Protein AF-A0A098LSX2-F1 (afdb_monomer_lite)

Organism: NCBI:txid504487

Secondary structure (DSSP, 8-state):
-------SSEEESEEEESSTT-EEEEEEEES-STT--EEEEEEES--STTSEEEEETT--S-EE--TTT-EE-HHHHHTTSTTSS-SEEEEEEETTSHHHHHHHHT--SEEEEEEEEE--TT-SS--EEEEEEEEEEPTTS-BSS-GGGEEE--GGG---S--SHHHHHHHHHHHHHPPEEEETTEEEEES--HHHHS-TTSHHHHHTT--HHHHHHHHHHTT--HHHHHHHHHHHHHS-----TT--TTSPTT---TTTTTS-HHHHTT-S-GGGB-SSGGGGHHHH-TT-SSHHHHTTTS-SSS---GGGS-BSSPPPPHHHHS-SS-HHHHS-HHHHHHHHH----SSTTS-S---SHHHHHHHHHHHTTHHHHSSSSS-HHHHHHHHHHHHHHHHTTT---TT-S--STT-S--HHHHTSPTT--HHHHHHHHHHHHHHHHHHHHHHHT-TT-PPTT-TT--SS----SS-SGGGGSHHHH-TBGGGTB-TT--HHHHHHHHHHHHHHHHHHT-S----BTTBS--HHHHHHHHHHHHHHTTTS--HHHHHHHHHHHHHHH-SS------TTS---SS-HHHH-GGGGT--TT---TTTTHHHHHSTTHHHHHHHHHHHHHHHHHHTS-GGGS-B-SS--TTSBPPTT-------BTTBSS--TTS---SSSPP-HHHHHHHHHHHHHHTT--HHHHHHHHHHHHHH-TTS-GGGG--TTTS-----TTSS----EESSSBSSEEEEEEEEEEEEE-TT--EEEEEEEEEEE-TTS-SSEEEEEETTEEEEEEB--

Radius of gyration: 30.82 Å; chains: 1; bounding box: 90×76×79 Å

pLDDT: mean 88.28, std 12.86, range [28.41, 98.88]

Sequence (800 aa):
MIPLKFQSQALLPVEVLGPHGTTDSRQFNLPDASEAGILYLQVNNFTFDGKVEVRLNAETNWTPLSNSNIYSDAQGNAFGKIGGGYSTLKVFANFIIPTNRRIRDALVDGVNTIYFRFNGINDAKTIGFRILEFNFLKSDGTPLLSSSQFIHQDPSTWGPVYSDQASIDAGEDLWFNKVNIDNPLNPVPIKAKCASCHSERGEDLKYYNYSNLSIIERSKFHGLTQLEGEQIASYIRSLNTPSPFEARPWNPPYQPGPGLDSKPVTDWSAGAGLEAVLDSDSEMLPYMFPDGTSDAALEGIFDLKGTMNIREMPVAIQFPDWNDWLPEIHPLDMMSASAYQDLITGIGGVRFQRPSGTYGYQKVKENLENNGVAAYNDGVGKNLQTILLELGAGAQDFLFKDYIDASGGLFWWTIKDSPGIRERPSGMLVETFKKNIAKWNSVKHWEIMQRFQIEDVKPVNVPYAEERQWPTTNWSVFAIAPHIVADKRGDSRFEGQSANMGYYESTVWYQLQMTLNSGMREPVDVAPVDWSYNFDHVYKASTLASNNKEPLRYIQNFIKGYQQRDNNVFNNGNSLVNNSAWNMREVSPWRLYSVASGDTSLHDELDVYEVGLRAKLTSKLLKMFNDKAASLDESDWPRGNDGAWWKLETMAYIPSNYSTGTCLFPNADGFCSDIQNANEADAIFTLIPLLQSINVDCVEVERLRVWAKGMWPLGDWDQFIDSSCTLGVNDVTSNNVFRAYPNPTKGIIRLSNLVEWSIFDIMGKSLKSGYSQEINLDFLPDAMYFLKTPNGTIKIIKKQ

InterPro domains:
  IPR026444 Secretion system, C-terminal sorting domain [PF18962] (740-799)
  IPR026444 Secretion system, C-terminal sorting domain [TIGR04183] (741-799)

Foldseek 3Di:
DPPPDDDLAWEDKDFQFADAFGKDKTKFAFQDLVQFFKKKWWKAQQQAWQQKWKAKDPDPDTQTHGPVQKDWALVCNLQPHRNGQARITIIMGGCVRVSNVNRSVRDDHTMMMMMMGGHCVPPLFGRGMIGRDIFGAGPVRHGRGDPVRYDYDFLVPDAQPDPDPVLLVLLQCQQPPNFWASFPVHRHTFPDGNCQQAPNQNLLCQQLSPDLSNQQNVRVRRPDDSSSSSSNSNNNRPDPADHDRLSHQNFQFLQAAACLLVDDLSCNRSAPGPVLQDSAQLVQQCVLQVVHQDLVSCQQNLALQDFDQCRHGRGNAGFDGPVLLTFSGGPRRFFDPVLVCCLAQPPDDPDPPGPPDGAHLVRLVVVCVVQNQVNQQVPPPHHPQNSLQRHLVSLQRLQCPVPDDPPQDDARLADQDDPSLVRGDPPDHSLSSSLNSLSSSLSSLVSCCNVRVCQQPDRPPQVFDDRGASSYQAAHLLCNQLCRNAPVVVLQDHVVDDSLRSLSSNLSSLSVLCNRHQTRLRHQACPPHNLLVNLVSLVSSCVSSVVHHNLVVNLVSLSSLSSSLPDDDFDPVDPSSDAHSDFCLRLALLVLQHAQQRDCSRLVVCCVSPNLRSQSSSLSSLVSVLVVLVVDDLVSAAEDPPQPQRHAHALQDAADQPADPRGRFACSVRDGDSNGHGNRLNSLVSCLVSSVVSPHPVVSSVSSLVSSCVNHVNYPSCVSDDPVPDQDAPDPPDPPDWDWPDAQDQFKIFTPDFFKKWKAAPVRHTDDIDTGRMDGRNVPDFDWIWIQTPSHIDIGGHDD

Structure (mmCIF, N/CA/C/O backbone):
data_AF-A0A098LSX2-F1
#
_entry.id   AF-A0A098LSX2-F1
#
loop_
_atom_site.group_PDB
_atom_site.id
_atom_site.type_symbol
_atom_site.label_atom_id
_atom_site.label_alt_id
_atom_site.label_comp_id
_atom_site.label_asym_id
_atom_site.label_entity_id
_atom_site.label_seq_id
_atom_site.pdbx_PDB_ins_code
_atom_site.Cartn_x
_atom_site.Cartn_y
_atom_site.Cartn_z
_atom_site.occupancy
_atom_site.B_iso_or_equiv
_atom_site.auth_seq_id
_atom_site.auth_comp_id
_atom_site.auth_asym_id
_atom_site.auth_atom_id
_atom_site.pdbx_PDB_model_num
ATOM 1 N N . MET A 1 1 ? -28.550 -2.938 36.618 1.00 34.47 1 MET A N 1
ATOM 2 C CA . MET A 1 1 ? -27.606 -4.065 36.472 1.00 34.47 1 MET A CA 1
ATOM 3 C C . MET A 1 1 ? -28.408 -5.314 36.156 1.00 34.47 1 MET A C 1
ATOM 5 O O . MET A 1 1 ? -29.046 -5.858 37.046 1.00 34.47 1 MET A O 1
ATOM 9 N N . ILE A 1 2 ? -28.457 -5.698 34.883 1.00 28.41 2 ILE A N 1
ATOM 10 C CA . ILE A 1 2 ? -28.955 -7.013 34.461 1.00 28.41 2 ILE A CA 1
ATOM 11 C C . ILE A 1 2 ? -27.777 -7.981 34.665 1.00 28.41 2 ILE A C 1
ATOM 13 O O . ILE A 1 2 ? -26.658 -7.598 34.320 1.00 28.41 2 ILE A O 1
ATOM 17 N N . PRO A 1 3 ? -27.960 -9.176 35.254 1.00 30.81 3 PRO A N 1
ATOM 18 C CA . PRO A 1 3 ? -26.859 -10.113 35.431 1.00 30.81 3 PRO A CA 1
ATOM 19 C C . PRO A 1 3 ? -26.355 -10.530 34.047 1.00 30.81 3 PRO A C 1
ATOM 21 O O . PRO A 1 3 ? -27.118 -11.086 33.256 1.00 30.81 3 PRO A O 1
ATOM 24 N N . LEU A 1 4 ? -25.088 -10.235 33.748 1.00 41.84 4 LEU A N 1
ATOM 25 C CA . LEU A 1 4 ? -24.407 -10.739 32.559 1.00 41.84 4 LEU A CA 1
ATOM 26 C C . LEU A 1 4 ? -24.391 -12.267 32.654 1.00 41.84 4 LEU A C 1
ATOM 28 O O . LEU A 1 4 ? -23.661 -12.845 33.458 1.00 41.84 4 LEU A O 1
ATOM 32 N N . LYS A 1 5 ? -25.250 -12.923 31.867 1.00 45.44 5 LYS A N 1
ATOM 33 C CA . LYS A 1 5 ? -25.108 -14.351 31.587 1.00 45.44 5 LYS A CA 1
ATOM 34 C C . LYS A 1 5 ? -23.724 -14.542 30.980 1.00 45.44 5 LYS A C 1
ATOM 36 O O . LYS A 1 5 ? -23.394 -13.853 30.020 1.00 45.44 5 LYS A O 1
ATOM 41 N N . PHE A 1 6 ? -22.956 -15.468 31.544 1.00 51.50 6 PHE A N 1
ATOM 42 C CA . PHE A 1 6 ? -21.701 -15.921 30.963 1.00 51.50 6 PHE A CA 1
ATOM 43 C C . PHE A 1 6 ? -21.934 -16.267 29.487 1.00 51.50 6 PHE A C 1
ATOM 45 O O . PHE A 1 6 ? -22.704 -17.181 29.180 1.00 51.50 6 PHE A O 1
ATOM 52 N N . GLN A 1 7 ? -21.328 -15.499 28.582 1.00 61.22 7 GLN A N 1
ATOM 53 C CA . GLN A 1 7 ? -21.180 -15.929 27.199 1.00 61.22 7 GLN A CA 1
ATOM 54 C C . GLN A 1 7 ? -20.010 -16.904 27.181 1.00 61.22 7 GLN A C 1
ATOM 56 O O . GLN A 1 7 ? -18.916 -16.569 27.624 1.00 61.22 7 GLN A O 1
ATOM 61 N N . SER A 1 8 ? -20.242 -18.117 26.685 1.00 69.44 8 SER A N 1
ATOM 62 C CA . SER A 1 8 ? -19.200 -19.144 26.592 1.00 69.44 8 SER A CA 1
ATOM 63 C C . SER A 1 8 ? -18.066 -18.774 25.634 1.00 69.44 8 SER A C 1
ATOM 65 O O . SER A 1 8 ? -17.045 -19.453 25.633 1.00 69.44 8 SER A O 1
ATOM 67 N N . GLN A 1 9 ? -18.251 -17.736 24.811 1.00 87.38 9 GLN A N 1
ATOM 68 C CA . GLN A 1 9 ? -17.301 -17.288 23.800 1.00 87.38 9 GLN A CA 1
ATOM 69 C C . GLN A 1 9 ? -17.254 -15.749 23.744 1.00 87.38 9 GLN A C 1
ATOM 71 O O . GLN A 1 9 ? -18.287 -15.086 23.851 1.00 87.38 9 GLN A O 1
ATOM 76 N N . ALA A 1 10 ? -16.062 -15.186 23.555 1.00 92.25 10 ALA A N 1
ATOM 77 C CA . ALA A 1 10 ? -15.802 -13.767 23.362 1.00 92.25 10 ALA A CA 1
ATOM 78 C C . ALA A 1 10 ? -16.132 -13.333 21.925 1.00 92.25 10 ALA A C 1
ATOM 80 O O . ALA A 1 10 ? -15.607 -13.883 20.959 1.00 92.25 10 ALA A O 1
ATOM 81 N N . LEU A 1 11 ? -16.976 -12.311 21.782 1.00 94.81 11 LEU A N 1
ATOM 82 C CA . LEU A 1 11 ? -17.338 -11.744 20.482 1.00 94.81 11 LEU A CA 1
ATOM 83 C C . LEU A 1 11 ? -16.232 -10.818 19.940 1.00 94.81 11 LEU A C 1
ATOM 85 O O . LEU A 1 11 ? -15.802 -9.911 20.646 1.00 94.81 11 LEU A O 1
ATOM 89 N N . LEU A 1 12 ? -15.809 -10.982 18.691 1.00 95.81 12 LEU A N 1
ATOM 90 C CA . LEU A 1 12 ? -14.812 -10.138 18.025 1.00 95.81 12 LEU A CA 1
ATOM 91 C C . LEU A 1 12 ? -15.397 -9.460 16.771 1.00 95.81 12 LEU A C 1
ATOM 93 O O . LEU A 1 12 ? -16.271 -10.036 16.126 1.00 95.81 12 LEU A O 1
ATOM 97 N N . PRO A 1 13 ? -14.935 -8.255 16.398 1.00 96.81 13 PRO A N 1
ATOM 98 C CA . PRO A 1 13 ? -13.966 -7.440 17.132 1.00 96.81 13 PRO A CA 1
ATOM 99 C C . PRO A 1 13 ? -14.558 -6.832 18.418 1.00 96.81 13 PRO A C 1
ATOM 101 O O . PRO A 1 13 ? -15.773 -6.796 18.636 1.00 96.81 13 PRO A O 1
ATOM 104 N N . VAL A 1 14 ? -13.685 -6.318 19.283 1.00 98.00 14 VAL A N 1
ATOM 105 C CA . VAL A 1 14 ? -14.069 -5.384 20.349 1.00 98.00 14 VAL A CA 1
ATOM 106 C C . VAL A 1 14 ? -13.975 -3.969 19.802 1.00 98.00 14 VAL A C 1
ATOM 108 O O . VAL A 1 14 ? -12.877 -3.453 19.619 1.00 98.00 14 VAL A O 1
ATOM 111 N N . GLU A 1 15 ? -15.116 -3.342 19.534 1.00 97.94 15 GLU A N 1
ATOM 112 C CA . GLU A 1 15 ? -15.177 -1.947 19.102 1.00 97.94 15 GLU A CA 1
ATOM 113 C C . GLU A 1 15 ? -15.292 -1.024 20.319 1.00 97.94 15 GLU A C 1
ATOM 115 O O . GLU A 1 15 ? -16.346 -0.922 20.943 1.00 97.94 15 GLU A O 1
ATOM 120 N N . VAL A 1 16 ? -14.204 -0.329 20.653 1.00 98.56 16 VAL A N 1
ATOM 121 C CA . VAL A 1 16 ? -14.191 0.677 21.723 1.00 98.56 16 VAL A CA 1
ATOM 122 C C . VAL A 1 16 ? -14.287 2.046 21.065 1.00 98.56 16 VAL A C 1
ATOM 124 O O . VAL A 1 16 ? -13.273 2.710 20.849 1.00 98.56 16 VAL A O 1
ATOM 127 N N . LEU A 1 17 ? -15.509 2.423 20.680 1.00 98.25 17 LEU A N 1
ATOM 128 C CA . LEU A 1 17 ? -15.803 3.617 19.885 1.00 98.25 17 LEU A CA 1
ATOM 129 C C . LEU A 1 17 ? -16.721 4.571 20.656 1.00 98.25 17 LEU A C 1
ATOM 131 O O . LEU A 1 17 ? -17.767 4.153 21.147 1.00 98.25 17 LEU A O 1
ATOM 135 N N . GLY A 1 18 ? -16.338 5.841 20.760 1.00 96.69 18 GLY A N 1
ATOM 136 C CA . GLY A 1 18 ? -17.097 6.867 21.471 1.00 96.69 18 GLY A CA 1
ATOM 137 C C . GLY A 1 18 ? -16.208 7.974 22.051 1.00 96.69 18 GLY A C 1
ATOM 138 O O . GLY A 1 18 ? -15.046 8.113 21.664 1.00 96.69 18 GLY A O 1
ATOM 139 N N . PRO A 1 19 ? -16.722 8.786 22.994 1.00 94.75 19 PRO A N 1
ATOM 140 C CA . PRO A 1 19 ? -15.932 9.824 23.654 1.00 94.75 19 PRO A CA 1
ATOM 141 C C . PRO A 1 19 ? -14.789 9.241 24.503 1.00 94.75 19 PRO A C 1
ATOM 143 O O . PRO A 1 19 ? -14.766 8.050 24.830 1.00 94.75 19 PRO A O 1
ATOM 146 N N . HIS A 1 20 ? -13.848 10.098 24.914 1.00 95.62 20 HIS A N 1
ATOM 147 C CA . HIS A 1 20 ? -12.803 9.733 25.874 1.00 95.62 20 HIS A CA 1
ATOM 148 C C . HIS A 1 20 ? -13.392 9.010 27.100 1.00 95.62 20 HIS A C 1
ATOM 150 O O . HIS A 1 20 ? -14.383 9.450 27.684 1.00 95.62 20 HIS A O 1
ATOM 156 N N . GLY A 1 21 ? -12.759 7.907 27.498 1.00 96.69 21 GLY A N 1
ATOM 157 C CA . GLY A 1 21 ? -13.187 7.071 28.614 1.00 96.69 21 GLY A CA 1
ATOM 158 C C . GLY A 1 21 ? -14.162 5.955 28.237 1.00 96.69 21 GLY A C 1
ATOM 159 O O . GLY A 1 21 ? -14.524 5.182 29.120 1.00 96.69 21 GLY A O 1
ATOM 160 N N . THR A 1 22 ? -14.562 5.834 26.966 1.00 98.12 22 THR A N 1
ATOM 161 C CA . THR A 1 22 ? -15.396 4.720 26.483 1.00 98.12 22 THR A CA 1
ATOM 162 C C . THR A 1 22 ? -14.738 3.378 26.789 1.00 98.12 22 THR A C 1
ATOM 164 O O . THR A 1 22 ? -13.533 3.222 26.586 1.00 98.12 22 THR A O 1
ATOM 167 N N . THR A 1 23 ? -15.522 2.410 27.272 1.00 98.06 23 THR A N 1
ATOM 168 C CA . THR A 1 23 ? -15.038 1.073 27.639 1.00 98.06 23 THR A CA 1
ATOM 169 C C . THR A 1 23 ? -15.883 -0.035 27.035 1.00 98.06 23 THR A C 1
ATOM 171 O O . THR A 1 23 ? -17.107 0.073 27.043 1.00 98.06 23 THR A O 1
ATOM 174 N N . ASP A 1 24 ? -15.244 -1.140 26.662 1.00 97.94 24 ASP A N 1
ATOM 175 C CA . ASP A 1 24 ? -15.909 -2.415 26.366 1.00 97.94 24 ASP A CA 1
ATOM 176 C C . ASP A 1 24 ? -15.101 -3.577 26.982 1.00 97.94 24 ASP A C 1
ATOM 178 O O . ASP A 1 24 ? -13.960 -3.396 27.419 1.00 97.94 24 ASP A O 1
ATOM 182 N N . SER A 1 25 ? -15.695 -4.763 27.101 1.00 96.62 25 SER A N 1
ATOM 183 C CA . SER A 1 25 ? -15.099 -5.904 27.799 1.00 96.62 25 SER A CA 1
ATOM 184 C C . SER A 1 25 ? -15.454 -7.245 27.179 1.00 96.62 25 SER A C 1
ATOM 186 O O . SER A 1 25 ? -16.519 -7.401 26.583 1.00 96.62 25 SER A O 1
ATOM 188 N N . ARG A 1 26 ? -14.585 -8.241 27.355 1.00 96.56 26 ARG A N 1
ATOM 189 C CA . ARG A 1 26 ? -14.832 -9.623 26.930 1.00 96.56 26 ARG A CA 1
ATOM 190 C C . ARG A 1 26 ? -14.560 -10.594 28.064 1.00 96.56 26 ARG A C 1
ATOM 192 O O . ARG A 1 26 ? -13.598 -10.432 28.813 1.00 96.56 26 ARG A O 1
ATOM 199 N N . GLN A 1 27 ? -15.426 -11.597 28.174 1.00 95.69 27 GLN A N 1
ATOM 200 C CA . GLN A 1 27 ? -15.218 -12.737 29.058 1.00 95.69 27 GLN A CA 1
ATOM 201 C C . GLN A 1 27 ? -14.532 -13.862 28.295 1.00 95.69 27 GLN A C 1
ATOM 203 O O . GLN A 1 27 ? -14.831 -14.086 27.126 1.00 95.69 27 GLN A O 1
ATOM 208 N N . PHE A 1 28 ? -13.621 -14.559 28.960 1.00 94.56 28 PHE A N 1
ATOM 209 C CA . PHE A 1 28 ? -12.900 -15.703 28.407 1.00 94.56 28 PHE A CA 1
ATOM 210 C C . PHE A 1 28 ? -12.556 -16.685 29.527 1.00 94.56 28 PHE A C 1
ATOM 212 O O . PHE A 1 28 ? -12.628 -16.339 30.710 1.00 94.56 28 PHE A O 1
ATOM 219 N N . ASN A 1 29 ? -12.194 -17.912 29.163 1.00 94.12 29 ASN A N 1
ATOM 220 C CA . ASN A 1 29 ? -11.853 -18.959 30.116 1.00 94.12 29 ASN A CA 1
ATOM 221 C C . ASN A 1 29 ? -10.371 -19.328 30.002 1.00 94.12 29 ASN A C 1
ATOM 223 O O . ASN A 1 29 ? -9.946 -19.913 29.009 1.00 94.12 29 ASN A O 1
ATOM 227 N N . LEU A 1 30 ? -9.584 -19.018 31.024 1.00 93.75 30 LEU A N 1
ATOM 228 C CA . LEU A 1 30 ? -8.157 -19.310 31.054 1.00 93.75 30 LEU A CA 1
ATOM 229 C C . LEU A 1 30 ? -7.917 -20.662 31.751 1.00 93.75 30 LEU A C 1
ATOM 231 O O . LEU A 1 30 ? -8.340 -20.813 32.897 1.00 93.75 30 LEU A O 1
ATOM 235 N N . PRO A 1 31 ? -7.286 -21.655 31.096 1.00 90.25 31 PRO A N 1
ATOM 236 C CA . PRO A 1 31 ? -7.068 -22.970 31.706 1.00 90.25 31 PRO A CA 1
ATOM 237 C C . PRO A 1 31 ? -6.123 -22.938 32.912 1.00 90.25 31 PRO A C 1
ATOM 239 O O . PRO A 1 31 ? -6.395 -23.602 33.906 1.00 90.25 31 PRO A O 1
ATOM 242 N N . ASP A 1 32 ? -5.041 -22.167 32.804 1.00 93.44 32 ASP A N 1
ATOM 243 C CA . ASP A 1 32 ? -4.035 -21.974 33.848 1.00 93.44 32 ASP A CA 1
ATOM 244 C C . ASP A 1 32 ? -3.521 -20.533 33.761 1.00 93.44 32 ASP A C 1
ATOM 246 O O . ASP A 1 32 ? -2.880 -20.133 32.783 1.00 93.44 32 ASP A O 1
ATOM 250 N N . ALA A 1 33 ? -3.847 -19.722 34.764 1.00 94.00 33 ALA A N 1
ATOM 251 C CA . ALA A 1 33 ? -3.439 -18.325 34.820 1.00 94.00 33 ALA A CA 1
ATOM 252 C C . ALA A 1 33 ? -1.945 -18.151 35.105 1.00 94.00 33 ALA A C 1
ATOM 254 O O . ALA A 1 33 ? -1.366 -17.125 34.740 1.00 94.00 33 ALA A O 1
ATOM 255 N N . SER A 1 34 ? -1.312 -19.137 35.743 1.00 94.06 34 SER A N 1
ATOM 256 C CA . SER A 1 34 ? 0.095 -19.062 36.136 1.00 94.06 34 SER A CA 1
ATOM 257 C C . SER A 1 34 ? 1.054 -19.187 34.951 1.00 94.06 34 SER A C 1
ATOM 259 O O . SER A 1 34 ? 2.175 -18.679 35.017 1.00 94.06 34 SER A O 1
ATOM 261 N N . GLU A 1 35 ? 0.604 -19.791 33.847 1.00 95.81 35 GLU A N 1
ATOM 262 C CA . GLU A 1 35 ? 1.384 -19.932 32.614 1.00 95.81 35 GLU A CA 1
ATOM 263 C C . GLU A 1 35 ? 1.398 -18.663 31.746 1.00 95.81 35 GLU A C 1
ATOM 265 O O . GLU A 1 35 ? 2.220 -18.552 30.834 1.00 95.81 35 GLU A O 1
ATOM 270 N N . ALA A 1 36 ? 0.514 -17.693 32.004 1.00 96.44 36 ALA A N 1
ATOM 271 C CA . ALA A 1 36 ? 0.408 -16.486 31.193 1.00 96.44 36 ALA A CA 1
ATOM 272 C C . ALA A 1 36 ? 1.653 -15.595 31.357 1.00 96.44 36 ALA A C 1
ATOM 274 O O . ALA A 1 36 ? 1.921 -15.043 32.427 1.00 96.44 36 ALA A O 1
ATOM 275 N N . GLY A 1 37 ? 2.407 -15.425 30.269 1.00 96.94 37 GLY A N 1
ATOM 276 C CA . GLY A 1 37 ? 3.623 -14.612 30.207 1.00 96.94 37 GLY A CA 1
ATOM 277 C C . GLY A 1 37 ? 3.474 -13.318 29.403 1.00 96.94 37 GLY A C 1
ATOM 278 O O . GLY A 1 37 ? 4.177 -12.343 29.680 1.00 96.94 37 GLY A O 1
ATOM 279 N N . ILE A 1 38 ? 2.581 -13.295 28.411 1.00 98.06 38 ILE A N 1
ATOM 280 C CA . ILE A 1 38 ? 2.405 -12.177 27.474 1.00 98.06 38 ILE A CA 1
ATOM 281 C C . ILE A 1 38 ? 0.910 -11.975 27.195 1.00 98.06 38 ILE A C 1
ATOM 283 O O . ILE A 1 38 ? 0.186 -12.942 26.975 1.00 98.06 38 ILE A O 1
ATOM 287 N N . LEU A 1 39 ? 0.452 -10.722 27.148 1.00 98.19 39 LEU A N 1
ATOM 288 C CA . LEU A 1 39 ? -0.820 -10.363 26.511 1.00 98.19 39 LEU A CA 1
ATOM 289 C C . LEU A 1 39 ? -0.562 -10.028 25.038 1.00 98.19 39 LEU A C 1
ATOM 291 O O . LEU A 1 39 ? 0.155 -9.071 24.749 1.00 98.19 39 LEU A O 1
ATOM 295 N N . TYR A 1 40 ? -1.153 -10.796 24.130 1.00 98.38 40 TYR A N 1
ATOM 296 C CA . TYR A 1 40 ? -1.172 -10.523 22.695 1.00 98.38 40 TYR A CA 1
ATOM 297 C C . TYR A 1 40 ? -2.459 -9.795 22.313 1.00 98.38 40 TYR A C 1
ATOM 299 O O . TYR A 1 40 ? -3.537 -10.212 22.741 1.00 98.38 40 TYR A O 1
ATOM 307 N N . LEU A 1 41 ? -2.346 -8.744 21.499 1.00 98.50 41 LEU A N 1
ATOM 308 C CA . LEU A 1 41 ? -3.472 -8.037 20.888 1.00 98.50 41 LEU A CA 1
ATOM 309 C C . LEU A 1 41 ? -3.174 -7.752 19.412 1.00 98.50 41 LEU A C 1
ATOM 311 O O . LEU A 1 41 ? -2.075 -7.306 19.086 1.00 98.50 41 LEU A O 1
ATOM 315 N N . GLN A 1 42 ? -4.175 -7.889 18.547 1.00 98.12 42 GLN A N 1
ATOM 316 C CA . GLN A 1 42 ? -4.170 -7.281 17.217 1.00 98.12 42 GLN A CA 1
ATOM 317 C C . GLN A 1 42 ? -5.112 -6.073 17.232 1.00 98.12 42 GLN A C 1
ATOM 319 O O . GLN A 1 42 ? -6.313 -6.213 17.477 1.00 98.12 42 GLN A O 1
ATOM 324 N N . VAL A 1 43 ? -4.564 -4.874 17.033 1.00 98.50 43 VAL A N 1
ATOM 325 C CA . VAL A 1 43 ? -5.267 -3.606 17.276 1.00 98.50 43 VAL A CA 1
ATOM 326 C C . VAL A 1 43 ? -5.316 -2.765 16.008 1.00 98.50 43 VAL A C 1
ATOM 328 O O . VAL A 1 43 ? -4.274 -2.346 15.508 1.00 98.50 43 VAL A O 1
ATOM 331 N N . ASN A 1 44 ? -6.522 -2.458 15.527 1.00 98.25 44 ASN A N 1
ATOM 332 C CA . ASN A 1 44 ? -6.738 -1.481 14.458 1.00 98.25 44 ASN A CA 1
ATOM 333 C C . ASN A 1 44 ? -6.894 -0.067 15.038 1.00 98.25 44 ASN A C 1
ATOM 335 O O . ASN A 1 44 ? -7.550 0.129 16.069 1.00 98.25 44 ASN A O 1
ATOM 339 N N . ASN A 1 45 ? -6.321 0.917 14.341 1.00 96.75 45 ASN A N 1
ATOM 340 C CA . ASN A 1 45 ? -6.321 2.337 14.682 1.00 96.75 45 ASN A CA 1
ATOM 341 C C . ASN A 1 45 ? -5.578 2.662 15.997 1.00 96.75 45 ASN A C 1
ATOM 343 O O . ASN A 1 45 ? -6.048 3.467 16.807 1.00 96.75 45 ASN A O 1
ATOM 347 N N . PHE A 1 46 ? -4.407 2.055 16.233 1.00 96.44 46 PHE A N 1
ATOM 348 C CA . PHE A 1 46 ? -3.561 2.331 17.406 1.00 96.44 46 PHE A CA 1
ATOM 349 C C . PHE A 1 46 ? -2.541 3.454 17.123 1.00 96.44 46 PHE A C 1
ATOM 351 O O . PHE A 1 46 ? -1.340 3.237 16.989 1.00 96.44 46 PHE A O 1
ATOM 358 N N . THR A 1 47 ? -3.048 4.683 17.015 1.00 94.19 47 THR A N 1
ATOM 359 C CA . THR A 1 47 ? -2.325 5.817 16.411 1.00 94.19 47 THR A CA 1
ATOM 360 C C . THR A 1 47 ? -1.418 6.623 17.346 1.00 94.19 47 THR A C 1
ATOM 362 O O . THR A 1 47 ? -0.667 7.467 16.866 1.00 94.19 47 THR A O 1
ATOM 365 N N . PHE A 1 48 ? -1.476 6.420 18.665 1.00 95.50 48 PHE A N 1
ATOM 366 C CA . PHE A 1 48 ? -0.599 7.107 19.621 1.00 95.50 48 PHE A CA 1
ATOM 367 C C . PHE A 1 48 ? -0.465 6.340 20.940 1.00 95.50 48 PHE A C 1
ATOM 369 O O . PHE A 1 48 ? -1.354 5.579 21.335 1.00 95.50 48 PHE A O 1
ATOM 376 N N . ASP A 1 49 ? 0.652 6.567 21.633 1.00 96.56 49 ASP A N 1
ATOM 377 C CA . ASP A 1 49 ? 0.947 5.956 22.929 1.00 96.56 49 ASP A CA 1
ATOM 378 C C . ASP A 1 49 ? -0.140 6.268 23.965 1.00 96.56 49 ASP A C 1
ATOM 380 O O . ASP A 1 49 ? -0.556 7.412 24.149 1.00 96.56 49 ASP A O 1
ATOM 384 N N . GLY A 1 50 ? -0.589 5.235 24.674 1.00 96.38 50 GLY A N 1
ATOM 385 C CA . GLY A 1 50 ? -1.611 5.349 25.707 1.00 96.38 50 GLY A CA 1
ATOM 386 C C . GLY A 1 50 ? -3.040 5.489 25.184 1.00 96.38 50 GLY A C 1
ATOM 387 O O . GLY A 1 50 ? -3.934 5.671 26.008 1.00 96.38 50 GLY A O 1
ATOM 388 N N . LYS A 1 51 ? -3.281 5.385 23.864 1.00 97.69 51 LYS A N 1
ATOM 389 C CA . LYS A 1 51 ? -4.636 5.369 23.274 1.00 97.69 51 LYS A CA 1
ATOM 390 C C . LYS A 1 51 ? -5.491 4.220 23.808 1.00 97.69 51 LYS A C 1
ATOM 392 O O . LYS A 1 51 ? -6.676 4.409 24.089 1.00 97.69 51 LYS A O 1
ATOM 397 N N . VAL A 1 52 ? -4.878 3.041 23.918 1.00 98.38 52 VAL A N 1
ATOM 398 C CA . VAL A 1 52 ? -5.491 1.809 24.417 1.00 98.38 52 VAL A CA 1
ATOM 399 C C . VAL A 1 52 ? -5.062 1.593 25.858 1.00 98.38 52 VAL A C 1
ATOM 401 O O . VAL A 1 52 ? -3.868 1.552 26.162 1.00 98.38 52 VAL A O 1
ATOM 404 N N . GLU A 1 53 ? -6.032 1.397 26.739 1.00 97.94 53 GLU A N 1
ATOM 405 C CA . GLU A 1 53 ? -5.782 1.004 28.121 1.00 97.94 53 GLU A CA 1
ATOM 406 C C . GLU A 1 53 ? -6.490 -0.312 28.440 1.00 97.94 53 GLU A C 1
ATOM 408 O O . GLU A 1 53 ? -7.615 -0.547 27.995 1.00 97.94 53 GLU A O 1
ATOM 413 N N . VAL A 1 54 ? -5.839 -1.159 29.237 1.00 98.00 54 VAL A N 1
ATOM 414 C CA . VAL A 1 54 ? -6.330 -2.497 29.588 1.00 98.00 54 VAL A CA 1
ATOM 415 C C . VAL A 1 54 ? -6.415 -2.655 31.104 1.00 98.00 54 VAL A C 1
ATOM 417 O O . VAL A 1 54 ? -5.551 -2.171 31.836 1.00 98.00 54 VAL A O 1
ATOM 420 N N . ARG A 1 55 ? -7.438 -3.364 31.584 1.00 95.88 55 ARG A N 1
ATOM 421 C CA . ARG A 1 55 ? -7.489 -3.913 32.952 1.00 95.88 55 ARG A CA 1
ATOM 422 C C . ARG A 1 55 ? -8.166 -5.280 32.955 1.00 95.88 55 ARG A C 1
ATOM 424 O O . ARG A 1 55 ? -8.977 -5.567 32.075 1.00 95.88 55 ARG A O 1
ATOM 431 N N . LEU A 1 56 ? -7.880 -6.088 33.971 1.00 96.00 56 LEU A N 1
ATOM 432 C CA . LEU A 1 56 ? -8.400 -7.450 34.121 1.00 96.00 56 LEU A CA 1
ATOM 433 C C . LEU A 1 56 ? -9.183 -7.591 35.429 1.00 96.00 56 LEU A C 1
ATOM 435 O O . LEU A 1 56 ? -8.766 -7.097 36.474 1.00 96.00 56 LEU A O 1
ATOM 439 N N . ASN A 1 57 ? -10.301 -8.312 35.373 1.00 95.62 57 ASN A N 1
ATOM 440 C CA . ASN A 1 57 ? -11.104 -8.707 36.530 1.00 95.62 57 ASN A CA 1
ATOM 441 C C . ASN A 1 57 ? -11.423 -7.531 37.473 1.00 95.62 57 ASN A C 1
ATOM 443 O O . ASN A 1 57 ? -12.050 -6.558 37.054 1.00 95.62 57 ASN A O 1
ATOM 447 N N . ALA A 1 58 ? -11.037 -7.646 38.747 1.00 88.75 58 ALA A N 1
ATOM 448 C CA . ALA A 1 58 ? -11.294 -6.656 39.789 1.00 88.75 58 ALA A CA 1
ATOM 449 C C . ALA A 1 58 ? -10.165 -5.617 39.951 1.00 88.75 58 ALA A C 1
ATOM 451 O O . ALA A 1 58 ? -10.242 -4.796 40.866 1.00 88.75 58 ALA A O 1
ATOM 452 N N . GLU A 1 59 ? -9.129 -5.633 39.099 1.00 92.12 59 GLU A N 1
ATOM 453 C CA . GLU A 1 59 ? -8.086 -4.600 39.109 1.00 92.12 59 GLU A CA 1
ATOM 454 C C . GLU A 1 59 ? -8.711 -3.222 38.854 1.00 92.12 59 GLU A C 1
ATOM 456 O O . GLU A 1 59 ? -9.517 -3.024 37.939 1.00 92.12 59 GLU A O 1
ATOM 461 N N . THR A 1 60 ? -8.349 -2.252 39.689 1.00 89.69 60 THR A N 1
ATOM 462 C CA . THR A 1 60 ? -8.941 -0.911 39.667 1.00 89.69 60 THR A CA 1
ATOM 463 C C . THR A 1 60 ? -8.141 0.057 38.804 1.00 89.69 60 THR A C 1
ATOM 465 O O . THR A 1 60 ? -8.706 1.037 38.310 1.00 89.69 60 THR A O 1
ATOM 468 N N . ASN A 1 61 ? -6.854 -0.216 38.581 1.00 94.38 61 ASN A N 1
ATOM 469 C CA . ASN A 1 61 ? -5.968 0.617 37.780 1.00 94.38 61 ASN A CA 1
ATOM 470 C C . ASN A 1 61 ? -5.962 0.188 36.313 1.00 94.38 61 ASN A C 1
ATOM 472 O O . ASN A 1 61 ? -5.859 -0.991 35.984 1.00 94.38 61 ASN A O 1
ATOM 476 N N . TRP A 1 62 ? -5.996 1.174 35.424 1.00 96.31 62 TRP A N 1
ATOM 477 C CA . TRP A 1 62 ? -5.802 0.960 33.996 1.00 96.31 62 TRP A CA 1
ATOM 478 C C . TRP A 1 62 ? -4.313 0.920 33.660 1.00 96.31 62 TRP A C 1
ATOM 480 O O . TRP A 1 62 ? -3.546 1.761 34.137 1.00 96.31 62 TRP A O 1
ATOM 490 N N . THR A 1 63 ? -3.913 -0.035 32.826 1.00 96.81 63 THR A N 1
ATOM 491 C CA . THR A 1 63 ? -2.573 -0.089 32.241 1.00 96.81 63 THR A CA 1
ATOM 492 C C . THR A 1 63 ? -2.630 0.506 30.833 1.00 96.81 63 THR A C 1
ATOM 494 O O . THR A 1 63 ? -3.188 -0.138 29.940 1.00 96.81 63 THR A O 1
ATOM 497 N N . PRO A 1 64 ? -2.079 1.714 30.604 1.00 96.81 64 PRO A N 1
ATOM 498 C CA . PRO A 1 64 ? -1.941 2.257 29.259 1.00 96.81 64 PRO A CA 1
ATOM 499 C C . PRO A 1 64 ? -0.896 1.465 28.481 1.00 96.81 64 PRO A C 1
ATOM 501 O O . PRO A 1 64 ? 0.174 1.158 29.007 1.00 96.81 64 PRO A O 1
ATOM 504 N N . LEU A 1 65 ? -1.206 1.137 27.232 1.00 97.81 65 LEU A N 1
ATOM 505 C CA . LEU A 1 65 ? -0.276 0.493 26.313 1.00 97.81 65 LEU A CA 1
ATOM 506 C C . LEU A 1 65 ? 0.484 1.566 25.524 1.00 97.81 65 LEU A C 1
ATOM 508 O O . LEU A 1 65 ? -0.123 2.472 24.952 1.00 97.81 65 LEU A O 1
ATOM 512 N N . SER A 1 66 ? 1.808 1.474 25.501 1.00 97.19 66 SER A N 1
ATOM 513 C CA . SER A 1 66 ? 2.709 2.428 24.851 1.00 97.19 66 SER A CA 1
ATOM 514 C C . SER A 1 66 ? 3.974 1.737 24.356 1.00 97.19 66 SER A C 1
ATOM 516 O O . SER A 1 66 ? 4.375 0.698 24.879 1.00 97.19 66 SER A O 1
ATOM 518 N N . ASN A 1 67 ? 4.689 2.357 23.422 1.00 95.94 67 ASN A N 1
ATOM 519 C CA . ASN A 1 67 ? 5.942 1.833 22.862 1.00 95.94 67 ASN A CA 1
ATOM 520 C C . ASN A 1 67 ? 7.044 1.552 23.910 1.00 95.94 67 ASN A C 1
ATOM 522 O O . ASN A 1 67 ? 8.045 0.909 23.599 1.00 95.94 67 ASN A O 1
ATOM 526 N N . SER A 1 68 ? 6.874 2.029 25.148 1.00 96.06 68 SER A N 1
ATOM 527 C CA . SER A 1 68 ? 7.746 1.768 26.300 1.00 96.06 68 SER A CA 1
ATOM 528 C C . SER A 1 68 ? 7.414 0.498 27.097 1.00 96.06 68 SER A C 1
ATOM 530 O O . SER A 1 68 ? 8.258 0.045 27.871 1.00 96.06 68 SER A O 1
ATOM 532 N N . ASN A 1 69 ? 6.210 -0.067 26.959 1.00 95.75 69 ASN A N 1
ATOM 533 C CA . ASN A 1 69 ? 5.786 -1.265 27.694 1.00 95.75 69 ASN A CA 1
ATOM 534 C C . ASN A 1 69 ? 5.221 -2.388 26.816 1.00 95.75 69 ASN A C 1
ATOM 536 O O . ASN A 1 69 ? 4.931 -3.459 27.347 1.00 95.75 69 ASN A O 1
ATOM 540 N N . ILE A 1 70 ? 5.102 -2.190 25.506 1.00 96.12 70 ILE A N 1
ATOM 541 C CA . ILE A 1 70 ? 4.822 -3.260 24.545 1.00 96.12 70 ILE A CA 1
ATOM 542 C C . ILE A 1 70 ? 5.970 -3.390 23.547 1.00 96.12 70 ILE A C 1
ATOM 544 O O . ILE A 1 70 ? 6.823 -2.509 23.423 1.00 96.12 70 ILE A O 1
ATOM 548 N N . TYR A 1 71 ? 5.976 -4.492 22.811 1.00 94.25 71 TYR A N 1
ATOM 549 C CA . TYR A 1 71 ? 6.679 -4.596 21.537 1.00 94.25 71 TYR A CA 1
ATOM 550 C C . TYR A 1 71 ? 5.689 -4.991 20.439 1.00 94.25 71 TYR A C 1
ATOM 552 O O . TYR A 1 71 ? 4.610 -5.505 20.740 1.00 94.25 71 TYR A O 1
ATOM 560 N N . SER A 1 72 ? 6.041 -4.721 19.184 1.00 94.00 72 SER A N 1
ATOM 561 C CA . SER A 1 72 ? 5.283 -5.174 18.014 1.00 94.00 72 SER A CA 1
ATOM 562 C C . SER A 1 72 ? 5.956 -6.386 17.374 1.00 94.00 72 SER A C 1
ATOM 564 O O . SER A 1 72 ? 7.065 -6.762 17.762 1.00 94.00 72 SER A O 1
ATOM 566 N N . ASP A 1 73 ? 5.299 -6.993 16.395 1.00 90.31 73 ASP A N 1
ATOM 567 C CA . ASP A 1 73 ? 5.935 -7.918 15.452 1.00 90.31 73 ASP A CA 1
ATOM 568 C C . ASP A 1 73 ? 7.080 -7.250 14.656 1.00 90.31 73 ASP A C 1
ATOM 570 O O . ASP A 1 73 ? 7.372 -6.057 14.810 1.00 90.31 73 ASP A O 1
ATOM 574 N N . ALA A 1 74 ? 7.798 -8.034 13.843 1.00 88.12 74 ALA A N 1
ATOM 575 C CA . ALA A 1 74 ? 8.961 -7.553 13.092 1.00 88.12 74 ALA A CA 1
ATOM 576 C C . ALA A 1 74 ? 8.612 -6.343 12.207 1.00 88.12 74 ALA A C 1
ATOM 578 O O . ALA A 1 74 ? 9.302 -5.321 12.256 1.00 88.12 74 ALA A O 1
ATOM 579 N N . GLN A 1 75 ? 7.492 -6.426 11.491 1.00 86.81 75 GLN A N 1
ATOM 580 C CA . GLN A 1 75 ? 6.969 -5.370 10.628 1.00 86.81 75 GLN A CA 1
ATOM 581 C C . GLN A 1 75 ? 6.518 -4.129 11.405 1.00 86.81 75 GLN A C 1
ATOM 583 O O . GLN A 1 75 ? 6.939 -3.013 11.091 1.00 86.81 75 GLN A O 1
ATOM 588 N N . GLY A 1 76 ? 5.725 -4.285 12.468 1.00 90.38 76 GLY A N 1
ATOM 589 C CA . GLY A 1 76 ? 5.318 -3.158 13.302 1.00 90.38 76 GLY A CA 1
ATOM 590 C C . GLY A 1 76 ? 6.526 -2.448 13.918 1.00 90.38 76 GLY A C 1
ATOM 591 O O . GLY A 1 76 ? 6.582 -1.219 13.931 1.00 90.38 76 GLY A O 1
ATOM 592 N N . ASN A 1 77 ? 7.549 -3.192 14.354 1.00 89.38 77 ASN A N 1
ATOM 593 C CA . ASN A 1 77 ? 8.800 -2.609 14.849 1.00 89.38 77 ASN A CA 1
ATOM 594 C C . ASN A 1 77 ? 9.579 -1.863 13.758 1.00 89.38 77 ASN A C 1
ATOM 596 O O . ASN A 1 77 ? 10.120 -0.792 14.041 1.00 89.38 77 ASN A O 1
ATOM 600 N N . ALA A 1 78 ? 9.629 -2.409 12.542 1.00 87.75 78 ALA A N 1
ATOM 601 C CA . ALA A 1 78 ? 10.296 -1.802 11.393 1.00 87.75 78 ALA A CA 1
ATOM 602 C C . ALA A 1 78 ? 9.696 -0.434 11.037 1.00 87.75 78 ALA A C 1
ATOM 604 O O . ALA A 1 78 ? 10.429 0.531 10.799 1.00 87.75 78 ALA A O 1
ATOM 605 N N . PHE A 1 79 ? 8.368 -0.319 11.075 1.00 89.44 79 PHE A N 1
ATOM 606 C CA . PHE A 1 79 ? 7.649 0.831 10.525 1.00 89.44 79 PHE A CA 1
ATOM 607 C C . PHE A 1 79 ? 7.052 1.779 11.571 1.00 89.44 79 PHE A C 1
ATOM 609 O O . PHE A 1 79 ? 6.118 2.521 11.282 1.00 89.44 79 PHE A O 1
ATOM 616 N N . GLY A 1 80 ? 7.640 1.833 12.770 1.00 89.50 80 GLY A N 1
ATOM 617 C CA . GLY A 1 80 ? 7.378 2.899 13.748 1.00 89.50 80 GLY A CA 1
ATOM 618 C C . GLY A 1 80 ? 6.460 2.533 14.917 1.00 89.50 80 GLY A C 1
ATOM 619 O O . GLY A 1 80 ? 6.210 3.398 15.753 1.00 89.50 80 GLY A O 1
ATOM 620 N N . LYS A 1 81 ? 6.037 1.268 15.034 1.00 93.06 81 LYS A N 1
ATOM 621 C CA . LYS A 1 81 ? 5.211 0.730 16.131 1.00 93.06 81 LYS A CA 1
ATOM 622 C C . LYS A 1 81 ? 3.899 1.509 16.293 1.00 93.06 81 LYS A C 1
ATOM 624 O O . LYS A 1 81 ? 3.281 1.858 15.292 1.00 93.06 81 LYS A O 1
ATOM 629 N N . ILE A 1 82 ? 3.452 1.775 17.527 1.00 95.62 82 ILE A N 1
ATOM 630 C CA . ILE A 1 82 ? 2.257 2.587 17.802 1.00 95.62 82 ILE A CA 1
ATOM 631 C C . ILE A 1 82 ? 2.433 3.975 17.175 1.00 95.62 82 ILE A C 1
ATOM 633 O O . ILE A 1 82 ? 3.413 4.663 17.468 1.00 95.62 82 ILE A O 1
ATOM 637 N N . GLY A 1 83 ? 1.470 4.382 16.341 1.00 92.38 83 GLY A N 1
ATOM 638 C CA . GLY A 1 83 ? 1.538 5.616 15.547 1.00 92.38 83 GLY A CA 1
ATOM 639 C C . GLY A 1 83 ? 2.470 5.556 14.330 1.00 92.38 83 GLY A C 1
ATOM 640 O O . GLY A 1 83 ? 2.722 6.590 13.715 1.00 92.38 83 GLY A O 1
ATOM 641 N N . GLY A 1 84 ? 2.999 4.373 14.010 1.00 91.75 84 GLY A N 1
ATOM 642 C CA . GLY A 1 84 ? 3.776 4.100 12.808 1.00 91.75 84 GLY A CA 1
ATOM 643 C C . GLY A 1 84 ? 2.909 3.920 11.561 1.00 91.75 84 GLY A C 1
ATOM 644 O O . GLY A 1 84 ? 1.771 4.374 11.503 1.00 91.75 84 GLY A O 1
ATOM 645 N N . GLY A 1 85 ? 3.472 3.257 10.553 1.00 89.69 85 GLY A N 1
ATOM 646 C CA . GLY A 1 85 ? 2.840 3.092 9.246 1.00 89.69 85 GLY A CA 1
ATOM 647 C C . GLY A 1 85 ? 1.607 2.183 9.231 1.00 89.69 85 GLY A C 1
ATOM 648 O O . GLY A 1 85 ? 0.666 2.461 8.502 1.00 89.69 85 GLY A O 1
ATOM 649 N N . TYR A 1 86 ? 1.595 1.111 10.025 1.00 92.50 86 TYR A N 1
ATOM 650 C CA . TYR A 1 86 ? 0.539 0.096 9.953 1.00 92.50 86 TYR A CA 1
ATOM 651 C C . TYR A 1 86 ? -0.728 0.565 10.674 1.00 92.50 86 TYR A C 1
ATOM 653 O O . TYR A 1 86 ? -0.697 0.878 11.869 1.00 92.50 86 TYR A O 1
ATOM 661 N N . SER A 1 87 ? -1.858 0.519 9.973 1.00 93.81 87 SER A N 1
ATOM 662 C CA . SER A 1 87 ? -3.179 0.844 10.522 1.00 93.81 87 SER A CA 1
ATOM 663 C C . SER A 1 87 ? -3.691 -0.235 11.476 1.00 93.81 87 SER A C 1
ATOM 665 O O . SER A 1 87 ? -4.433 0.067 12.418 1.00 93.81 87 SER A O 1
ATOM 667 N N . THR A 1 88 ? -3.236 -1.480 11.307 1.00 96.88 88 THR A N 1
ATOM 668 C CA . THR A 1 88 ? -3.463 -2.578 12.253 1.00 96.88 88 THR A CA 1
ATOM 669 C C . THR A 1 88 ? -2.145 -3.186 12.722 1.00 96.88 88 THR A C 1
ATOM 671 O O . THR A 1 88 ? -1.380 -3.712 11.916 1.00 96.88 88 THR A O 1
ATOM 674 N N . LEU A 1 89 ? -1.909 -3.163 14.038 1.00 96.25 89 LEU A N 1
ATOM 675 C CA . LEU A 1 89 ? -0.674 -3.617 14.683 1.00 96.25 89 LEU A CA 1
ATOM 676 C C . LEU A 1 89 ? -0.895 -4.877 15.521 1.00 96.25 89 LEU A C 1
ATOM 678 O O . LEU A 1 89 ? -1.812 -4.926 16.344 1.00 96.25 89 LEU A O 1
ATOM 682 N N . LYS A 1 90 ? 0.009 -5.852 15.395 1.00 96.50 90 LYS A N 1
ATOM 683 C CA . LYS A 1 90 ? 0.177 -6.940 16.367 1.00 96.50 90 LYS A CA 1
ATOM 684 C C . LYS A 1 90 ? 1.068 -6.429 17.507 1.00 96.50 90 LYS A C 1
ATOM 686 O O . LYS A 1 90 ? 2.187 -5.974 17.267 1.00 96.50 90 LYS A O 1
ATOM 691 N N . VAL A 1 91 ? 0.576 -6.454 18.746 1.00 97.25 91 VAL A N 1
ATOM 692 C CA . VAL A 1 91 ? 1.296 -5.955 19.931 1.00 97.25 91 VAL A CA 1
ATOM 693 C C . VAL A 1 91 ? 1.331 -6.983 21.054 1.00 97.25 91 VAL A C 1
ATOM 695 O O . VAL A 1 91 ? 0.390 -7.745 21.275 1.00 97.25 91 VAL A O 1
ATOM 698 N N . PHE A 1 92 ? 2.431 -6.962 21.797 1.00 97.56 92 PHE A N 1
ATOM 699 C CA . PHE A 1 92 ? 2.751 -7.931 22.832 1.00 97.56 92 PHE A CA 1
ATOM 700 C C . PHE A 1 92 ? 3.153 -7.204 24.124 1.00 97.56 92 PHE A C 1
ATOM 702 O O . PHE A 1 92 ? 4.196 -6.548 24.204 1.00 97.56 92 PHE A O 1
ATOM 709 N N . ALA A 1 93 ? 2.333 -7.331 25.165 1.00 97.31 93 ALA A N 1
ATOM 710 C CA . ALA A 1 93 ? 2.605 -6.828 26.510 1.00 97.31 93 ALA A CA 1
ATOM 711 C C . ALA A 1 93 ? 3.237 -7.937 27.363 1.00 97.31 93 ALA A C 1
ATOM 713 O O . ALA A 1 93 ? 2.542 -8.773 27.938 1.00 97.31 93 ALA A O 1
ATOM 714 N N . ASN A 1 94 ? 4.570 -7.944 27.465 1.00 95.38 94 ASN A N 1
ATOM 715 C CA . ASN A 1 94 ? 5.294 -8.916 28.291 1.00 95.38 94 ASN A CA 1
ATOM 716 C C . ASN A 1 94 ? 5.101 -8.615 29.788 1.00 95.38 94 ASN A C 1
ATOM 718 O O . ASN A 1 94 ? 5.373 -7.497 30.235 1.00 95.38 94 ASN A O 1
ATOM 722 N N . PHE A 1 95 ? 4.676 -9.603 30.578 1.00 95.62 95 PHE A N 1
ATOM 723 C CA . PHE A 1 95 ? 4.393 -9.442 32.010 1.00 95.62 95 PHE A CA 1
ATOM 724 C C . PHE A 1 95 ? 5.636 -9.389 32.907 1.00 95.62 95 PHE A C 1
ATOM 726 O O . PHE A 1 95 ? 5.528 -9.109 34.105 1.00 95.62 95 PHE A O 1
ATOM 733 N N . ILE A 1 96 ? 6.830 -9.599 32.345 1.00 91.62 96 ILE A N 1
ATOM 734 C CA . ILE A 1 96 ? 8.094 -9.277 33.022 1.00 91.62 96 ILE A CA 1
ATOM 735 C C . ILE A 1 96 ? 8.209 -7.760 33.232 1.00 91.62 96 ILE A C 1
ATOM 737 O O . ILE A 1 96 ? 8.770 -7.325 34.241 1.00 91.62 96 ILE A O 1
ATOM 741 N N . ILE A 1 97 ? 7.638 -6.953 32.330 1.00 91.38 97 ILE A N 1
ATOM 742 C CA . ILE A 1 97 ? 7.638 -5.494 32.445 1.00 91.38 97 ILE A CA 1
ATOM 743 C C . ILE A 1 97 ? 6.740 -5.092 33.631 1.00 91.38 97 ILE A C 1
ATOM 745 O O . ILE A 1 97 ? 5.557 -5.446 33.647 1.00 91.38 97 ILE A O 1
ATOM 749 N N . PRO A 1 98 ? 7.250 -4.333 34.626 1.00 91.88 98 PRO A N 1
ATOM 750 C CA . PRO A 1 98 ? 6.512 -4.047 35.860 1.00 91.88 98 PRO A CA 1
ATOM 751 C C . PRO A 1 98 ? 5.138 -3.397 35.661 1.00 91.88 98 PRO A C 1
ATOM 753 O O . PRO A 1 98 ? 4.210 -3.691 36.411 1.00 91.88 98 PRO A O 1
ATOM 756 N N . THR A 1 99 ? 4.987 -2.539 34.648 1.00 90.81 99 THR A N 1
ATOM 757 C CA . THR A 1 99 ? 3.711 -1.882 34.316 1.00 90.81 99 THR A CA 1
ATOM 758 C C . THR A 1 99 ? 2.652 -2.867 33.816 1.00 90.81 99 THR A C 1
ATOM 760 O O . THR A 1 99 ? 1.468 -2.674 34.087 1.00 90.81 99 THR A O 1
ATOM 763 N N . ASN A 1 100 ? 3.068 -3.956 33.167 1.00 93.69 100 ASN A N 1
ATOM 764 C CA . ASN A 1 100 ? 2.173 -4.996 32.659 1.00 93.69 100 ASN A CA 1
ATOM 765 C C . ASN A 1 100 ? 1.894 -6.088 33.698 1.00 93.69 100 ASN A C 1
ATOM 767 O O . ASN A 1 100 ? 0.868 -6.756 33.613 1.00 93.69 100 ASN A O 1
ATOM 771 N N . ARG A 1 101 ? 2.765 -6.269 34.703 1.00 91.38 101 ARG A N 1
ATOM 772 C CA . ARG A 1 101 ? 2.613 -7.313 35.735 1.00 91.38 101 ARG A CA 1
ATOM 773 C C . ARG A 1 101 ? 1.261 -7.255 36.456 1.00 91.38 101 ARG A C 1
ATOM 775 O O . ARG A 1 101 ? 0.726 -8.296 36.810 1.00 91.38 101 ARG A O 1
ATOM 782 N N . ARG A 1 102 ? 0.674 -6.065 36.613 1.00 90.06 102 ARG A N 1
ATOM 783 C CA . ARG A 1 102 ? -0.663 -5.897 37.214 1.00 90.06 102 ARG A CA 1
ATOM 784 C C . ARG A 1 102 ? -1.756 -6.652 36.454 1.00 90.06 102 ARG A C 1
ATOM 786 O O . ARG A 1 102 ? -2.650 -7.208 37.073 1.00 90.06 102 ARG A O 1
ATOM 793 N N . ILE A 1 103 ? -1.653 -6.712 35.123 1.00 93.00 103 ILE A N 1
ATOM 794 C CA . ILE A 1 103 ? -2.579 -7.476 34.277 1.00 93.00 103 ILE A CA 1
ATOM 795 C C . ILE A 1 103 ? -2.476 -8.966 34.614 1.00 93.00 103 ILE A C 1
ATOM 797 O O . ILE A 1 103 ? -3.498 -9.608 34.833 1.00 93.00 103 ILE A O 1
ATOM 801 N N . ARG A 1 104 ? -1.248 -9.494 34.707 1.00 93.62 104 ARG A N 1
ATOM 802 C CA . ARG A 1 104 ? -0.978 -10.887 35.091 1.00 93.62 104 ARG A CA 1
ATOM 803 C C . ARG A 1 104 ? -1.506 -11.206 36.487 1.00 93.62 104 ARG A C 1
ATOM 805 O O . ARG A 1 104 ? -2.172 -12.214 36.663 1.00 93.62 104 ARG A O 1
ATOM 812 N N . ASP A 1 105 ? -1.209 -10.355 37.466 1.00 93.69 105 ASP A N 1
ATOM 813 C CA . ASP A 1 105 ? -1.566 -10.587 38.874 1.00 93.69 105 ASP A CA 1
ATOM 814 C C . ASP A 1 105 ? -3.080 -10.607 39.106 1.00 93.69 105 ASP A C 1
ATOM 816 O O . ASP A 1 105 ? -3.550 -11.169 40.092 1.00 93.69 105 ASP A O 1
ATOM 820 N N . ALA A 1 106 ? -3.840 -10.004 38.192 1.00 95.50 106 ALA A N 1
ATOM 821 C CA . ALA A 1 106 ? -5.289 -10.014 38.220 1.00 95.50 106 ALA A CA 1
ATOM 822 C C . ALA A 1 106 ? -5.910 -11.275 37.594 1.00 95.50 106 ALA A C 1
ATOM 824 O O . ALA A 1 106 ? -7.111 -11.471 37.780 1.00 95.50 106 ALA A O 1
ATOM 825 N N . LEU A 1 107 ? -5.159 -12.102 36.852 1.00 96.00 107 LEU A N 1
ATOM 826 C CA . LEU A 1 107 ? -5.678 -13.322 36.219 1.00 96.00 107 LEU A CA 1
ATOM 827 C C . LEU A 1 107 ? -5.993 -14.407 37.254 1.00 96.00 107 LEU A C 1
ATOM 829 O O . LEU A 1 107 ? -5.305 -14.555 38.262 1.00 96.00 107 LEU A O 1
ATOM 833 N N . VAL A 1 108 ? -7.028 -15.192 36.971 1.00 96.25 108 VAL A N 1
ATOM 834 C CA . VAL A 1 108 ? -7.434 -16.357 37.770 1.00 96.25 108 VAL A CA 1
ATOM 835 C C . VAL A 1 108 ? -7.682 -17.559 36.869 1.00 96.25 108 VAL A C 1
ATOM 837 O O . VAL A 1 108 ? -7.989 -17.391 35.689 1.00 96.25 108 VAL A O 1
ATOM 840 N N . ASP A 1 109 ? -7.585 -18.770 37.408 1.00 95.94 109 ASP A N 1
ATOM 841 C CA . ASP A 1 109 ? -8.001 -19.963 36.669 1.00 95.94 109 ASP A CA 1
ATOM 842 C C . ASP A 1 109 ? -9.511 -19.910 36.400 1.00 95.94 109 ASP A C 1
ATOM 844 O O . ASP A 1 109 ? -10.316 -19.538 37.262 1.00 95.94 109 ASP A O 1
ATOM 848 N N . GLY A 1 110 ? -9.909 -20.291 35.191 1.00 94.44 110 GLY A N 1
ATOM 849 C CA . GLY A 1 110 ? -11.292 -20.251 34.747 1.00 94.44 110 GLY A CA 1
ATOM 850 C C . GLY A 1 110 ? -11.704 -18.894 34.170 1.00 94.44 110 GLY A C 1
ATOM 851 O O . GLY A 1 110 ? -11.021 -18.311 33.326 1.00 94.44 110 GLY A O 1
ATOM 852 N N . VAL A 1 111 ? -12.876 -18.400 34.571 1.00 95.06 111 VAL A N 1
ATOM 853 C CA . VAL A 1 111 ? -13.508 -17.236 33.935 1.00 95.06 111 VAL A CA 1
ATOM 854 C C . VAL A 1 111 ? -12.812 -15.934 34.323 1.00 95.06 111 VAL A C 1
ATOM 856 O O . VAL A 1 111 ? -12.769 -15.558 35.491 1.00 95.06 111 VAL A O 1
ATOM 859 N N . ASN A 1 112 ? -12.362 -15.200 33.311 1.00 96.12 112 ASN A N 1
ATOM 860 C CA . ASN A 1 112 ? -11.779 -13.870 33.426 1.00 96.12 112 ASN A CA 1
ATOM 861 C C . ASN A 1 112 ? -12.584 -12.863 32.596 1.00 96.12 112 ASN A C 1
ATOM 863 O O . ASN A 1 112 ? -13.297 -13.228 31.662 1.00 96.12 112 ASN A O 1
ATOM 867 N N . THR A 1 113 ? -12.458 -11.579 32.922 1.00 96.88 113 THR A N 1
ATOM 868 C CA . THR A 1 113 ? -12.974 -10.461 32.122 1.00 96.88 113 THR A CA 1
ATOM 869 C C . THR A 1 113 ? -11.850 -9.476 31.833 1.00 96.88 113 THR A C 1
ATOM 871 O O . THR A 1 113 ? -11.282 -8.900 32.761 1.00 96.88 113 THR A O 1
ATOM 874 N N . ILE A 1 114 ? -11.553 -9.251 30.556 1.00 97.69 114 ILE A N 1
ATOM 875 C CA . ILE A 1 114 ? -10.665 -8.178 30.097 1.00 97.69 114 ILE A CA 1
ATOM 876 C C . ILE A 1 114 ? -11.503 -6.963 29.717 1.00 97.69 114 ILE A C 1
ATOM 878 O O . ILE A 1 114 ? -12.522 -7.098 29.042 1.00 97.69 114 ILE A O 1
ATOM 882 N N . TYR A 1 115 ? -11.079 -5.781 30.152 1.00 98.19 115 TYR A N 1
ATOM 883 C CA . TYR A 1 115 ? -11.681 -4.508 29.778 1.00 98.19 115 TYR A CA 1
ATOM 884 C C . TYR A 1 115 ? -10.682 -3.689 28.977 1.00 98.19 115 TYR A C 1
ATOM 886 O O . TYR A 1 115 ? -9.499 -3.627 29.319 1.00 98.19 115 TYR A O 1
ATOM 894 N N . PHE A 1 116 ? -11.202 -2.991 27.981 1.00 98.56 116 PHE A N 1
ATOM 895 C CA . PHE A 1 116 ? -10.478 -2.064 27.131 1.00 98.56 116 PHE A CA 1
ATOM 896 C C . PHE A 1 116 ? -11.080 -0.672 27.297 1.00 98.56 116 PHE A C 1
ATOM 898 O O . PHE A 1 116 ? -12.303 -0.542 27.402 1.00 98.56 116 PHE A O 1
ATOM 905 N N . ARG A 1 117 ? -10.243 0.367 27.325 1.00 98.44 117 ARG A N 1
ATOM 906 C CA . ARG A 1 117 ? -10.681 1.765 27.404 1.00 98.44 117 ARG A CA 1
ATOM 907 C C . ARG A 1 117 ? -9.986 2.624 26.363 1.00 98.44 117 ARG A C 1
ATOM 909 O O . ARG A 1 117 ? -8.782 2.495 26.152 1.00 98.44 117 ARG A O 1
ATOM 916 N N . PHE A 1 118 ? -10.763 3.512 25.750 1.00 98.44 118 PHE A N 1
ATOM 917 C CA . PHE A 1 118 ? -10.271 4.531 24.835 1.00 98.44 118 PHE A CA 1
ATOM 918 C C . PHE A 1 118 ? -9.878 5.805 25.573 1.00 98.44 118 PHE A C 1
ATOM 920 O O . PHE A 1 118 ? -10.709 6.476 26.189 1.00 98.44 118 PHE A O 1
ATOM 927 N N . ASN A 1 119 ? -8.606 6.174 25.448 1.00 96.62 119 ASN A N 1
ATOM 928 C CA . ASN A 1 119 ? -8.085 7.447 25.910 1.00 96.62 119 ASN A CA 1
ATOM 929 C C . ASN A 1 119 ? -7.950 8.442 24.745 1.00 96.62 119 ASN A C 1
ATOM 931 O O . ASN A 1 119 ? -6.893 8.568 24.134 1.00 96.62 119 ASN A O 1
ATOM 935 N N . GLY A 1 120 ? -9.031 9.169 24.460 1.00 92.38 120 GLY A N 1
ATOM 936 C CA . GLY A 1 120 ? -9.094 10.159 23.376 1.00 92.38 120 GLY A CA 1
ATOM 937 C C . GLY A 1 120 ? -8.982 11.623 23.800 1.00 92.38 120 GLY A C 1
ATOM 938 O O . GLY A 1 120 ? -9.492 12.476 23.086 1.00 92.38 120 GLY A O 1
ATOM 939 N N . ILE A 1 121 ? -8.400 11.948 24.964 1.00 89.25 121 ILE A N 1
ATOM 940 C CA . ILE A 1 121 ? -8.526 13.303 25.551 1.00 89.25 121 ILE A CA 1
ATOM 941 C C . ILE A 1 121 ? -8.012 14.427 24.631 1.00 89.25 121 ILE A C 1
ATOM 943 O O . ILE A 1 121 ? -8.565 15.522 24.641 1.00 89.25 121 ILE A O 1
ATOM 947 N N . ASN A 1 122 ? -6.999 14.132 23.813 1.00 86.69 122 ASN A N 1
ATOM 948 C CA . ASN A 1 122 ? -6.404 15.053 22.840 1.00 86.69 122 ASN A CA 1
ATOM 949 C C . ASN A 1 122 ? -6.516 14.527 21.397 1.00 86.69 122 ASN A C 1
ATOM 951 O O . ASN A 1 122 ? -5.771 14.965 20.521 1.00 86.69 122 ASN A O 1
ATOM 955 N N . ASP A 1 123 ? -7.395 13.554 21.149 1.00 91.44 123 ASP A N 1
ATOM 956 C CA . ASP A 1 123 ? -7.580 12.977 19.819 1.00 91.44 123 ASP A CA 1
ATOM 957 C C . ASP A 1 123 ? -8.704 13.708 19.082 1.00 91.44 123 ASP A C 1
ATOM 959 O O . ASP A 1 123 ? -9.888 13.458 19.296 1.00 91.44 123 ASP A O 1
ATOM 963 N N . ALA A 1 124 ? -8.315 14.633 18.207 1.00 90.50 124 ALA A N 1
ATOM 964 C CA . ALA A 1 124 ? -9.236 15.386 17.361 1.00 90.50 124 ALA A CA 1
ATOM 965 C C . ALA A 1 124 ? -9.540 14.687 16.025 1.00 90.50 124 ALA A C 1
ATOM 967 O O . ALA A 1 124 ? -10.190 15.286 15.173 1.00 90.50 124 ALA A O 1
ATOM 968 N N . LYS A 1 125 ? -9.046 13.461 15.799 1.00 91.00 125 LYS A N 1
ATOM 969 C CA . LYS A 1 125 ? -9.151 12.775 14.500 1.00 91.00 125 LYS A CA 1
ATOM 970 C C . LYS A 1 125 ? -9.991 11.512 14.562 1.00 91.00 125 LYS A C 1
ATOM 972 O O . LYS A 1 125 ? -10.773 11.251 13.645 1.00 91.00 125 LYS A O 1
ATOM 977 N N . THR A 1 126 ? -9.818 10.700 15.601 1.00 93.88 126 THR A N 1
ATOM 978 C CA . THR A 1 126 ? -10.429 9.368 15.678 1.00 93.88 126 THR A CA 1
ATOM 979 C C . THR A 1 126 ? -11.512 9.278 16.749 1.00 93.88 126 THR A C 1
ATOM 981 O O . THR A 1 126 ? -11.641 10.146 17.604 1.00 93.88 126 THR A O 1
ATOM 984 N N . ILE A 1 127 ? -12.319 8.216 16.682 1.00 95.56 127 ILE A N 1
ATOM 985 C CA . ILE A 1 127 ? -13.395 7.940 17.647 1.00 95.56 127 ILE A CA 1
ATOM 986 C C . ILE A 1 127 ? -13.100 6.728 18.537 1.00 95.56 127 ILE A C 1
ATOM 988 O O . ILE A 1 127 ? -13.989 6.279 19.247 1.00 95.56 127 ILE A O 1
ATOM 992 N N . GLY A 1 128 ? -11.894 6.155 18.473 1.00 97.25 128 GLY A N 1
ATOM 993 C CA . GLY A 1 128 ? -11.559 4.947 19.225 1.00 97.25 128 GLY A CA 1
ATOM 994 C C . GLY A 1 128 ? -10.658 3.973 18.477 1.00 97.25 128 GLY A C 1
ATOM 995 O O . GLY A 1 128 ? -9.886 4.372 17.605 1.00 97.25 128 GLY A O 1
ATOM 996 N N . PHE A 1 129 ? -10.745 2.693 18.829 1.00 98.44 129 PHE A N 1
ATOM 997 C CA . PHE A 1 129 ? -9.951 1.605 18.245 1.00 98.44 129 PHE A CA 1
ATOM 998 C C . PHE A 1 129 ? -10.747 0.297 18.215 1.00 98.44 129 PHE A C 1
ATOM 1000 O O . PHE A 1 129 ? -11.841 0.201 18.786 1.00 98.44 129 PHE A O 1
ATOM 1007 N N . ARG A 1 130 ? -10.179 -0.723 17.567 1.00 98.56 130 ARG A N 1
ATOM 1008 C CA . ARG A 1 130 ? -10.744 -2.077 17.556 1.00 98.56 130 ARG A CA 1
ATOM 1009 C C . ARG A 1 130 ? -9.714 -3.100 18.000 1.00 98.56 130 ARG A C 1
ATOM 1011 O O . ARG A 1 130 ? -8.589 -3.074 17.510 1.00 98.56 130 ARG A O 1
ATOM 1018 N N . ILE A 1 131 ? -10.108 -4.009 18.887 1.00 98.56 131 ILE A N 1
ATOM 1019 C CA . ILE A 1 131 ? -9.349 -5.236 19.158 1.00 98.56 131 ILE A CA 1
ATOM 1020 C C . ILE A 1 131 ? -9.891 -6.307 18.223 1.00 98.56 131 ILE A C 1
ATOM 1022 O O . ILE A 1 131 ? -11.034 -6.742 18.383 1.00 98.56 131 ILE A O 1
ATOM 1026 N N . LEU A 1 132 ? -9.097 -6.679 17.227 1.00 97.88 132 LEU A N 1
ATOM 1027 C CA . LEU A 1 132 ? -9.465 -7.697 16.247 1.00 97.88 132 LEU A CA 1
ATOM 1028 C C . LEU A 1 132 ? -9.257 -9.090 16.822 1.00 97.88 132 LEU A C 1
ATOM 1030 O O . LEU A 1 132 ? -10.120 -9.944 16.659 1.00 97.88 132 LEU A O 1
ATOM 1034 N N . GLU A 1 133 ? -8.172 -9.256 17.577 1.00 97.38 133 GLU A N 1
ATOM 1035 C CA . GLU A 1 133 ? -7.808 -10.490 18.260 1.00 97.38 133 GLU A CA 1
ATOM 1036 C C . GLU A 1 133 ? -7.150 -10.200 19.607 1.00 97.38 133 GLU A C 1
ATOM 1038 O O . GLU A 1 133 ? -6.503 -9.163 19.794 1.00 97.38 133 GLU A O 1
ATOM 1043 N N . PHE A 1 134 ? -7.284 -11.136 20.548 1.00 97.94 134 PHE A N 1
ATOM 1044 C CA . PHE A 1 134 ? -6.464 -11.158 21.753 1.00 97.94 134 PHE A CA 1
ATOM 1045 C C . PHE A 1 134 ? -6.189 -12.585 22.219 1.00 97.94 134 PHE A C 1
ATOM 1047 O O . PHE A 1 134 ? -7.021 -13.478 22.067 1.00 97.94 134 PHE A O 1
ATOM 1054 N N . ASN A 1 135 ? -5.036 -12.793 22.849 1.00 97.69 135 ASN A N 1
ATOM 1055 C CA . ASN A 1 135 ? -4.705 -14.051 23.511 1.00 97.69 135 ASN A CA 1
ATOM 1056 C C . ASN A 1 135 ? -3.785 -13.798 24.714 1.00 97.69 135 ASN A C 1
ATOM 1058 O O . ASN A 1 135 ? -3.124 -12.763 24.804 1.00 97.69 135 ASN A O 1
ATOM 1062 N N . PHE A 1 136 ? -3.723 -14.757 25.630 1.00 97.44 136 PHE A N 1
ATOM 1063 C CA . PHE A 1 136 ? -2.668 -14.818 26.635 1.00 97.44 136 PHE A CA 1
ATOM 1064 C C . PHE A 1 136 ? -1.691 -15.885 26.183 1.00 97.44 136 PHE A C 1
ATOM 1066 O O . PHE A 1 136 ? -2.081 -17.031 25.985 1.00 97.44 136 PHE A O 1
ATOM 1073 N N . LEU A 1 137 ? -0.437 -15.508 25.982 1.00 97.69 137 LEU A N 1
ATOM 1074 C CA . LEU A 1 137 ? 0.590 -16.434 25.537 1.00 97.69 137 LEU A CA 1
ATOM 1075 C C . LEU A 1 137 ? 1.442 -16.864 26.727 1.00 97.69 137 LEU A C 1
ATOM 1077 O O . LEU A 1 137 ? 1.702 -16.069 27.641 1.00 97.69 137 LEU A O 1
ATOM 1081 N N . LYS A 1 138 ? 1.932 -18.100 26.686 1.00 96.62 138 LYS A N 1
ATOM 1082 C CA . LYS A 1 138 ? 3.056 -18.537 27.517 1.00 96.62 138 LYS A CA 1
ATOM 1083 C C . LYS A 1 138 ? 4.303 -17.712 27.191 1.00 96.62 138 LYS A C 1
ATOM 1085 O O . LYS A 1 138 ? 4.371 -17.026 26.172 1.00 96.62 138 LYS A O 1
ATOM 1090 N N . SER A 1 139 ? 5.329 -17.794 28.036 1.00 92.62 139 SER A N 1
ATOM 1091 C CA . SER A 1 139 ? 6.606 -17.106 27.781 1.00 92.62 139 SER A CA 1
ATOM 1092 C C . SER A 1 139 ? 7.309 -17.544 26.488 1.00 92.62 139 SER A C 1
ATOM 1094 O O . SER A 1 139 ? 8.158 -16.802 26.005 1.00 92.62 139 SER A O 1
ATOM 1096 N N . ASP A 1 140 ? 6.961 -18.709 25.933 1.00 93.50 140 ASP A N 1
ATOM 1097 C CA . ASP A 1 140 ? 7.459 -19.218 24.648 1.00 93.50 140 ASP A CA 1
ATOM 1098 C C . ASP A 1 140 ? 6.603 -18.803 23.432 1.00 93.50 140 ASP A C 1
ATOM 1100 O O . ASP A 1 140 ? 6.935 -19.163 22.307 1.00 93.50 140 ASP A O 1
ATOM 1104 N N . GLY A 1 141 ? 5.521 -18.042 23.641 1.00 94.56 141 GLY A N 1
ATOM 1105 C CA . GLY A 1 141 ? 4.605 -17.597 22.586 1.00 94.56 141 GLY A CA 1
ATOM 1106 C C . GLY A 1 141 ? 3.401 -18.513 22.341 1.00 94.56 141 GLY A C 1
ATOM 1107 O O . GLY A 1 141 ? 2.512 -18.141 21.579 1.00 94.56 141 GLY A O 1
ATOM 1108 N N . THR A 1 142 ? 3.306 -19.667 23.008 1.00 96.25 142 THR A N 1
ATOM 1109 C CA . THR A 1 142 ? 2.171 -20.590 22.837 1.00 96.25 142 THR A CA 1
ATOM 1110 C C . THR A 1 142 ? 0.859 -19.956 23.326 1.00 96.25 142 THR A C 1
ATOM 1112 O O . THR A 1 142 ? 0.812 -19.511 24.477 1.00 96.25 142 THR A O 1
ATOM 1115 N N . PRO A 1 143 ? -0.226 -19.942 22.526 1.00 96.75 143 PRO A N 1
ATOM 1116 C CA . PRO A 1 143 ? -1.516 -19.399 22.950 1.00 96.75 143 PRO A CA 1
ATOM 1117 C C . PRO A 1 143 ? -2.190 -20.260 24.026 1.00 96.75 143 PRO A C 1
ATOM 1119 O O . PRO A 1 143 ? -2.240 -21.485 23.918 1.00 96.75 143 PRO A O 1
ATOM 1122 N N . LEU A 1 144 ? -2.752 -19.615 25.053 1.00 96.62 144 LEU A N 1
ATOM 1123 C CA . LEU A 1 144 ? -3.513 -20.266 26.130 1.00 96.62 144 LEU A CA 1
ATOM 1124 C C . LEU A 1 144 ? -5.018 -20.308 25.847 1.00 96.62 144 LEU A C 1
ATOM 1126 O O . LEU A 1 144 ? -5.722 -21.173 26.374 1.00 96.62 144 LEU A O 1
ATOM 1130 N N . LEU A 1 145 ? -5.531 -19.384 25.030 1.00 95.44 145 LEU A N 1
ATOM 1131 C CA . LEU A 1 145 ? -6.935 -19.370 24.618 1.00 95.44 145 LEU A CA 1
ATOM 1132 C C . LEU A 1 145 ? -7.100 -20.113 23.290 1.00 95.44 145 LEU A C 1
ATOM 1134 O O . LEU A 1 145 ? -6.440 -19.795 22.302 1.00 95.44 145 LEU A O 1
ATOM 1138 N N . SER A 1 146 ? -8.008 -21.091 23.271 1.00 93.06 146 SER A N 1
ATOM 1139 C CA . SER A 1 146 ? -8.418 -21.798 22.051 1.00 93.06 146 SER A CA 1
ATOM 1140 C C . SER A 1 146 ? -9.281 -20.897 21.166 1.00 93.06 146 SER A C 1
ATOM 1142 O O . SER A 1 146 ? -10.119 -20.159 21.682 1.00 93.06 146 SER A O 1
ATOM 1144 N N . SER A 1 147 ? -9.169 -21.042 19.841 1.00 91.81 147 SER A N 1
ATOM 1145 C CA . SER A 1 147 ? -10.046 -20.375 18.864 1.00 91.81 147 SER A CA 1
ATOM 1146 C C . SER A 1 147 ? -11.537 -20.631 19.117 1.00 91.81 147 SER A C 1
ATOM 1148 O O . SER A 1 147 ? -12.364 -19.760 18.875 1.00 91.81 147 SER A O 1
ATOM 1150 N N . SER A 1 148 ? -11.888 -21.783 19.701 1.00 93.06 148 SER A N 1
ATOM 1151 C CA . SER A 1 148 ? -13.265 -22.106 20.104 1.00 93.06 148 SER A CA 1
ATOM 1152 C C . SER A 1 148 ? -13.841 -21.170 21.170 1.00 93.06 148 SER A C 1
ATOM 1154 O O . SER A 1 148 ? -15.053 -21.152 21.357 1.00 93.06 148 SER A O 1
ATOM 1156 N N . GLN A 1 149 ? -13.015 -20.377 21.857 1.00 93.94 149 GLN A N 1
ATOM 1157 C CA . GLN A 1 149 ? -13.480 -19.358 22.797 1.00 93.94 149 GLN A CA 1
ATOM 1158 C C . GLN A 1 149 ? -13.884 -18.051 22.120 1.00 93.94 149 GLN A C 1
ATOM 1160 O O . GLN A 1 149 ? -14.328 -17.149 22.821 1.00 93.94 149 GLN A O 1
ATOM 1165 N N . PHE A 1 150 ? -13.756 -17.921 20.801 1.00 94.94 150 PHE A N 1
ATOM 1166 C CA . PHE A 1 150 ? -14.066 -16.692 20.081 1.00 94.94 150 PHE A CA 1
ATOM 1167 C C . PHE A 1 150 ? -15.181 -16.910 19.058 1.00 94.94 150 PHE A C 1
ATOM 1169 O O . PHE A 1 150 ? -15.315 -17.983 18.472 1.00 94.94 150 PHE A O 1
ATOM 1176 N N . ILE A 1 151 ? -15.994 -15.877 18.849 1.00 94.62 151 ILE A N 1
ATOM 1177 C CA . ILE A 1 151 ? -16.952 -15.785 17.742 1.00 94.62 151 ILE A CA 1
ATOM 1178 C C . ILE A 1 151 ? -16.697 -14.458 17.046 1.00 94.62 151 ILE A C 1
ATOM 1180 O O . ILE A 1 151 ? -16.657 -13.425 17.708 1.00 94.62 151 ILE A O 1
ATOM 1184 N N . HIS A 1 152 ? -16.588 -14.458 15.722 1.00 91.44 152 HIS A N 1
ATOM 1185 C CA . HIS A 1 152 ? -16.499 -13.219 14.955 1.00 91.44 152 HIS A CA 1
ATOM 1186 C C . HIS A 1 152 ? -17.895 -12.749 14.546 1.00 91.44 152 HIS A C 1
ATOM 1188 O O . HIS A 1 152 ? -18.739 -13.546 14.138 1.00 91.44 152 HIS A O 1
ATOM 1194 N N . GLN A 1 153 ? -18.144 -11.447 14.667 1.00 90.94 153 GLN A N 1
ATOM 1195 C CA . GLN A 1 153 ? -19.362 -10.821 14.174 1.00 90.94 153 GLN A CA 1
ATOM 1196 C C . GLN A 1 153 ? -19.479 -11.026 12.664 1.00 90.94 153 GLN A C 1
ATOM 1198 O O . GLN A 1 153 ? -18.539 -10.762 11.908 1.00 90.94 153 GLN A O 1
ATOM 1203 N N . ASP A 1 154 ? -20.668 -11.452 12.247 1.00 90.38 154 ASP A N 1
ATOM 1204 C CA . ASP A 1 154 ? -21.044 -11.597 10.849 1.00 90.38 154 ASP A CA 1
ATOM 1205 C C . ASP A 1 154 ? -21.873 -10.380 10.407 1.00 90.38 154 ASP A C 1
ATOM 1207 O O . ASP A 1 154 ? -23.024 -10.236 10.839 1.00 90.38 154 ASP A O 1
ATOM 1211 N N . PRO A 1 155 ? -21.328 -9.480 9.570 1.00 90.62 155 PRO A N 1
ATOM 1212 C CA . PRO A 1 155 ? -22.030 -8.278 9.152 1.00 90.62 155 PRO A CA 1
ATOM 1213 C C . PRO A 1 155 ? -23.168 -8.561 8.178 1.00 90.62 155 PRO A C 1
ATOM 1215 O O . PRO A 1 155 ? -24.028 -7.701 8.014 1.00 90.62 155 PRO A O 1
ATOM 1218 N N . SER A 1 156 ? -23.223 -9.751 7.565 1.00 85.62 156 SER A N 1
ATOM 1219 C CA . SER A 1 156 ? -24.340 -10.124 6.691 1.00 85.62 156 SER A CA 1
ATOM 1220 C C . SER A 1 156 ? -25.662 -10.180 7.465 1.00 85.62 156 SER A C 1
ATOM 1222 O O . SER A 1 156 ? -26.741 -10.071 6.886 1.00 85.62 156 SER A O 1
ATOM 1224 N N . THR A 1 157 ? -25.578 -10.282 8.795 1.00 86.62 157 THR A N 1
ATOM 1225 C CA . THR A 1 157 ? -26.720 -10.261 9.711 1.00 86.62 157 THR A CA 1
ATOM 1226 C C . THR A 1 157 ? -27.147 -8.851 10.132 1.00 86.62 157 THR A C 1
ATOM 1228 O O . THR A 1 157 ? -28.169 -8.697 10.806 1.00 86.62 157 THR A O 1
ATOM 1231 N N . TRP A 1 158 ? -26.390 -7.806 9.783 1.00 90.31 158 TRP A N 1
ATOM 1232 C CA . TRP A 1 158 ? -26.683 -6.445 10.222 1.00 90.31 158 TRP A CA 1
ATOM 1233 C C . TRP A 1 158 ? -27.820 -5.822 9.413 1.00 90.31 158 TRP A C 1
ATOM 1235 O O . TRP A 1 158 ? -27.731 -5.645 8.201 1.00 90.31 158 TRP A O 1
ATOM 1245 N N . GLY A 1 159 ? -28.879 -5.424 10.116 1.00 91.94 159 GLY A N 1
ATOM 1246 C CA . GLY A 1 159 ? -30.001 -4.680 9.552 1.00 91.94 159 GLY A CA 1
ATOM 1247 C C . GLY A 1 159 ? -29.990 -3.191 9.920 1.00 91.94 159 GLY A C 1
ATOM 1248 O O . GLY A 1 159 ? -29.182 -2.751 10.752 1.00 91.94 159 GLY A O 1
ATOM 1249 N N . PRO A 1 160 ? -30.912 -2.411 9.326 1.00 96.44 160 PRO A N 1
ATOM 1250 C CA . PRO A 1 160 ? -31.218 -1.059 9.779 1.00 96.44 160 PRO A CA 1
ATOM 1251 C C . PRO A 1 160 ? -31.562 -1.031 11.275 1.00 96.44 160 PRO A C 1
ATOM 1253 O O . PRO A 1 160 ? -32.208 -1.952 11.777 1.00 96.44 160 PRO A O 1
ATOM 1256 N N . VAL A 1 161 ? -31.157 0.029 11.983 1.00 97.56 161 VAL A N 1
ATOM 1257 C CA . VAL A 1 161 ? -31.570 0.244 13.385 1.00 97.56 161 VAL A CA 1
ATOM 1258 C C . VAL A 1 161 ? -33.081 0.486 13.443 1.00 97.56 161 VAL A C 1
ATOM 1260 O O . VAL A 1 161 ? -33.781 -0.103 14.265 1.00 97.56 161 VAL A O 1
ATOM 1263 N N . TYR A 1 162 ? -33.577 1.291 12.504 1.00 98.12 162 TYR A N 1
ATOM 1264 C CA . TYR A 1 162 ? -34.986 1.533 12.229 1.00 98.12 162 TYR A CA 1
ATOM 1265 C C . TYR A 1 162 ? -35.323 1.025 10.827 1.00 98.12 162 TYR A C 1
ATOM 1267 O O . TYR A 1 162 ? -34.639 1.347 9.860 1.00 98.12 162 TYR A O 1
ATOM 1275 N N . SER A 1 163 ? -36.373 0.211 10.716 1.00 96.62 163 SER A N 1
ATOM 1276 C CA . SER A 1 163 ? -36.811 -0.384 9.443 1.00 96.62 163 SER A CA 1
ATOM 1277 C C . SER A 1 163 ? -37.949 0.383 8.766 1.00 96.62 163 SER A C 1
ATOM 1279 O O . SER A 1 163 ? -38.357 0.019 7.666 1.00 96.62 163 SER A O 1
ATOM 1281 N N . ASP A 1 164 ? -38.484 1.425 9.408 1.00 98.00 164 ASP A N 1
ATOM 1282 C CA . ASP A 1 164 ? -39.521 2.263 8.821 1.00 98.00 164 ASP A CA 1
ATOM 1283 C C . ASP A 1 164 ? -38.933 3.264 7.815 1.00 98.00 164 ASP A C 1
ATOM 1285 O O . ASP A 1 164 ? -37.847 3.812 8.009 1.00 98.00 164 ASP A O 1
ATOM 1289 N N . GLN A 1 165 ? -39.684 3.521 6.741 1.00 98.31 165 GLN A N 1
ATOM 1290 C CA . GLN A 1 165 ? -39.233 4.387 5.651 1.00 98.31 165 GLN A CA 1
ATOM 1291 C C . GLN A 1 165 ? -38.968 5.826 6.116 1.00 98.31 165 GLN A C 1
ATOM 1293 O O . GLN A 1 165 ? -38.030 6.447 5.639 1.00 98.31 165 GLN A O 1
ATOM 1298 N N . ALA A 1 166 ? -39.733 6.345 7.082 1.00 98.56 166 ALA A N 1
ATOM 1299 C CA . ALA A 1 166 ? -39.564 7.719 7.550 1.00 98.56 166 ALA A CA 1
ATOM 1300 C C . ALA A 1 166 ? -38.204 7.935 8.237 1.00 98.56 166 ALA A C 1
ATOM 1302 O O . ALA A 1 166 ? -37.565 8.965 8.027 1.00 98.56 166 ALA A O 1
ATOM 1303 N N . SER A 1 167 ? -37.737 6.965 9.028 1.00 98.62 167 SER A N 1
ATOM 1304 C CA . SER A 1 167 ? -36.404 7.001 9.639 1.00 98.62 167 SER A CA 1
ATOM 1305 C C . SER A 1 167 ? -35.282 6.867 8.611 1.00 98.62 167 SER A C 1
ATOM 1307 O O . SER A 1 167 ? -34.245 7.513 8.758 1.00 98.62 167 SER A O 1
ATOM 1309 N N . ILE A 1 168 ? -35.485 6.048 7.575 1.00 98.75 168 ILE A N 1
ATOM 1310 C CA . ILE A 1 168 ? -34.531 5.879 6.470 1.00 98.75 168 ILE A CA 1
ATOM 1311 C C . ILE A 1 168 ? -34.425 7.176 5.654 1.00 98.75 168 ILE A C 1
ATOM 1313 O O . ILE A 1 168 ? -33.316 7.668 5.464 1.00 98.75 168 ILE A O 1
ATOM 1317 N N . ASP A 1 169 ? -35.553 7.776 5.269 1.00 98.69 169 ASP A N 1
ATOM 1318 C CA . ASP A 1 169 ? -35.604 9.045 4.528 1.00 98.69 169 ASP A CA 1
ATOM 1319 C C . ASP A 1 169 ? -34.982 10.195 5.340 1.00 98.69 169 ASP A C 1
ATOM 1321 O O . ASP A 1 169 ? -34.249 11.026 4.805 1.00 98.69 169 ASP A O 1
ATOM 1325 N N . ALA A 1 170 ? -35.222 10.234 6.657 1.00 98.81 170 ALA A N 1
ATOM 1326 C CA . ALA A 1 170 ? -34.576 11.202 7.544 1.00 98.81 170 ALA A CA 1
ATOM 1327 C C . ALA A 1 170 ? -33.052 10.999 7.602 1.00 98.81 170 ALA A C 1
ATOM 1329 O O . ALA A 1 170 ? -32.299 11.971 7.611 1.00 98.81 170 ALA A O 1
ATOM 1330 N N . GLY A 1 171 ? -32.591 9.745 7.623 1.00 98.75 171 GLY A N 1
ATOM 1331 C CA . GLY A 1 171 ? -31.171 9.405 7.560 1.00 98.75 171 GLY A CA 1
ATOM 1332 C C . GLY A 1 171 ? -30.512 9.857 6.259 1.00 98.75 171 GLY A C 1
ATOM 1333 O O . GLY A 1 171 ? -29.412 10.409 6.295 1.00 98.75 171 GLY A O 1
ATOM 1334 N N . GLU A 1 172 ? -31.197 9.675 5.130 1.00 98.69 172 GLU A N 1
ATOM 1335 C CA . GLU A 1 172 ? -30.750 10.156 3.820 1.00 98.69 172 GLU A CA 1
ATOM 1336 C C . GLU A 1 172 ? -30.643 11.688 3.791 1.00 98.69 172 GLU A C 1
ATOM 1338 O O . GLU A 1 172 ? -29.610 12.232 3.395 1.00 98.69 172 GLU A O 1
ATOM 1343 N N . ASP A 1 173 ? -31.663 12.405 4.274 1.00 98.75 173 ASP A N 1
ATOM 1344 C CA . ASP A 1 173 ? -31.629 13.872 4.333 1.00 98.75 173 ASP A CA 1
ATOM 1345 C C . ASP A 1 173 ? -30.455 14.378 5.186 1.00 98.75 173 ASP A C 1
ATOM 1347 O O . ASP A 1 173 ? -29.701 15.260 4.768 1.00 98.75 173 ASP A O 1
ATOM 1351 N N . LEU A 1 174 ? -30.229 13.770 6.354 1.00 98.62 174 LEU A N 1
ATOM 1352 C CA . LEU A 1 174 ? -29.093 14.104 7.214 1.00 98.62 174 LEU A CA 1
ATOM 1353 C C . LEU A 1 174 ? -27.750 13.857 6.511 1.00 98.62 174 LEU A C 1
ATOM 1355 O O . LEU A 1 174 ? -26.865 14.713 6.581 1.00 98.62 174 LEU A O 1
ATOM 1359 N N . TRP A 1 175 ? -27.606 12.726 5.814 1.00 98.25 175 TRP A N 1
ATOM 1360 C CA . TRP A 1 175 ? -26.390 12.351 5.085 1.00 98.25 175 TRP A CA 1
ATOM 1361 C C . TRP A 1 175 ? -25.965 13.413 4.060 1.00 98.25 175 TRP A C 1
ATOM 1363 O O . TRP A 1 175 ? -24.776 13.753 3.965 1.00 98.25 175 TRP A O 1
ATOM 1373 N N . PHE A 1 176 ? -26.933 13.967 3.326 1.00 98.19 176 PHE A N 1
ATOM 1374 C CA . PHE A 1 176 ? -26.688 14.953 2.273 1.00 98.19 176 PHE A CA 1
ATOM 1375 C C . PHE A 1 176 ? -26.702 16.404 2.759 1.00 98.19 176 PHE A C 1
ATOM 1377 O O . PHE A 1 176 ? -25.971 17.225 2.207 1.00 98.19 176 PHE A O 1
ATOM 1384 N N . ASN A 1 177 ? -27.494 16.747 3.779 1.00 97.69 177 ASN A N 1
ATOM 1385 C CA . ASN A 1 177 ? -27.823 18.149 4.060 1.00 97.69 177 ASN A CA 1
ATOM 1386 C C . ASN A 1 177 ? -27.374 18.654 5.436 1.00 97.69 177 ASN A C 1
ATOM 1388 O O . ASN A 1 177 ? -27.251 19.872 5.619 1.00 97.69 177 ASN A O 1
ATOM 1392 N N . LYS A 1 178 ? -27.066 17.778 6.404 1.00 96.94 178 LYS A N 1
ATOM 1393 C CA . LYS A 1 178 ? -26.726 18.208 7.771 1.00 96.94 178 LYS A CA 1
ATOM 1394 C C . LYS A 1 178 ? -25.491 19.117 7.799 1.00 96.94 178 LYS A C 1
ATOM 1396 O O . LYS A 1 178 ? -24.487 18.899 7.123 1.00 96.94 178 LYS A O 1
ATOM 1401 N N . VAL A 1 179 ? -25.544 20.187 8.593 1.00 96.69 179 VAL A N 1
ATOM 1402 C CA . VAL A 1 179 ? -24.341 20.960 8.933 1.00 96.69 179 VAL A CA 1
ATOM 1403 C C . VAL A 1 179 ? -23.589 20.209 10.023 1.00 96.69 179 VAL A C 1
ATOM 1405 O O . VAL A 1 179 ? -24.113 20.037 11.123 1.00 96.69 179 VAL A O 1
ATOM 1408 N N . ASN A 1 180 ? -22.377 19.780 9.691 1.00 96.50 180 ASN A N 1
ATOM 1409 C CA . ASN A 1 180 ? -21.493 19.035 10.576 1.00 96.50 180 ASN A CA 1
ATOM 1410 C C . ASN A 1 180 ? -20.542 19.994 11.299 1.00 96.50 180 ASN A C 1
ATOM 1412 O O . ASN A 1 180 ? -20.274 21.092 10.805 1.00 96.50 180 ASN A O 1
ATOM 1416 N N . ILE A 1 181 ? -20.003 19.570 12.440 1.00 96.75 181 ILE A N 1
ATOM 1417 C CA . ILE A 1 181 ? -18.805 20.183 13.031 1.00 96.75 181 ILE A CA 1
ATOM 1418 C C . ILE A 1 181 ? -17.557 19.384 12.647 1.00 96.75 181 ILE A C 1
ATOM 1420 O O . ILE A 1 181 ? -17.653 18.191 12.362 1.00 96.75 181 ILE A O 1
ATOM 1424 N N . ASP A 1 182 ? -16.394 20.033 12.668 1.00 93.19 182 ASP A N 1
ATOM 1425 C CA . ASP A 1 182 ? -15.089 19.401 12.438 1.00 93.19 182 ASP A CA 1
ATOM 1426 C C . ASP A 1 182 ? -14.853 18.258 13.440 1.00 93.19 182 ASP A C 1
ATOM 1428 O O . ASP A 1 182 ? -14.816 17.085 13.069 1.00 93.19 182 ASP A O 1
ATOM 1432 N N . ASN A 1 183 ? -14.796 18.589 14.733 1.00 94.31 183 ASN A N 1
ATOM 1433 C CA . ASN A 1 183 ? -14.692 17.612 15.813 1.00 94.31 183 ASN A CA 1
ATOM 1434 C C . ASN A 1 183 ? -15.185 18.194 17.155 1.00 94.31 183 ASN A C 1
ATOM 1436 O O . ASN A 1 183 ? -15.306 19.413 17.293 1.00 94.31 183 ASN A O 1
ATOM 1440 N N . PRO A 1 184 ? -15.429 17.364 18.187 1.00 92.50 184 PRO A N 1
ATOM 1441 C CA . PRO A 1 184 ? -15.938 17.841 19.475 1.00 92.50 184 PRO A CA 1
ATOM 1442 C C . PRO A 1 184 ? -14.950 18.706 20.275 1.00 92.50 184 PRO A C 1
ATOM 1444 O O . PRO A 1 184 ? -15.386 19.487 21.120 1.00 92.50 184 PRO A O 1
ATOM 1447 N N . LEU A 1 185 ? -13.636 18.571 20.042 1.00 91.25 185 LEU A N 1
ATOM 1448 C CA . LEU A 1 185 ? -12.602 19.371 20.719 1.00 91.25 185 LEU A CA 1
ATOM 1449 C C . LEU A 1 185 ? -12.482 20.781 20.116 1.00 91.25 185 LEU A C 1
ATOM 1451 O O . LEU A 1 185 ? -12.120 21.725 20.816 1.00 91.25 185 LEU A O 1
ATOM 1455 N N . ASN A 1 186 ? -12.819 20.927 18.835 1.00 89.19 186 ASN A N 1
ATOM 1456 C CA . ASN A 1 186 ? -12.876 22.181 18.097 1.00 89.19 186 ASN A CA 1
ATOM 1457 C C . ASN A 1 186 ? -14.183 22.240 17.279 1.00 89.19 186 ASN A C 1
ATOM 1459 O O . ASN A 1 186 ? -14.165 21.965 16.076 1.00 89.19 186 ASN A O 1
ATOM 1463 N N . PRO A 1 187 ? -15.330 22.567 17.910 1.00 94.00 187 PRO A N 1
ATOM 1464 C CA . PRO A 1 187 ? -16.661 22.425 17.315 1.00 94.00 187 PRO A CA 1
ATOM 1465 C C . PRO A 1 187 ? -16.984 23.554 16.323 1.00 94.00 187 PRO A C 1
ATOM 1467 O O . PRO A 1 187 ? -17.909 24.345 16.517 1.00 94.00 187 PRO A O 1
ATOM 1470 N N . VAL A 1 188 ? -16.201 23.645 15.251 1.00 95.00 188 VAL A N 1
ATOM 1471 C CA . VAL A 1 188 ? -16.381 24.607 14.162 1.00 95.00 188 VAL A CA 1
ATOM 1472 C C . VAL A 1 188 ? -17.237 23.966 13.069 1.00 95.00 188 VAL A C 1
ATOM 1474 O O . VAL A 1 188 ? -16.919 22.854 12.648 1.00 95.00 188 VAL A O 1
ATOM 1477 N N . PRO A 1 189 ? -18.303 24.631 12.585 1.00 96.38 189 PRO A N 1
ATOM 1478 C CA . PRO A 1 189 ? -19.080 24.133 11.456 1.00 96.38 189 PRO A CA 1
ATOM 1479 C C . PRO A 1 189 ? -18.224 23.952 10.198 1.00 96.38 189 PRO A C 1
ATOM 1481 O O . PRO A 1 189 ? -17.486 24.862 9.817 1.00 96.38 189 PRO A O 1
ATOM 1484 N N . ILE A 1 190 ? -18.382 22.815 9.523 1.00 95.50 190 ILE A N 1
ATOM 1485 C CA . ILE A 1 190 ? -17.744 22.514 8.236 1.00 95.50 190 ILE A CA 1
ATOM 1486 C C . ILE A 1 190 ? -18.768 22.553 7.098 1.00 95.50 190 ILE A C 1
ATOM 1488 O O . ILE A 1 190 ? -19.972 22.333 7.279 1.00 95.50 190 ILE A O 1
ATOM 1492 N N . LYS A 1 191 ? -18.290 22.870 5.897 1.00 95.38 191 LYS A N 1
ATOM 1493 C CA . LYS A 1 191 ? -19.088 22.897 4.670 1.00 95.38 191 LYS A CA 1
ATOM 1494 C C . LYS A 1 191 ? -19.385 21.481 4.196 1.00 95.38 191 LYS A C 1
ATOM 1496 O O . LYS A 1 191 ? -20.516 21.236 3.766 1.00 95.38 191 LYS A O 1
ATOM 1501 N N . ALA A 1 192 ? -18.402 20.579 4.270 1.00 94.94 192 ALA A N 1
ATOM 1502 C CA . ALA A 1 192 ? -18.569 19.199 3.837 1.00 94.94 192 ALA A CA 1
ATOM 1503 C C . ALA A 1 192 ? -19.699 18.480 4.583 1.00 94.94 192 ALA A C 1
ATOM 1505 O O . ALA A 1 192 ? -20.013 18.749 5.746 1.00 94.94 192 ALA A O 1
ATOM 1506 N N . LYS A 1 193 ? -20.317 17.556 3.857 1.00 95.44 193 LYS A N 1
ATOM 1507 C CA . LYS A 1 193 ? -21.378 16.656 4.311 1.00 95.44 193 LYS A CA 1
ATOM 1508 C C . LYS A 1 193 ? -20.809 15.252 4.437 1.00 95.44 193 LYS A C 1
ATOM 1510 O O . LYS A 1 193 ? -19.699 14.996 3.966 1.00 95.44 193 LYS A O 1
ATOM 1515 N N . CYS A 1 194 ? -21.563 14.324 5.018 1.00 95.31 194 CYS A N 1
ATOM 1516 C CA . CYS A 1 194 ? -21.139 12.923 5.051 1.00 95.31 194 CYS A CA 1
ATOM 1517 C C . CYS A 1 194 ? -20.910 12.398 3.619 1.00 95.31 194 CYS A C 1
ATOM 1519 O O . CYS A 1 194 ? -19.840 11.864 3.329 1.00 95.31 194 CYS A O 1
ATOM 1521 N N . ALA A 1 195 ? -21.829 12.733 2.703 1.00 94.44 195 ALA A N 1
ATOM 1522 C CA . ALA A 1 195 ? -21.740 12.470 1.262 1.00 94.44 195 ALA A CA 1
ATOM 1523 C C . ALA A 1 195 ? -20.525 13.096 0.543 1.00 94.44 195 ALA A C 1
ATOM 1525 O O . ALA A 1 195 ? -20.250 12.779 -0.612 1.00 94.44 195 ALA A O 1
ATOM 1526 N N . SER A 1 196 ? -19.826 14.046 1.174 1.00 92.06 196 SER A N 1
ATOM 1527 C CA . SER A 1 196 ? -18.645 14.685 0.585 1.00 92.06 196 SER A CA 1
ATOM 1528 C C . SER A 1 196 ? -17.383 13.849 0.812 1.00 92.06 196 SER A C 1
ATOM 1530 O O . SER A 1 196 ? -16.619 13.627 -0.125 1.00 92.06 196 SER A O 1
ATOM 1532 N N . CYS A 1 197 ? -17.159 13.386 2.047 1.00 90.44 197 CYS A N 1
ATOM 1533 C CA . CYS A 1 197 ? -15.954 12.627 2.409 1.00 90.44 197 CYS A CA 1
ATOM 1534 C C . CYS A 1 197 ? -16.018 11.161 1.971 1.00 90.44 197 CYS A C 1
ATOM 1536 O O . CYS A 1 197 ? -14.987 10.586 1.632 1.00 90.44 197 CYS A O 1
ATOM 1538 N N . HIS A 1 198 ? -17.216 10.583 1.989 1.00 94.00 198 HIS A N 1
ATOM 1539 C CA . HIS A 1 198 ? -17.481 9.202 1.604 1.00 94.00 198 HIS A CA 1
ATOM 1540 C C . HIS A 1 198 ? -17.860 9.089 0.118 1.00 94.00 198 HIS A C 1
ATOM 1542 O O . HIS A 1 198 ? -17.890 10.082 -0.627 1.00 94.00 198 HIS A O 1
ATOM 1548 N N . SER A 1 199 ? -18.146 7.865 -0.328 1.00 93.00 199 SER A N 1
ATOM 1549 C CA . SER A 1 199 ? -18.859 7.673 -1.595 1.00 93.00 199 SER A CA 1
ATOM 1550 C C . SER A 1 199 ? -20.204 8.411 -1.563 1.00 93.00 199 SER A C 1
ATOM 1552 O O . SER A 1 199 ? -20.776 8.618 -0.491 1.00 93.00 199 SER A O 1
ATOM 1554 N N . GLU A 1 200 ? -20.686 8.862 -2.725 1.00 92.69 200 GLU A N 1
ATOM 1555 C CA . GLU A 1 200 ? -21.837 9.775 -2.837 1.00 92.69 200 GLU A CA 1
ATOM 1556 C C . GLU A 1 200 ? -23.041 9.378 -1.961 1.00 92.69 200 GLU A C 1
ATOM 1558 O O . GLU A 1 200 ? -23.596 10.235 -1.268 1.00 92.69 200 GLU A O 1
ATOM 1563 N N . ARG A 1 201 ? -23.427 8.095 -1.928 1.00 94.94 201 ARG A N 1
ATOM 1564 C CA . ARG A 1 201 ? -24.569 7.620 -1.127 1.00 94.94 201 ARG A CA 1
ATOM 1565 C C . ARG A 1 201 ? -24.155 6.917 0.163 1.00 94.94 201 ARG A C 1
ATOM 1567 O O . ARG A 1 201 ? -25.036 6.545 0.931 1.00 94.94 201 ARG A O 1
ATOM 1574 N N . GLY A 1 202 ? -22.856 6.765 0.416 1.00 96.06 202 GLY A N 1
ATOM 1575 C CA . GLY A 1 202 ? -22.310 6.007 1.543 1.00 96.06 202 GLY A CA 1
ATOM 1576 C C . GLY A 1 202 ? -22.207 4.505 1.270 1.00 96.06 202 GLY A C 1
ATOM 1577 O O . GLY A 1 202 ? -22.199 3.700 2.204 1.00 96.06 202 GLY A O 1
ATOM 1578 N N . GLU A 1 203 ? -22.126 4.118 -0.006 1.00 95.44 203 GLU A N 1
ATOM 1579 C CA . GLU A 1 203 ? -21.888 2.745 -0.447 1.00 95.44 203 GLU A CA 1
ATOM 1580 C C . GLU A 1 203 ? -20.645 2.134 0.204 1.00 95.44 203 GLU A C 1
ATOM 1582 O O . GLU A 1 203 ? -20.690 0.983 0.619 1.00 95.44 203 GLU A O 1
ATOM 1587 N N . ASP A 1 204 ? -19.567 2.899 0.354 1.00 96.75 204 ASP A N 1
ATOM 1588 C CA . ASP A 1 204 ? -18.323 2.471 0.998 1.00 96.75 204 ASP A CA 1
ATOM 1589 C C . ASP A 1 204 ? -18.518 2.043 2.459 1.00 96.75 204 ASP A C 1
ATOM 1591 O O . ASP A 1 204 ? -17.970 1.027 2.884 1.00 96.75 204 ASP A O 1
ATOM 1595 N N . LEU A 1 205 ? -19.357 2.752 3.223 1.00 97.31 205 LEU A N 1
ATOM 1596 C CA . LEU A 1 205 ? -19.654 2.386 4.612 1.00 97.31 205 LEU A CA 1
ATOM 1597 C C . LEU A 1 205 ? -20.412 1.058 4.711 1.00 97.31 205 LEU A C 1
ATOM 1599 O O . LEU A 1 205 ? -20.183 0.283 5.648 1.00 97.31 205 LEU A O 1
ATOM 1603 N N . LYS A 1 206 ? -21.316 0.790 3.758 1.00 96.00 206 LYS A N 1
ATOM 1604 C CA . LYS A 1 206 ? -21.993 -0.507 3.657 1.00 96.00 206 LYS A CA 1
ATOM 1605 C C . LYS A 1 206 ? -21.016 -1.586 3.193 1.00 96.00 206 LYS A C 1
ATOM 1607 O O . LYS A 1 206 ? -20.875 -2.588 3.884 1.00 96.00 206 LYS A O 1
ATOM 1612 N N . TYR A 1 207 ? -20.315 -1.335 2.092 1.00 96.50 207 TYR A N 1
ATOM 1613 C CA . TYR A 1 207 ? -19.380 -2.252 1.449 1.00 96.50 207 TYR A CA 1
ATOM 1614 C C . TYR A 1 207 ? -18.322 -2.766 2.418 1.00 96.50 207 TYR A C 1
ATOM 1616 O O . TYR A 1 207 ? -18.219 -3.969 2.633 1.00 96.50 207 TYR A O 1
ATOM 1624 N N . TYR A 1 208 ? -17.597 -1.855 3.073 1.00 97.25 208 TYR A N 1
ATOM 1625 C CA . TYR A 1 208 ? -16.546 -2.193 4.032 1.00 97.25 208 TYR A CA 1
ATOM 1626 C C . TYR A 1 208 ? -17.082 -2.544 5.420 1.00 97.25 208 TYR A C 1
ATOM 1628 O O . TYR A 1 208 ? -16.321 -2.535 6.383 1.00 97.25 208 TYR A O 1
ATOM 1636 N N . ASN A 1 209 ? -18.376 -2.855 5.553 1.00 96.94 209 ASN A N 1
ATOM 1637 C CA . ASN A 1 209 ? -18.987 -3.319 6.795 1.00 96.94 209 ASN A CA 1
ATOM 1638 C C . ASN A 1 209 ? -18.595 -2.462 8.016 1.00 96.94 209 ASN A C 1
ATOM 1640 O O . ASN A 1 209 ? -18.213 -2.988 9.068 1.00 96.94 209 ASN A O 1
ATOM 1644 N N . TYR A 1 210 ? -18.695 -1.134 7.913 1.00 97.31 210 TYR A N 1
ATOM 1645 C CA . TYR A 1 210 ? -18.625 -0.278 9.100 1.00 97.31 210 TYR A CA 1
ATOM 1646 C C . TYR A 1 210 ? -19.849 -0.561 9.957 1.00 97.31 210 TYR A C 1
ATOM 1648 O O . TYR A 1 210 ? -20.961 -0.444 9.454 1.00 97.31 210 TYR A O 1
ATOM 1656 N N . SER A 1 211 ? -19.675 -0.934 11.228 1.00 97.00 211 SER A N 1
ATOM 1657 C CA . SER A 1 211 ? -20.784 -1.303 12.118 1.00 97.00 211 SER A CA 1
ATOM 1658 C C . SER A 1 211 ? -21.759 -0.147 12.365 1.00 97.00 211 SER A C 1
ATOM 1660 O O . SER A 1 211 ? -21.415 1.027 12.205 1.00 97.00 211 SER A O 1
ATOM 1662 N N . ASN A 1 212 ? -22.985 -0.464 12.805 1.00 97.56 212 ASN A N 1
ATOM 1663 C CA . ASN A 1 212 ? -23.946 0.573 13.205 1.00 97.56 212 ASN A CA 1
ATOM 1664 C C . ASN A 1 212 ? -23.350 1.453 14.316 1.00 97.56 212 ASN A C 1
ATOM 1666 O O . ASN A 1 212 ? -23.487 2.670 14.259 1.00 97.56 212 ASN A O 1
ATOM 1670 N N . LEU A 1 213 ? -22.616 0.856 15.266 1.00 97.62 213 LEU A N 1
ATOM 1671 C CA . LEU A 1 213 ? -21.909 1.591 16.316 1.00 97.62 213 LEU A CA 1
ATOM 1672 C C . LEU A 1 213 ? -20.896 2.582 15.725 1.00 97.62 213 LEU A C 1
ATOM 1674 O O . LEU A 1 213 ? -20.897 3.749 16.103 1.00 97.62 213 LEU A O 1
ATOM 1678 N N . SER A 1 214 ? -20.074 2.150 14.765 1.00 97.81 214 SER A N 1
ATOM 1679 C CA . SER A 1 214 ? -19.086 3.020 14.122 1.00 97.81 214 SER A CA 1
ATOM 1680 C C . SER A 1 214 ? -19.733 4.199 13.395 1.00 97.81 214 SER A C 1
ATOM 1682 O O . SER A 1 214 ? -19.233 5.318 13.498 1.00 97.81 214 SER A O 1
ATOM 1684 N N . ILE A 1 215 ? -20.836 3.966 12.677 1.00 98.44 215 ILE A N 1
ATOM 1685 C CA . ILE A 1 215 ? -21.563 5.016 11.946 1.00 98.44 215 ILE A CA 1
ATOM 1686 C C . ILE A 1 215 ? -22.199 6.011 12.927 1.00 98.44 215 ILE A C 1
ATOM 1688 O O . ILE A 1 215 ? -22.060 7.225 12.763 1.00 98.44 215 ILE A O 1
ATOM 1692 N N . ILE A 1 216 ? -22.850 5.511 13.980 1.00 98.69 216 ILE A N 1
ATOM 1693 C CA . ILE A 1 216 ? -23.515 6.334 14.998 1.00 98.69 216 ILE A CA 1
ATOM 1694 C C . ILE A 1 216 ? -22.497 7.190 15.758 1.00 98.69 216 ILE A C 1
ATOM 1696 O O . ILE A 1 216 ? -22.664 8.406 15.864 1.00 98.69 216 ILE A O 1
ATOM 1700 N N . GLU A 1 217 ? -21.418 6.589 16.265 1.00 98.38 217 GLU A N 1
ATOM 1701 C CA . GLU A 1 217 ? -20.419 7.319 17.051 1.00 98.38 217 GLU A CA 1
ATOM 1702 C C . GLU A 1 217 ? -19.637 8.320 16.195 1.00 98.38 217 GLU A C 1
ATOM 1704 O O . GLU A 1 217 ? -19.344 9.424 16.663 1.00 98.38 217 GLU A O 1
ATOM 1709 N N . ARG A 1 218 ? -19.375 8.014 14.914 1.00 97.44 218 ARG A N 1
ATOM 1710 C CA . ARG A 1 218 ? -18.772 8.999 14.003 1.00 97.44 218 ARG A CA 1
ATOM 1711 C C . ARG A 1 218 ? -19.730 10.138 13.657 1.00 97.44 218 ARG A C 1
ATOM 1713 O O . ARG A 1 218 ? -19.291 11.279 13.550 1.00 97.44 218 ARG A O 1
ATOM 1720 N N . SER A 1 219 ? -21.029 9.868 13.555 1.00 98.19 219 SER A N 1
ATOM 1721 C CA . SER A 1 219 ? -22.042 10.918 13.384 1.00 98.19 219 SER A CA 1
ATOM 1722 C C . SER A 1 219 ? -22.064 11.858 14.596 1.00 98.19 219 SER A C 1
ATOM 1724 O O . SER A 1 219 ? -22.020 13.078 14.447 1.00 98.19 219 SER A O 1
ATOM 1726 N N . LYS A 1 220 ? -22.027 11.307 15.816 1.00 98.00 220 LYS A N 1
ATOM 1727 C CA . LYS A 1 220 ? -21.961 12.098 17.058 1.00 98.00 220 LYS A CA 1
ATOM 1728 C C . LYS A 1 220 ? -20.693 12.937 17.161 1.00 98.00 220 LYS A C 1
ATOM 1730 O O . LYS A 1 220 ? -20.754 14.085 17.595 1.00 98.00 220 LYS A O 1
ATOM 1735 N N . PHE A 1 221 ? -19.560 12.395 16.720 1.00 96.94 221 PHE A N 1
ATOM 1736 C CA . PHE A 1 221 ? -18.306 13.142 16.617 1.00 96.94 221 PHE A CA 1
ATOM 1737 C C . PHE A 1 221 ? -18.455 14.403 15.745 1.00 96.94 221 PHE A C 1
ATOM 1739 O O . PHE A 1 221 ? -17.926 15.455 16.093 1.00 96.94 221 PHE A O 1
ATOM 1746 N N . HIS A 1 222 ? -19.256 14.333 14.679 1.00 97.12 222 HIS A N 1
ATOM 1747 C CA . HIS A 1 222 ? -19.572 15.464 13.801 1.00 97.12 222 HIS A CA 1
ATOM 1748 C C . HIS A 1 222 ? -20.798 16.288 14.239 1.00 97.12 222 HIS A C 1
ATOM 1750 O O . HIS A 1 222 ? -21.314 17.098 13.467 1.00 97.12 222 HIS A O 1
ATOM 1756 N N . GLY A 1 223 ? -21.225 16.160 15.502 1.00 96.81 223 GLY A N 1
ATOM 1757 C CA . GLY A 1 223 ? -22.223 17.034 16.130 1.00 96.81 223 GLY A CA 1
ATOM 1758 C C . GLY A 1 223 ? -23.675 16.585 15.969 1.00 96.81 223 GLY A C 1
ATOM 1759 O O . GLY A 1 223 ? -24.583 17.345 16.308 1.00 96.81 223 GLY A O 1
ATOM 1760 N N . LEU A 1 224 ? -23.909 15.372 15.464 1.00 98.12 224 LEU A N 1
ATOM 1761 C CA . LEU A 1 224 ? -25.246 14.791 15.375 1.00 98.12 224 LEU A CA 1
ATOM 1762 C C . LEU A 1 224 ? -25.667 14.162 16.712 1.00 98.12 224 LEU A C 1
ATOM 1764 O O . LEU A 1 224 ? -24.851 13.783 17.553 1.00 98.12 224 LEU A O 1
ATOM 1768 N N . THR A 1 225 ? -26.971 14.046 16.919 1.00 98.31 225 THR A N 1
ATOM 1769 C CA . THR A 1 225 ? -27.555 13.338 18.063 1.00 98.31 225 THR A CA 1
ATOM 1770 C C . THR A 1 225 ? -27.519 11.818 17.868 1.00 98.31 225 THR A C 1
ATOM 1772 O O . THR A 1 225 ? -27.288 11.318 16.769 1.00 98.31 225 THR A O 1
ATOM 1775 N N . GLN A 1 226 ? -27.796 11.066 18.940 1.00 98.38 226 GLN A N 1
ATOM 1776 C CA . GLN A 1 226 ? -27.931 9.605 18.879 1.00 98.38 226 GLN A CA 1
ATOM 1777 C C . GLN A 1 226 ? -28.973 9.168 17.836 1.00 98.38 226 GLN A C 1
ATOM 1779 O O . GLN A 1 226 ? -28.674 8.323 17.001 1.00 98.38 226 GLN A O 1
ATOM 1784 N N . LEU A 1 227 ? -30.166 9.776 17.863 1.00 98.69 227 LEU A N 1
ATOM 1785 C CA . LEU A 1 227 ? -31.251 9.455 16.934 1.00 98.69 227 LEU A CA 1
ATOM 1786 C C . LEU A 1 227 ? -30.839 9.716 15.481 1.00 98.69 227 LEU A C 1
ATOM 1788 O O . LEU A 1 227 ? -31.031 8.861 14.626 1.00 98.69 227 LEU A O 1
ATOM 1792 N N . GLU A 1 228 ? -30.241 10.877 15.214 1.00 98.81 228 GLU A N 1
ATOM 1793 C CA . GLU A 1 228 ? -29.777 11.233 13.870 1.00 98.81 228 GLU A CA 1
ATOM 1794 C C . GLU A 1 228 ? -28.702 10.251 13.367 1.00 98.81 228 GLU A C 1
ATOM 1796 O O . GLU A 1 228 ? -28.749 9.813 12.220 1.00 98.81 228 GLU A O 1
ATOM 1801 N N . GLY A 1 229 ? -27.768 9.837 14.232 1.00 98.69 229 GLY A N 1
ATOM 1802 C CA . GLY A 1 229 ? -26.779 8.810 13.896 1.00 98.69 229 GLY A CA 1
ATOM 1803 C C . GLY A 1 229 ? -27.405 7.442 13.601 1.00 98.69 229 GLY A C 1
ATOM 1804 O O . GLY A 1 229 ? -26.985 6.755 12.671 1.00 98.69 229 GLY A O 1
ATOM 1805 N N . GLU A 1 230 ? -28.427 7.038 14.359 1.00 98.88 230 GLU A N 1
ATOM 1806 C CA . GLU A 1 230 ? -29.164 5.786 14.132 1.00 98.88 230 GLU A CA 1
ATOM 1807 C C . GLU A 1 230 ? -29.983 5.822 12.834 1.00 98.88 230 GLU A C 1
ATOM 1809 O O . GLU A 1 230 ? -30.073 4.811 12.133 1.00 98.88 230 GLU A O 1
ATOM 1814 N N . GLN A 1 231 ? -30.545 6.981 12.483 1.00 98.88 231 GLN A N 1
ATOM 1815 C CA . GLN A 1 231 ? -31.234 7.205 11.211 1.00 98.88 231 GLN A CA 1
ATOM 1816 C C . GLN A 1 231 ? -30.261 7.097 10.033 1.00 98.88 231 GLN A C 1
ATOM 1818 O O . GLN A 1 231 ? -30.536 6.352 9.094 1.00 98.88 231 GLN A O 1
ATOM 1823 N N . ILE A 1 232 ? -29.081 7.725 10.111 1.00 98.88 232 ILE A N 1
ATOM 1824 C CA . ILE A 1 232 ? -28.028 7.564 9.091 1.00 98.88 232 ILE A CA 1
ATOM 1825 C C . ILE A 1 232 ? -27.594 6.098 8.982 1.00 98.88 232 ILE A C 1
ATOM 1827 O O . ILE A 1 232 ? -27.528 5.561 7.879 1.00 98.88 232 ILE A O 1
ATOM 1831 N N . ALA A 1 233 ? -27.338 5.412 10.100 1.00 98.56 233 ALA A N 1
ATOM 1832 C CA . ALA A 1 233 ? -26.979 3.992 10.069 1.00 98.56 233 ALA A CA 1
ATOM 1833 C C . ALA A 1 233 ? -28.078 3.133 9.416 1.00 98.56 233 ALA A C 1
ATOM 1835 O O . ALA A 1 233 ? -27.776 2.198 8.675 1.00 98.56 233 ALA A O 1
ATOM 1836 N N . SER A 1 234 ? -29.349 3.471 9.646 1.00 98.75 234 SER A N 1
ATOM 1837 C CA . SER A 1 234 ? -30.494 2.807 9.013 1.00 98.75 234 SER A CA 1
ATOM 1838 C C . SER A 1 234 ? -30.534 3.044 7.504 1.00 98.75 234 SER A C 1
ATOM 1840 O O . SER A 1 234 ? -30.685 2.084 6.747 1.00 98.75 234 SER A O 1
ATOM 1842 N N . TYR A 1 235 ? -30.306 4.286 7.068 1.00 98.75 235 TYR A N 1
ATOM 1843 C CA . TYR A 1 235 ? -30.166 4.645 5.657 1.00 98.75 235 TYR A CA 1
ATOM 1844 C C . TYR A 1 235 ? -29.034 3.863 4.977 1.00 98.75 235 TYR A C 1
ATOM 1846 O O . TYR A 1 235 ? -29.289 3.156 4.003 1.00 98.75 235 TYR A O 1
ATOM 1854 N N . ILE A 1 236 ? -27.820 3.870 5.538 1.00 98.25 236 ILE A N 1
ATOM 1855 C CA . ILE A 1 236 ? -26.672 3.139 4.972 1.00 98.25 236 ILE A CA 1
ATOM 1856 C C . ILE A 1 236 ? -26.973 1.643 4.835 1.00 98.25 236 ILE A C 1
ATOM 1858 O O . ILE A 1 236 ? -26.666 1.037 3.811 1.00 98.25 236 ILE A O 1
ATOM 1862 N N . ARG A 1 237 ? -27.626 1.024 5.827 1.00 97.25 237 ARG A N 1
ATOM 1863 C CA . ARG A 1 237 ? -28.003 -0.398 5.747 1.00 97.25 237 ARG A CA 1
ATOM 1864 C C . ARG A 1 237 ? -29.039 -0.690 4.667 1.00 97.25 237 ARG A C 1
ATOM 1866 O O . ARG A 1 237 ? -29.008 -1.790 4.108 1.00 97.25 237 ARG A O 1
ATOM 1873 N N . SER A 1 238 ? -29.899 0.274 4.345 1.00 96.94 238 SER A N 1
ATOM 1874 C CA . SER A 1 238 ? -30.936 0.142 3.316 1.00 96.94 238 SER A CA 1
ATOM 1875 C C . SER A 1 238 ? -30.407 0.172 1.874 1.00 96.94 238 SER A C 1
ATOM 1877 O O . S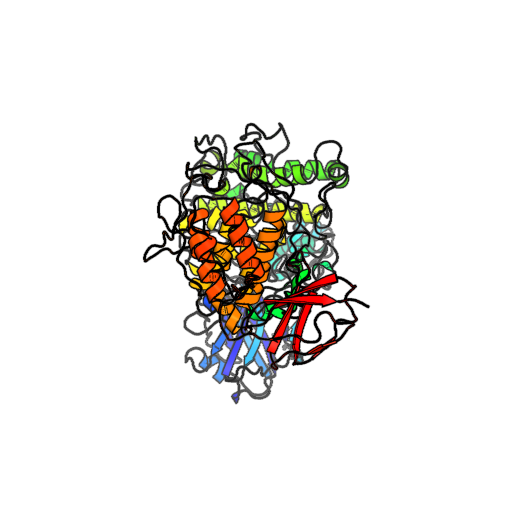ER A 1 238 ? -31.102 -0.291 0.971 1.00 96.94 238 SER A O 1
ATOM 1879 N N . LEU A 1 239 ? -29.176 0.654 1.644 1.00 95.94 239 LEU A N 1
ATOM 1880 C CA . LEU A 1 239 ? -28.578 0.754 0.305 1.00 95.94 239 LEU A CA 1
ATOM 1881 C C . LEU A 1 239 ? -28.507 -0.607 -0.397 1.00 95.94 239 LEU A C 1
ATOM 1883 O O . LEU A 1 239 ? -28.203 -1.612 0.232 1.00 95.94 239 LEU A O 1
ATOM 1887 N N . ASN A 1 240 ? -28.680 -0.668 -1.716 1.00 92.56 240 ASN A N 1
ATOM 1888 C CA . ASN A 1 240 ? -28.534 -1.917 -2.481 1.00 92.56 240 ASN A CA 1
ATOM 1889 C C . ASN A 1 240 ? -27.071 -2.211 -2.883 1.00 92.56 240 ASN A C 1
ATOM 1891 O O . ASN A 1 240 ? -26.794 -2.625 -4.007 1.00 92.56 240 ASN A O 1
ATOM 1895 N N . THR A 1 241 ? -26.127 -1.934 -1.986 1.00 91.25 241 THR A N 1
ATOM 1896 C CA . THR A 1 241 ? -24.692 -2.175 -2.191 1.00 91.25 241 THR A CA 1
ATOM 1897 C C . THR A 1 241 ? -24.315 -3.561 -1.659 1.00 91.25 241 THR A C 1
ATOM 1899 O O . THR A 1 241 ? -24.831 -3.946 -0.602 1.00 91.25 241 THR A O 1
ATOM 1902 N N . PRO A 1 242 ? -23.417 -4.308 -2.333 1.00 90.38 242 PRO A N 1
ATOM 1903 C CA . PRO A 1 242 ? -22.791 -5.499 -1.764 1.00 90.38 242 PRO A CA 1
ATOM 1904 C C . PRO A 1 242 ? -22.158 -5.223 -0.394 1.00 90.38 242 PRO A C 1
ATOM 1906 O O . PRO A 1 242 ? -21.769 -4.098 -0.091 1.00 90.38 242 PRO A O 1
ATOM 1909 N N . SER A 1 243 ? -22.059 -6.264 0.431 1.00 91.88 243 SER A N 1
ATOM 1910 C CA . SER A 1 243 ? -21.463 -6.209 1.774 1.00 91.88 243 SER A CA 1
ATOM 1911 C C . SER A 1 243 ? -20.615 -7.474 1.991 1.00 91.88 243 SER A C 1
ATOM 1913 O O . SER A 1 243 ? -20.991 -8.320 2.808 1.00 91.88 243 SER A O 1
ATOM 1915 N N . PRO A 1 244 ? -19.540 -7.690 1.200 1.00 91.94 244 PRO A N 1
ATOM 1916 C CA . PRO A 1 244 ? -18.767 -8.935 1.240 1.00 91.94 244 PRO A CA 1
ATOM 1917 C C . PRO A 1 244 ? -18.229 -9.196 2.646 1.00 91.94 244 PRO A C 1
ATOM 1919 O O . PRO A 1 244 ? -17.814 -8.258 3.324 1.00 91.94 244 PRO A O 1
ATOM 1922 N N . PHE A 1 245 ? -18.206 -10.447 3.110 1.00 88.56 245 PHE A N 1
ATOM 1923 C CA . PHE A 1 245 ? -17.785 -10.749 4.484 1.00 88.56 245 PHE A CA 1
ATOM 1924 C C . PHE A 1 245 ? -16.334 -10.327 4.760 1.00 88.56 245 PHE A C 1
ATOM 1926 O O . PHE A 1 245 ? -15.992 -10.014 5.892 1.00 88.56 245 PHE A O 1
ATOM 1933 N N . GLU A 1 246 ? -15.464 -10.277 3.765 1.00 90.19 246 GLU A N 1
ATOM 1934 C CA . GLU A 1 246 ? -14.056 -9.924 3.938 1.00 90.19 246 GLU A CA 1
ATOM 1935 C C . GLU A 1 246 ? -13.808 -8.416 3.883 1.00 90.19 246 GLU A C 1
ATOM 1937 O O . GLU A 1 246 ? -12.782 -7.951 4.377 1.00 90.19 246 GLU A O 1
ATOM 1942 N N . ALA A 1 247 ? -14.758 -7.632 3.369 1.00 94.38 247 ALA A N 1
ATOM 1943 C CA . ALA A 1 247 ? -14.653 -6.181 3.286 1.00 94.38 247 ALA A CA 1
ATOM 1944 C C . ALA A 1 247 ? -14.882 -5.569 4.676 1.00 94.38 247 ALA A C 1
ATOM 1946 O O . ALA A 1 247 ? -15.982 -5.145 5.007 1.00 94.38 247 ALA A O 1
ATOM 1947 N N . ARG A 1 248 ? -13.878 -5.588 5.551 1.00 94.88 248 ARG A N 1
ATOM 1948 C CA . ARG A 1 248 ? -13.935 -4.963 6.885 1.00 94.88 248 ARG A CA 1
ATOM 1949 C C . ARG A 1 248 ? -13.226 -3.608 6.877 1.00 94.88 248 ARG A C 1
ATOM 1951 O O . ARG A 1 248 ? -12.285 -3.451 6.106 1.00 94.88 248 ARG A O 1
ATOM 1958 N N . PRO A 1 249 ? -13.549 -2.675 7.797 1.00 95.12 249 PRO A N 1
ATOM 1959 C CA . PRO A 1 249 ? -12.908 -1.354 7.837 1.00 95.12 249 PRO A CA 1
ATOM 1960 C C . PRO A 1 249 ? -11.389 -1.391 8.051 1.00 95.12 249 PRO A C 1
ATOM 1962 O O . PRO A 1 249 ? -10.703 -0.425 7.744 1.00 95.12 249 PRO A O 1
ATOM 1965 N N . TRP A 1 250 ? -10.888 -2.484 8.630 1.00 95.75 250 TRP A N 1
ATOM 1966 C CA . TRP A 1 250 ? -9.477 -2.723 8.939 1.00 95.75 250 TRP A CA 1
ATOM 1967 C C . TRP A 1 250 ? -8.784 -3.660 7.944 1.00 95.75 250 TRP A C 1
ATOM 1969 O O . TRP A 1 250 ? -7.577 -3.867 8.055 1.00 95.75 250 TRP A O 1
ATOM 1979 N N . ASN A 1 251 ? -9.538 -4.272 7.025 1.00 96.81 251 ASN A N 1
ATOM 1980 C CA . ASN A 1 251 ? -8.973 -5.101 5.971 1.00 96.81 251 ASN A CA 1
ATOM 1981 C C . ASN A 1 251 ? -8.604 -4.182 4.802 1.00 96.81 251 ASN A C 1
ATOM 1983 O O . ASN A 1 251 ? -9.483 -3.474 4.302 1.00 96.81 251 ASN A O 1
ATOM 1987 N N . PRO A 1 252 ? -7.333 -4.154 4.373 1.00 96.94 252 PRO A N 1
ATOM 1988 C CA . PRO A 1 252 ? -6.921 -3.236 3.326 1.00 96.94 252 PRO A CA 1
ATOM 1989 C C . PRO A 1 252 ? -7.584 -3.552 1.978 1.00 96.94 252 PRO A C 1
ATOM 1991 O O . PRO A 1 252 ? -7.537 -4.709 1.538 1.00 96.94 252 PRO A O 1
ATOM 1994 N N . PRO A 1 253 ? -8.157 -2.548 1.287 1.00 97.19 253 PRO A N 1
ATOM 1995 C CA . PRO A 1 253 ? -8.648 -2.727 -0.069 1.00 97.19 253 PRO A CA 1
ATOM 1996 C C . PRO A 1 253 ? -7.564 -3.296 -0.986 1.00 97.19 253 PRO A C 1
ATOM 1998 O O . PRO A 1 253 ? -6.431 -2.812 -0.995 1.00 97.19 253 PRO A O 1
ATOM 2001 N N . TYR A 1 254 ? -7.931 -4.305 -1.779 1.00 97.31 254 TYR A N 1
ATOM 2002 C CA . TYR A 1 254 ? -7.047 -4.967 -2.750 1.00 97.31 254 TYR A CA 1
ATOM 2003 C C . TYR A 1 254 ? -5.768 -5.580 -2.158 1.00 97.31 254 TYR A C 1
ATOM 2005 O O . TYR A 1 254 ? -4.825 -5.820 -2.913 1.00 97.31 254 TYR A O 1
ATOM 2013 N N . GLN A 1 255 ? -5.711 -5.852 -0.843 1.00 98.00 255 GLN A N 1
ATOM 2014 C CA . GLN A 1 255 ? -4.623 -6.653 -0.270 1.00 98.00 255 GLN A CA 1
ATOM 2015 C C . GLN A 1 255 ? -4.504 -7.954 -1.078 1.00 98.00 255 GLN A C 1
ATOM 2017 O O . GLN A 1 255 ? -5.494 -8.693 -1.138 1.00 98.00 255 GLN A O 1
ATOM 2022 N N . PRO A 1 256 ? -3.356 -8.236 -1.715 1.00 97.88 256 PRO A N 1
ATOM 2023 C CA . PRO A 1 256 ? -3.228 -9.405 -2.562 1.00 97.88 256 PRO A CA 1
ATOM 2024 C C . PRO A 1 256 ? -3.180 -10.677 -1.718 1.00 97.88 256 PRO A C 1
ATOM 2026 O O . PRO A 1 256 ? -2.710 -10.669 -0.579 1.00 97.88 256 PRO A O 1
ATOM 2029 N N . GLY A 1 257 ? -3.665 -11.774 -2.284 1.00 97.19 257 GLY A N 1
ATOM 2030 C CA . GLY A 1 257 ? -3.631 -13.077 -1.641 1.00 97.19 257 GLY A CA 1
ATOM 2031 C C . GLY A 1 257 ? -4.428 -14.135 -2.401 1.00 97.19 257 GLY A C 1
ATOM 2032 O O . GLY A 1 257 ? -5.214 -13.794 -3.289 1.00 97.19 257 GLY A O 1
ATOM 2033 N N . PRO A 1 258 ? -4.243 -15.418 -2.052 1.00 96.31 258 PRO A N 1
ATOM 2034 C CA . PRO A 1 258 ? -4.816 -16.521 -2.808 1.00 96.31 258 PRO A CA 1
ATOM 2035 C C . PRO A 1 258 ? -6.349 -16.491 -2.836 1.00 96.31 258 PRO A C 1
ATOM 2037 O O . PRO A 1 258 ? -7.008 -16.305 -1.812 1.00 96.31 258 PRO A O 1
ATOM 2040 N N . GLY A 1 259 ? -6.917 -16.738 -4.009 1.00 93.94 259 GLY A N 1
ATOM 2041 C CA . GLY A 1 259 ? -8.347 -16.756 -4.284 1.00 93.94 259 GLY A CA 1
ATOM 2042 C C . GLY A 1 259 ? -8.971 -15.383 -4.542 1.00 93.94 259 GLY A C 1
ATOM 2043 O O . GLY A 1 259 ? -10.182 -15.338 -4.765 1.00 93.94 259 GLY A O 1
ATOM 2044 N N . LEU A 1 260 ? -8.212 -14.281 -4.526 1.00 94.56 260 LEU A N 1
ATOM 2045 C CA . LEU A 1 260 ? -8.765 -12.932 -4.690 1.00 94.56 260 LEU A CA 1
ATOM 2046 C C . LEU A 1 260 ? -9.441 -12.718 -6.056 1.00 94.56 260 LEU A C 1
ATOM 2048 O O . LEU A 1 260 ? -10.568 -12.226 -6.104 1.00 94.56 260 LEU A O 1
ATOM 2052 N N . ASP A 1 261 ? -8.807 -13.119 -7.156 1.00 94.56 261 ASP A N 1
ATOM 2053 C CA . ASP A 1 261 ? -9.353 -12.987 -8.513 1.00 94.56 261 ASP A CA 1
ATOM 2054 C C . ASP A 1 261 ? -10.506 -13.976 -8.756 1.00 94.56 261 ASP A C 1
ATOM 2056 O O . ASP A 1 261 ? -11.374 -13.718 -9.590 1.00 94.56 261 ASP A O 1
ATOM 2060 N N . SER A 1 262 ? -10.568 -15.075 -7.991 1.00 93.75 262 SER A N 1
ATOM 2061 C CA . SER A 1 262 ? -11.663 -16.056 -8.072 1.00 93.75 262 SER A CA 1
ATOM 2062 C C . SER A 1 262 ? -12.991 -15.557 -7.486 1.00 93.75 262 SER A C 1
ATOM 2064 O O . SER A 1 262 ? -14.045 -16.151 -7.740 1.00 93.75 262 SER A O 1
ATOM 2066 N N . LYS A 1 263 ? -12.961 -14.465 -6.711 1.00 92.50 263 LYS A N 1
ATOM 2067 C CA . LYS A 1 263 ? -14.160 -13.821 -6.163 1.00 92.50 263 LYS A CA 1
ATOM 2068 C C . LYS A 1 263 ? -14.924 -13.048 -7.249 1.00 92.50 263 LYS A C 1
ATOM 2070 O O . LYS A 1 263 ? -14.337 -12.656 -8.265 1.00 92.50 263 LYS A O 1
ATOM 2075 N N . PRO A 1 264 ? -16.237 -12.797 -7.060 1.00 92.88 264 PRO A N 1
ATOM 2076 C CA . PRO A 1 264 ? -16.980 -11.869 -7.909 1.00 92.88 264 PRO A CA 1
ATOM 2077 C C . PRO A 1 264 ? -16.269 -10.515 -8.016 1.00 92.88 264 PRO A C 1
ATOM 2079 O O . PRO A 1 264 ? -15.664 -10.061 -7.049 1.00 92.88 264 PRO A O 1
ATOM 2082 N N . VAL A 1 265 ? -16.371 -9.844 -9.169 1.00 92.06 265 VAL A N 1
ATOM 2083 C CA . VAL A 1 265 ? -15.762 -8.512 -9.363 1.00 92.06 265 VAL A CA 1
ATOM 2084 C C . VAL A 1 265 ? -16.253 -7.508 -8.315 1.00 92.06 265 VAL A C 1
ATOM 2086 O O . VAL A 1 265 ? -15.463 -6.726 -7.801 1.00 92.06 265 VAL A O 1
ATOM 2089 N N . THR A 1 266 ? -17.520 -7.624 -7.902 1.00 92.56 266 THR A N 1
ATOM 2090 C CA . THR A 1 266 ? -18.122 -6.833 -6.822 1.00 92.56 266 THR A CA 1
ATOM 2091 C C . THR A 1 266 ? -17.436 -6.999 -5.477 1.00 92.56 266 THR A C 1
ATOM 2093 O O . THR A 1 266 ? -17.715 -6.210 -4.594 1.00 92.56 266 THR A O 1
ATOM 2096 N N . ASP A 1 267 ? -16.601 -8.016 -5.286 1.00 93.69 267 ASP A N 1
ATOM 2097 C CA . ASP A 1 267 ? -15.963 -8.322 -4.007 1.00 93.69 267 ASP A CA 1
ATOM 2098 C C . ASP A 1 267 ? -14.445 -8.099 -4.083 1.00 93.69 267 ASP A C 1
ATOM 2100 O O . ASP A 1 267 ? -13.752 -8.190 -3.070 1.00 93.69 267 ASP A O 1
ATOM 2104 N N . TRP A 1 268 ? -13.903 -7.783 -5.265 1.00 95.00 268 TRP A N 1
ATOM 2105 C CA . TRP A 1 268 ? -12.460 -7.677 -5.491 1.00 95.00 268 TRP A CA 1
ATOM 2106 C C . TRP A 1 268 ? -11.823 -6.577 -4.633 1.00 95.00 268 TRP A C 1
ATOM 2108 O O . TRP A 1 268 ? -10.793 -6.789 -3.989 1.00 95.00 268 TRP A O 1
ATOM 2118 N N . SER A 1 269 ? -12.504 -5.436 -4.496 1.00 95.75 269 SER A N 1
ATOM 2119 C CA . SER A 1 269 ? -12.045 -4.342 -3.636 1.00 95.75 269 SER A CA 1
ATOM 2120 C C . SER A 1 269 ? -12.025 -4.685 -2.143 1.00 95.75 269 SER A C 1
ATOM 2122 O O . SER A 1 269 ? -11.455 -3.919 -1.367 1.00 95.75 269 SER A O 1
ATOM 2124 N N . ALA A 1 270 ? -12.626 -5.799 -1.707 1.00 96.25 270 ALA A N 1
ATOM 2125 C CA . ALA A 1 270 ? -12.526 -6.252 -0.317 1.00 96.25 270 ALA A CA 1
ATOM 2126 C C . ALA A 1 270 ? -11.094 -6.677 0.050 1.00 96.25 270 ALA A C 1
ATOM 2128 O O . ALA A 1 270 ? -10.733 -6.648 1.226 1.00 96.25 270 ALA A O 1
ATOM 2129 N N . GLY A 1 271 ? -10.296 -7.069 -0.952 1.00 97.00 271 GLY A N 1
ATOM 2130 C CA . GLY A 1 271 ? -8.986 -7.678 -0.756 1.00 97.00 271 GLY A CA 1
ATOM 2131 C C . GLY A 1 271 ? -9.059 -9.080 -0.139 1.00 97.00 271 GLY A C 1
ATOM 2132 O O . GLY A 1 271 ? -10.125 -9.603 0.202 1.00 97.00 271 GLY A O 1
ATOM 2133 N N . ALA A 1 272 ? -7.892 -9.701 0.017 1.00 96.94 272 ALA A N 1
ATOM 2134 C CA . ALA A 1 272 ? -7.732 -10.985 0.698 1.00 96.94 272 ALA A CA 1
ATOM 2135 C C . ALA A 1 272 ? -7.729 -10.856 2.241 1.00 96.94 272 ALA A C 1
ATOM 2137 O O . ALA A 1 272 ? -7.755 -11.862 2.946 1.00 96.94 272 ALA A O 1
ATOM 2138 N N . GLY A 1 273 ? -7.766 -9.625 2.769 1.00 95.44 273 GLY A N 1
ATOM 2139 C CA . GLY A 1 273 ? -7.810 -9.328 4.203 1.00 95.44 273 GLY A CA 1
ATOM 2140 C C . GLY A 1 273 ? -6.449 -9.399 4.901 1.00 95.44 273 GLY A C 1
ATOM 2141 O O . GLY A 1 273 ? -5.430 -9.710 4.289 1.00 95.44 273 GLY A O 1
ATOM 2142 N N . LEU A 1 274 ? -6.427 -9.090 6.202 1.00 95.31 274 LEU A N 1
ATOM 2143 C CA . LEU A 1 274 ? -5.189 -9.063 6.996 1.00 95.31 274 LEU A CA 1
ATOM 2144 C C . LEU A 1 274 ? -4.491 -10.426 7.122 1.00 95.31 274 LEU A C 1
ATOM 2146 O O . LEU A 1 274 ? -3.278 -10.452 7.287 1.00 95.31 274 LEU A O 1
ATOM 2150 N N . GLU A 1 275 ? -5.227 -11.532 6.998 1.00 93.62 275 GLU A N 1
ATOM 2151 C CA . GLU A 1 275 ? -4.663 -12.894 7.018 1.00 93.62 275 GLU A CA 1
ATOM 2152 C C . GLU A 1 275 ? -3.758 -13.191 5.815 1.00 93.62 275 GLU A C 1
ATOM 2154 O O . GLU A 1 275 ? -2.971 -14.132 5.844 1.00 93.62 275 GLU A O 1
ATOM 2159 N N . ALA A 1 276 ? -3.863 -12.395 4.746 1.00 96.38 276 ALA A N 1
ATOM 2160 C CA . ALA A 1 276 ? -2.989 -12.487 3.582 1.00 96.38 276 ALA A CA 1
ATOM 2161 C C . ALA A 1 276 ? -1.741 -11.589 3.692 1.00 96.38 276 ALA A C 1
ATOM 2163 O O . ALA A 1 276 ? -0.932 -11.545 2.766 1.00 96.38 276 ALA A O 1
ATOM 2164 N N . VAL A 1 277 ? -1.569 -10.854 4.797 1.00 96.00 277 VAL A N 1
ATOM 2165 C CA . VAL A 1 277 ? -0.320 -10.137 5.083 1.00 96.00 277 VAL A CA 1
ATOM 2166 C C . VAL A 1 277 ? 0.654 -11.133 5.701 1.00 96.00 277 VAL A C 1
ATOM 2168 O O . VAL A 1 277 ? 0.438 -11.600 6.818 1.00 96.00 277 VAL A O 1
ATOM 2171 N N . LEU A 1 278 ? 1.714 -11.464 4.964 1.00 95.62 278 LEU A N 1
ATOM 2172 C CA . LEU A 1 278 ? 2.734 -12.413 5.419 1.00 95.62 278 LEU A CA 1
ATOM 2173 C C . LEU A 1 278 ? 3.507 -11.841 6.606 1.00 95.62 278 LEU A C 1
ATOM 2175 O O . LEU A 1 278 ? 3.742 -10.634 6.647 1.00 95.62 278 LEU A O 1
ATOM 2179 N N . ASP A 1 279 ? 3.966 -12.689 7.525 1.00 91.75 279 ASP A N 1
ATOM 2180 C CA . ASP A 1 279 ? 4.765 -12.233 8.673 1.00 91.75 279 ASP A CA 1
ATOM 2181 C C . ASP A 1 279 ? 6.218 -11.911 8.268 1.00 91.75 279 ASP A C 1
ATOM 2183 O O . ASP A 1 279 ? 6.911 -11.147 8.948 1.00 91.75 279 ASP A O 1
ATOM 2187 N N . SER A 1 280 ? 6.686 -12.472 7.146 1.00 92.81 280 SER A N 1
ATOM 2188 C CA . SER A 1 280 ? 8.006 -12.208 6.566 1.00 92.81 280 SER A CA 1
ATOM 2189 C C . SER A 1 280 ? 8.026 -12.401 5.047 1.00 92.81 280 SER A C 1
ATOM 2191 O O . SER A 1 280 ? 7.201 -13.117 4.485 1.00 92.81 280 SER A O 1
ATOM 2193 N N . ASP A 1 281 ? 8.982 -11.767 4.365 1.00 95.25 281 ASP A N 1
ATOM 2194 C CA . ASP A 1 281 ? 9.097 -11.841 2.903 1.00 95.25 281 ASP A CA 1
ATOM 2195 C C . ASP A 1 281 ? 9.425 -13.258 2.399 1.00 95.25 281 ASP A C 1
ATOM 2197 O O . ASP A 1 281 ? 8.917 -13.660 1.359 1.00 95.25 281 ASP A O 1
ATOM 2201 N N . SER A 1 282 ? 10.169 -14.070 3.161 1.00 95.62 282 SER A N 1
ATOM 2202 C CA . SER A 1 282 ? 10.502 -15.454 2.778 1.00 95.62 282 SER A CA 1
ATOM 2203 C C . SER A 1 282 ? 9.278 -16.366 2.623 1.00 95.62 282 SER A C 1
ATOM 2205 O O . SER A 1 282 ? 9.313 -17.314 1.835 1.00 95.62 282 SER A O 1
ATOM 2207 N N . GLU A 1 283 ? 8.166 -16.062 3.299 1.00 96.94 283 GLU A N 1
ATOM 2208 C CA . GLU A 1 283 ? 6.892 -16.779 3.147 1.00 96.94 283 GLU A CA 1
ATOM 2209 C C . GLU A 1 283 ? 6.253 -16.561 1.770 1.00 96.94 283 GLU A C 1
ATOM 2211 O O . GLU A 1 283 ? 5.328 -17.282 1.396 1.00 96.94 283 GLU A O 1
ATOM 2216 N N . MET A 1 284 ? 6.762 -15.608 0.985 1.00 97.31 284 MET A N 1
ATOM 2217 C CA . MET A 1 284 ? 6.304 -15.336 -0.373 1.00 97.31 284 MET A CA 1
ATOM 2218 C C . MET A 1 284 ? 6.791 -16.394 -1.377 1.00 97.31 284 MET A C 1
ATOM 2220 O O . MET A 1 284 ? 6.171 -16.560 -2.427 1.00 97.31 284 MET A O 1
ATOM 2224 N N . LEU A 1 285 ? 7.854 -17.153 -1.055 1.00 96.69 285 LEU A N 1
ATOM 2225 C CA . LEU A 1 285 ? 8.449 -18.184 -1.924 1.00 96.69 285 LEU A CA 1
ATOM 2226 C C . LEU A 1 285 ? 7.432 -19.151 -2.552 1.00 96.69 285 LEU A C 1
ATOM 2228 O O . LEU A 1 285 ? 7.424 -19.249 -3.778 1.00 96.69 285 LEU A O 1
ATOM 2232 N N . PRO A 1 286 ? 6.575 -19.863 -1.790 1.00 96.19 286 PRO A N 1
ATOM 2233 C CA . PRO A 1 286 ? 5.632 -20.823 -2.368 1.00 96.19 286 PRO A CA 1
ATOM 2234 C C . PRO A 1 286 ? 4.542 -20.175 -3.230 1.00 96.19 286 PRO A C 1
ATOM 2236 O O . PRO A 1 286 ? 3.947 -20.854 -4.060 1.00 96.19 286 PRO A O 1
ATOM 2239 N N . TYR A 1 287 ? 4.271 -18.880 -3.056 1.00 96.81 287 TYR A N 1
ATOM 2240 C CA . TYR A 1 287 ? 3.302 -18.153 -3.880 1.00 96.81 287 TYR A CA 1
ATOM 2241 C C . TYR A 1 287 ? 3.939 -17.617 -5.160 1.00 96.81 287 TYR A C 1
ATOM 2243 O O . TYR A 1 287 ? 3.315 -17.610 -6.219 1.00 96.81 287 TYR A O 1
ATOM 2251 N N . MET A 1 288 ? 5.194 -17.182 -5.066 1.00 95.69 288 MET A N 1
ATOM 2252 C CA . MET A 1 288 ? 5.959 -16.682 -6.199 1.00 95.69 288 MET A CA 1
ATOM 2253 C C . MET A 1 288 ? 6.470 -17.810 -7.098 1.00 95.69 288 MET A C 1
ATOM 2255 O O . MET A 1 288 ? 6.483 -17.652 -8.315 1.00 95.69 288 MET A O 1
ATOM 2259 N N . PHE A 1 289 ? 6.852 -18.944 -6.507 1.00 95.75 289 PHE A N 1
ATOM 2260 C CA . PHE A 1 289 ? 7.426 -20.117 -7.168 1.00 95.75 289 PHE A CA 1
ATOM 2261 C C . PHE A 1 289 ? 6.678 -21.398 -6.739 1.00 95.75 289 PHE A C 1
ATOM 2263 O O . PHE A 1 289 ? 7.240 -22.230 -6.020 1.00 95.75 289 PHE A O 1
ATOM 2270 N N . PRO A 1 290 ? 5.410 -21.585 -7.156 1.00 94.06 290 PRO A N 1
ATOM 2271 C CA . PRO A 1 290 ? 4.568 -22.695 -6.688 1.00 94.06 290 PRO A CA 1
ATOM 2272 C C . PRO A 1 290 ? 5.116 -24.084 -7.048 1.00 94.06 290 PRO A C 1
ATOM 2274 O O . PRO A 1 290 ? 4.959 -25.027 -6.274 1.00 94.06 290 PRO A O 1
ATOM 2277 N N . ASP A 1 291 ? 5.820 -24.199 -8.176 1.00 93.81 291 ASP A N 1
ATOM 2278 C CA . ASP A 1 291 ? 6.480 -25.435 -8.624 1.00 93.81 291 ASP A CA 1
ATOM 2279 C C . ASP A 1 291 ? 7.941 -25.549 -8.129 1.00 93.81 291 ASP A C 1
ATOM 2281 O O . ASP A 1 291 ? 8.712 -26.406 -8.575 1.00 93.81 291 ASP A O 1
ATOM 2285 N N . GLY A 1 292 ? 8.340 -24.681 -7.194 1.00 94.19 292 GLY A N 1
ATOM 2286 C CA . GLY A 1 292 ? 9.693 -24.575 -6.655 1.00 94.19 292 GLY A CA 1
ATOM 2287 C C . GLY A 1 292 ? 10.653 -23.755 -7.524 1.00 94.19 292 GLY A C 1
ATOM 2288 O O . GLY A 1 292 ? 10.285 -23.140 -8.519 1.00 94.19 292 GLY A O 1
ATOM 2289 N N . THR A 1 293 ? 11.928 -23.755 -7.136 1.00 95.25 293 THR A N 1
ATOM 2290 C CA . THR A 1 293 ? 12.995 -22.882 -7.672 1.00 95.25 293 THR A CA 1
ATOM 2291 C C . THR A 1 293 ? 13.971 -23.616 -8.603 1.00 95.25 293 THR A C 1
ATOM 2293 O O . THR A 1 293 ? 15.113 -23.194 -8.804 1.00 95.25 293 THR A O 1
ATOM 2296 N N . SER A 1 294 ? 13.550 -24.753 -9.170 1.00 91.06 294 SER A N 1
ATOM 2297 C CA . SER A 1 294 ? 14.326 -25.452 -10.204 1.00 91.06 294 SER A CA 1
ATOM 2298 C C . SER A 1 294 ? 14.334 -24.654 -11.510 1.00 91.06 294 SER A C 1
ATOM 2300 O O . SER A 1 294 ? 13.356 -23.974 -11.812 1.00 91.06 294 SER A O 1
ATOM 2302 N N . ASP A 1 295 ? 15.382 -24.778 -12.332 1.00 86.19 295 ASP A N 1
ATOM 2303 C CA . ASP A 1 295 ? 15.463 -24.034 -13.599 1.00 86.19 295 ASP A CA 1
ATOM 2304 C C . ASP A 1 295 ? 14.220 -24.205 -14.476 1.00 86.19 295 ASP A C 1
ATOM 2306 O O . ASP A 1 295 ? 13.722 -23.225 -15.023 1.00 86.19 295 ASP A O 1
ATOM 2310 N N . ALA A 1 296 ? 13.689 -25.429 -14.563 1.00 86.44 296 ALA A N 1
ATOM 2311 C CA . ALA A 1 296 ? 12.490 -25.730 -15.339 1.00 86.44 296 ALA A CA 1
ATOM 2312 C C . ALA A 1 296 ? 11.223 -25.066 -14.771 1.00 86.44 296 ALA A C 1
ATOM 2314 O O . ALA A 1 296 ? 10.371 -24.640 -15.545 1.00 86.44 296 ALA A O 1
ATOM 2315 N N . ALA A 1 297 ? 11.105 -24.967 -13.443 1.00 89.81 297 ALA A N 1
ATOM 2316 C CA . ALA A 1 297 ? 9.974 -24.312 -12.784 1.00 89.81 297 ALA A CA 1
ATOM 2317 C C . ALA A 1 297 ? 10.013 -22.784 -12.957 1.00 89.81 297 ALA A C 1
ATOM 2319 O O . ALA A 1 297 ? 8.972 -22.143 -13.082 1.00 89.81 297 ALA A O 1
ATOM 2320 N N . LEU A 1 298 ? 11.213 -22.196 -13.019 1.00 91.75 298 LEU A N 1
ATOM 2321 C CA . LEU A 1 298 ? 11.380 -20.749 -13.147 1.00 91.75 298 LEU A CA 1
ATOM 2322 C C . LEU A 1 298 ? 11.126 -20.218 -14.572 1.00 91.75 298 LEU A C 1
ATOM 2324 O O . LEU A 1 298 ? 10.713 -19.067 -14.708 1.00 91.75 298 LEU A O 1
ATOM 2328 N N . GLU A 1 299 ? 11.335 -21.010 -15.632 1.00 84.31 299 GLU A N 1
ATOM 2329 C CA . GLU A 1 299 ? 11.208 -20.536 -17.030 1.00 84.31 299 GLU A CA 1
ATOM 2330 C C . GLU A 1 299 ? 9.841 -19.902 -17.347 1.00 84.31 299 GLU A C 1
ATOM 2332 O O . GLU A 1 299 ? 9.785 -18.909 -18.066 1.00 84.31 299 GLU A O 1
ATOM 2337 N N . GLY A 1 300 ? 8.740 -20.434 -16.801 1.00 83.44 300 GLY A N 1
ATOM 2338 C CA . GLY A 1 300 ? 7.392 -19.898 -17.051 1.00 83.44 300 GLY A CA 1
ATOM 2339 C C . GLY A 1 300 ? 7.065 -18.611 -16.285 1.00 83.44 300 GLY A C 1
ATOM 2340 O O . GLY A 1 300 ? 6.124 -17.905 -16.639 1.00 83.44 300 GLY A O 1
ATOM 2341 N N . ILE A 1 301 ? 7.831 -18.305 -15.236 1.00 90.50 301 ILE A N 1
ATOM 2342 C CA . ILE A 1 301 ? 7.616 -17.143 -14.362 1.00 90.50 301 ILE A CA 1
ATOM 2343 C C . ILE A 1 301 ? 8.401 -15.940 -14.891 1.00 90.50 301 ILE A C 1
ATOM 2345 O O . ILE A 1 301 ? 7.889 -14.820 -14.932 1.00 90.50 301 ILE A O 1
ATOM 2349 N N . PHE A 1 302 ? 9.631 -16.184 -15.344 1.00 93.94 302 PHE A N 1
ATOM 2350 C CA . PHE A 1 302 ? 10.530 -15.183 -15.915 1.00 93.94 302 PHE A CA 1
ATOM 2351 C C . PHE A 1 302 ? 10.366 -15.077 -17.434 1.00 93.94 302 PHE A C 1
ATOM 2353 O O . PHE A 1 302 ? 11.308 -15.260 -18.206 1.00 93.94 302 PHE A O 1
ATOM 2360 N N . ASP A 1 303 ? 9.146 -14.757 -17.857 1.00 89.25 303 ASP A N 1
ATOM 2361 C CA . ASP A 1 303 ? 8.794 -14.523 -19.254 1.00 89.25 303 ASP A CA 1
ATOM 2362 C C . ASP A 1 303 ? 8.301 -13.082 -19.438 1.00 89.25 303 ASP A C 1
ATOM 2364 O O . ASP A 1 303 ? 7.383 -12.624 -18.751 1.00 89.25 303 ASP A O 1
ATOM 2368 N N . LEU A 1 304 ? 8.903 -12.367 -20.392 1.00 88.38 304 LEU A N 1
ATOM 2369 C CA . LEU A 1 304 ? 8.477 -11.026 -20.794 1.00 88.38 304 LEU A CA 1
ATOM 2370 C C . LEU A 1 304 ? 7.055 -11.023 -21.358 1.00 88.38 304 LEU A C 1
ATOM 2372 O O . LEU A 1 304 ? 6.316 -10.060 -21.160 1.00 88.38 304 LEU A O 1
ATOM 2376 N N . LYS A 1 305 ? 6.665 -12.081 -22.076 1.00 85.06 305 LYS A N 1
ATOM 2377 C CA . LYS A 1 305 ? 5.339 -12.207 -22.699 1.00 85.06 305 LYS A CA 1
ATOM 2378 C C . LYS A 1 305 ? 4.288 -12.743 -21.733 1.00 85.06 305 LYS A C 1
ATOM 2380 O O . LYS A 1 305 ? 3.101 -12.515 -21.962 1.00 85.06 305 LYS A O 1
ATOM 2385 N N . GLY A 1 306 ? 4.718 -13.382 -20.649 1.00 86.12 306 GLY A N 1
ATOM 2386 C CA . GLY A 1 306 ? 3.871 -13.785 -19.536 1.00 86.12 306 GLY A CA 1
ATOM 2387 C C . GLY A 1 306 ? 3.402 -12.600 -18.695 1.00 86.12 306 GLY A C 1
ATOM 2388 O O . GLY A 1 306 ? 3.891 -11.478 -18.823 1.00 86.12 306 GLY A O 1
ATOM 2389 N N . THR A 1 307 ? 2.452 -12.856 -17.801 1.00 85.50 307 THR A N 1
ATOM 2390 C CA . THR A 1 307 ? 1.978 -11.857 -16.845 1.00 85.50 307 THR A CA 1
ATOM 2391 C C . THR A 1 307 ? 1.934 -12.479 -15.460 1.00 85.50 307 THR A C 1
ATOM 2393 O O . THR A 1 307 ? 1.112 -13.352 -15.192 1.00 85.50 307 THR A O 1
ATOM 2396 N N . MET A 1 308 ? 2.818 -12.027 -14.573 1.00 91.25 308 MET A N 1
ATOM 2397 C CA . MET A 1 308 ? 2.796 -12.424 -13.171 1.00 91.25 308 MET A CA 1
ATOM 2398 C C . MET A 1 308 ? 1.545 -11.852 -12.509 1.00 91.25 308 MET A C 1
ATOM 2400 O O . MET A 1 308 ? 1.389 -10.628 -12.427 1.00 91.25 308 MET A O 1
ATOM 2404 N N . ASN A 1 309 ? 0.670 -12.730 -12.021 1.00 93.00 309 ASN A N 1
ATOM 2405 C CA . ASN A 1 309 ? -0.500 -12.313 -11.265 1.00 93.00 309 ASN A CA 1
ATOM 2406 C C . ASN A 1 309 ? -0.103 -11.973 -9.823 1.00 93.00 309 ASN A C 1
ATOM 2408 O O . ASN A 1 309 ? -0.080 -12.825 -8.940 1.00 93.00 309 ASN A O 1
ATOM 2412 N N . ILE A 1 310 ? 0.209 -10.703 -9.594 1.00 94.81 310 ILE A N 1
ATOM 2413 C CA . ILE A 1 310 ? 0.582 -10.195 -8.271 1.00 94.81 310 ILE A CA 1
ATOM 2414 C C . ILE A 1 310 ? -0.619 -10.026 -7.328 1.00 94.81 310 ILE A C 1
ATOM 2416 O O . ILE A 1 310 ? -0.412 -9.868 -6.132 1.00 94.81 310 ILE A O 1
ATOM 2420 N N . ARG A 1 311 ? -1.863 -10.066 -7.833 1.00 95.62 311 ARG A N 1
ATOM 2421 C CA . ARG A 1 311 ? -3.086 -9.924 -7.016 1.00 95.62 311 ARG A CA 1
ATOM 2422 C C . ARG A 1 311 ? -3.369 -11.173 -6.180 1.00 95.62 311 ARG A C 1
ATOM 2424 O O . ARG A 1 311 ? -3.975 -11.086 -5.121 1.00 95.62 311 ARG A O 1
ATOM 2431 N N . GLU A 1 312 ? -2.892 -12.319 -6.648 1.00 95.75 312 GLU A N 1
ATOM 2432 C CA . GLU A 1 312 ? -2.996 -13.623 -5.983 1.00 95.75 312 GLU A CA 1
ATOM 2433 C C . GLU A 1 312 ? -1.805 -13.911 -5.050 1.00 95.75 312 GLU A C 1
ATOM 2435 O O . GLU A 1 312 ? -1.763 -14.944 -4.383 1.00 95.75 312 GLU A O 1
ATOM 2440 N N . MET A 1 313 ? -0.817 -13.008 -5.003 1.00 96.50 313 MET A N 1
ATOM 2441 C CA . MET A 1 313 ? 0.441 -13.213 -4.289 1.00 96.50 313 MET A CA 1
ATOM 2442 C C . MET A 1 313 ? 0.458 -12.398 -2.989 1.00 96.50 313 MET A C 1
ATOM 2444 O O . MET A 1 313 ? 0.623 -11.178 -3.051 1.00 96.50 313 MET A O 1
ATOM 2448 N N . PRO A 1 314 ? 0.299 -13.034 -1.815 1.00 97.56 314 PRO A N 1
ATOM 2449 C CA . PRO A 1 314 ? 0.370 -12.329 -0.542 1.00 97.56 314 PRO A CA 1
ATOM 2450 C C . PRO A 1 314 ? 1.762 -11.713 -0.362 1.00 97.56 314 PRO A C 1
ATOM 2452 O O . PRO A 1 314 ? 2.750 -12.262 -0.840 1.00 97.56 314 PRO A O 1
ATOM 2455 N N . VAL A 1 315 ? 1.844 -10.561 0.304 1.00 96.19 315 VAL A N 1
ATOM 2456 C CA . VAL A 1 315 ? 3.097 -9.815 0.510 1.00 96.19 315 VAL A CA 1
ATOM 2457 C C . VAL A 1 315 ? 3.287 -9.487 1.988 1.00 96.19 315 VAL A C 1
ATOM 2459 O O . VAL A 1 315 ? 2.314 -9.304 2.721 1.00 96.19 315 VAL A O 1
ATOM 2462 N N . ALA A 1 316 ? 4.541 -9.355 2.419 1.00 93.62 316 ALA A N 1
ATOM 2463 C CA . ALA A 1 316 ? 4.921 -9.008 3.792 1.00 93.62 316 ALA A CA 1
ATOM 2464 C C . ALA A 1 316 ? 4.788 -7.498 4.092 1.00 93.62 316 ALA A C 1
ATOM 2466 O O . ALA A 1 316 ? 5.611 -6.898 4.787 1.00 93.62 316 ALA A O 1
ATOM 2467 N N . ILE A 1 317 ? 3.747 -6.871 3.539 1.00 92.75 317 ILE A N 1
ATOM 2468 C CA . ILE A 1 317 ? 3.403 -5.479 3.800 1.00 92.75 317 ILE A CA 1
ATOM 2469 C C . ILE A 1 317 ? 1.883 -5.294 3.788 1.00 92.75 317 ILE A C 1
ATOM 2471 O O . ILE A 1 317 ? 1.188 -5.686 2.849 1.00 92.75 317 ILE A O 1
ATOM 2475 N N . GLN A 1 318 ? 1.361 -4.685 4.852 1.00 95.06 318 GLN A N 1
ATOM 2476 C CA . GLN A 1 318 ? -0.050 -4.313 4.962 1.00 95.06 318 GLN A CA 1
ATOM 2477 C C . GLN A 1 318 ? -0.343 -3.131 4.035 1.00 95.06 318 GLN A C 1
ATOM 2479 O O . GLN A 1 318 ? 0.324 -2.104 4.154 1.00 95.06 318 GLN A O 1
ATOM 2484 N N . PHE A 1 319 ? -1.327 -3.255 3.141 1.00 97.19 319 PHE A N 1
ATOM 2485 C CA . PHE A 1 319 ? -1.839 -2.130 2.349 1.00 97.19 319 PHE A CA 1
ATOM 2486 C C . PHE A 1 319 ? -2.599 -1.118 3.231 1.00 97.19 319 PHE A C 1
ATOM 2488 O O . PHE A 1 319 ? -3.014 -1.469 4.336 1.00 97.19 319 PHE A O 1
ATOM 2495 N N . PRO A 1 320 ? -2.806 0.133 2.778 1.00 96.38 320 PRO A N 1
ATOM 2496 C CA . PRO A 1 320 ? -3.568 1.124 3.541 1.00 96.38 320 PRO A CA 1
ATOM 2497 C C . PRO A 1 320 ? -5.018 0.667 3.746 1.00 96.38 320 PRO A C 1
ATOM 2499 O O . PRO A 1 320 ? -5.644 0.206 2.788 1.00 96.38 320 PRO A O 1
ATOM 2502 N N . ASP A 1 321 ? -5.567 0.808 4.958 1.00 96.56 321 ASP A N 1
ATOM 2503 C CA . ASP A 1 321 ? -6.975 0.474 5.226 1.00 96.56 321 ASP A CA 1
ATOM 2504 C C . ASP A 1 321 ? -7.921 1.544 4.657 1.00 96.56 321 ASP A C 1
ATOM 2506 O O . ASP A 1 321 ? -7.473 2.603 4.221 1.00 96.56 321 ASP A O 1
ATOM 2510 N N . TRP A 1 322 ? -9.239 1.307 4.621 1.00 96.06 322 TRP A N 1
ATOM 2511 C CA . TRP A 1 322 ? -10.156 2.266 3.981 1.00 96.06 322 TRP A CA 1
ATOM 2512 C C . TRP A 1 322 ? -10.081 3.679 4.586 1.00 96.06 322 TRP A C 1
ATOM 2514 O O . TRP A 1 322 ? -10.221 4.661 3.859 1.00 96.06 322 TRP A O 1
ATOM 2524 N N . ASN A 1 323 ? -9.783 3.829 5.882 1.00 94.69 323 ASN A N 1
ATOM 2525 C CA . ASN A 1 323 ? -9.647 5.158 6.489 1.00 94.69 323 ASN A CA 1
ATOM 2526 C C . ASN A 1 323 ? -8.419 5.908 5.956 1.00 94.69 323 ASN A C 1
ATOM 2528 O O . ASN A 1 323 ? -8.445 7.138 5.874 1.00 94.69 323 ASN A O 1
ATOM 2532 N N . ASP A 1 324 ? -7.366 5.199 5.548 1.00 94.50 324 ASP A N 1
ATOM 2533 C CA . ASP A 1 324 ? -6.185 5.807 4.934 1.00 94.50 324 ASP A CA 1
ATOM 2534 C C . ASP A 1 324 ? -6.479 6.389 3.549 1.00 94.50 324 ASP A C 1
ATOM 2536 O O . ASP A 1 324 ? -5.809 7.339 3.133 1.00 94.50 324 ASP A O 1
ATOM 2540 N N . TRP A 1 325 ? -7.507 5.892 2.860 1.00 95.25 325 TRP A N 1
ATOM 2541 C CA . TRP A 1 325 ? -7.963 6.428 1.577 1.00 95.25 325 TRP A CA 1
ATOM 2542 C C . TRP A 1 325 ? -8.785 7.706 1.732 1.00 95.25 325 TRP A C 1
ATOM 2544 O O . TRP A 1 325 ? -8.774 8.552 0.838 1.00 95.25 325 TRP A O 1
ATOM 2554 N N . LEU A 1 326 ? -9.481 7.873 2.859 1.00 94.38 326 LEU A N 1
ATOM 2555 C CA . LEU A 1 326 ? -10.378 9.004 3.077 1.00 94.38 326 LEU A CA 1
ATOM 2556 C C . LEU A 1 326 ? -9.597 10.308 3.324 1.00 94.38 326 LEU A C 1
ATOM 2558 O O . LEU A 1 326 ? -8.606 10.318 4.068 1.00 94.38 326 LEU A O 1
ATOM 2562 N N . PRO A 1 327 ? -10.030 11.442 2.737 1.00 94.25 327 PRO A N 1
ATOM 2563 C CA . PRO A 1 327 ? -9.452 12.738 3.067 1.00 94.25 327 PRO A CA 1
ATOM 2564 C C . PRO A 1 327 ? -9.706 13.067 4.546 1.00 94.25 327 PRO A C 1
ATOM 2566 O O . PRO A 1 327 ? -10.826 12.944 5.036 1.00 94.25 327 PRO A O 1
ATOM 2569 N N . GLU A 1 328 ? -8.671 13.532 5.248 1.00 92.44 328 GLU A N 1
ATOM 2570 C CA . GLU A 1 328 ? -8.805 14.066 6.611 1.00 92.44 328 GLU A CA 1
ATOM 2571 C C . GLU A 1 328 ? -9.580 15.391 6.606 1.00 92.44 328 GLU A C 1
ATOM 2573 O O . GLU A 1 328 ? -10.341 15.669 7.527 1.00 92.44 328 GLU A O 1
ATOM 2578 N N . ILE A 1 329 ? -9.394 16.200 5.558 1.00 94.75 329 ILE A N 1
ATOM 2579 C CA . ILE A 1 329 ? -10.105 17.459 5.324 1.00 94.75 329 ILE A CA 1
ATOM 2580 C C . ILE A 1 329 ? -10.627 17.443 3.889 1.00 94.75 329 ILE A C 1
ATOM 2582 O O . ILE A 1 329 ? -9.855 17.342 2.934 1.00 94.75 329 ILE A O 1
ATOM 2586 N N . HIS A 1 330 ? -11.940 17.555 3.712 1.00 95.69 330 HIS A N 1
ATOM 2587 C CA . HIS A 1 330 ? -12.535 17.543 2.380 1.00 95.69 330 HIS A CA 1
ATOM 2588 C C . HIS A 1 330 ? -12.181 18.822 1.593 1.00 95.69 330 HIS A C 1
ATOM 2590 O O . HIS A 1 330 ? -12.182 19.910 2.174 1.00 95.69 330 HIS A O 1
ATOM 2596 N N . PRO A 1 331 ? -11.964 18.753 0.261 1.00 95.75 331 PRO A N 1
ATOM 2597 C CA . PRO A 1 331 ? -11.692 19.925 -0.576 1.00 95.75 331 PRO A CA 1
ATOM 2598 C C . PRO A 1 331 ? -12.612 21.135 -0.344 1.00 95.75 331 PRO A C 1
ATOM 2600 O O . PRO A 1 331 ? -12.111 22.250 -0.247 1.00 95.75 331 PRO A O 1
ATOM 2603 N N . LEU A 1 332 ? -13.925 20.939 -0.161 1.00 95.62 332 LEU A N 1
ATOM 2604 C CA . LEU A 1 332 ? -14.885 22.020 0.155 1.00 95.62 332 LEU A CA 1
ATOM 2605 C C . LEU A 1 332 ? -14.476 22.892 1.355 1.00 95.62 332 LEU A C 1
ATOM 2607 O O . LEU A 1 332 ? -14.761 24.093 1.364 1.00 95.62 332 LEU A O 1
ATOM 2611 N N . ASP A 1 333 ? -13.818 22.303 2.352 1.00 95.62 333 ASP A N 1
ATOM 2612 C CA . ASP A 1 333 ? -13.364 22.985 3.568 1.00 95.62 333 ASP A CA 1
ATOM 2613 C C . ASP A 1 333 ? -11.969 23.600 3.428 1.00 95.62 333 ASP A C 1
ATOM 2615 O O . ASP A 1 333 ? -11.555 24.398 4.265 1.00 95.62 333 ASP A O 1
ATOM 2619 N N . MET A 1 334 ? -11.263 23.292 2.339 1.00 96.06 334 MET A N 1
ATOM 2620 C CA . MET A 1 334 ? -9.923 23.804 2.065 1.00 96.06 334 MET A CA 1
ATOM 2621 C C . MET A 1 334 ? -9.889 24.898 0.993 1.00 96.06 334 MET A C 1
ATOM 2623 O O . MET A 1 334 ? -8.862 25.546 0.852 1.00 96.06 334 MET A O 1
ATOM 2627 N N . MET A 1 335 ? -10.957 25.104 0.218 1.00 95.69 335 MET A N 1
ATOM 2628 C CA . MET A 1 335 ? -10.946 26.053 -0.906 1.00 95.69 335 MET A CA 1
ATOM 2629 C C . MET A 1 335 ? -12.265 26.820 -1.081 1.00 95.69 335 MET A C 1
ATOM 2631 O O . MET A 1 335 ? -13.256 26.614 -0.365 1.00 95.69 335 MET A O 1
ATOM 2635 N N . SER A 1 336 ? -12.273 27.755 -2.034 1.00 95.56 336 SER A N 1
ATOM 2636 C CA . SER A 1 336 ? -13.483 28.460 -2.457 1.00 95.56 336 SER A CA 1
ATOM 2637 C C . SER A 1 336 ? -14.465 27.524 -3.181 1.00 95.56 336 SER A C 1
ATOM 2639 O O . SER A 1 336 ? -14.079 26.515 -3.766 1.00 95.56 336 SER A O 1
ATOM 2641 N N . ALA A 1 337 ? -15.760 27.859 -3.177 1.00 94.25 337 ALA A N 1
ATOM 2642 C CA . ALA A 1 337 ? -16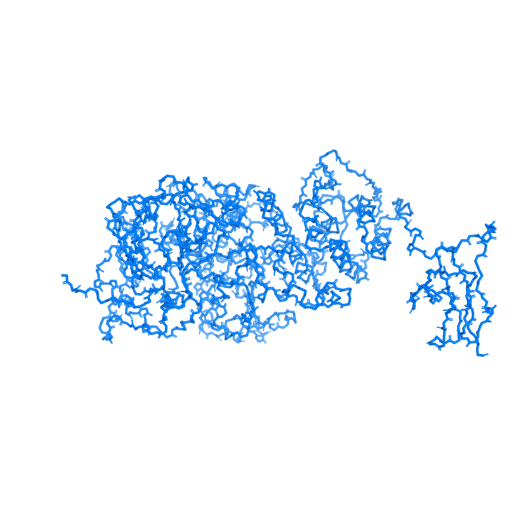.760 27.055 -3.887 1.00 94.25 337 ALA A CA 1
ATOM 2643 C C . ALA A 1 337 ? -16.485 26.998 -5.401 1.00 94.25 337 ALA A C 1
ATOM 2645 O O . ALA A 1 337 ? -16.660 25.949 -6.011 1.00 94.25 337 ALA A O 1
ATOM 2646 N N . SER A 1 338 ? -16.004 28.098 -5.991 1.00 94.00 338 SER A N 1
ATOM 2647 C CA . SER A 1 338 ? -15.573 28.155 -7.391 1.00 94.00 338 SER A CA 1
ATOM 2648 C C . SER A 1 338 ? -14.382 27.241 -7.669 1.00 94.00 338 SER A C 1
ATOM 2650 O O . SER A 1 338 ? -14.417 26.491 -8.634 1.00 94.00 338 SER A O 1
ATOM 2652 N N . ALA A 1 339 ? -13.366 27.240 -6.802 1.00 94.06 339 ALA A N 1
ATOM 2653 C CA . ALA A 1 339 ? -12.217 26.349 -6.949 1.00 94.06 339 ALA A CA 1
ATOM 2654 C C . ALA A 1 339 ? -12.607 24.871 -6.824 1.00 94.06 339 ALA A C 1
ATOM 2656 O O . ALA A 1 339 ? -12.105 24.028 -7.561 1.00 94.06 339 ALA A O 1
ATOM 2657 N N . TYR A 1 340 ? -13.552 24.550 -5.940 1.00 94.62 340 TYR A N 1
ATOM 2658 C CA . TYR A 1 340 ? -14.076 23.191 -5.854 1.00 94.62 340 TYR A CA 1
ATOM 2659 C C . TYR A 1 340 ? -14.846 22.783 -7.120 1.00 94.62 340 TYR A C 1
ATOM 2661 O O . TYR A 1 340 ? -14.724 21.647 -7.568 1.00 94.62 340 TYR A O 1
ATOM 2669 N N . GLN A 1 341 ? -15.606 23.697 -7.733 1.00 92.44 341 GLN A N 1
ATOM 2670 C CA . GLN A 1 341 ? -16.247 23.425 -9.025 1.00 92.44 341 GLN A CA 1
ATOM 2671 C C . GLN A 1 341 ? -15.209 23.170 -10.125 1.00 92.44 341 GLN A C 1
ATOM 2673 O O . GLN A 1 341 ? -15.334 22.185 -10.853 1.00 92.44 341 GLN A O 1
ATOM 2678 N N . ASP A 1 342 ? -14.153 23.985 -10.189 1.00 89.81 342 ASP A N 1
ATOM 2679 C CA . ASP A 1 342 ? -13.012 23.786 -11.093 1.00 89.81 342 ASP A CA 1
ATOM 2680 C C . ASP A 1 342 ? -12.367 22.397 -10.898 1.00 89.81 342 ASP A C 1
ATOM 2682 O O . ASP A 1 342 ? -12.041 21.722 -11.873 1.00 89.81 342 ASP A O 1
ATOM 2686 N N . LEU A 1 343 ? -12.227 21.935 -9.649 1.00 90.56 343 LEU A N 1
ATOM 2687 C CA . LEU A 1 343 ? -11.680 20.615 -9.314 1.00 90.56 343 LEU A CA 1
ATOM 2688 C C . LEU A 1 343 ? -12.544 19.461 -9.857 1.00 90.56 343 LEU A C 1
ATOM 2690 O O . LEU A 1 343 ? -12.016 18.522 -10.454 1.00 90.56 343 LEU A O 1
ATOM 2694 N N . ILE A 1 344 ? -13.864 19.502 -9.636 1.00 91.31 344 ILE A N 1
ATOM 2695 C CA . ILE A 1 344 ? -14.757 18.370 -9.952 1.00 91.31 344 ILE A CA 1
ATOM 2696 C C . ILE A 1 344 ? -15.240 18.351 -11.405 1.00 91.31 344 ILE A C 1
ATOM 2698 O O . ILE A 1 344 ? -15.567 17.278 -11.915 1.00 91.31 344 ILE A O 1
ATOM 2702 N N . THR A 1 345 ? -15.295 19.515 -12.058 1.00 87.31 345 THR A N 1
ATOM 2703 C CA . THR A 1 345 ? -15.705 19.658 -13.468 1.00 87.31 345 THR A CA 1
ATOM 2704 C C . THR A 1 345 ? -14.534 19.807 -14.433 1.00 87.31 345 THR A C 1
ATOM 2706 O O . THR A 1 345 ? -14.740 19.748 -15.647 1.00 87.31 345 THR A O 1
ATOM 2709 N N . GLY A 1 346 ? -13.327 19.980 -13.883 1.00 81.25 346 GLY A N 1
ATOM 2710 C CA . GLY A 1 346 ? -12.092 20.190 -14.615 1.00 81.25 346 GLY A CA 1
ATOM 2711 C C . GLY A 1 346 ? -12.017 21.557 -15.299 1.00 81.25 346 GLY A C 1
ATOM 2712 O O . GLY A 1 346 ? -12.999 22.090 -15.806 1.00 81.25 346 GLY A O 1
ATOM 2713 N N . ILE A 1 347 ? -10.810 22.120 -15.364 1.00 76.00 347 ILE A N 1
ATOM 2714 C CA . ILE A 1 347 ? -10.567 23.428 -16.005 1.00 76.00 347 ILE A CA 1
ATOM 2715 C C . ILE A 1 347 ? -10.116 23.328 -17.470 1.00 76.00 347 ILE A C 1
ATOM 2717 O O . ILE A 1 347 ? -10.052 24.339 -18.164 1.00 76.00 347 ILE A O 1
ATOM 2721 N N . GLY A 1 348 ? -9.844 22.109 -17.949 1.00 64.94 348 GLY A N 1
ATOM 2722 C CA . GLY A 1 348 ? -9.410 21.820 -19.313 1.00 64.94 348 GLY A CA 1
ATOM 2723 C C . GLY A 1 348 ? -7.977 22.259 -19.649 1.00 64.94 348 GLY A C 1
ATOM 2724 O O . GLY A 1 348 ? -7.465 23.257 -19.157 1.00 64.94 348 GLY A O 1
ATOM 2725 N N . GLY A 1 349 ? -7.331 21.510 -20.549 1.00 56.06 349 GLY A N 1
ATOM 2726 C CA . GLY A 1 349 ? -6.389 22.070 -21.525 1.00 56.06 349 GLY A CA 1
ATOM 2727 C C . GLY A 1 349 ? -5.132 22.804 -21.035 1.00 56.06 349 GLY A C 1
ATOM 2728 O O . GLY A 1 349 ? -4.674 23.692 -21.745 1.00 56.06 349 GLY A O 1
ATOM 2729 N N . VAL A 1 350 ? -4.513 22.437 -19.906 1.00 52.44 350 VAL A N 1
ATOM 2730 C CA . VAL A 1 350 ? -3.188 23.004 -19.541 1.00 52.44 350 VAL A CA 1
ATOM 2731 C C . VAL A 1 350 ? -2.024 22.356 -20.325 1.00 52.44 350 VAL A C 1
ATOM 2733 O O . VAL A 1 350 ? -0.912 22.877 -20.346 1.00 52.44 350 VAL A O 1
ATOM 2736 N N . ARG A 1 351 ? -2.271 21.238 -21.033 1.00 53.28 351 ARG A N 1
ATOM 2737 C CA . ARG A 1 351 ? -1.348 20.637 -22.020 1.00 53.28 351 ARG A CA 1
ATOM 2738 C C . ARG A 1 351 ? -1.795 20.958 -23.447 1.00 53.28 351 ARG A C 1
ATOM 2740 O O . ARG A 1 351 ? -2.942 20.698 -23.795 1.00 53.28 351 ARG A O 1
ATOM 2747 N N . PHE A 1 352 ? -0.845 21.327 -24.312 1.00 47.19 352 PHE A N 1
ATOM 2748 C CA . PHE A 1 352 ? -1.022 21.522 -25.765 1.00 47.19 352 PHE A CA 1
ATOM 2749 C C . PHE A 1 352 ? -1.574 20.298 -26.543 1.00 47.19 352 PHE A C 1
ATOM 2751 O O . PHE A 1 352 ? -1.806 20.398 -27.743 1.00 47.19 352 PHE A O 1
ATOM 2758 N N . GLN A 1 353 ? -1.773 19.144 -25.894 1.00 47.03 353 GLN A N 1
ATOM 2759 C CA . GLN A 1 353 ? -2.148 17.867 -26.524 1.00 47.03 353 GLN A CA 1
ATOM 2760 C C . GLN A 1 353 ? -3.410 17.215 -25.936 1.00 47.03 353 GLN A C 1
ATOM 2762 O O . GLN A 1 353 ? -3.812 16.148 -26.394 1.00 47.03 353 GLN A O 1
ATOM 2767 N N . ARG A 1 354 ? -4.037 17.808 -24.913 1.00 55.88 354 ARG A N 1
ATOM 2768 C CA . ARG A 1 354 ? -5.280 17.273 -24.343 1.00 55.88 354 ARG A CA 1
ATOM 2769 C C . ARG A 1 354 ? -6.468 17.868 -25.120 1.00 55.88 354 ARG A C 1
ATOM 2771 O O . ARG A 1 354 ? -6.564 19.094 -25.167 1.00 55.88 354 ARG A O 1
ATOM 2778 N N . PRO A 1 355 ? -7.318 17.054 -25.784 1.00 50.50 355 PRO A N 1
ATOM 2779 C CA . PRO A 1 355 ? -8.455 17.567 -26.548 1.00 50.50 355 PRO A CA 1
ATOM 2780 C C . PRO A 1 355 ? -9.342 18.477 -25.694 1.00 50.50 355 PRO A C 1
ATOM 2782 O O . PRO A 1 355 ? -9.422 18.309 -24.481 1.00 50.50 355 PRO A O 1
ATOM 2785 N N . SER A 1 356 ? -10.069 19.407 -26.313 1.00 48.72 356 SER A N 1
ATOM 2786 C CA . SER A 1 356 ? -11.184 20.074 -25.634 1.00 48.72 356 SER A CA 1
ATOM 2787 C C . SER A 1 356 ? -12.187 19.003 -25.179 1.00 48.72 356 SER A C 1
ATOM 2789 O O . SER A 1 356 ? -12.852 18.393 -26.017 1.00 48.72 356 SER A O 1
ATOM 2791 N N . GLY A 1 357 ? -12.247 18.725 -23.877 1.00 54.91 357 GLY A N 1
ATOM 2792 C CA . GLY A 1 357 ? -12.913 17.549 -23.319 1.00 54.91 357 GLY A CA 1
ATOM 2793 C C . GLY A 1 357 ? -13.350 17.740 -21.867 1.00 54.91 357 GLY A C 1
ATOM 2794 O O . GLY A 1 357 ? -13.023 18.736 -21.226 1.00 54.91 357 GLY A O 1
ATOM 2795 N N . THR A 1 358 ? -14.159 16.797 -21.388 1.00 61.59 358 THR A N 1
ATOM 2796 C CA . THR A 1 358 ? -14.857 16.809 -20.096 1.00 61.59 358 THR A CA 1
ATOM 2797 C C . THR A 1 358 ? -13.967 16.201 -19.007 1.00 61.59 358 THR A C 1
ATOM 2799 O O . THR A 1 358 ? -13.932 14.988 -18.848 1.00 61.59 358 THR A O 1
ATOM 2802 N N . TYR A 1 359 ? -13.226 17.031 -18.275 1.00 77.81 359 TYR A N 1
ATOM 2803 C CA . TYR A 1 359 ? -12.296 16.581 -17.233 1.00 77.81 359 TYR A CA 1
ATOM 2804 C C . TYR A 1 359 ? -12.972 16.476 -15.861 1.00 77.81 359 TYR A C 1
ATOM 2806 O O . TYR A 1 359 ? -13.964 17.143 -15.597 1.00 77.81 359 TYR A O 1
ATOM 2814 N N . GLY A 1 360 ? -12.422 15.662 -14.963 1.00 86.00 360 GLY A N 1
ATOM 2815 C CA . GLY A 1 360 ? -12.861 15.619 -13.570 1.00 86.00 360 GLY A CA 1
ATOM 2816 C C . GLY A 1 360 ? -14.050 14.702 -13.286 1.00 86.00 360 GLY A C 1
ATOM 2817 O O . GLY A 1 360 ? -14.815 14.288 -14.160 1.00 86.00 360 GLY A O 1
ATOM 2818 N N . TYR A 1 361 ? -14.169 14.364 -12.003 1.00 92.19 361 TYR A N 1
ATOM 2819 C CA . TYR A 1 361 ? -15.067 13.329 -11.499 1.00 92.19 361 TYR A CA 1
ATOM 2820 C C . TYR A 1 361 ? -16.530 13.524 -11.912 1.00 92.19 361 TYR A C 1
ATOM 2822 O O . TYR A 1 361 ? -17.151 12.574 -12.388 1.00 92.19 361 TYR A O 1
ATOM 2830 N N . GLN A 1 362 ? -17.080 14.736 -11.791 1.00 92.44 362 GLN A N 1
ATOM 2831 C CA . GLN A 1 362 ? -18.494 14.968 -12.095 1.00 92.44 362 GLN A CA 1
ATOM 2832 C C . GLN A 1 362 ? -18.792 14.674 -13.568 1.00 92.44 362 GLN A C 1
ATOM 2834 O O . GLN A 1 362 ? -19.783 14.027 -13.896 1.00 92.44 362 GLN A O 1
ATOM 2839 N N . LYS A 1 363 ? -17.905 15.118 -14.458 1.00 89.75 363 LYS A N 1
ATOM 2840 C CA . LYS A 1 363 ? -18.067 14.969 -15.901 1.00 89.75 363 LYS A CA 1
ATOM 2841 C C . LYS A 1 363 ? -17.880 13.541 -16.376 1.00 89.75 363 LYS A C 1
ATOM 2843 O O . LYS A 1 363 ? -18.638 13.079 -17.228 1.00 89.75 363 LYS A O 1
ATOM 2848 N N . VAL A 1 364 ? -16.914 12.830 -15.806 1.00 91.00 364 VAL A N 1
ATOM 2849 C CA . VAL A 1 364 ? -16.731 11.398 -16.061 1.00 91.00 364 VAL A CA 1
ATOM 2850 C C . VAL A 1 364 ? -17.944 10.602 -15.587 1.00 91.00 364 VAL A C 1
ATOM 2852 O O . VAL A 1 364 ? -18.448 9.773 -16.344 1.00 91.00 364 VAL A O 1
ATOM 2855 N N . LYS A 1 365 ? -18.468 10.900 -14.392 1.00 93.50 365 LYS A N 1
ATOM 2856 C CA . LYS A 1 365 ? -19.688 10.267 -13.880 1.00 93.50 365 LYS A CA 1
ATOM 2857 C C . LYS A 1 365 ? -20.875 10.497 -14.817 1.00 93.50 365 LYS A C 1
ATOM 2859 O O . LYS A 1 365 ? -21.455 9.525 -15.283 1.00 93.50 365 LYS A O 1
ATOM 2864 N N . GLU A 1 366 ? -21.177 11.753 -15.159 1.00 92.69 366 GLU A N 1
ATOM 2865 C CA . GLU A 1 366 ? -22.272 12.116 -16.078 1.00 92.69 366 GLU A CA 1
ATOM 2866 C C . GLU A 1 366 ? -22.156 11.373 -17.425 1.00 92.69 366 GLU A C 1
ATOM 2868 O O . GLU A 1 366 ? -23.145 10.891 -17.975 1.00 92.69 366 GLU A O 1
ATOM 2873 N N . ASN A 1 367 ? -20.942 11.250 -17.964 1.00 90.06 367 ASN A N 1
ATOM 2874 C CA . ASN A 1 367 ? -20.680 10.532 -19.211 1.00 90.06 367 ASN A CA 1
ATOM 2875 C C . ASN A 1 367 ? -20.982 9.028 -19.099 1.00 90.06 367 ASN A C 1
ATOM 2877 O O . ASN A 1 367 ? -21.652 8.472 -19.973 1.00 90.06 367 ASN A O 1
ATOM 2881 N N . LEU A 1 368 ? -20.526 8.379 -18.026 1.00 92.00 368 LEU A N 1
ATOM 2882 C CA . LEU A 1 368 ? -20.768 6.955 -17.780 1.00 92.00 368 LEU A CA 1
ATOM 2883 C C . LEU A 1 368 ? -22.242 6.661 -17.467 1.00 92.00 368 LEU A C 1
ATOM 2885 O O . LEU A 1 368 ? -22.758 5.648 -17.928 1.00 92.00 368 LEU A O 1
ATOM 2889 N N . GLU A 1 369 ? -22.945 7.549 -16.762 1.00 93.88 369 GLU A N 1
ATOM 2890 C CA . GLU A 1 369 ? -24.387 7.412 -16.502 1.00 93.88 369 GLU A CA 1
ATOM 2891 C C . GLU A 1 369 ? -25.217 7.500 -17.785 1.00 93.88 369 GLU A C 1
ATOM 2893 O O . GLU A 1 369 ? -26.160 6.732 -17.962 1.00 93.88 369 GLU A O 1
ATOM 2898 N N . ASN A 1 370 ? -24.859 8.414 -18.691 1.00 92.19 370 ASN A N 1
ATOM 2899 C CA . ASN A 1 370 ? -25.619 8.645 -19.918 1.00 92.19 370 ASN A CA 1
ATOM 2900 C C . ASN A 1 370 ? -25.359 7.593 -21.005 1.00 92.19 370 ASN A C 1
ATOM 2902 O O . ASN A 1 370 ? -26.262 7.298 -21.786 1.00 92.19 370 ASN A O 1
ATOM 2906 N N . ASN A 1 371 ? -24.137 7.053 -21.085 1.00 89.44 371 ASN A N 1
ATOM 2907 C CA . ASN A 1 371 ? -23.716 6.199 -22.205 1.00 89.44 371 ASN A CA 1
ATOM 2908 C C . ASN A 1 371 ? -23.401 4.749 -21.796 1.00 89.44 371 ASN A C 1
ATOM 2910 O O . ASN A 1 371 ? -23.432 3.855 -22.641 1.00 89.44 371 ASN A O 1
ATOM 2914 N N . GLY A 1 372 ? -23.120 4.495 -20.515 1.00 89.81 372 GLY A N 1
ATOM 2915 C CA . GLY A 1 372 ? -22.647 3.203 -20.017 1.00 89.81 372 GLY A CA 1
ATOM 2916 C C . GLY A 1 372 ? -21.186 2.902 -20.379 1.00 89.81 372 GLY A C 1
ATOM 2917 O O . GLY A 1 372 ? -20.586 3.536 -21.244 1.00 89.81 372 GLY A O 1
ATOM 2918 N N . VAL A 1 373 ? -20.599 1.897 -19.722 1.00 90.50 373 VAL A N 1
ATOM 2919 C CA . VAL A 1 373 ? -19.193 1.493 -19.942 1.00 90.50 373 VAL A CA 1
ATOM 2920 C C . VAL A 1 373 ? -18.969 0.920 -21.346 1.00 90.50 373 VAL A C 1
ATOM 2922 O O . VAL A 1 373 ? -17.944 1.191 -21.969 1.00 90.50 373 VAL A O 1
ATOM 2925 N N . ALA A 1 374 ? -19.938 0.163 -21.873 1.00 87.00 374 ALA A N 1
ATOM 2926 C CA . ALA A 1 374 ? -19.821 -0.511 -23.168 1.00 87.00 374 ALA A CA 1
ATOM 2927 C C . ALA A 1 374 ? -19.604 0.463 -24.340 1.00 87.00 374 ALA A C 1
ATOM 2929 O O . ALA A 1 374 ? -18.791 0.174 -25.214 1.00 87.00 374 ALA A O 1
ATOM 2930 N N . ALA A 1 375 ? -20.249 1.636 -24.310 1.00 84.56 375 ALA A N 1
ATOM 2931 C CA . ALA A 1 375 ? -20.100 2.680 -25.329 1.00 84.56 375 ALA A CA 1
ATOM 2932 C C . ALA A 1 375 ? -18.686 3.281 -25.392 1.00 84.56 375 ALA A C 1
ATOM 2934 O O . ALA A 1 375 ? -18.326 3.932 -26.364 1.00 84.56 375 ALA A O 1
ATOM 2935 N N . TYR A 1 376 ? -17.882 3.085 -24.347 1.00 81.88 376 TYR A N 1
ATOM 2936 C CA . TYR A 1 376 ? -16.491 3.524 -24.307 1.00 81.88 376 TYR A CA 1
ATOM 2937 C C . TYR A 1 376 ? -15.511 2.374 -24.534 1.00 81.88 376 TYR A C 1
ATOM 2939 O O . TYR A 1 376 ? -14.311 2.603 -24.664 1.00 81.88 376 TYR A O 1
ATOM 2947 N N . ASN A 1 377 ? -15.993 1.135 -24.618 1.00 79.75 377 ASN A N 1
ATOM 2948 C CA . ASN A 1 377 ? -15.155 -0.023 -24.908 1.00 79.75 377 ASN A CA 1
ATOM 2949 C C . ASN A 1 377 ? -15.259 -0.490 -26.372 1.00 79.75 377 ASN A C 1
ATOM 2951 O O . ASN A 1 377 ? -14.493 -1.346 -26.781 1.00 79.75 377 ASN A O 1
ATOM 2955 N N . ASP A 1 378 ? -16.171 0.053 -27.182 1.00 62.97 378 ASP A N 1
ATOM 2956 C CA . ASP A 1 378 ? -16.489 -0.445 -28.534 1.00 62.97 378 ASP A CA 1
ATOM 2957 C C . ASP A 1 378 ? -15.591 0.086 -29.675 1.00 62.97 378 ASP A C 1
ATOM 2959 O O . ASP A 1 378 ? -15.706 -0.354 -30.821 1.00 62.97 378 ASP A O 1
ATOM 2963 N N . GLY A 1 379 ? -14.659 0.994 -29.370 1.00 54.84 379 GLY A N 1
ATOM 2964 C CA . GLY A 1 379 ? -13.646 1.471 -30.314 1.00 54.84 379 GLY A CA 1
ATOM 2965 C C . GLY A 1 379 ? -14.118 2.522 -31.328 1.00 54.84 379 GLY A C 1
ATOM 2966 O O . GLY A 1 379 ? -13.359 2.831 -32.249 1.00 54.84 379 GLY A O 1
ATOM 2967 N N . VAL A 1 380 ? -15.311 3.116 -31.175 1.00 52.16 380 VAL A N 1
ATOM 2968 C CA . VAL A 1 380 ? -15.768 4.246 -32.009 1.00 52.16 380 VAL A CA 1
ATOM 2969 C C . VAL A 1 380 ? -15.866 5.520 -31.163 1.00 52.16 380 VAL A C 1
ATOM 2971 O O . VAL A 1 380 ? -16.819 5.733 -30.426 1.00 52.16 380 VAL A O 1
ATOM 2974 N N . GLY A 1 381 ? -14.885 6.418 -31.297 1.00 61.62 381 GLY A N 1
ATOM 2975 C CA . GLY A 1 381 ? -14.836 7.678 -30.548 1.00 61.62 381 GLY A CA 1
ATOM 2976 C C . GLY A 1 381 ? -13.883 7.621 -29.352 1.00 61.62 381 GLY A C 1
ATOM 2977 O O . GLY A 1 381 ? -12.728 7.229 -29.496 1.00 61.62 381 GLY A O 1
ATOM 2978 N N . LYS A 1 382 ? -14.331 8.088 -28.184 1.00 71.44 382 LYS A N 1
ATOM 2979 C CA . LYS A 1 382 ? -13.518 8.175 -26.961 1.00 71.44 382 LYS A CA 1
ATOM 2980 C C . LYS A 1 382 ? -13.513 6.829 -26.236 1.00 71.44 382 LYS A C 1
ATOM 2982 O O . LYS A 1 382 ? -14.584 6.331 -25.923 1.00 71.44 382 LYS A O 1
ATOM 2987 N N . ASN A 1 383 ? -12.344 6.255 -25.950 1.00 79.75 383 ASN A N 1
ATOM 2988 C CA . ASN A 1 383 ? -12.265 4.943 -25.299 1.00 79.75 383 ASN A CA 1
ATOM 2989 C C . ASN A 1 383 ? -12.275 5.026 -23.753 1.00 79.75 383 ASN A C 1
ATOM 2991 O O . ASN A 1 383 ? -12.080 6.095 -23.166 1.00 79.75 383 ASN A O 1
ATOM 2995 N N . LEU A 1 384 ? -12.478 3.884 -23.092 1.00 83.88 384 LEU A N 1
ATOM 2996 C CA . LEU A 1 384 ? -12.584 3.759 -21.636 1.00 83.88 384 LEU A CA 1
ATOM 2997 C C . LEU A 1 384 ? -11.334 4.283 -20.921 1.00 83.88 384 LEU A C 1
ATOM 2999 O O . LEU A 1 384 ? -11.445 5.050 -19.968 1.00 83.88 384 LEU A O 1
ATOM 3003 N N . GLN A 1 385 ? -10.147 3.951 -21.428 1.00 81.88 385 GLN A N 1
ATOM 3004 C CA . GLN A 1 385 ? -8.879 4.436 -20.877 1.00 81.88 385 GLN A CA 1
ATOM 3005 C C . GLN A 1 385 ? -8.783 5.967 -20.925 1.00 81.88 385 GLN A C 1
ATOM 3007 O O . GLN A 1 385 ? -8.287 6.583 -19.986 1.00 81.88 385 GLN A O 1
ATOM 3012 N N . THR A 1 386 ? -9.299 6.601 -21.985 1.00 81.00 386 THR A N 1
ATOM 3013 C CA . THR A 1 386 ? -9.335 8.066 -22.109 1.00 81.00 386 THR A CA 1
ATOM 3014 C C . THR A 1 386 ? -10.258 8.689 -21.065 1.00 81.00 386 THR A C 1
ATOM 3016 O O . THR A 1 386 ? -9.904 9.696 -20.461 1.00 81.00 386 THR A O 1
ATOM 3019 N N . ILE A 1 387 ? -11.423 8.095 -20.805 1.00 84.62 387 ILE A N 1
ATOM 3020 C CA . ILE A 1 387 ? -12.338 8.588 -19.760 1.00 84.62 387 ILE A CA 1
ATOM 3021 C C . ILE A 1 387 ? -11.744 8.428 -18.366 1.00 84.62 387 ILE A C 1
ATOM 3023 O O . ILE A 1 387 ? -11.845 9.328 -17.535 1.00 84.62 387 ILE A O 1
ATOM 3027 N N . LEU A 1 388 ? -11.082 7.306 -18.109 1.00 86.12 388 LEU A N 1
ATOM 3028 C CA . LEU A 1 388 ? -10.431 7.067 -16.826 1.00 86.12 388 LEU A CA 1
ATOM 3029 C C . LEU A 1 388 ? -9.184 7.944 -16.638 1.00 86.12 388 LEU A C 1
ATOM 3031 O O . LEU A 1 388 ? -8.893 8.368 -15.523 1.00 86.12 388 LEU A O 1
ATOM 3035 N N . LEU A 1 389 ? -8.486 8.302 -17.718 1.00 83.00 389 LEU A N 1
ATOM 3036 C CA . LEU A 1 389 ? -7.444 9.329 -17.689 1.00 83.00 389 LEU A CA 1
ATOM 3037 C C . LEU A 1 389 ? -8.016 10.692 -17.267 1.00 83.00 389 LEU A C 1
ATOM 3039 O O . LEU A 1 389 ? -7.404 11.399 -16.466 1.00 83.00 389 LEU A O 1
ATOM 3043 N N . GLU A 1 390 ? -9.179 11.071 -17.794 1.00 82.81 390 GLU A N 1
ATOM 3044 C CA . GLU A 1 390 ? -9.830 12.346 -17.473 1.00 82.81 390 GLU A CA 1
ATOM 3045 C C . GLU A 1 390 ? -10.330 12.440 -16.033 1.00 82.81 390 GLU A C 1
ATOM 3047 O O . GLU A 1 390 ? -10.359 13.541 -15.470 1.00 82.81 390 GLU A O 1
ATOM 3052 N N . LEU A 1 391 ? -10.681 11.298 -15.434 1.00 86.56 391 LEU A N 1
ATOM 3053 C CA . LEU A 1 391 ? -11.074 11.200 -14.031 1.00 86.56 391 LEU A CA 1
ATOM 3054 C C . LEU A 1 391 ? -9.954 11.720 -13.126 1.00 86.56 391 LEU A C 1
ATOM 3056 O O . LEU A 1 391 ? -10.178 12.637 -12.337 1.00 86.56 391 LEU A O 1
ATOM 3060 N N . GLY A 1 392 ? -8.733 11.205 -13.303 1.00 80.06 392 GLY A N 1
ATOM 3061 C CA . GLY A 1 392 ? -7.556 11.664 -12.560 1.00 80.06 392 GLY A CA 1
ATOM 3062 C C . GLY A 1 392 ? -7.021 13.024 -13.006 1.00 80.06 392 GLY A C 1
ATOM 3063 O O . GLY A 1 392 ? -6.451 13.760 -12.198 1.00 80.06 392 GLY A O 1
ATOM 3064 N N . ALA A 1 393 ? -7.225 13.393 -14.271 1.00 79.12 393 ALA A N 1
ATOM 3065 C CA . ALA A 1 393 ? -6.734 14.652 -14.820 1.00 79.12 393 ALA A CA 1
ATOM 3066 C C . ALA A 1 393 ? -7.402 15.892 -14.209 1.00 79.12 393 ALA A C 1
ATOM 3068 O O . ALA A 1 393 ? -6.738 16.914 -14.106 1.00 79.12 393 ALA A O 1
ATOM 3069 N N . GLY A 1 394 ? -8.667 15.830 -13.773 1.00 81.38 394 GLY A N 1
ATOM 3070 C CA . GLY A 1 394 ? -9.347 17.002 -13.196 1.00 81.38 394 GLY A CA 1
ATOM 3071 C C . GLY A 1 394 ? -8.633 17.560 -11.960 1.00 81.38 394 GLY A C 1
ATOM 3072 O O . GLY A 1 394 ? -8.346 18.755 -11.887 1.00 81.38 394 GLY A O 1
ATOM 3073 N N . ALA A 1 395 ? -8.257 16.677 -11.029 1.00 87.81 395 ALA A N 1
ATOM 3074 C CA . ALA A 1 395 ? -7.505 17.059 -9.835 1.00 87.81 395 ALA A CA 1
ATOM 3075 C C . ALA A 1 395 ? -6.087 17.545 -10.157 1.00 87.81 395 ALA A C 1
ATOM 3077 O O . ALA A 1 395 ? -5.608 18.513 -9.565 1.00 87.81 395 ALA A O 1
ATOM 3078 N N . GLN A 1 396 ? -5.434 16.899 -11.125 1.00 83.62 396 GLN A N 1
ATOM 3079 C CA . GLN A 1 396 ? -4.117 17.308 -11.606 1.00 83.62 396 GLN A CA 1
ATOM 3080 C C . GLN A 1 396 ? -4.177 18.710 -12.219 1.00 83.62 396 GLN A C 1
ATOM 3082 O O . GLN A 1 396 ? -3.460 19.599 -11.780 1.00 83.62 396 GLN A O 1
ATOM 3087 N N . ASP A 1 397 ? -5.068 18.940 -13.178 1.00 81.12 397 ASP A N 1
ATOM 3088 C CA . ASP A 1 397 ? -5.167 20.204 -13.907 1.00 81.12 397 ASP A CA 1
ATOM 3089 C C . ASP A 1 397 ? -5.537 21.357 -12.968 1.00 81.12 397 ASP A C 1
ATOM 3091 O O . ASP A 1 397 ? -4.951 22.434 -13.070 1.00 81.12 397 ASP A O 1
ATOM 3095 N N . PHE A 1 398 ? -6.414 21.117 -11.986 1.00 87.50 398 PHE A N 1
ATOM 3096 C CA . PHE A 1 398 ? -6.705 22.087 -10.929 1.00 87.50 398 PHE A CA 1
ATOM 3097 C C . PHE A 1 398 ? -5.441 22.517 -10.176 1.00 87.50 398 PHE A C 1
ATOM 3099 O O . PHE A 1 398 ? -5.180 23.714 -10.041 1.00 87.50 398 PHE A O 1
ATOM 3106 N N . LEU A 1 399 ? -4.621 21.561 -9.724 1.00 87.56 399 LEU A N 1
ATOM 3107 C CA . LEU A 1 399 ? -3.360 21.881 -9.057 1.00 87.56 399 LEU A CA 1
ATOM 3108 C C . LEU A 1 399 ? -2.405 22.640 -9.990 1.00 87.56 399 LEU A C 1
ATOM 3110 O O . LEU A 1 399 ? -1.641 23.462 -9.502 1.00 87.56 399 LEU A O 1
ATOM 3114 N N . PHE A 1 400 ? -2.475 22.442 -11.308 1.00 80.75 400 PHE A N 1
ATOM 3115 C CA . PHE A 1 400 ? -1.614 23.085 -12.317 1.00 80.75 400 PHE A CA 1
ATOM 3116 C C . PHE A 1 400 ? -2.122 24.403 -12.878 1.00 80.75 400 PHE A C 1
ATOM 3118 O O . PHE A 1 400 ? -1.458 24.970 -13.745 1.00 80.75 400 PHE A O 1
ATOM 3125 N N . LYS A 1 401 ? -3.274 24.894 -12.423 1.00 79.12 401 LYS A N 1
ATOM 3126 C CA . LYS A 1 401 ? -3.933 26.077 -12.983 1.00 79.12 401 LYS A CA 1
ATOM 3127 C C . LYS A 1 401 ? -2.951 27.229 -13.227 1.00 79.12 401 LYS A C 1
ATOM 3129 O O . LYS A 1 401 ? -2.324 27.700 -12.286 1.00 79.12 401 LYS A O 1
ATOM 3134 N N . ASP A 1 402 ? -2.814 27.640 -14.489 1.00 72.12 402 ASP A N 1
ATOM 3135 C CA . ASP A 1 402 ? -1.920 28.698 -14.999 1.00 72.12 402 ASP A CA 1
ATOM 3136 C C . ASP A 1 402 ? -0.426 28.564 -14.633 1.00 72.12 402 ASP A C 1
ATOM 3138 O O . ASP A 1 402 ? 0.335 29.534 -14.692 1.00 72.12 402 ASP A O 1
ATOM 3142 N N . TYR A 1 403 ? 0.025 27.365 -14.261 1.00 69.75 403 TYR A N 1
ATOM 3143 C CA . TYR A 1 403 ? 1.431 27.092 -13.996 1.00 69.75 403 TYR A CA 1
ATOM 3144 C C . TYR A 1 403 ? 2.194 26.897 -15.313 1.00 69.75 403 TYR A C 1
ATOM 3146 O O . TYR A 1 403 ? 2.038 25.886 -15.997 1.00 69.75 403 TYR A O 1
ATOM 3154 N N . ILE A 1 404 ? 3.039 27.867 -15.666 1.00 57.97 404 ILE A N 1
ATOM 3155 C CA . ILE A 1 404 ? 3.938 27.806 -16.825 1.00 57.97 404 ILE A CA 1
ATOM 3156 C C . ILE A 1 404 ? 5.365 27.652 -16.298 1.00 57.97 404 ILE A C 1
ATOM 3158 O O . ILE A 1 404 ? 6.038 28.638 -16.008 1.00 57.97 404 ILE A O 1
ATOM 3162 N N . ASP A 1 405 ? 5.828 26.415 -16.150 1.00 53.66 405 ASP A N 1
ATOM 3163 C CA . ASP A 1 405 ? 7.250 26.136 -15.949 1.00 53.66 405 ASP A CA 1
ATOM 3164 C C . ASP A 1 405 ? 7.912 25.830 -17.303 1.00 53.66 405 ASP A C 1
ATOM 3166 O O . ASP A 1 405 ? 7.380 25.082 -18.126 1.00 53.66 405 ASP A O 1
ATOM 3170 N N . ALA A 1 406 ? 9.094 26.410 -17.515 1.00 41.22 406 ALA A N 1
ATOM 3171 C CA . ALA A 1 406 ? 9.994 26.127 -18.627 1.00 41.22 406 ALA A CA 1
ATOM 3172 C C . ALA A 1 406 ? 10.501 24.663 -18.666 1.00 41.22 406 ALA A C 1
ATOM 3174 O O . ALA A 1 406 ? 11.123 24.275 -19.653 1.00 41.22 406 ALA A O 1
ATOM 3175 N N . SER A 1 407 ? 10.237 23.845 -17.638 1.00 45.53 407 SER A N 1
ATOM 3176 C CA . SER A 1 407 ? 10.647 22.434 -17.529 1.00 45.53 407 SER A CA 1
ATOM 3177 C C . SER A 1 407 ? 9.779 21.428 -18.296 1.00 45.53 407 SER A C 1
ATOM 3179 O O . SER A 1 407 ? 10.125 20.250 -18.356 1.00 45.53 407 SER A O 1
ATOM 3181 N N . GLY A 1 408 ? 8.659 21.845 -18.898 1.00 42.00 408 GLY A N 1
ATOM 3182 C CA . GLY A 1 408 ? 7.888 20.953 -19.772 1.00 42.00 408 GLY A CA 1
ATOM 3183 C C . GLY A 1 408 ? 7.141 19.808 -19.067 1.00 42.00 408 GLY A C 1
ATOM 3184 O O . GLY A 1 408 ? 6.880 18.785 -19.687 1.00 42.00 408 GLY A O 1
ATOM 3185 N N . GLY A 1 409 ? 6.715 19.977 -17.810 1.00 46.59 409 GLY A N 1
ATOM 3186 C CA . GLY A 1 409 ? 5.505 19.306 -17.300 1.00 46.59 409 GLY A CA 1
ATOM 3187 C C . GLY A 1 409 ? 5.596 17.819 -16.926 1.00 46.59 409 GLY A C 1
ATOM 3188 O O . GLY A 1 409 ? 4.655 17.075 -17.235 1.00 46.59 409 GLY A O 1
ATOM 3189 N N . LEU A 1 410 ? 6.664 17.401 -16.236 1.00 50.41 410 LEU A N 1
ATOM 3190 C CA . LEU A 1 410 ? 6.921 15.983 -15.929 1.00 50.41 410 LEU A CA 1
ATOM 3191 C C . LEU A 1 410 ? 6.452 15.484 -14.544 1.00 50.41 410 LEU A C 1
ATOM 3193 O O . LEU A 1 410 ? 6.290 14.283 -14.382 1.00 50.41 410 LEU A O 1
ATOM 3197 N N . PHE A 1 411 ? 6.158 16.341 -13.554 1.00 57.41 411 PHE A N 1
ATOM 3198 C CA . PHE A 1 411 ? 5.756 15.855 -12.217 1.00 57.41 411 PHE A CA 1
ATOM 3199 C C . PHE A 1 411 ? 4.633 16.683 -11.603 1.00 57.41 411 PHE A C 1
ATOM 3201 O O . PHE A 1 411 ? 4.866 17.719 -10.976 1.00 57.41 411 PHE A O 1
ATOM 3208 N N . TRP A 1 412 ? 3.388 16.236 -11.803 1.00 70.62 412 TRP A N 1
ATOM 3209 C CA . TRP A 1 412 ? 2.254 17.105 -11.522 1.00 70.62 412 TRP A CA 1
ATOM 3210 C C . TRP A 1 412 ? 2.099 17.360 -10.019 1.00 70.62 412 TRP A C 1
ATOM 3212 O O . TRP A 1 412 ? 2.325 18.442 -9.495 1.00 70.62 412 TRP A O 1
ATOM 3222 N N . TRP A 1 413 ? 1.845 16.324 -9.251 1.00 79.38 413 TRP A N 1
ATOM 3223 C CA . TRP A 1 413 ? 1.597 16.452 -7.816 1.00 79.38 413 TRP A CA 1
ATOM 3224 C C . TRP A 1 413 ? 2.781 17.007 -6.986 1.00 79.38 413 TRP A C 1
ATOM 3226 O O . TRP A 1 413 ? 2.611 17.341 -5.810 1.00 79.38 413 TRP A O 1
ATOM 3236 N N . THR A 1 414 ? 3.970 17.176 -7.580 1.00 79.81 414 THR A N 1
ATOM 3237 C CA . THR A 1 414 ? 5.176 17.660 -6.891 1.00 79.81 414 THR A CA 1
ATOM 3238 C C . THR A 1 414 ? 5.335 19.180 -6.877 1.00 79.81 414 THR A C 1
ATOM 3240 O O . THR A 1 414 ? 6.206 19.678 -6.162 1.00 79.81 414 THR A O 1
ATOM 3243 N N . ILE A 1 415 ? 4.538 19.940 -7.641 1.00 81.00 415 ILE A N 1
ATOM 3244 C CA . ILE A 1 415 ? 4.653 21.408 -7.626 1.00 81.00 415 ILE A CA 1
ATOM 3245 C C . ILE A 1 415 ? 4.367 21.976 -6.234 1.00 81.00 415 ILE A C 1
ATOM 3247 O O . ILE A 1 415 ? 3.615 21.414 -5.428 1.00 81.00 415 ILE A O 1
ATOM 3251 N N . LYS A 1 416 ? 5.024 23.102 -5.955 1.00 84.56 416 LYS A N 1
ATOM 3252 C CA . LYS A 1 416 ? 4.963 23.785 -4.658 1.00 84.56 416 LYS A CA 1
ATOM 3253 C C . LYS A 1 416 ? 4.040 24.996 -4.661 1.00 84.56 416 LYS A C 1
ATOM 3255 O O . LYS A 1 416 ? 3.623 25.435 -3.595 1.00 84.56 416 LYS A O 1
ATOM 3260 N N . ASP A 1 417 ? 3.743 25.540 -5.837 1.00 87.00 417 ASP A N 1
ATOM 3261 C CA . ASP A 1 417 ? 2.954 26.756 -5.967 1.00 87.00 417 ASP A CA 1
ATOM 3262 C C . ASP A 1 417 ? 2.282 26.858 -7.340 1.00 87.00 417 ASP A C 1
ATOM 3264 O O . ASP A 1 417 ? 2.881 26.541 -8.364 1.00 87.00 417 ASP A O 1
ATOM 3268 N N . SER A 1 418 ? 1.037 27.318 -7.331 1.00 87.44 418 SER A N 1
ATOM 3269 C CA . SER A 1 418 ? 0.197 27.645 -8.483 1.00 87.44 418 SER A CA 1
ATOM 3270 C C . SER A 1 418 ? -1.041 28.391 -7.965 1.00 87.44 418 SER A C 1
ATOM 3272 O O . SER A 1 418 ? -1.359 28.291 -6.776 1.00 87.44 418 SER A O 1
ATOM 3274 N N . PRO A 1 419 ? -1.793 29.100 -8.819 1.00 90.00 419 PRO A N 1
ATOM 3275 C CA . PRO A 1 419 ? -3.138 29.564 -8.498 1.00 90.00 419 PRO A CA 1
ATOM 3276 C C . PRO A 1 419 ? -4.015 28.519 -7.799 1.00 90.00 419 PRO A C 1
ATOM 3278 O O . PRO A 1 419 ? -4.604 28.835 -6.771 1.00 90.00 419 PRO A O 1
ATOM 3281 N N . GLY A 1 420 ? -4.036 27.270 -8.280 1.00 90.38 420 GLY A N 1
ATOM 3282 C CA . GLY A 1 420 ? -4.811 26.194 -7.653 1.00 90.38 420 GLY A CA 1
ATOM 3283 C C . GLY A 1 420 ? -4.332 25.838 -6.242 1.00 90.38 420 GLY A C 1
ATOM 3284 O O . GLY A 1 420 ? -5.141 25.660 -5.336 1.00 90.38 420 GLY A O 1
ATOM 3285 N N . ILE A 1 421 ? -3.015 25.801 -6.008 1.00 92.44 421 ILE A N 1
ATOM 3286 C CA . ILE A 1 421 ? -2.436 25.549 -4.675 1.00 92.44 421 ILE A CA 1
ATOM 3287 C C . ILE A 1 421 ? -2.687 26.720 -3.721 1.00 92.44 421 ILE A C 1
ATOM 3289 O O . ILE A 1 421 ? -2.854 26.510 -2.519 1.00 92.44 421 ILE A O 1
ATOM 3293 N N . ARG A 1 422 ? -2.726 27.954 -4.230 1.00 94.00 422 ARG A N 1
ATOM 3294 C CA . ARG A 1 422 ? -2.966 29.167 -3.432 1.00 94.00 422 ARG A CA 1
ATOM 3295 C C . ARG A 1 422 ? -4.412 29.312 -2.949 1.00 94.00 422 ARG A C 1
ATOM 3297 O O . ARG A 1 422 ? -4.645 30.153 -2.088 1.00 94.00 422 ARG A O 1
ATOM 3304 N N . GLU A 1 423 ? -5.346 28.489 -3.431 1.00 95.81 423 GLU A N 1
ATOM 3305 C CA . GLU A 1 423 ? -6.714 28.404 -2.890 1.00 95.81 423 GLU A CA 1
ATOM 3306 C C . GLU A 1 423 ? -6.767 27.833 -1.466 1.00 95.81 423 GLU A C 1
ATOM 3308 O O . GLU A 1 423 ? -7.761 28.031 -0.766 1.00 95.81 423 GLU A O 1
ATOM 3313 N N . ARG A 1 424 ? -5.712 27.128 -1.031 1.00 95.88 424 ARG A N 1
ATOM 3314 C CA . ARG A 1 424 ? -5.627 26.551 0.315 1.00 95.88 424 ARG A CA 1
ATOM 3315 C C . ARG A 1 424 ? -5.771 27.626 1.408 1.00 95.88 424 ARG A C 1
ATOM 3317 O O . ARG A 1 424 ? -5.345 28.770 1.211 1.00 95.88 424 ARG A O 1
ATOM 3324 N N . PRO A 1 425 ? -6.238 27.277 2.619 1.00 94.94 425 PRO A N 1
ATOM 3325 C CA . PRO A 1 425 ? -6.373 28.241 3.702 1.00 94.94 425 PRO A CA 1
ATOM 3326 C C . PRO A 1 425 ? -5.007 28.764 4.173 1.00 94.94 425 PRO A C 1
ATOM 3328 O O . PRO A 1 425 ? -3.985 28.069 4.113 1.00 94.94 425 PRO A O 1
ATOM 3331 N N . SER A 1 426 ? -4.990 29.993 4.694 1.00 94.06 426 SER A N 1
ATOM 3332 C CA . SER A 1 426 ? -3.785 30.565 5.305 1.00 94.06 426 SER A CA 1
ATOM 3333 C C . SER A 1 426 ? -3.295 29.686 6.463 1.00 94.06 426 SER A C 1
ATOM 3335 O O . SER A 1 426 ? -4.089 29.257 7.296 1.00 94.06 426 SER A O 1
ATOM 3337 N N . GLY A 1 427 ? -1.989 29.407 6.511 1.00 92.25 427 GLY A N 1
ATOM 3338 C CA . GLY A 1 427 ? -1.367 28.544 7.523 1.00 92.25 427 GLY A CA 1
ATOM 3339 C C . GLY A 1 427 ? -1.424 27.035 7.243 1.00 92.25 427 GLY A C 1
ATOM 3340 O O . GLY A 1 427 ? -0.689 26.291 7.885 1.00 92.25 427 GLY A O 1
ATOM 3341 N N . MET A 1 428 ? -2.220 26.570 6.272 1.00 94.81 428 MET A N 1
ATOM 3342 C CA . MET A 1 428 ? -2.200 25.165 5.846 1.00 94.81 428 MET A CA 1
ATOM 3343 C C . MET A 1 428 ? -0.946 24.868 5.012 1.00 94.81 428 MET A C 1
ATOM 3345 O O . MET A 1 428 ? -0.630 25.620 4.083 1.00 94.81 428 MET A O 1
ATOM 3349 N N . LEU A 1 429 ? -0.261 23.759 5.316 1.00 95.12 429 LEU A N 1
ATOM 3350 C CA . LEU A 1 429 ? 0.880 23.280 4.531 1.00 95.12 429 LEU A CA 1
ATOM 3351 C C . LEU A 1 429 ? 0.438 22.848 3.127 1.00 95.12 429 LEU A C 1
ATOM 3353 O O . LEU A 1 429 ? -0.665 22.329 2.934 1.00 95.12 429 LEU A O 1
ATOM 3357 N N . VAL A 1 430 ? 1.319 23.032 2.142 1.00 93.69 430 VAL A N 1
ATOM 3358 C CA . VAL A 1 430 ? 1.048 22.657 0.746 1.00 93.69 430 VAL A CA 1
ATOM 3359 C C . VAL A 1 430 ? 0.858 21.145 0.632 1.00 93.69 430 VAL A C 1
ATOM 3361 O O . VAL A 1 430 ? -0.088 20.691 -0.011 1.00 93.69 430 VAL A O 1
ATOM 3364 N N . GLU A 1 431 ? 1.686 20.360 1.316 1.00 94.44 431 GLU A N 1
ATOM 3365 C CA . GLU A 1 431 ? 1.535 18.905 1.367 1.00 94.44 431 GLU A CA 1
ATOM 3366 C C . GLU A 1 431 ? 0.210 18.437 1.990 1.00 94.44 431 GLU A C 1
ATOM 3368 O O . GLU A 1 431 ? -0.397 17.503 1.470 1.00 94.44 431 GLU A O 1
ATOM 3373 N N . THR A 1 432 ? -0.299 19.106 3.037 1.00 95.38 432 THR A N 1
ATOM 3374 C CA . THR A 1 432 ? -1.607 18.782 3.637 1.00 95.38 432 THR A CA 1
ATOM 3375 C C . THR A 1 432 ? -2.729 18.997 2.627 1.00 95.38 432 THR A C 1
ATOM 3377 O O . THR A 1 432 ? -3.602 18.140 2.483 1.00 95.38 432 THR A O 1
ATOM 3380 N N . PHE A 1 433 ? -2.693 20.112 1.895 1.00 96.31 433 PHE A N 1
ATOM 3381 C CA . PHE A 1 433 ? -3.676 20.418 0.858 1.00 96.31 433 PHE A CA 1
ATOM 3382 C C . PHE A 1 433 ? -3.649 19.379 -0.273 1.00 96.31 433 PHE A C 1
ATOM 3384 O O . PHE A 1 433 ? -4.682 18.803 -0.621 1.00 96.31 433 PHE A O 1
ATOM 3391 N N . LYS A 1 434 ? -2.456 19.070 -0.799 1.00 94.88 434 LYS A N 1
ATOM 3392 C CA . LYS A 1 434 ? -2.282 18.099 -1.891 1.00 94.88 434 LYS A CA 1
ATOM 3393 C C . LYS A 1 434 ? -2.649 16.673 -1.479 1.00 94.88 434 LYS A C 1
ATOM 3395 O O . LYS A 1 434 ? -3.354 16.008 -2.234 1.00 94.88 434 LYS A O 1
ATOM 3400 N N . LYS A 1 435 ? -2.239 16.215 -0.286 1.00 95.12 435 LYS A N 1
ATOM 3401 C CA . LYS A 1 435 ? -2.568 14.875 0.241 1.00 95.12 435 LYS A CA 1
ATOM 3402 C C . LYS A 1 435 ? -4.079 14.662 0.293 1.00 95.12 435 LYS A C 1
ATOM 3404 O O . LYS A 1 435 ? -4.569 13.644 -0.180 1.00 95.12 435 LYS A O 1
ATOM 3409 N N . ASN A 1 436 ? -4.826 15.635 0.813 1.00 96.06 436 ASN A N 1
ATOM 3410 C CA . ASN A 1 436 ? -6.281 15.533 0.916 1.00 96.06 436 ASN A CA 1
ATOM 3411 C C . ASN A 1 436 ? -6.985 15.535 -0.452 1.00 96.06 436 ASN A C 1
ATOM 3413 O O . ASN A 1 436 ? -7.942 14.787 -0.640 1.00 96.06 436 ASN A O 1
ATOM 3417 N N . ILE A 1 437 ? -6.489 16.299 -1.433 1.00 95.44 437 ILE A N 1
ATOM 3418 C CA . ILE A 1 437 ? -7.003 16.243 -2.813 1.00 95.44 437 ILE A CA 1
ATOM 3419 C C . ILE A 1 437 ? -6.679 14.893 -3.472 1.00 95.44 437 ILE A C 1
ATOM 3421 O O . ILE A 1 437 ? -7.550 14.322 -4.125 1.00 95.44 437 ILE A O 1
ATOM 3425 N N . ALA A 1 438 ? -5.470 14.352 -3.287 1.00 94.88 438 ALA A N 1
ATOM 3426 C CA . ALA A 1 438 ? -5.078 13.046 -3.829 1.00 94.88 438 ALA A CA 1
ATOM 3427 C C . ALA A 1 438 ? -5.919 11.897 -3.244 1.00 94.88 438 ALA A C 1
ATOM 3429 O O . ALA A 1 438 ? -6.380 11.023 -3.983 1.00 94.88 438 ALA A O 1
ATOM 3430 N N . LYS A 1 439 ? -6.178 11.933 -1.931 1.00 95.56 439 LYS A N 1
ATOM 3431 C CA . LYS A 1 439 ? -7.074 11.000 -1.235 1.00 95.56 439 LYS A CA 1
ATOM 3432 C C . LYS A 1 439 ? -8.510 11.090 -1.750 1.00 95.56 439 LYS A C 1
ATOM 3434 O O . LYS A 1 439 ? -9.063 10.089 -2.194 1.00 95.56 439 LYS A O 1
ATOM 3439 N N . TRP A 1 440 ? -9.072 12.301 -1.807 1.00 95.31 440 TRP A N 1
ATOM 3440 C CA . TRP A 1 440 ? -10.392 12.540 -2.403 1.00 95.31 440 TRP A CA 1
ATOM 3441 C C . TRP A 1 440 ? -10.473 11.992 -3.833 1.00 95.31 440 TRP A C 1
ATOM 3443 O O . TRP A 1 440 ? -11.391 11.244 -4.158 1.00 95.31 440 TRP A O 1
ATOM 3453 N N . ASN A 1 441 ? -9.476 12.288 -4.670 1.00 93.81 441 ASN A N 1
ATOM 3454 C CA . ASN A 1 441 ? -9.418 11.805 -6.045 1.00 93.81 441 ASN A CA 1
ATOM 3455 C C . ASN A 1 441 ? -9.407 10.268 -6.101 1.00 93.81 441 ASN A C 1
ATOM 3457 O O . ASN A 1 441 ? -10.107 9.688 -6.924 1.00 93.81 441 ASN A O 1
ATOM 3461 N N . SER A 1 442 ? -8.682 9.602 -5.200 1.00 94.56 442 SER A N 1
ATOM 3462 C CA . SER A 1 442 ? -8.610 8.135 -5.126 1.00 94.56 442 SER A CA 1
ATOM 3463 C C . SER A 1 442 ? -9.931 7.494 -4.694 1.00 94.56 442 SER A C 1
ATOM 3465 O O . SER A 1 442 ? -10.362 6.523 -5.314 1.00 94.56 442 SER A O 1
ATOM 3467 N N . VAL A 1 443 ? -10.636 8.083 -3.720 1.00 95.00 443 VAL A N 1
ATOM 3468 C CA . VAL A 1 443 ? -12.005 7.669 -3.350 1.00 95.00 443 VAL A CA 1
ATOM 3469 C C . VAL A 1 443 ? -12.953 7.812 -4.543 1.00 95.00 443 VAL A C 1
ATOM 3471 O O . VAL A 1 443 ? -13.786 6.941 -4.777 1.00 95.00 443 VAL A O 1
ATOM 3474 N N . LYS A 1 444 ? -12.806 8.869 -5.351 1.00 94.62 444 LYS A N 1
ATOM 3475 C CA . LYS A 1 444 ? -13.609 9.053 -6.570 1.00 94.62 444 LYS A CA 1
ATOM 3476 C C . LYS A 1 444 ? -13.243 8.096 -7.704 1.00 94.62 444 LYS A C 1
ATOM 3478 O O . LYS A 1 444 ? -14.130 7.748 -8.476 1.00 94.62 444 LYS A O 1
ATOM 3483 N N . HIS A 1 445 ? -12.005 7.603 -7.775 1.00 94.38 445 HIS A N 1
ATOM 3484 C CA . HIS A 1 445 ? -11.677 6.472 -8.651 1.00 94.38 445 HIS A CA 1
ATOM 3485 C C . HIS A 1 445 ? -12.395 5.213 -8.186 1.00 94.38 445 HIS A C 1
ATOM 3487 O O . HIS A 1 445 ? -13.134 4.629 -8.972 1.00 94.38 445 HIS A O 1
ATOM 3493 N N . TRP A 1 446 ? -12.256 4.860 -6.906 1.00 95.62 446 TRP A N 1
ATOM 3494 C CA . TRP A 1 446 ? -12.943 3.710 -6.320 1.00 95.62 446 TRP A CA 1
ATOM 3495 C C . TRP A 1 446 ? -14.456 3.759 -6.577 1.00 95.62 446 TRP A C 1
ATOM 3497 O O . TRP A 1 446 ? -15.030 2.796 -7.074 1.00 95.62 446 TRP A O 1
ATOM 3507 N N . GLU A 1 447 ? -15.093 4.910 -6.345 1.00 94.62 447 GLU A N 1
ATOM 3508 C CA . GLU A 1 447 ? -16.532 5.091 -6.557 1.00 94.62 447 GLU A CA 1
ATOM 3509 C C . GLU A 1 447 ? -16.950 4.816 -8.013 1.00 94.62 447 GLU A C 1
ATOM 3511 O O . GLU A 1 447 ? -17.938 4.122 -8.249 1.00 94.62 447 GLU A O 1
ATOM 3516 N N . ILE A 1 448 ? -16.186 5.311 -8.995 1.00 94.81 448 ILE A N 1
ATOM 3517 C CA . ILE A 1 448 ? -16.437 5.047 -10.420 1.00 94.81 448 ILE A CA 1
ATOM 3518 C C . ILE A 1 448 ? -16.228 3.563 -10.748 1.00 94.81 448 ILE A C 1
ATOM 3520 O O . ILE A 1 448 ? -17.073 2.966 -11.418 1.00 94.81 448 ILE A O 1
ATOM 3524 N N . MET A 1 449 ? -15.148 2.949 -10.257 1.00 94.44 449 MET A N 1
ATOM 3525 C CA . MET A 1 449 ? -14.859 1.536 -10.519 1.00 94.44 449 MET A CA 1
ATOM 3526 C C . MET A 1 449 ? -15.967 0.622 -9.987 1.00 94.44 449 MET A C 1
ATOM 3528 O O . MET A 1 449 ? -16.449 -0.244 -10.719 1.00 94.44 449 MET A O 1
ATOM 3532 N N . GLN A 1 450 ? -16.435 0.877 -8.762 1.00 93.06 450 GLN A N 1
ATOM 3533 C CA . GLN A 1 450 ? -17.488 0.094 -8.116 1.00 93.06 450 GLN A CA 1
ATOM 3534 C C . GLN A 1 450 ? -18.869 0.348 -8.725 1.00 93.06 450 GLN A C 1
ATOM 3536 O O . GLN A 1 450 ? -19.596 -0.592 -9.043 1.00 93.06 450 GLN A O 1
ATOM 3541 N N . ARG A 1 451 ? -19.257 1.611 -8.934 1.00 91.75 451 ARG A N 1
ATOM 3542 C CA . ARG A 1 451 ? -20.602 1.949 -9.433 1.00 91.75 451 ARG A CA 1
ATOM 3543 C C . ARG A 1 451 ? -20.852 1.430 -10.843 1.00 91.75 451 ARG A C 1
ATOM 3545 O O . ARG A 1 451 ? -21.975 1.042 -11.157 1.00 91.75 451 ARG A O 1
ATOM 3552 N N . PHE A 1 452 ? -19.819 1.430 -11.681 1.00 92.88 452 PHE A N 1
ATOM 3553 C CA . PHE A 1 452 ? -19.921 1.027 -13.081 1.00 92.88 452 PHE A CA 1
ATOM 3554 C C . PHE A 1 452 ? -19.333 -0.358 -13.369 1.00 92.88 452 PHE A C 1
ATOM 3556 O O . PHE A 1 452 ? -19.362 -0.769 -14.526 1.00 92.88 452 PHE A O 1
ATOM 3563 N N . GLN A 1 453 ? -18.853 -1.076 -12.342 1.00 92.12 453 GLN A N 1
ATOM 3564 C CA . GLN A 1 453 ? -18.314 -2.440 -12.447 1.00 92.12 453 GLN A CA 1
ATOM 3565 C C . GLN A 1 453 ? -17.223 -2.534 -13.529 1.00 92.12 453 GLN A C 1
ATOM 3567 O O . GLN A 1 453 ? -17.324 -3.300 -14.479 1.00 92.12 453 GLN A O 1
ATOM 3572 N N . ILE A 1 454 ? -16.211 -1.667 -13.428 1.00 93.19 454 ILE A N 1
ATOM 3573 C CA . ILE A 1 454 ? -15.166 -1.508 -14.459 1.00 93.19 454 ILE A CA 1
ATOM 3574 C C . ILE A 1 454 ? -14.000 -2.487 -14.259 1.00 93.19 454 ILE A C 1
ATOM 3576 O O . ILE A 1 454 ? -13.219 -2.721 -15.177 1.00 93.19 454 ILE A O 1
ATOM 3580 N N . GLU A 1 455 ? -13.866 -3.058 -13.067 1.00 93.69 455 GLU A N 1
ATOM 3581 C CA . GLU A 1 455 ? -12.632 -3.711 -12.620 1.00 93.69 455 GLU A CA 1
ATOM 3582 C C . GLU A 1 455 ? -12.311 -5.032 -13.324 1.00 93.69 455 GLU A C 1
ATOM 3584 O O . GLU A 1 455 ? -11.202 -5.544 -13.193 1.00 93.69 455 GLU A O 1
ATOM 3589 N N . ASP A 1 456 ? -13.253 -5.568 -14.094 1.00 92.06 456 ASP A N 1
ATOM 3590 C CA . ASP A 1 456 ? -13.082 -6.743 -14.948 1.00 92.06 456 ASP A CA 1
ATOM 3591 C C . ASP A 1 456 ? -13.268 -6.454 -16.441 1.00 92.06 456 ASP A C 1
ATOM 3593 O O . ASP A 1 456 ? -13.232 -7.352 -17.291 1.00 92.06 456 ASP A O 1
ATOM 3597 N N . VAL A 1 457 ? -13.415 -5.175 -16.783 1.00 90.50 457 VAL A N 1
ATOM 3598 C CA . VAL A 1 457 ? -13.548 -4.722 -18.159 1.00 90.50 457 VAL A CA 1
ATOM 3599 C C . VAL A 1 457 ? -12.167 -4.647 -18.785 1.00 90.50 457 VAL A C 1
ATOM 3601 O O . VAL A 1 457 ? -11.363 -3.765 -18.485 1.00 90.50 457 VAL A O 1
ATOM 3604 N N . LYS A 1 458 ? -11.908 -5.554 -19.729 1.00 87.69 458 LYS A N 1
ATOM 3605 C CA . LYS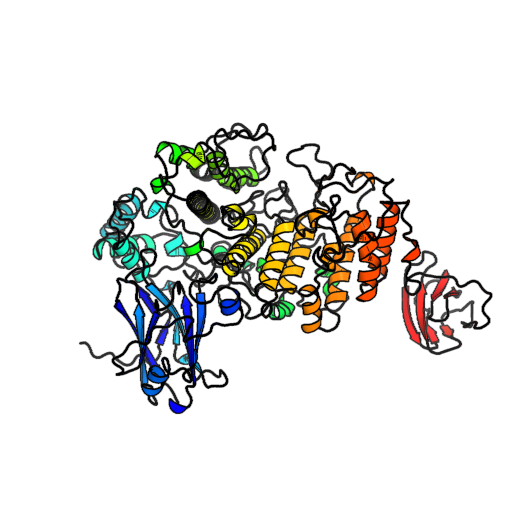 A 1 458 ? -10.716 -5.502 -20.579 1.00 87.69 458 LYS A CA 1
ATOM 3606 C C . LYS A 1 458 ? -10.916 -4.466 -21.688 1.00 87.69 458 LYS A C 1
ATOM 3608 O O . LYS A 1 458 ? -11.833 -4.644 -22.502 1.00 87.69 458 LYS A O 1
ATOM 3613 N N . PRO A 1 459 ? -10.086 -3.407 -21.753 1.00 83.19 459 PRO A N 1
ATOM 3614 C CA . PRO A 1 459 ? -10.162 -2.448 -22.843 1.00 83.19 459 PRO A CA 1
ATOM 3615 C C . PRO A 1 459 ? -9.923 -3.124 -24.198 1.00 83.19 459 PRO A C 1
ATOM 3617 O O . PRO A 1 459 ? -9.001 -3.932 -24.350 1.00 83.19 459 PRO A O 1
ATOM 3620 N N . VAL A 1 460 ? -10.740 -2.799 -25.200 1.00 79.19 460 VAL A N 1
ATOM 3621 C CA . VAL A 1 460 ? -10.541 -3.306 -26.566 1.00 79.19 460 VAL A CA 1
ATOM 3622 C C . VAL A 1 460 ? -9.182 -2.846 -27.107 1.00 79.19 460 VAL A C 1
ATOM 3624 O O . VAL A 1 460 ? -8.774 -1.707 -26.909 1.00 79.19 460 VAL A O 1
ATOM 3627 N N . ASN A 1 461 ? -8.495 -3.748 -27.817 1.00 75.81 461 ASN A N 1
ATOM 3628 C CA . ASN A 1 461 ? -7.140 -3.586 -28.366 1.00 75.81 461 ASN A CA 1
ATOM 3629 C C . ASN A 1 461 ? -5.988 -3.545 -27.348 1.00 75.81 461 ASN A C 1
ATOM 3631 O O . ASN A 1 461 ? -4.857 -3.288 -27.753 1.00 75.81 461 ASN A O 1
ATOM 3635 N N . VAL A 1 462 ? -6.230 -3.886 -26.079 1.00 80.38 462 VAL A N 1
ATOM 3636 C CA . VAL A 1 462 ? -5.174 -4.037 -25.064 1.00 80.38 462 VAL A CA 1
ATOM 3637 C C . VAL A 1 462 ? -4.991 -5.528 -24.747 1.00 80.38 462 VAL A C 1
ATOM 3639 O O . VAL A 1 462 ? -5.604 -6.044 -23.813 1.00 80.38 462 VAL A O 1
ATOM 3642 N N . PRO A 1 463 ? -4.188 -6.278 -25.528 1.00 79.19 463 PRO A N 1
ATOM 3643 C CA . PRO A 1 463 ? -4.138 -7.743 -25.443 1.00 79.19 463 PRO A CA 1
ATOM 3644 C C . PRO A 1 463 ? -3.571 -8.274 -24.119 1.00 79.19 463 PRO A C 1
ATOM 3646 O O . PRO A 1 463 ? -3.865 -9.406 -23.747 1.00 79.19 463 PRO A O 1
ATOM 3649 N N . TYR A 1 464 ? -2.775 -7.470 -23.408 1.00 82.62 464 TYR A N 1
ATOM 3650 C CA . TYR A 1 464 ? -2.140 -7.848 -22.141 1.00 82.62 464 TYR A CA 1
ATOM 3651 C C . TYR A 1 464 ? -2.979 -7.501 -20.904 1.00 82.62 464 TYR A C 1
ATOM 3653 O O . TYR A 1 464 ? -2.592 -7.844 -19.789 1.00 82.62 464 TYR A O 1
ATOM 3661 N N . ALA A 1 465 ? -4.131 -6.848 -21.101 1.00 85.75 465 ALA A N 1
ATOM 3662 C CA . ALA A 1 465 ? -5.081 -6.517 -20.051 1.00 85.75 465 ALA A CA 1
ATOM 3663 C C . ALA A 1 465 ? -5.402 -7.750 -19.186 1.00 85.75 465 ALA A C 1
ATOM 3665 O O . ALA A 1 465 ? -5.943 -8.757 -19.662 1.00 85.75 465 ALA A O 1
ATOM 3666 N N . GLU A 1 466 ? -5.079 -7.649 -17.899 1.00 89.44 466 GLU A N 1
ATOM 3667 C CA . GLU A 1 466 ? -5.374 -8.700 -16.932 1.00 89.44 466 GLU A CA 1
ATOM 3668 C C . GLU A 1 466 ? -6.872 -8.791 -16.629 1.00 89.44 466 GLU A C 1
ATOM 3670 O O . GLU A 1 466 ? -7.664 -7.925 -17.002 1.00 89.44 466 GLU A O 1
ATOM 3675 N N . GLU A 1 467 ? -7.281 -9.904 -16.021 1.00 89.12 467 GLU A N 1
ATOM 3676 C CA . GLU A 1 467 ? -8.686 -10.176 -15.707 1.00 89.12 467 GLU A CA 1
ATOM 3677 C C . GLU A 1 467 ? -9.271 -9.210 -14.680 1.00 89.12 467 GLU A C 1
ATOM 3679 O O . GLU A 1 467 ? -10.427 -8.824 -14.818 1.00 89.12 467 GLU A O 1
ATOM 3684 N N . ARG A 1 468 ? -8.467 -8.793 -13.697 1.00 92.81 468 ARG A N 1
ATOM 3685 C CA . ARG A 1 468 ? -8.828 -7.771 -12.718 1.00 92.81 468 ARG A CA 1
ATOM 3686 C C . ARG A 1 468 ? -7.824 -6.630 -12.767 1.00 92.81 468 ARG A C 1
ATOM 3688 O O . ARG A 1 468 ? -6.618 -6.873 -12.684 1.00 92.81 468 ARG A O 1
ATOM 3695 N N . GLN A 1 469 ? -8.308 -5.404 -12.929 1.00 91.75 469 GLN A N 1
ATOM 3696 C CA . GLN A 1 469 ? -7.477 -4.201 -12.938 1.00 91.75 469 GLN A CA 1
ATOM 3697 C C . GLN A 1 469 ? -8.318 -2.928 -12.874 1.00 91.75 469 GLN A C 1
ATOM 3699 O O . GLN A 1 469 ? -9.485 -2.900 -13.246 1.00 91.75 469 GLN A O 1
ATOM 3704 N N . TRP A 1 470 ? -7.674 -1.825 -12.524 1.00 92.56 470 TRP A N 1
ATOM 3705 C CA . TRP A 1 470 ? -8.115 -0.492 -12.895 1.00 92.56 470 TRP A CA 1
ATOM 3706 C C . TRP A 1 470 ? -7.530 -0.169 -14.272 1.00 92.56 470 TRP A C 1
ATOM 3708 O O . TRP A 1 470 ? -6.311 -0.037 -14.390 1.00 92.56 470 TRP A O 1
ATOM 3718 N N . PRO A 1 471 ? -8.343 -0.017 -15.336 1.00 87.75 471 PRO A N 1
ATOM 3719 C CA . PRO A 1 471 ? -7.825 0.243 -16.676 1.00 87.75 471 PRO A CA 1
ATOM 3720 C C . PRO A 1 471 ? -7.424 1.721 -16.872 1.00 87.75 471 PRO A C 1
ATOM 3722 O O . PRO A 1 471 ? -7.792 2.369 -17.852 1.00 87.75 471 PRO A O 1
ATOM 3725 N N . THR A 1 472 ? -6.658 2.279 -15.925 1.00 85.25 472 THR A N 1
ATOM 3726 C CA . THR A 1 472 ? -6.127 3.652 -15.960 1.00 85.25 472 THR A CA 1
ATOM 3727 C C . THR A 1 472 ? -4.700 3.674 -16.517 1.00 85.25 472 THR A C 1
ATOM 3729 O O . THR A 1 472 ? -3.848 2.869 -16.154 1.00 85.25 472 THR A O 1
ATOM 3732 N N . THR A 1 473 ? -4.391 4.615 -17.402 1.00 79.00 473 THR A N 1
ATOM 3733 C CA . THR A 1 473 ? -3.030 4.783 -17.960 1.00 79.00 473 THR A CA 1
ATOM 3734 C C . THR A 1 473 ? -2.201 5.824 -17.200 1.00 79.00 473 THR A C 1
ATOM 3736 O O . THR A 1 473 ? -1.043 6.069 -17.523 1.00 79.00 473 THR A O 1
ATOM 3739 N N . ASN A 1 474 ? -2.794 6.444 -16.176 1.00 80.06 474 ASN A N 1
ATOM 3740 C CA . ASN A 1 474 ? -2.195 7.505 -15.376 1.00 80.06 474 ASN A CA 1
ATOM 3741 C C . ASN A 1 474 ? -2.252 7.187 -13.871 1.00 80.06 474 ASN A C 1
ATOM 3743 O O . ASN A 1 474 ? -2.930 6.246 -13.455 1.00 80.06 474 ASN A O 1
ATOM 3747 N N . TRP A 1 475 ? -1.555 7.988 -13.062 1.00 81.62 475 TRP A N 1
ATOM 3748 C CA . TRP A 1 475 ? -1.528 7.871 -11.605 1.00 81.62 475 TRP A CA 1
ATOM 3749 C C . TRP A 1 475 ? -2.929 7.996 -10.999 1.00 81.62 475 TRP A C 1
ATOM 3751 O O . TRP A 1 475 ? -3.674 8.927 -11.320 1.00 81.62 475 TRP A O 1
ATOM 3761 N N . SER A 1 476 ? -3.237 7.088 -10.075 1.00 87.31 476 SER A N 1
ATOM 3762 C CA . SER A 1 476 ? -4.471 7.070 -9.287 1.00 87.31 476 SER A CA 1
ATOM 3763 C C . SER A 1 476 ? -4.130 7.198 -7.796 1.00 87.31 476 SER A C 1
ATOM 3765 O O . SER A 1 476 ? -3.809 8.293 -7.336 1.00 87.31 476 SER A O 1
ATOM 3767 N N . VAL A 1 477 ? -4.096 6.083 -7.068 1.00 92.00 477 VAL A N 1
ATOM 3768 C CA . VAL A 1 477 ? -3.740 5.994 -5.642 1.00 92.00 477 VAL A CA 1
ATOM 3769 C C . VAL A 1 477 ? -2.283 6.349 -5.362 1.00 92.00 477 VAL A C 1
ATOM 3771 O O . VAL A 1 477 ? -1.952 6.881 -4.305 1.00 92.00 477 VAL A O 1
ATOM 3774 N N . PHE A 1 478 ? -1.410 6.129 -6.345 1.00 83.75 478 PHE A N 1
ATOM 3775 C CA . PHE A 1 478 ? 0.009 6.454 -6.265 1.00 83.75 478 PHE A CA 1
ATOM 3776 C C . PHE A 1 478 ? 0.272 7.925 -5.903 1.00 83.75 478 PHE A C 1
ATOM 3778 O O . PHE A 1 478 ? 1.221 8.232 -5.181 1.00 83.75 478 PHE A O 1
ATOM 3785 N N . ALA A 1 479 ? -0.608 8.841 -6.318 1.00 87.94 479 ALA A N 1
ATOM 3786 C CA . ALA A 1 479 ? -0.471 10.262 -6.018 1.00 87.94 479 ALA A CA 1
ATOM 3787 C C . ALA A 1 479 ? -0.540 10.595 -4.513 1.00 87.94 479 ALA A C 1
ATOM 3789 O O . ALA A 1 479 ? -0.163 11.698 -4.129 1.00 87.94 479 ALA A O 1
ATOM 3790 N N . ILE A 1 480 ? -1.005 9.679 -3.654 1.00 93.56 480 ILE A N 1
ATOM 3791 C CA . ILE A 1 480 ? -1.084 9.889 -2.198 1.00 93.56 480 ILE A CA 1
ATOM 3792 C C . ILE A 1 480 ? 0.293 9.765 -1.525 1.00 93.56 480 ILE A C 1
ATOM 3794 O O . ILE A 1 480 ? 0.504 10.355 -0.461 1.00 93.56 480 ILE A O 1
ATOM 3798 N N . ALA A 1 481 ? 1.230 9.029 -2.131 1.00 93.75 481 ALA A N 1
ATOM 3799 C CA . ALA A 1 481 ? 2.529 8.724 -1.538 1.00 93.75 481 ALA A CA 1
ATOM 3800 C C . ALA A 1 481 ? 3.261 9.995 -1.052 1.00 93.75 481 ALA A C 1
ATOM 3802 O O . ALA A 1 481 ? 3.313 10.986 -1.791 1.00 93.75 481 ALA A O 1
ATOM 3803 N N . PRO A 1 482 ? 3.902 9.983 0.136 1.00 93.81 482 PRO A N 1
ATOM 3804 C CA . PRO A 1 482 ? 4.733 11.098 0.594 1.00 93.81 482 PRO A CA 1
ATOM 3805 C C . PRO A 1 482 ? 5.808 11.490 -0.426 1.00 93.81 482 PRO A C 1
ATOM 3807 O O . PRO A 1 482 ? 6.057 12.673 -0.646 1.00 93.81 482 PRO A O 1
ATOM 3810 N N . HIS A 1 483 ? 6.393 10.509 -1.119 1.00 91.06 483 HIS A N 1
ATOM 3811 C CA . HIS A 1 483 ? 7.299 10.749 -2.241 1.00 91.06 483 HIS A CA 1
ATOM 3812 C C . HIS A 1 483 ? 6.722 11.690 -3.321 1.00 91.06 483 HIS A C 1
ATOM 3814 O O . HIS A 1 483 ? 7.466 12.361 -4.030 1.00 91.06 483 HIS A O 1
ATOM 3820 N N . ILE A 1 484 ? 5.404 11.766 -3.471 1.00 89.56 484 ILE A N 1
ATOM 3821 C CA . ILE A 1 484 ? 4.752 12.563 -4.506 1.00 89.56 484 ILE A CA 1
ATOM 3822 C C . ILE A 1 484 ? 4.249 13.900 -3.960 1.00 89.56 484 ILE A C 1
ATOM 3824 O O . ILE A 1 484 ? 4.575 14.952 -4.516 1.00 89.56 484 ILE A O 1
ATOM 3828 N N . VAL A 1 485 ? 3.481 13.888 -2.871 1.00 91.12 485 VAL A N 1
ATOM 3829 C CA . VAL A 1 485 ? 2.787 15.096 -2.387 1.00 91.12 485 VAL A CA 1
ATOM 3830 C C . VAL A 1 485 ? 3.487 15.831 -1.248 1.00 91.12 485 VAL A C 1
ATOM 3832 O O . VAL A 1 485 ? 3.119 16.979 -0.993 1.00 91.12 485 VAL A O 1
ATOM 3835 N N . ALA A 1 486 ? 4.486 15.242 -0.586 1.00 92.25 486 ALA A N 1
ATOM 3836 C CA . ALA A 1 486 ? 5.131 15.878 0.560 1.00 92.25 486 ALA A CA 1
ATOM 3837 C C . ALA A 1 486 ? 6.091 17.014 0.177 1.00 92.25 486 ALA A C 1
ATOM 3839 O O . ALA A 1 486 ? 6.718 17.014 -0.888 1.00 92.25 486 ALA A O 1
ATOM 3840 N N . ASP A 1 487 ? 6.277 17.961 1.095 1.00 87.50 487 ASP A N 1
ATOM 3841 C CA . ASP A 1 487 ? 7.220 19.070 0.933 1.00 87.50 487 ASP A CA 1
ATOM 3842 C C . ASP A 1 487 ? 8.675 18.591 1.099 1.00 87.50 487 ASP A C 1
ATOM 3844 O O . ASP A 1 487 ? 9.578 19.101 0.423 1.00 87.50 487 ASP A O 1
ATOM 3848 N N . LYS A 1 488 ? 8.896 17.543 1.915 1.00 86.56 488 LYS A N 1
ATOM 3849 C CA . LYS A 1 488 ? 10.168 16.802 2.045 1.00 86.56 488 LYS A CA 1
ATOM 3850 C C . LYS A 1 488 ? 10.229 15.574 1.124 1.00 86.56 488 LYS A C 1
ATOM 3852 O O . LYS A 1 488 ? 10.758 14.531 1.504 1.00 86.56 488 LYS A O 1
ATOM 3857 N N . ARG A 1 489 ? 9.749 15.703 -0.120 1.00 84.50 489 ARG A N 1
ATOM 3858 C CA . ARG A 1 489 ? 9.783 14.646 -1.155 1.00 84.50 489 ARG A CA 1
ATOM 3859 C C . ARG A 1 489 ? 11.131 13.918 -1.281 1.00 84.50 489 ARG A C 1
ATOM 3861 O O . ARG A 1 489 ? 11.136 12.707 -1.466 1.00 84.50 489 ARG A O 1
ATOM 3868 N N . GLY A 1 490 ? 12.260 14.630 -1.185 1.00 81.62 490 GLY A N 1
ATOM 3869 C CA . GLY A 1 490 ? 13.598 14.022 -1.284 1.00 81.62 490 GLY A CA 1
ATOM 3870 C C . GLY A 1 490 ? 13.865 12.937 -0.231 1.00 81.62 490 GLY A C 1
ATOM 3871 O O . GLY A 1 490 ? 14.579 11.980 -0.509 1.00 81.62 490 GLY A O 1
ATOM 3872 N N . ASP A 1 491 ? 13.207 13.046 0.925 1.00 85.56 491 ASP A N 1
ATOM 3873 C CA . ASP A 1 491 ? 13.259 12.078 2.022 1.00 85.56 491 ASP A CA 1
ATOM 3874 C C . ASP A 1 491 ? 12.032 11.147 2.044 1.00 85.56 491 ASP A C 1
ATOM 3876 O O . ASP A 1 491 ? 11.907 10.326 2.948 1.00 85.56 491 ASP A O 1
ATOM 3880 N N . SER A 1 492 ? 11.105 11.298 1.089 1.00 91.00 492 SER A N 1
ATOM 3881 C CA . SER A 1 492 ? 9.846 10.544 0.988 1.00 91.00 492 SER A CA 1
ATOM 3882 C C . SER A 1 492 ? 9.009 10.564 2.271 1.00 91.00 492 SER A C 1
ATOM 3884 O O . SER A 1 492 ? 8.539 9.528 2.723 1.00 91.00 492 SER A O 1
ATOM 3886 N N . ARG A 1 493 ? 8.819 11.743 2.879 1.00 92.50 493 ARG A N 1
ATOM 3887 C CA . ARG A 1 493 ? 8.049 11.902 4.127 1.00 92.50 493 ARG A CA 1
ATOM 3888 C C . ARG A 1 493 ? 7.371 13.266 4.232 1.00 92.50 493 ARG A C 1
ATOM 3890 O O . ARG A 1 493 ? 7.891 14.242 3.696 1.00 92.50 493 ARG A O 1
ATOM 3897 N N . PHE A 1 494 ? 6.265 13.332 4.965 1.00 93.44 494 PHE A N 1
ATOM 3898 C CA . PHE A 1 494 ? 5.594 14.575 5.361 1.00 93.44 494 PHE A CA 1
ATOM 3899 C C . PHE A 1 494 ? 6.343 15.308 6.490 1.00 93.44 494 PHE A C 1
ATOM 3901 O O . PHE A 1 494 ? 7.216 14.748 7.166 1.00 93.44 494 PHE A O 1
ATOM 3908 N N . GLU A 1 495 ? 6.006 16.575 6.726 1.00 92.31 495 GLU A N 1
ATOM 3909 C CA . GLU A 1 495 ? 6.488 17.340 7.874 1.00 92.31 495 GLU A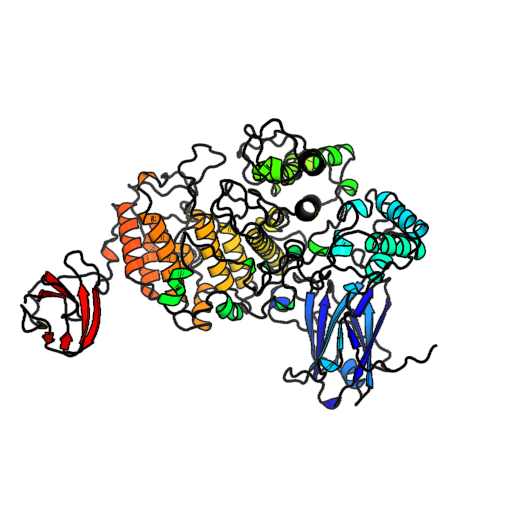 CA 1
ATOM 3910 C C . GLU A 1 495 ? 6.076 16.654 9.188 1.00 92.31 495 GLU A C 1
ATOM 3912 O O . GLU A 1 495 ? 4.945 16.205 9.360 1.00 92.31 495 GLU A O 1
ATOM 3917 N N . GLY A 1 496 ? 7.021 16.526 10.124 1.00 89.50 496 GLY A N 1
ATOM 3918 C CA . GLY A 1 496 ? 6.813 15.794 11.380 1.00 89.50 496 GLY A CA 1
ATOM 3919 C C . GLY A 1 496 ? 6.778 14.260 11.275 1.00 89.50 496 GLY A C 1
ATOM 3920 O O . GLY A 1 496 ? 6.797 13.598 12.311 1.00 89.50 496 GLY A O 1
ATOM 3921 N N . GLN A 1 497 ? 6.788 13.677 10.072 1.00 91.44 497 GLN A N 1
ATOM 3922 C CA . GLN A 1 497 ? 6.796 12.224 9.880 1.00 91.44 497 GLN A CA 1
ATOM 3923 C C . GLN A 1 497 ? 8.215 11.638 10.038 1.00 91.44 497 GLN A C 1
ATOM 3925 O O . GLN A 1 497 ? 9.217 12.231 9.616 1.00 91.44 497 GLN A O 1
ATOM 3930 N N . SER A 1 498 ? 8.324 10.452 10.646 1.00 90.00 498 SER A N 1
ATOM 3931 C CA . SER A 1 498 ? 9.594 9.715 10.713 1.00 90.00 498 SER A CA 1
ATOM 3932 C C . SER A 1 498 ? 9.993 9.182 9.329 1.00 90.00 498 SER A C 1
ATOM 3934 O O . SER A 1 498 ? 9.144 9.003 8.457 1.00 90.00 498 SER A O 1
ATOM 3936 N N . ALA A 1 499 ? 11.285 8.912 9.113 1.00 88.25 499 ALA A N 1
ATOM 3937 C CA . ALA A 1 499 ? 11.745 8.326 7.851 1.00 88.25 499 ALA A CA 1
ATOM 3938 C C . ALA A 1 499 ? 11.081 6.961 7.593 1.00 88.25 499 ALA A C 1
ATOM 3940 O O . ALA A 1 499 ? 10.520 6.756 6.524 1.00 88.25 499 ALA A O 1
ATOM 3941 N N . ASN A 1 500 ? 11.059 6.069 8.591 1.00 87.44 500 ASN A N 1
ATOM 3942 C CA . ASN A 1 500 ? 10.477 4.730 8.452 1.00 87.44 500 ASN A CA 1
ATOM 3943 C C . ASN A 1 500 ? 8.999 4.781 8.044 1.00 87.44 500 ASN A C 1
ATOM 3945 O O . ASN A 1 500 ? 8.585 4.031 7.166 1.00 87.44 500 ASN A O 1
ATOM 3949 N N . MET A 1 501 ? 8.219 5.692 8.635 1.00 89.62 501 MET A N 1
ATOM 3950 C CA . MET A 1 501 ? 6.806 5.854 8.288 1.00 89.62 501 MET A CA 1
ATOM 3951 C C . MET A 1 501 ? 6.630 6.432 6.877 1.00 89.62 501 MET A C 1
ATOM 3953 O O . MET A 1 501 ? 5.800 5.940 6.121 1.00 89.62 501 MET A O 1
ATOM 3957 N N . GLY A 1 502 ? 7.434 7.427 6.489 1.00 91.56 502 GLY A N 1
ATOM 3958 C CA . GLY A 1 502 ? 7.368 8.010 5.146 1.00 91.56 502 GLY A CA 1
ATOM 3959 C C . GLY A 1 502 ? 7.737 7.021 4.033 1.00 91.56 502 GLY A C 1
ATOM 3960 O O . GLY A 1 502 ? 7.049 6.945 3.011 1.00 91.56 502 GLY A O 1
ATOM 3961 N N . TYR A 1 503 ? 8.780 6.211 4.240 1.00 89.88 503 TYR A N 1
ATOM 3962 C CA . TYR A 1 503 ? 9.165 5.167 3.286 1.00 89.88 503 TYR A CA 1
ATOM 3963 C C . TYR A 1 503 ? 8.158 4.020 3.237 1.00 89.88 503 TYR A C 1
ATOM 3965 O O . TYR A 1 503 ? 7.867 3.560 2.135 1.00 89.88 503 TYR A O 1
ATOM 3973 N N . TYR A 1 504 ? 7.582 3.615 4.376 1.00 91.81 504 TYR A N 1
ATOM 3974 C CA . TYR A 1 504 ? 6.459 2.675 4.400 1.00 91.81 504 TYR A CA 1
ATOM 3975 C C . TYR A 1 504 ? 5.275 3.198 3.579 1.00 91.81 504 TYR A C 1
ATOM 3977 O O . TYR A 1 504 ? 4.839 2.538 2.638 1.00 91.81 504 TYR A O 1
ATOM 3985 N N . GLU A 1 505 ? 4.794 4.410 3.884 1.00 93.50 505 GLU A N 1
ATOM 3986 C CA . GLU A 1 505 ? 3.657 4.995 3.171 1.00 93.50 505 GLU A CA 1
ATOM 3987 C C . GLU A 1 505 ? 3.974 5.134 1.680 1.00 93.50 505 GLU A C 1
ATOM 3989 O O . GLU A 1 505 ? 3.132 4.849 0.836 1.00 93.50 505 GLU A O 1
ATOM 3994 N N . SER A 1 506 ? 5.199 5.519 1.320 1.00 93.12 506 SER A N 1
ATOM 3995 C CA . SER A 1 506 ? 5.583 5.604 -0.088 1.00 93.12 506 SER A CA 1
ATOM 3996 C C . SER A 1 506 ? 5.554 4.223 -0.747 1.00 93.12 506 SER A C 1
ATOM 3998 O O . SER A 1 506 ? 4.805 4.034 -1.700 1.00 93.12 506 SER A O 1
ATOM 4000 N N . THR A 1 507 ? 6.290 3.231 -0.232 1.00 93.69 507 THR A N 1
ATOM 4001 C CA . THR A 1 507 ? 6.384 1.908 -0.876 1.00 93.69 507 THR A CA 1
ATOM 4002 C C . THR A 1 507 ? 5.032 1.199 -0.979 1.00 93.69 507 THR A C 1
ATOM 4004 O O . THR A 1 507 ? 4.767 0.554 -1.992 1.00 93.69 507 THR A O 1
ATOM 4007 N N . VAL A 1 508 ? 4.144 1.362 0.006 1.00 94.94 508 VAL A N 1
ATOM 4008 C CA . VAL A 1 508 ? 2.846 0.679 0.001 1.00 94.94 508 VAL A CA 1
ATOM 4009 C C . VAL A 1 508 ? 1.882 1.261 -1.039 1.00 94.94 508 VAL A C 1
ATOM 4011 O O . VAL A 1 508 ? 1.208 0.502 -1.734 1.00 94.94 508 VAL A O 1
ATOM 4014 N N . TRP A 1 509 ? 1.864 2.587 -1.240 1.00 96.00 509 TRP A N 1
ATOM 4015 C CA . TRP A 1 509 ? 1.050 3.206 -2.297 1.00 96.00 509 TRP A CA 1
ATOM 4016 C C . TRP A 1 509 ? 1.555 2.842 -3.701 1.00 96.00 509 TRP A C 1
ATOM 4018 O O . TRP A 1 509 ? 0.742 2.676 -4.612 1.00 96.00 509 TRP A O 1
ATOM 4028 N N . TYR A 1 510 ? 2.870 2.663 -3.879 1.00 94.69 510 TYR A N 1
ATOM 4029 C CA . TYR A 1 510 ? 3.440 2.132 -5.125 1.00 94.69 510 TYR A CA 1
ATOM 4030 C C . TYR A 1 510 ? 3.019 0.675 -5.372 1.00 94.69 510 TYR A C 1
ATOM 4032 O O . TYR A 1 510 ? 2.548 0.354 -6.465 1.00 94.69 510 TYR A O 1
ATOM 4040 N N . GLN A 1 511 ? 3.134 -0.191 -4.360 1.00 95.75 511 GLN A N 1
ATOM 4041 C CA . GLN A 1 511 ? 2.743 -1.601 -4.459 1.00 95.75 511 GLN A CA 1
ATOM 4042 C C . GLN A 1 511 ? 1.246 -1.751 -4.778 1.00 95.75 511 GLN A C 1
ATOM 4044 O O . GLN A 1 511 ? 0.861 -2.544 -5.642 1.00 95.75 511 GLN A O 1
ATOM 4049 N N . LEU A 1 512 ? 0.394 -0.952 -4.132 1.00 97.12 512 LEU A N 1
ATOM 4050 C CA . LEU A 1 512 ? -1.040 -0.930 -4.404 1.00 97.12 512 LEU A CA 1
ATOM 4051 C C . LEU A 1 512 ? -1.334 -0.438 -5.829 1.00 97.12 512 LEU A C 1
ATOM 4053 O O . LEU A 1 512 ? -2.092 -1.086 -6.545 1.00 97.12 512 LEU A O 1
ATOM 4057 N N . GLN A 1 513 ? -0.705 0.649 -6.290 1.00 94.44 513 GLN A N 1
ATOM 4058 C CA . GLN A 1 513 ? -0.873 1.126 -7.669 1.00 94.44 513 GLN A CA 1
ATOM 4059 C C . GLN A 1 513 ? -0.474 0.062 -8.697 1.00 94.44 513 GLN A C 1
ATOM 4061 O O . GLN A 1 513 ? -1.173 -0.112 -9.693 1.00 94.44 513 GLN A O 1
ATOM 4066 N N . MET A 1 514 ? 0.625 -0.656 -8.455 1.00 93.75 514 MET A N 1
ATOM 4067 C CA . MET A 1 514 ? 1.057 -1.773 -9.295 1.00 93.75 514 MET A CA 1
ATOM 4068 C C . MET A 1 514 ? 0.021 -2.907 -9.305 1.00 93.75 514 MET A C 1
ATOM 4070 O O . MET A 1 514 ? -0.251 -3.470 -10.363 1.00 93.75 514 MET A O 1
ATOM 4074 N N . THR A 1 515 ? -0.589 -3.209 -8.156 1.00 95.06 515 THR A N 1
ATOM 4075 C CA . THR A 1 515 ? -1.636 -4.238 -8.007 1.00 95.06 515 THR A CA 1
ATOM 4076 C C . THR A 1 515 ? -2.897 -3.873 -8.793 1.00 95.06 515 THR A C 1
ATOM 4078 O O . THR A 1 515 ? -3.406 -4.693 -9.565 1.00 95.06 515 THR A O 1
ATOM 4081 N N . LEU A 1 516 ? -3.349 -2.621 -8.672 1.00 94.75 516 LEU A N 1
ATOM 4082 C CA . LEU A 1 516 ? -4.499 -2.087 -9.404 1.00 94.75 516 LEU A CA 1
ATOM 4083 C C . LEU A 1 516 ? -4.235 -2.033 -10.915 1.00 94.75 516 LEU A C 1
ATOM 4085 O O . LEU A 1 516 ? -5.102 -2.393 -11.700 1.00 94.75 516 LEU A O 1
ATOM 4089 N N . ASN A 1 517 ? -3.030 -1.648 -11.340 1.00 90.06 517 ASN A N 1
ATOM 4090 C CA . ASN A 1 517 ? -2.672 -1.440 -12.748 1.00 90.06 517 ASN A CA 1
ATOM 4091 C C . ASN A 1 517 ? -1.681 -2.483 -13.245 1.00 90.06 517 ASN A C 1
ATOM 4093 O O . ASN A 1 517 ? -0.605 -2.179 -13.761 1.00 90.06 517 ASN A O 1
ATOM 4097 N N . SER A 1 518 ? -2.059 -3.735 -13.068 1.00 82.81 518 SER A N 1
ATOM 4098 C CA . SER A 1 518 ? -1.139 -4.854 -13.177 1.00 82.81 518 SER A CA 1
ATOM 4099 C C . SER A 1 518 ? -0.901 -5.307 -14.624 1.00 82.81 518 SER A C 1
ATOM 4101 O O . SER A 1 518 ? 0.149 -5.878 -14.892 1.00 82.81 518 SER A O 1
ATOM 4103 N N . GLY A 1 519 ? -1.793 -5.022 -15.581 1.00 78.81 519 GLY A N 1
ATOM 4104 C CA . GLY A 1 519 ? -1.774 -5.727 -16.872 1.00 78.81 519 GLY A CA 1
ATOM 4105 C C . GLY A 1 519 ? -1.529 -4.921 -18.144 1.00 78.81 519 GLY A C 1
ATOM 4106 O O . GLY A 1 519 ? -1.041 -5.487 -19.115 1.00 78.81 519 GLY A O 1
ATOM 4107 N N . MET A 1 520 ? -1.870 -3.632 -18.192 1.00 80.56 520 MET A N 1
ATOM 4108 C CA . MET A 1 520 ? -2.134 -2.979 -19.487 1.00 80.56 520 MET A CA 1
ATOM 4109 C C . MET A 1 520 ? -0.923 -2.809 -20.415 1.00 80.56 520 MET A C 1
ATOM 4111 O O . MET A 1 520 ? -1.108 -2.814 -21.628 1.00 80.56 520 MET A O 1
ATOM 4115 N N . ARG A 1 521 ? 0.299 -2.671 -19.883 1.00 83.12 521 ARG A N 1
ATOM 4116 C CA . ARG A 1 521 ? 1.534 -2.407 -20.654 1.00 83.12 521 ARG A CA 1
ATOM 4117 C C . ARG A 1 521 ? 1.486 -1.174 -21.566 1.00 83.12 521 ARG A C 1
ATOM 4119 O O . ARG A 1 521 ? 2.194 -1.106 -22.567 1.00 83.12 521 ARG A O 1
ATOM 4126 N N . GLU A 1 522 ? 0.682 -0.180 -21.211 1.00 76.62 522 GLU A N 1
ATOM 4127 C CA . GLU A 1 522 ? 0.557 1.084 -21.946 1.00 76.62 522 GLU A CA 1
ATOM 4128 C C . GLU A 1 522 ? 0.943 2.257 -21.039 1.00 76.62 522 GLU A C 1
ATOM 4130 O O . GLU A 1 522 ? 0.074 3.005 -20.579 1.00 76.62 522 GLU A O 1
ATOM 4135 N N . PRO A 1 523 ? 2.240 2.397 -20.705 1.00 72.56 523 PRO A N 1
ATOM 4136 C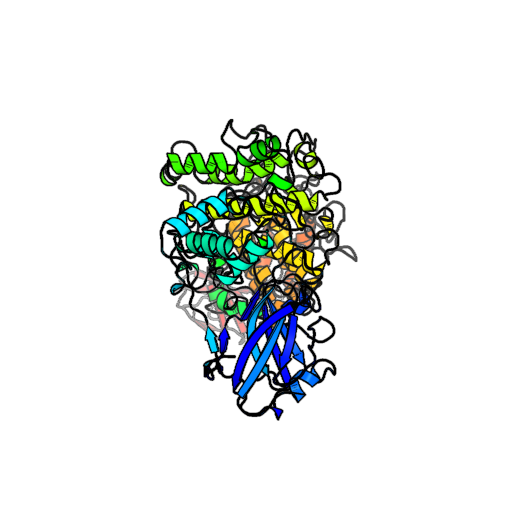 CA . PRO A 1 523 ? 2.675 3.462 -19.826 1.00 72.56 523 PRO A CA 1
ATOM 4137 C C . PRO A 1 523 ? 2.588 4.820 -20.523 1.00 72.56 523 PRO A C 1
ATOM 4139 O O . PRO A 1 523 ? 2.847 4.955 -21.722 1.00 72.56 523 PRO A O 1
ATOM 4142 N N . VAL A 1 524 ? 2.294 5.850 -19.737 1.00 68.31 524 VAL A N 1
ATOM 4143 C CA . VAL A 1 524 ? 2.465 7.248 -20.137 1.00 68.31 524 VAL A CA 1
ATOM 4144 C C . VAL A 1 524 ? 3.636 7.798 -19.332 1.00 68.31 524 VAL A C 1
ATOM 4146 O O . VAL A 1 524 ? 3.467 8.154 -18.169 1.00 68.31 524 VAL A O 1
ATOM 4149 N N . ASP A 1 525 ? 4.822 7.852 -19.946 1.00 70.00 525 ASP A N 1
ATOM 4150 C CA . ASP A 1 525 ? 6.079 8.252 -19.288 1.00 70.00 525 ASP A CA 1
ATOM 4151 C C . ASP A 1 525 ? 6.418 7.351 -18.075 1.00 70.00 525 ASP A C 1
ATOM 4153 O O . ASP A 1 525 ? 6.772 6.183 -18.266 1.00 70.00 525 ASP A O 1
ATOM 4157 N N . VAL A 1 526 ? 6.252 7.868 -16.851 1.00 74.19 526 VAL A N 1
ATOM 4158 C CA . VAL A 1 526 ? 6.442 7.172 -15.562 1.00 74.19 526 VAL A CA 1
ATOM 4159 C C . VAL A 1 526 ? 5.108 6.779 -14.898 1.00 74.19 526 VAL A C 1
ATOM 4161 O O . VAL A 1 526 ? 5.013 6.599 -13.685 1.00 74.19 526 VAL A O 1
ATOM 4164 N N . ALA A 1 527 ? 4.022 6.727 -15.668 1.00 79.00 527 ALA A N 1
ATOM 4165 C CA . ALA A 1 527 ? 2.698 6.314 -15.216 1.00 79.00 527 ALA A CA 1
ATOM 4166 C C . ALA A 1 527 ? 2.279 4.991 -15.882 1.00 79.00 527 ALA A C 1
ATOM 4168 O O . ALA A 1 527 ? 2.691 4.734 -17.012 1.00 79.00 527 ALA A O 1
ATOM 4169 N N . PRO A 1 528 ? 1.444 4.157 -15.232 1.00 80.62 528 PRO A N 1
ATOM 4170 C CA . PRO A 1 528 ? 0.828 4.362 -13.916 1.00 80.62 528 PRO A CA 1
ATOM 4171 C C . PRO A 1 528 ? 1.784 4.156 -12.726 1.00 80.62 528 PRO A C 1
ATOM 4173 O O . PRO A 1 528 ? 1.456 4.601 -11.630 1.00 80.62 528 PRO A O 1
ATOM 4176 N N . VAL A 1 529 ? 2.957 3.548 -12.939 1.00 86.94 529 VAL A N 1
ATOM 4177 C CA . VAL A 1 529 ? 3.978 3.275 -11.911 1.00 86.94 529 VAL A CA 1
ATOM 4178 C C . VAL A 1 529 ? 5.338 3.808 -12.378 1.00 86.94 529 VAL A C 1
ATOM 4180 O O . VAL A 1 529 ? 5.781 3.444 -13.466 1.00 86.94 529 VAL A O 1
ATOM 4183 N N . ASP A 1 530 ? 6.018 4.618 -11.554 1.00 86.56 530 ASP A N 1
ATOM 4184 C CA . ASP A 1 530 ? 7.432 4.970 -11.774 1.00 86.56 530 ASP A CA 1
ATOM 4185 C C . ASP A 1 530 ? 8.306 3.838 -11.218 1.00 86.56 530 ASP A C 1
ATOM 4187 O O . ASP A 1 530 ? 8.500 3.714 -10.005 1.00 86.56 530 ASP A O 1
ATOM 4191 N N . TRP A 1 531 ? 8.804 2.970 -12.099 1.00 88.38 531 TRP A N 1
ATOM 4192 C CA . TRP A 1 531 ? 9.473 1.735 -11.684 1.00 88.38 531 TRP A CA 1
ATOM 4193 C C . TRP A 1 531 ? 10.775 1.987 -10.935 1.00 88.38 531 TRP A C 1
ATOM 4195 O O . TRP A 1 531 ? 11.056 1.305 -9.952 1.00 88.38 531 TRP A O 1
ATOM 4205 N N . SER A 1 532 ? 11.540 3.000 -11.345 1.00 87.88 532 SER A N 1
ATOM 4206 C CA . SER A 1 532 ? 12.814 3.325 -10.698 1.00 87.88 532 SER A CA 1
ATOM 4207 C C . SER A 1 532 ? 12.635 3.676 -9.218 1.00 87.88 532 SER A C 1
ATOM 4209 O O . SER A 1 532 ? 13.389 3.193 -8.371 1.00 87.88 532 SER A O 1
ATOM 4211 N N . TYR A 1 533 ? 11.594 4.448 -8.891 1.00 89.50 533 TYR A N 1
ATOM 4212 C CA . TYR A 1 533 ? 11.253 4.765 -7.508 1.00 89.50 533 TYR A CA 1
ATOM 4213 C C . TYR A 1 533 ? 10.560 3.606 -6.796 1.00 89.50 533 TYR A C 1
ATOM 4215 O O . TYR A 1 533 ? 10.787 3.425 -5.602 1.00 89.50 533 TYR A O 1
ATOM 4223 N N . ASN A 1 534 ? 9.764 2.791 -7.498 1.00 92.00 534 ASN A N 1
ATOM 4224 C CA . ASN A 1 534 ? 9.196 1.577 -6.912 1.00 92.00 534 ASN A CA 1
ATOM 4225 C C . ASN A 1 534 ? 10.312 0.673 -6.354 1.00 92.00 534 ASN A C 1
ATOM 4227 O O . ASN A 1 534 ? 10.265 0.283 -5.188 1.00 92.00 534 ASN A O 1
ATOM 4231 N N . PHE A 1 535 ? 11.364 0.421 -7.143 1.00 92.19 535 PHE A N 1
ATOM 4232 C CA . PHE A 1 535 ? 12.543 -0.336 -6.708 1.00 92.19 535 PHE A CA 1
ATOM 4233 C C . PHE A 1 535 ? 13.265 0.343 -5.535 1.00 92.19 535 PHE A C 1
ATOM 4235 O O . PHE A 1 535 ? 13.527 -0.298 -4.515 1.00 92.19 535 PHE A O 1
ATOM 4242 N N . ASP A 1 536 ? 13.555 1.641 -5.658 1.00 91.06 536 ASP A N 1
ATOM 4243 C CA . ASP A 1 536 ? 14.256 2.428 -4.634 1.00 91.06 536 ASP A CA 1
ATOM 4244 C C . ASP A 1 536 ? 13.526 2.411 -3.282 1.00 91.06 536 ASP A C 1
ATOM 4246 O O . ASP A 1 536 ? 14.158 2.287 -2.233 1.00 91.06 536 ASP A O 1
ATOM 4250 N N . HIS A 1 537 ? 12.194 2.480 -3.279 1.00 91.81 537 HIS A N 1
ATOM 4251 C CA . HIS A 1 537 ? 11.415 2.471 -2.045 1.00 91.81 537 HIS A CA 1
ATOM 4252 C C . HIS A 1 537 ? 11.415 1.115 -1.338 1.00 91.81 537 HIS A C 1
ATOM 4254 O O . HIS A 1 537 ? 11.504 1.104 -0.112 1.00 91.81 537 HIS A O 1
ATOM 4260 N N . VAL A 1 538 ? 11.364 -0.010 -2.064 1.00 92.50 538 VAL A N 1
ATOM 4261 C CA . VAL A 1 538 ? 11.518 -1.344 -1.443 1.00 92.50 538 VAL A CA 1
ATOM 4262 C C . VAL A 1 538 ? 12.896 -1.475 -0.804 1.00 92.50 538 VAL A C 1
ATOM 4264 O O . VAL A 1 538 ? 13.025 -1.907 0.344 1.00 92.50 538 VAL A O 1
ATOM 4267 N N . TYR A 1 539 ? 13.925 -1.027 -1.523 1.00 91.69 539 TYR A N 1
ATOM 4268 C CA . TYR A 1 539 ? 15.292 -1.058 -1.032 1.00 91.69 539 TYR A CA 1
ATOM 4269 C C . TYR A 1 539 ? 15.480 -0.193 0.220 1.00 91.69 539 TYR A C 1
ATOM 4271 O O . TYR A 1 539 ? 15.927 -0.678 1.257 1.00 91.69 539 TYR A O 1
ATOM 4279 N N . LYS A 1 540 ? 15.087 1.084 0.169 1.00 89.81 540 LYS A N 1
ATOM 4280 C CA . LYS A 1 540 ? 15.241 2.015 1.297 1.00 89.81 540 LYS A CA 1
ATOM 4281 C C . LYS A 1 540 ? 14.381 1.647 2.502 1.00 89.81 540 LYS A C 1
ATOM 4283 O O . LYS A 1 540 ? 14.816 1.847 3.633 1.00 89.81 540 LYS A O 1
ATOM 4288 N N . ALA A 1 541 ? 13.191 1.086 2.290 1.00 88.19 541 ALA A N 1
ATOM 4289 C CA . ALA A 1 541 ? 12.405 0.523 3.386 1.00 88.19 541 ALA A CA 1
ATOM 4290 C C . ALA A 1 541 ? 13.174 -0.615 4.082 1.00 88.19 541 ALA A C 1
ATOM 4292 O O . ALA A 1 541 ? 13.267 -0.625 5.310 1.00 88.19 541 ALA A O 1
ATOM 4293 N N . SER A 1 542 ? 13.812 -1.497 3.305 1.00 86.94 542 SER A N 1
ATOM 4294 C CA . SER A 1 542 ? 14.623 -2.607 3.823 1.00 86.94 542 SER A CA 1
ATOM 4295 C C . SER A 1 542 ? 15.895 -2.143 4.552 1.00 86.94 542 SER A C 1
ATOM 4297 O O . SER A 1 542 ? 16.293 -2.756 5.540 1.00 86.94 542 SER A O 1
ATOM 4299 N N . THR A 1 543 ? 16.536 -1.043 4.133 1.00 84.12 543 THR A N 1
ATOM 4300 C CA . THR A 1 543 ? 17.727 -0.516 4.837 1.00 84.12 543 THR A CA 1
ATOM 4301 C C . THR A 1 543 ? 17.383 0.168 6.159 1.00 84.12 543 THR A C 1
ATOM 4303 O O . THR A 1 543 ? 18.141 0.066 7.124 1.00 84.12 543 THR A O 1
ATOM 4306 N N . LEU A 1 544 ? 16.227 0.831 6.239 1.00 82.00 544 LEU A N 1
ATOM 4307 C CA . LEU A 1 544 ? 15.724 1.437 7.479 1.00 82.00 544 LEU A CA 1
ATOM 4308 C C . LEU A 1 544 ? 15.239 0.399 8.497 1.00 82.00 544 LEU A C 1
ATOM 4310 O O . LEU A 1 544 ? 15.152 0.696 9.692 1.00 82.00 544 LEU A O 1
ATOM 4314 N N . ALA A 1 545 ? 14.954 -0.813 8.031 1.00 78.06 545 ALA A N 1
ATOM 4315 C CA . ALA A 1 545 ? 14.523 -1.939 8.832 1.00 78.06 545 ALA A CA 1
ATOM 4316 C C . ALA A 1 545 ? 15.430 -3.150 8.586 1.00 78.06 545 ALA A C 1
ATOM 4318 O O . ALA A 1 545 ? 15.012 -4.146 8.012 1.00 78.06 545 ALA A O 1
ATOM 4319 N N . SER A 1 546 ? 16.677 -3.096 9.064 1.00 71.94 546 SER A N 1
ATOM 4320 C CA . SER A 1 546 ? 17.704 -4.108 8.754 1.00 71.94 546 SER A CA 1
ATOM 4321 C C . SER A 1 546 ? 17.337 -5.559 9.106 1.00 71.94 546 SER A C 1
ATOM 4323 O O . SER A 1 546 ? 17.945 -6.479 8.568 1.00 71.94 546 SER A O 1
ATOM 4325 N N . ASN A 1 547 ? 16.372 -5.762 10.010 1.00 77.94 547 ASN A N 1
ATOM 4326 C CA . ASN A 1 547 ? 15.858 -7.078 10.414 1.00 77.94 547 ASN A CA 1
ATOM 4327 C C . ASN A 1 547 ? 14.549 -7.470 9.694 1.00 77.94 547 ASN A C 1
ATOM 4329 O O . ASN A 1 547 ? 13.945 -8.476 10.048 1.00 77.94 547 ASN A O 1
ATOM 4333 N N . ASN A 1 548 ? 14.080 -6.655 8.749 1.00 83.50 548 ASN A N 1
ATOM 4334 C CA . ASN A 1 548 ? 12.857 -6.847 7.973 1.00 83.50 548 ASN A CA 1
ATOM 4335 C C . ASN A 1 548 ? 13.105 -6.398 6.524 1.00 83.50 548 ASN A C 1
ATOM 4337 O O . ASN A 1 548 ? 12.633 -5.344 6.092 1.00 83.50 548 ASN A O 1
ATOM 4341 N N . LYS A 1 549 ? 13.916 -7.180 5.808 1.00 91.75 549 LYS A N 1
ATOM 4342 C CA . LYS A 1 549 ? 14.213 -6.975 4.387 1.00 91.75 549 LYS A CA 1
ATOM 4343 C C . LYS A 1 549 ? 13.203 -7.721 3.517 1.00 91.75 549 LYS A C 1
ATOM 4345 O O . LYS A 1 549 ? 12.750 -8.792 3.908 1.00 91.75 549 LYS A O 1
ATOM 4350 N N . GLU A 1 550 ? 12.913 -7.179 2.335 1.00 94.19 550 GLU A N 1
ATOM 4351 C CA . GLU A 1 550 ? 11.901 -7.727 1.416 1.00 94.19 550 GLU A CA 1
ATOM 4352 C C . GLU A 1 550 ? 12.471 -8.052 0.013 1.00 94.19 550 GLU A C 1
ATOM 4354 O O . GLU A 1 550 ? 12.093 -7.421 -0.985 1.00 94.19 550 GLU A O 1
ATOM 4359 N N . PRO A 1 551 ? 13.451 -8.971 -0.098 1.00 96.19 551 PRO A N 1
ATOM 4360 C CA . PRO A 1 551 ? 14.114 -9.269 -1.367 1.00 96.19 551 PRO A CA 1
ATOM 4361 C C . PRO A 1 551 ? 13.204 -9.936 -2.410 1.00 96.19 551 PRO A C 1
ATOM 4363 O O . PRO A 1 551 ? 13.366 -9.672 -3.598 1.00 96.19 551 PRO A O 1
ATOM 4366 N N . LEU A 1 552 ? 12.232 -10.766 -2.033 1.00 97.56 552 LEU A N 1
ATOM 4367 C CA . LEU A 1 552 ? 11.301 -11.386 -2.979 1.00 97.56 552 LEU A CA 1
ATOM 4368 C C . LEU A 1 552 ? 10.279 -10.377 -3.488 1.00 97.56 552 LEU A C 1
ATOM 4370 O O . LEU A 1 552 ? 10.005 -10.375 -4.690 1.00 97.56 552 LEU A O 1
ATOM 4374 N N . ARG A 1 553 ? 9.792 -9.450 -2.650 1.00 96.19 553 ARG A N 1
ATOM 4375 C CA . ARG A 1 553 ? 9.019 -8.287 -3.128 1.00 96.19 553 ARG A CA 1
ATOM 4376 C C . ARG A 1 553 ? 9.820 -7.445 -4.123 1.00 96.19 553 ARG A C 1
ATOM 4378 O O . ARG A 1 553 ? 9.276 -6.983 -5.126 1.00 96.19 553 ARG A O 1
ATOM 4385 N N . TYR A 1 554 ? 11.127 -7.298 -3.907 1.00 96.12 554 TYR A N 1
ATOM 4386 C CA . TYR A 1 554 ? 12.019 -6.644 -4.866 1.00 96.12 554 TYR A CA 1
ATOM 4387 C C . TYR A 1 554 ? 12.092 -7.409 -6.203 1.00 96.12 554 TYR A C 1
ATOM 4389 O O . TYR A 1 554 ? 11.913 -6.800 -7.258 1.00 96.12 554 TYR A O 1
ATOM 4397 N N . ILE A 1 555 ? 12.252 -8.741 -6.189 1.00 97.31 555 ILE A N 1
ATOM 4398 C CA . ILE A 1 555 ? 12.230 -9.574 -7.411 1.00 97.31 555 ILE A CA 1
ATOM 4399 C C . ILE A 1 555 ? 10.858 -9.525 -8.110 1.00 97.31 555 ILE A C 1
ATOM 4401 O O . ILE A 1 555 ? 10.809 -9.411 -9.336 1.00 97.31 555 ILE A O 1
ATOM 4405 N N . GLN A 1 556 ? 9.749 -9.554 -7.362 1.00 96.88 556 GLN A N 1
ATOM 4406 C CA . GLN A 1 556 ? 8.386 -9.422 -7.896 1.00 96.88 556 GLN A CA 1
ATOM 4407 C C . GLN A 1 556 ? 8.251 -8.118 -8.691 1.00 96.88 556 GLN A C 1
ATOM 4409 O O . GLN A 1 556 ? 7.769 -8.129 -9.828 1.00 96.88 556 GLN A O 1
ATOM 4414 N N . ASN A 1 557 ? 8.749 -7.012 -8.129 1.00 95.25 557 ASN A N 1
ATOM 4415 C CA . ASN A 1 557 ? 8.763 -5.717 -8.798 1.00 95.25 557 ASN A CA 1
ATOM 4416 C C . ASN A 1 557 ? 9.565 -5.754 -10.106 1.00 95.25 557 ASN A C 1
ATOM 4418 O O . ASN A 1 557 ? 9.098 -5.184 -11.091 1.00 95.25 557 ASN A O 1
ATOM 4422 N N . PHE A 1 558 ? 10.732 -6.410 -10.165 1.00 94.81 558 PHE A N 1
ATOM 4423 C CA . PHE A 1 558 ? 11.497 -6.513 -11.420 1.00 94.81 558 PHE A CA 1
ATOM 4424 C C . PHE A 1 558 ? 10.753 -7.284 -12.494 1.00 94.81 558 PHE A C 1
ATOM 4426 O O . PHE A 1 558 ? 10.641 -6.794 -13.615 1.00 94.81 558 PHE A O 1
ATOM 4433 N N . ILE A 1 559 ? 10.230 -8.466 -12.161 1.00 95.38 559 ILE A N 1
ATOM 4434 C CA . ILE A 1 559 ? 9.516 -9.303 -13.132 1.00 95.38 559 ILE A CA 1
ATOM 4435 C C . ILE A 1 559 ? 8.322 -8.527 -13.679 1.00 95.38 559 ILE A C 1
ATOM 4437 O O . ILE A 1 559 ? 8.140 -8.435 -14.895 1.00 95.38 559 ILE A O 1
ATOM 4441 N N . LYS A 1 560 ? 7.548 -7.896 -12.789 1.00 93.19 560 LYS A N 1
ATOM 4442 C CA . LYS A 1 560 ? 6.377 -7.117 -13.183 1.00 93.19 560 LYS A CA 1
ATOM 4443 C C . LYS A 1 560 ? 6.750 -5.875 -13.984 1.00 93.19 560 LYS A C 1
ATOM 4445 O O . LYS A 1 560 ? 6.116 -5.606 -15.002 1.00 93.19 560 LYS A O 1
ATOM 4450 N N . GLY A 1 561 ? 7.791 -5.157 -13.570 1.00 91.31 561 GLY A N 1
ATOM 4451 C CA . GLY A 1 561 ? 8.315 -3.996 -14.282 1.00 91.31 561 GLY A CA 1
ATOM 4452 C C . GLY A 1 561 ? 8.760 -4.360 -15.689 1.00 91.31 561 GLY A C 1
ATOM 4453 O O . GLY A 1 561 ? 8.314 -3.744 -16.652 1.00 91.31 561 GLY A O 1
ATOM 4454 N N . TYR A 1 562 ? 9.540 -5.428 -15.835 1.00 91.62 562 TYR A N 1
ATOM 4455 C CA . TYR A 1 562 ? 9.978 -5.942 -17.131 1.00 91.62 562 TYR A CA 1
ATOM 4456 C C . TYR A 1 562 ? 8.785 -6.388 -17.990 1.00 91.62 562 TYR A C 1
ATOM 4458 O O . TYR A 1 562 ? 8.719 -6.070 -19.169 1.00 91.62 562 TYR A O 1
ATOM 4466 N N . GLN A 1 563 ? 7.774 -7.047 -17.432 1.00 89.88 563 GLN A N 1
ATOM 4467 C CA . GLN A 1 563 ? 6.568 -7.380 -18.200 1.00 89.88 563 GLN A CA 1
ATOM 4468 C C . GLN A 1 563 ? 5.804 -6.123 -18.651 1.00 89.88 563 GLN A C 1
ATOM 4470 O O . GLN A 1 563 ? 5.396 -6.041 -19.805 1.00 89.88 563 GLN A O 1
ATOM 4475 N N . GLN A 1 564 ? 5.643 -5.112 -17.790 1.00 86.75 564 GLN A N 1
ATOM 4476 C CA . GLN A 1 564 ? 4.936 -3.868 -18.135 1.00 86.75 564 GLN A CA 1
ATOM 4477 C C . GLN A 1 564 ? 5.686 -3.000 -19.152 1.00 86.75 564 GLN A C 1
ATOM 4479 O O . GLN A 1 564 ? 5.071 -2.348 -20.002 1.00 86.75 564 GLN A O 1
ATOM 4484 N N . ARG A 1 565 ? 7.018 -2.999 -19.080 1.00 84.06 565 ARG A N 1
ATOM 4485 C CA . ARG A 1 565 ? 7.900 -2.296 -20.014 1.00 84.06 565 ARG A CA 1
ATOM 4486 C C . ARG A 1 565 ? 8.047 -3.045 -21.345 1.00 84.06 565 ARG A C 1
ATOM 4488 O O . ARG A 1 565 ? 8.369 -2.428 -22.354 1.00 84.06 565 ARG A O 1
ATOM 4495 N N . ASP A 1 566 ? 7.759 -4.344 -21.415 1.00 83.44 566 ASP A N 1
ATOM 4496 C CA . ASP A 1 566 ? 7.750 -5.087 -22.679 1.00 83.44 566 ASP A CA 1
ATOM 4497 C C . ASP A 1 566 ? 6.463 -4.815 -23.476 1.00 83.44 566 ASP A C 1
ATOM 4499 O O . ASP A 1 566 ? 5.508 -5.595 -23.474 1.00 83.44 566 ASP A O 1
ATOM 4503 N N . ASN A 1 567 ? 6.453 -3.677 -24.171 1.00 74.00 567 ASN A N 1
ATOM 4504 C CA . ASN A 1 567 ? 5.373 -3.234 -25.049 1.00 74.00 567 ASN A CA 1
ATOM 4505 C C . ASN A 1 567 ? 5.897 -2.772 -26.428 1.00 74.00 567 ASN A C 1
ATOM 4507 O O . ASN A 1 567 ? 7.099 -2.837 -26.700 1.00 74.00 567 ASN A O 1
ATOM 4511 N N . ASN A 1 568 ? 4.984 -2.370 -27.322 1.00 62.84 568 ASN A N 1
ATOM 4512 C CA . ASN A 1 568 ? 5.281 -2.009 -28.718 1.00 62.84 568 ASN A CA 1
ATOM 4513 C C . ASN A 1 568 ? 5.580 -0.509 -28.932 1.00 62.84 568 ASN A C 1
ATOM 4515 O O . ASN A 1 568 ? 5.663 -0.060 -30.076 1.00 62.84 568 ASN A O 1
ATOM 4519 N N . VAL A 1 569 ? 5.706 0.291 -27.869 1.00 57.34 569 VAL A N 1
ATOM 4520 C CA . VAL A 1 569 ? 5.956 1.736 -27.976 1.00 57.34 569 VAL A CA 1
ATOM 4521 C C . VAL A 1 569 ? 7.459 1.981 -28.147 1.00 57.34 569 VAL A C 1
ATOM 4523 O O . VAL A 1 569 ? 8.193 2.170 -27.180 1.00 57.34 569 VAL A O 1
ATOM 4526 N N . PHE A 1 570 ? 7.938 1.980 -29.390 1.00 51.47 570 PHE A N 1
ATOM 4527 C CA . PHE A 1 570 ? 9.313 2.354 -29.747 1.00 51.47 570 PHE A CA 1
ATOM 4528 C C . PHE A 1 570 ? 9.310 3.662 -30.544 1.00 51.47 570 PHE A C 1
ATOM 4530 O O . PHE A 1 570 ? 8.404 3.895 -31.340 1.00 51.47 570 PHE A O 1
ATOM 4537 N N . ASN A 1 571 ? 10.317 4.518 -30.344 1.00 46.00 571 ASN A N 1
ATOM 4538 C CA . ASN A 1 571 ? 10.522 5.737 -31.142 1.00 46.00 571 ASN A CA 1
ATOM 4539 C C . ASN A 1 571 ? 9.313 6.696 -31.216 1.00 46.00 571 ASN A C 1
ATOM 4541 O O . ASN A 1 571 ? 9.014 7.259 -32.271 1.00 46.00 571 ASN A O 1
ATOM 4545 N N . ASN A 1 572 ? 8.619 6.932 -30.095 1.00 48.91 572 ASN A N 1
ATOM 4546 C CA . ASN A 1 572 ? 7.599 7.979 -30.045 1.00 48.91 572 ASN A CA 1
ATOM 4547 C C . ASN A 1 572 ? 8.274 9.359 -30.148 1.00 48.91 572 ASN A C 1
ATOM 4549 O O . ASN A 1 572 ? 8.921 9.810 -29.210 1.00 48.91 572 ASN A O 1
ATOM 4553 N N . GLY A 1 573 ? 8.125 10.040 -31.289 1.00 40.31 573 GLY A N 1
ATOM 4554 C CA . GLY A 1 573 ? 8.685 11.377 -31.542 1.00 40.31 573 GLY A CA 1
ATOM 4555 C C . GLY A 1 573 ? 8.064 12.513 -30.713 1.00 40.31 573 GLY A C 1
ATOM 4556 O O . GLY A 1 573 ? 8.297 13.685 -31.009 1.00 40.31 573 GLY A O 1
ATOM 4557 N N . ASN A 1 574 ? 7.244 12.198 -29.707 1.00 45.12 574 ASN A N 1
ATOM 4558 C CA . ASN A 1 574 ? 6.664 13.161 -28.782 1.00 45.12 574 ASN A CA 1
ATOM 4559 C C . ASN A 1 574 ? 7.612 13.388 -27.596 1.00 45.12 574 ASN A C 1
ATOM 4561 O O . ASN A 1 574 ? 7.735 12.527 -26.734 1.00 45.12 574 ASN A O 1
ATOM 4565 N N . SER A 1 575 ? 8.213 14.576 -27.497 1.00 40.00 575 SER A N 1
ATOM 4566 C CA . SER A 1 575 ? 9.148 14.942 -26.420 1.00 40.00 575 SER A CA 1
ATOM 4567 C C . SER A 1 575 ? 8.560 14.901 -24.999 1.00 40.00 575 SER A C 1
ATOM 4569 O O . SER A 1 575 ? 9.319 14.923 -24.034 1.00 40.00 575 SER A O 1
ATOM 4571 N N . LEU A 1 576 ? 7.229 14.837 -24.867 1.00 37.91 576 LEU A N 1
ATOM 4572 C CA . LEU A 1 576 ? 6.486 14.728 -23.600 1.00 37.91 576 LEU A CA 1
ATOM 4573 C C . LEU A 1 576 ? 6.010 13.296 -23.290 1.00 37.91 576 LEU A C 1
ATOM 4575 O O . LEU A 1 576 ? 5.451 13.052 -22.223 1.00 37.91 576 LEU A O 1
ATOM 4579 N N . VAL A 1 577 ? 6.187 12.381 -24.246 1.00 45.84 577 VAL A N 1
ATOM 4580 C CA . VAL A 1 577 ? 6.012 10.920 -24.135 1.00 45.84 577 VAL A CA 1
ATOM 4581 C C . VAL A 1 577 ? 7.312 10.263 -24.619 1.00 45.84 577 VAL A C 1
ATOM 4583 O O . VAL A 1 577 ? 7.315 9.209 -25.257 1.00 45.84 577 VAL A O 1
ATOM 4586 N N . ASN A 1 578 ? 8.431 10.950 -24.367 1.00 43.03 578 ASN A N 1
ATOM 4587 C CA . ASN A 1 578 ? 9.757 10.408 -24.572 1.00 43.03 578 ASN A CA 1
ATOM 4588 C C . ASN A 1 578 ? 9.829 9.196 -23.657 1.00 43.03 578 ASN A C 1
ATOM 4590 O O . ASN A 1 578 ? 9.776 9.358 -22.443 1.00 43.03 578 ASN A O 1
ATOM 4594 N N . ASN A 1 579 ? 9.845 8.000 -24.238 1.00 50.78 579 ASN A N 1
ATOM 4595 C CA . ASN A 1 579 ? 10.801 6.935 -23.953 1.00 50.78 579 ASN A CA 1
ATOM 4596 C C . ASN A 1 579 ? 10.259 5.617 -24.482 1.00 50.78 579 ASN A C 1
ATOM 4598 O O . ASN A 1 579 ? 9.079 5.297 -24.346 1.00 50.78 579 ASN A O 1
ATOM 4602 N N . SER A 1 580 ? 11.159 4.854 -25.091 1.00 53.34 580 SER A N 1
ATOM 4603 C CA . SER A 1 580 ? 10.927 3.472 -25.466 1.00 53.34 580 SER A CA 1
ATOM 4604 C C . SER A 1 580 ? 10.291 2.704 -24.306 1.00 53.34 580 SER A C 1
ATOM 4606 O O . SER A 1 580 ? 10.638 2.878 -23.132 1.00 53.34 580 SER A O 1
ATOM 4608 N N . ALA A 1 581 ? 9.382 1.801 -24.652 1.00 55.69 581 ALA A N 1
ATOM 4609 C CA . ALA A 1 581 ? 8.908 0.702 -23.826 1.00 55.69 581 ALA A CA 1
ATOM 4610 C C . ALA A 1 581 ? 10.016 0.148 -22.916 1.00 55.69 581 ALA A C 1
ATOM 4612 O O . ALA A 1 581 ? 9.801 -0.056 -21.735 1.00 55.69 581 ALA A O 1
ATOM 4613 N N . TRP A 1 582 ? 11.243 0.049 -23.430 1.00 76.62 582 TRP A N 1
ATOM 4614 C CA . TRP A 1 582 ? 12.409 -0.520 -22.766 1.00 76.62 582 TRP A CA 1
ATOM 4615 C C . TRP A 1 582 ? 13.510 0.522 -22.490 1.00 76.62 582 TRP A C 1
ATOM 4617 O O . TRP A 1 582 ? 14.538 0.538 -23.162 1.00 76.62 582 TRP A O 1
ATOM 4627 N N . ASN A 1 583 ? 13.292 1.448 -21.551 1.00 77.19 583 ASN A N 1
ATOM 4628 C CA . ASN A 1 583 ? 14.298 2.460 -21.200 1.00 77.19 583 ASN A CA 1
ATOM 4629 C C . ASN A 1 583 ? 15.255 1.946 -20.107 1.00 77.19 583 ASN A C 1
ATOM 4631 O O . ASN A 1 583 ? 14.822 1.303 -19.150 1.00 77.19 583 ASN A O 1
ATOM 4635 N N . MET A 1 584 ? 16.550 2.263 -20.219 1.00 83.00 584 MET A N 1
ATOM 4636 C CA . MET A 1 584 ? 17.576 1.719 -19.315 1.00 83.00 584 MET A CA 1
ATOM 4637 C C . MET A 1 584 ? 17.441 2.169 -17.859 1.00 83.00 584 MET A C 1
ATOM 4639 O O . MET A 1 584 ? 17.793 1.402 -16.967 1.00 83.00 584 MET A O 1
ATOM 4643 N N . ARG A 1 585 ? 16.833 3.335 -17.587 1.00 82.25 585 ARG A N 1
ATOM 4644 C CA . ARG A 1 585 ? 16.570 3.784 -16.208 1.00 82.25 585 ARG A CA 1
ATOM 4645 C C . ARG A 1 585 ? 15.869 2.708 -15.395 1.00 82.25 585 ARG A C 1
ATOM 4647 O O . ARG A 1 585 ? 16.192 2.522 -14.226 1.00 82.25 585 ARG A O 1
ATOM 4654 N N . GLU A 1 586 ? 14.920 2.012 -16.010 1.00 84.06 586 GLU A N 1
ATOM 4655 C CA . GLU A 1 586 ? 14.051 1.044 -15.346 1.00 84.06 586 GLU A CA 1
ATOM 4656 C C . GLU A 1 586 ? 14.479 -0.408 -15.583 1.00 84.06 586 GLU A C 1
ATOM 4658 O O . GLU A 1 586 ? 14.216 -1.257 -14.735 1.00 84.06 586 GLU A O 1
ATOM 4663 N N . VAL A 1 587 ? 15.153 -0.705 -16.701 1.00 87.69 587 VAL A N 1
ATOM 4664 C CA . VAL A 1 587 ? 15.481 -2.091 -17.091 1.00 87.69 587 VAL A CA 1
ATOM 4665 C C . VAL A 1 587 ? 16.970 -2.432 -17.047 1.00 87.69 587 VAL A C 1
ATOM 4667 O O . VAL A 1 587 ? 17.333 -3.546 -17.410 1.00 87.69 587 VAL A O 1
ATOM 4670 N N . SER A 1 588 ? 17.840 -1.516 -16.608 1.00 90.06 588 SER A N 1
ATOM 4671 C CA . SER A 1 588 ? 19.285 -1.752 -16.662 1.00 90.06 588 SER A CA 1
ATOM 4672 C C . SER A 1 588 ? 19.737 -2.969 -15.826 1.00 90.06 588 SER A C 1
ATOM 4674 O O . SER A 1 588 ? 19.338 -3.093 -14.660 1.00 90.06 588 SER A O 1
ATOM 4676 N N . PRO A 1 589 ? 20.613 -3.841 -16.375 1.00 94.06 589 PRO A N 1
ATOM 4677 C CA . PRO A 1 589 ? 21.112 -5.032 -15.692 1.00 94.06 589 PRO A CA 1
ATOM 4678 C C . PRO A 1 589 ? 21.864 -4.787 -14.379 1.00 94.06 589 PRO A C 1
ATOM 4680 O O . PRO A 1 589 ? 21.891 -5.682 -13.537 1.00 94.06 589 PRO A O 1
ATOM 4683 N N . TRP A 1 590 ? 22.470 -3.612 -14.157 1.00 93.38 590 TRP A N 1
ATOM 4684 C CA . TRP A 1 590 ? 23.252 -3.379 -12.927 1.00 93.38 590 TRP A CA 1
ATOM 4685 C C . TRP A 1 590 ? 22.390 -3.464 -11.662 1.00 93.38 590 TRP A C 1
ATOM 4687 O O . TRP A 1 590 ? 22.857 -3.920 -10.616 1.00 93.38 590 TRP A O 1
ATOM 4697 N N . ARG A 1 591 ? 21.098 -3.137 -11.785 1.00 93.19 591 ARG A N 1
ATOM 4698 C CA . ARG A 1 591 ? 20.106 -3.217 -10.703 1.00 93.19 591 ARG A CA 1
ATOM 4699 C C . ARG A 1 591 ? 19.871 -4.647 -10.205 1.00 93.19 591 ARG A C 1
ATOM 4701 O O . ARG A 1 591 ? 19.434 -4.857 -9.074 1.00 93.19 591 ARG A O 1
ATOM 4708 N N . LEU A 1 592 ? 20.180 -5.644 -11.038 1.00 94.94 592 LEU A N 1
ATOM 4709 C CA . LEU A 1 592 ? 20.039 -7.062 -10.701 1.00 94.94 592 LEU A CA 1
ATOM 4710 C C . LEU A 1 592 ? 21.129 -7.551 -9.733 1.00 94.94 592 LEU A C 1
ATOM 4712 O O . LEU A 1 592 ? 21.000 -8.641 -9.173 1.00 94.94 592 LEU A O 1
ATOM 4716 N N . TYR A 1 593 ? 22.198 -6.767 -9.552 1.00 95.69 593 TYR A N 1
ATOM 4717 C CA . TYR A 1 593 ? 23.327 -7.100 -8.688 1.00 95.69 593 TYR A CA 1
ATOM 4718 C C . TYR A 1 593 ? 23.289 -6.352 -7.351 1.00 95.69 593 TYR A C 1
ATOM 4720 O O . TYR A 1 593 ? 23.443 -6.987 -6.305 1.00 95.69 593 TYR A O 1
ATOM 4728 N N . SER A 1 594 ? 23.103 -5.029 -7.389 1.00 94.25 594 SER A N 1
ATOM 4729 C CA . SER A 1 594 ? 23.099 -4.144 -6.218 1.00 94.25 594 SER A CA 1
ATOM 4730 C C . SER A 1 594 ? 22.361 -2.835 -6.515 1.00 94.25 594 SER A C 1
ATOM 4732 O O . SER A 1 594 ? 21.973 -2.564 -7.653 1.00 94.25 594 SER A O 1
ATOM 4734 N N . VAL A 1 595 ? 22.240 -1.974 -5.504 1.00 92.25 595 VAL A N 1
ATOM 4735 C CA . VAL A 1 595 ? 22.035 -0.531 -5.728 1.00 92.25 595 VAL A CA 1
ATOM 4736 C C . VAL A 1 595 ? 23.301 0.143 -6.278 1.00 92.25 595 VAL A C 1
ATOM 4738 O O . VAL A 1 595 ? 24.385 -0.445 -6.264 1.00 92.25 595 VAL A O 1
ATOM 4741 N N . ALA A 1 596 ? 23.193 1.387 -6.746 1.00 92.00 596 ALA A N 1
ATOM 4742 C CA . ALA A 1 596 ? 24.247 2.177 -7.380 1.00 92.00 596 ALA A CA 1
ATOM 4743 C C . ALA A 1 596 ? 25.489 2.331 -6.492 1.00 92.00 596 ALA A C 1
ATOM 4745 O O . ALA A 1 596 ? 26.615 2.362 -6.988 1.00 92.00 596 ALA A O 1
ATOM 4746 N N . SER A 1 597 ? 25.309 2.373 -5.167 1.00 92.69 597 SER A N 1
ATOM 4747 C CA . SER A 1 597 ? 26.415 2.420 -4.201 1.00 92.69 597 SER A CA 1
ATOM 4748 C C . SER A 1 597 ? 27.244 1.132 -4.145 1.00 92.69 597 SER A C 1
ATOM 4750 O O . SER A 1 597 ? 28.355 1.157 -3.621 1.00 92.69 597 SER A O 1
ATOM 4752 N N . GLY A 1 598 ? 26.731 0.025 -4.687 1.00 93.44 598 GLY A N 1
ATOM 4753 C CA . GLY A 1 598 ? 27.320 -1.307 -4.572 1.00 93.44 598 GLY A CA 1
ATOM 4754 C C . GLY A 1 598 ? 26.834 -2.110 -3.366 1.00 93.44 598 GLY A C 1
ATOM 4755 O O . GLY A 1 598 ? 27.346 -3.199 -3.129 1.00 93.44 598 GLY A O 1
ATOM 4756 N N . ASP A 1 599 ? 25.872 -1.599 -2.595 1.00 93.50 599 ASP A N 1
ATOM 4757 C CA . ASP A 1 599 ? 25.301 -2.326 -1.459 1.00 93.50 599 ASP A CA 1
ATOM 4758 C C . ASP A 1 599 ? 24.405 -3.481 -1.948 1.00 93.50 599 ASP A C 1
ATOM 4760 O O . ASP A 1 599 ? 23.415 -3.289 -2.658 1.00 93.50 599 ASP A O 1
ATOM 4764 N N . THR A 1 600 ? 24.808 -4.701 -1.597 1.00 94.81 600 THR A N 1
ATOM 4765 C CA . THR A 1 600 ? 24.158 -5.963 -1.972 1.00 94.81 600 THR A CA 1
ATOM 4766 C C . THR A 1 600 ? 23.290 -6.528 -0.854 1.00 94.81 600 THR A C 1
ATOM 4768 O O . THR A 1 600 ? 22.724 -7.603 -1.016 1.00 94.81 600 THR A O 1
ATOM 4771 N N . SER A 1 601 ? 23.155 -5.831 0.278 1.00 93.50 601 SER A N 1
ATOM 4772 C CA . SER A 1 601 ? 22.568 -6.389 1.501 1.00 93.50 601 SER A CA 1
ATOM 4773 C C . SER A 1 601 ? 21.134 -6.890 1.343 1.00 93.50 601 SER A C 1
ATOM 4775 O O . SER A 1 601 ? 20.745 -7.813 2.060 1.00 93.50 601 SER A O 1
ATOM 4777 N N . LEU A 1 602 ? 20.349 -6.307 0.431 1.00 94.38 602 LEU A N 1
ATOM 4778 C CA . LEU A 1 602 ? 19.025 -6.817 0.075 1.00 94.38 602 LEU A CA 1
ATOM 4779 C C . LEU A 1 602 ? 19.132 -8.078 -0.792 1.00 94.38 602 LEU A C 1
ATOM 4781 O O . LEU A 1 602 ? 18.520 -9.087 -0.470 1.00 94.38 602 LEU A O 1
ATOM 4785 N N . HIS A 1 603 ? 19.928 -8.046 -1.863 1.00 95.94 603 HIS A N 1
ATOM 4786 C CA . HIS A 1 603 ? 20.104 -9.174 -2.786 1.00 95.94 603 HIS A CA 1
ATOM 4787 C C . HIS A 1 603 ? 20.717 -10.407 -2.110 1.00 95.94 603 HIS A C 1
ATOM 4789 O O . HIS A 1 603 ? 20.313 -11.526 -2.412 1.00 95.94 603 HIS A O 1
ATOM 4795 N N . ASP A 1 604 ? 21.662 -10.208 -1.189 1.00 95.56 604 ASP A N 1
ATOM 4796 C CA . ASP A 1 604 ? 22.327 -11.271 -0.423 1.00 95.56 604 ASP A CA 1
ATOM 4797 C C . ASP A 1 604 ? 21.346 -12.045 0.471 1.00 95.56 604 ASP A C 1
ATOM 4799 O O . ASP A 1 604 ? 21.565 -13.217 0.770 1.00 95.56 604 ASP A O 1
ATOM 4803 N N . GLU A 1 605 ? 20.237 -11.414 0.873 1.00 95.94 605 GLU A N 1
ATOM 4804 C CA . GLU A 1 605 ? 19.215 -12.035 1.719 1.00 95.94 605 GLU A CA 1
ATOM 4805 C C . GLU A 1 605 ? 18.510 -13.206 1.008 1.00 95.94 605 GLU A C 1
ATOM 4807 O O . GLU A 1 605 ? 18.057 -14.141 1.662 1.00 95.94 605 GLU A O 1
ATOM 4812 N N . LEU A 1 606 ? 18.488 -13.228 -0.331 1.00 97.62 606 LEU A N 1
ATOM 4813 C CA . LEU A 1 606 ? 17.944 -14.358 -1.096 1.00 97.62 606 LEU A CA 1
ATOM 4814 C C . LEU A 1 606 ? 18.676 -15.671 -0.782 1.00 97.62 606 LEU A C 1
ATOM 4816 O O . LEU A 1 606 ? 18.037 -16.717 -0.685 1.00 97.62 606 LEU A O 1
ATOM 4820 N N . ASP A 1 607 ? 19.994 -15.624 -0.569 1.00 97.50 607 ASP A N 1
ATOM 4821 C CA . ASP A 1 607 ? 20.788 -16.818 -0.253 1.00 97.50 607 ASP A CA 1
ATOM 4822 C C . ASP A 1 607 ? 20.588 -17.303 1.194 1.00 97.50 607 ASP A C 1
ATOM 4824 O O . ASP A 1 607 ? 20.906 -18.452 1.511 1.00 97.50 607 ASP A O 1
ATOM 4828 N N . VAL A 1 608 ? 20.025 -16.455 2.068 1.00 95.94 608 VAL A N 1
ATOM 4829 C CA . VAL A 1 608 ? 19.551 -16.857 3.404 1.00 95.94 608 VAL A CA 1
ATOM 4830 C C . VAL A 1 608 ? 18.282 -17.701 3.283 1.00 95.94 608 VAL A C 1
ATOM 4832 O O . VAL A 1 608 ? 18.087 -18.626 4.073 1.00 95.94 608 VAL A O 1
ATOM 4835 N N . TYR A 1 609 ? 17.429 -17.412 2.294 1.00 95.88 609 TYR A N 1
ATOM 4836 C CA . TYR A 1 609 ? 16.172 -18.134 2.082 1.00 95.88 609 TYR A CA 1
ATOM 4837 C C . TYR A 1 609 ? 16.411 -19.493 1.421 1.00 95.88 609 TYR A C 1
ATOM 4839 O O . TYR A 1 609 ? 15.876 -20.508 1.864 1.00 95.88 609 TYR A O 1
ATOM 4847 N N . GLU A 1 610 ? 17.250 -19.528 0.386 1.00 96.25 610 GLU A N 1
ATOM 4848 C CA . GLU A 1 610 ? 17.715 -20.757 -0.251 1.00 96.25 610 GLU A CA 1
ATOM 4849 C C . GLU A 1 610 ? 19.122 -20.539 -0.822 1.00 96.25 610 GLU A C 1
ATOM 4851 O O . GLU A 1 610 ? 19.365 -19.601 -1.574 1.00 96.25 610 GLU A O 1
ATOM 4856 N N . VAL A 1 611 ? 20.060 -21.438 -0.510 1.00 95.94 611 VAL A N 1
ATOM 4857 C CA . VAL A 1 611 ? 21.453 -21.330 -0.974 1.00 95.94 611 VAL A CA 1
ATOM 4858 C C . VAL A 1 611 ? 21.526 -21.269 -2.505 1.00 95.94 611 VAL A C 1
ATOM 4860 O O . VAL A 1 611 ? 21.114 -22.204 -3.195 1.00 95.94 611 VAL A O 1
ATOM 4863 N N . GLY A 1 612 ? 22.123 -20.197 -3.032 1.00 96.31 612 GLY A N 1
ATOM 4864 C CA . GLY A 1 612 ? 22.303 -19.977 -4.468 1.00 96.31 612 GLY A CA 1
ATOM 4865 C C . GLY A 1 612 ? 21.071 -19.398 -5.164 1.00 96.31 612 GLY A C 1
ATOM 4866 O O . GLY A 1 612 ? 21.076 -19.263 -6.391 1.00 96.31 612 GLY A O 1
ATOM 4867 N N . LEU A 1 613 ? 20.016 -19.055 -4.420 1.00 97.69 613 LEU A N 1
ATOM 4868 C CA . LEU A 1 613 ? 18.815 -18.439 -4.970 1.00 97.69 613 LEU A CA 1
ATOM 4869 C C . LEU A 1 613 ? 19.125 -17.096 -5.625 1.00 97.69 613 LEU A C 1
ATOM 4871 O O . LEU A 1 613 ? 18.595 -16.832 -6.704 1.00 97.69 613 LEU A O 1
ATOM 4875 N N . ARG A 1 614 ? 20.021 -16.282 -5.048 1.00 97.94 614 ARG A N 1
ATOM 4876 C CA . ARG A 1 614 ? 20.408 -14.994 -5.644 1.00 97.94 614 ARG A CA 1
ATOM 4877 C C . ARG A 1 614 ? 20.892 -15.186 -7.077 1.00 97.94 614 ARG A C 1
ATOM 4879 O O . ARG A 1 614 ? 20.354 -14.583 -8.002 1.00 97.94 614 ARG A O 1
ATOM 4886 N N . ALA A 1 615 ? 21.866 -16.073 -7.262 1.00 97.12 615 ALA A N 1
ATOM 4887 C CA . ALA A 1 615 ? 22.449 -16.368 -8.565 1.00 97.12 615 ALA A CA 1
ATOM 4888 C C . ALA A 1 615 ? 21.390 -16.849 -9.570 1.00 97.12 615 ALA A C 1
ATOM 4890 O O . ALA A 1 615 ? 21.336 -16.352 -10.697 1.00 97.12 615 ALA A O 1
ATOM 4891 N N . LYS A 1 616 ? 20.503 -17.765 -9.154 1.00 96.38 616 LYS A N 1
ATOM 4892 C CA . LYS A 1 616 ? 19.417 -18.292 -9.998 1.00 96.38 616 LYS A CA 1
ATOM 4893 C C . LYS A 1 616 ? 18.462 -17.190 -10.455 1.00 96.38 616 LYS A C 1
ATOM 4895 O O . LYS A 1 616 ? 18.229 -17.048 -11.654 1.00 96.38 616 LYS A O 1
ATOM 4900 N N . LEU A 1 617 ? 17.926 -16.393 -9.528 1.00 98.06 617 LEU A N 1
ATOM 4901 C CA . LEU A 1 617 ? 16.940 -15.359 -9.858 1.00 98.06 617 LEU A CA 1
ATOM 4902 C C . LEU A 1 617 ? 17.567 -14.230 -10.689 1.00 98.06 617 LEU A C 1
ATOM 4904 O O . LEU A 1 617 ? 16.971 -13.805 -11.680 1.00 98.06 617 LEU A O 1
ATOM 4908 N N . THR A 1 618 ? 18.796 -13.807 -10.369 1.00 98.25 618 THR A N 1
ATOM 4909 C CA . THR A 1 618 ? 19.549 -12.843 -11.190 1.00 98.25 618 THR A CA 1
ATOM 4910 C C . THR A 1 618 ? 19.777 -13.377 -12.607 1.00 98.25 618 THR A C 1
ATOM 4912 O O . THR A 1 618 ? 19.614 -12.625 -13.565 1.00 98.25 618 THR A O 1
ATOM 4915 N N . SER A 1 619 ? 20.070 -14.673 -12.771 1.00 96.94 619 SER A N 1
ATOM 4916 C CA . SER A 1 619 ? 20.223 -15.300 -14.095 1.00 96.94 619 SER A CA 1
ATOM 4917 C C . SER A 1 619 ? 18.941 -15.224 -14.921 1.00 96.94 619 SER A C 1
ATOM 4919 O O . SER A 1 619 ? 18.985 -14.882 -16.102 1.00 96.94 619 SER A O 1
ATOM 4921 N N . LYS A 1 620 ? 17.782 -15.490 -14.307 1.00 97.50 620 LYS A N 1
ATOM 4922 C CA . LYS A 1 620 ? 16.491 -15.437 -15.005 1.00 97.50 620 LYS A CA 1
ATOM 4923 C C . LYS A 1 620 ? 16.061 -14.007 -15.348 1.00 97.50 620 LYS A C 1
ATOM 4925 O O . LYS A 1 620 ? 15.579 -13.774 -16.453 1.00 97.50 620 LYS A O 1
ATOM 4930 N N . LEU A 1 621 ? 16.299 -13.034 -14.467 1.00 97.62 621 LEU A N 1
ATOM 4931 C CA . LEU A 1 621 ? 16.072 -11.616 -14.783 1.00 97.62 621 LEU A CA 1
ATOM 4932 C C . LEU A 1 621 ? 16.999 -11.121 -15.898 1.00 97.62 621 LEU A C 1
ATOM 4934 O O . LEU A 1 621 ? 16.550 -10.428 -16.813 1.00 97.62 621 LEU A O 1
ATOM 4938 N N . LEU A 1 622 ? 18.276 -11.514 -15.870 1.00 97.56 622 LEU A N 1
ATOM 4939 C CA . LEU A 1 622 ? 19.224 -11.171 -16.927 1.00 97.56 622 LEU A CA 1
ATOM 4940 C C . LEU A 1 622 ? 18.812 -11.791 -18.266 1.00 97.56 622 LEU A C 1
ATOM 4942 O O . LEU A 1 622 ? 18.864 -11.115 -19.292 1.00 97.56 622 LEU A O 1
ATOM 4946 N N . LYS A 1 623 ? 18.319 -13.035 -18.252 1.00 95.38 623 LYS A N 1
ATOM 4947 C CA . LYS A 1 623 ? 17.728 -13.677 -19.430 1.00 95.38 623 LYS A CA 1
ATOM 4948 C C . LYS A 1 623 ? 16.573 -12.861 -20.001 1.00 95.38 623 LYS A C 1
ATOM 4950 O O . LYS A 1 623 ? 16.553 -12.629 -21.206 1.00 95.38 623 LYS A O 1
ATOM 4955 N N . MET A 1 624 ? 15.648 -12.376 -19.168 1.00 95.38 624 MET A N 1
ATOM 4956 C CA . MET A 1 624 ? 14.562 -11.503 -19.634 1.00 95.38 624 MET A CA 1
ATOM 4957 C C . MET A 1 624 ? 15.115 -10.243 -20.316 1.00 95.38 624 MET A C 1
ATOM 4959 O O . MET A 1 624 ? 14.679 -9.901 -21.412 1.00 95.38 624 MET A O 1
ATOM 4963 N N . PHE A 1 625 ? 16.113 -9.575 -19.728 1.00 95.00 625 PHE A N 1
ATOM 4964 C CA . PHE A 1 625 ? 16.762 -8.434 -20.381 1.00 95.00 625 PHE A CA 1
ATOM 4965 C C . PHE A 1 625 ? 17.371 -8.823 -21.738 1.00 95.00 625 PHE A C 1
ATOM 4967 O O . PHE A 1 625 ? 17.093 -8.172 -22.746 1.00 95.00 625 PHE A O 1
ATOM 4974 N N . ASN A 1 626 ? 18.152 -9.904 -21.784 1.00 94.62 626 ASN A N 1
ATOM 4975 C CA . ASN A 1 626 ? 18.829 -10.373 -22.993 1.00 94.62 626 ASN A CA 1
ATOM 4976 C C . ASN A 1 626 ? 17.851 -10.814 -24.090 1.00 94.62 626 ASN A C 1
ATOM 4978 O O . ASN A 1 626 ? 18.123 -10.612 -25.274 1.00 94.62 626 ASN A O 1
ATOM 4982 N N . ASP A 1 627 ? 16.724 -11.427 -23.726 1.00 91.75 627 ASP A N 1
ATOM 4983 C CA . ASP A 1 627 ? 15.671 -11.833 -24.659 1.00 91.75 627 ASP A CA 1
ATOM 4984 C C . ASP A 1 627 ? 15.025 -10.605 -25.304 1.00 91.75 627 ASP A C 1
ATOM 4986 O O . ASP A 1 627 ? 14.830 -10.577 -26.522 1.00 91.75 627 ASP A O 1
ATOM 4990 N N . LYS A 1 628 ? 14.773 -9.547 -24.520 1.00 89.38 628 LYS A N 1
ATOM 4991 C CA . LYS A 1 628 ? 14.305 -8.278 -25.080 1.00 89.38 628 LYS A CA 1
ATOM 4992 C C . LYS A 1 628 ? 15.366 -7.636 -25.960 1.00 89.38 628 LYS A C 1
ATOM 4994 O O . LYS A 1 628 ? 15.059 -7.259 -27.088 1.00 89.38 628 LYS A O 1
ATOM 4999 N N . ALA A 1 629 ? 16.595 -7.529 -25.468 1.00 89.19 629 ALA A N 1
ATOM 5000 C CA . ALA A 1 629 ? 17.696 -6.890 -26.174 1.00 89.19 629 ALA A CA 1
ATOM 5001 C C . ALA A 1 629 ? 17.974 -7.547 -27.535 1.00 89.19 629 ALA A C 1
ATOM 5003 O O . ALA A 1 629 ? 18.194 -6.843 -28.514 1.00 89.19 629 ALA A O 1
ATOM 5004 N N . ALA A 1 630 ? 17.883 -8.877 -27.623 1.00 89.00 630 ALA A N 1
ATOM 5005 C CA . ALA A 1 630 ? 18.041 -9.627 -28.870 1.00 89.00 630 ALA A CA 1
ATOM 5006 C C . ALA A 1 630 ? 16.882 -9.444 -29.868 1.00 89.00 630 ALA A C 1
ATOM 5008 O O . ALA A 1 630 ? 17.035 -9.776 -31.041 1.00 89.00 630 ALA A O 1
ATOM 5009 N N . SER A 1 631 ? 15.724 -8.948 -29.417 1.00 85.62 631 SER A N 1
ATOM 5010 C CA . SER A 1 631 ? 14.574 -8.646 -30.283 1.00 85.62 631 SER A CA 1
ATOM 5011 C C . SER A 1 631 ? 14.603 -7.237 -30.887 1.00 85.62 631 SER A C 1
ATOM 5013 O O . SER A 1 631 ? 13.704 -6.903 -31.656 1.00 85.62 631 SER A O 1
ATOM 5015 N N . LEU A 1 632 ? 15.594 -6.421 -30.516 1.00 84.06 632 LEU A N 1
ATOM 5016 C CA . LEU A 1 632 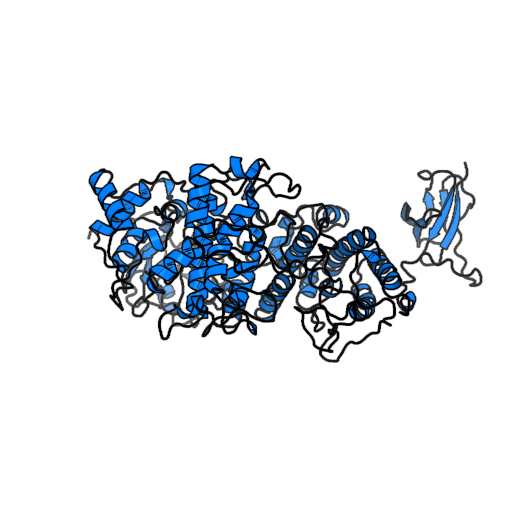? 15.734 -5.023 -30.918 1.00 84.06 632 LEU A CA 1
ATOM 5017 C C . LEU A 1 632 ? 16.964 -4.836 -31.810 1.00 84.06 632 LEU A C 1
ATOM 5019 O O . LEU A 1 632 ? 18.012 -5.439 -31.568 1.00 84.06 632 LEU A O 1
ATOM 5023 N N . ASP A 1 633 ? 16.852 -3.951 -32.795 1.00 81.94 633 ASP A N 1
ATOM 5024 C CA . ASP A 1 633 ? 17.980 -3.497 -33.602 1.00 81.94 633 ASP A CA 1
ATOM 5025 C C . ASP A 1 633 ? 18.760 -2.398 -32.867 1.00 81.94 633 ASP A C 1
ATOM 5027 O O . ASP A 1 633 ? 18.252 -1.715 -31.978 1.00 81.94 633 ASP A O 1
ATOM 5031 N N . GLU A 1 634 ? 20.014 -2.161 -33.261 1.00 79.75 634 GLU A N 1
ATOM 5032 C CA . GLU A 1 634 ? 20.833 -1.104 -32.651 1.00 79.75 634 GLU A CA 1
ATOM 5033 C C . GLU A 1 634 ? 20.172 0.285 -32.747 1.00 79.75 634 GLU A C 1
ATOM 5035 O O . GLU A 1 634 ? 20.260 1.089 -31.819 1.00 79.75 634 GLU A O 1
ATOM 5040 N N . SER A 1 635 ? 19.461 0.557 -33.846 1.00 78.81 635 SER A N 1
ATOM 5041 C CA . SER A 1 635 ? 18.740 1.817 -34.060 1.00 78.81 635 SER A CA 1
ATOM 5042 C C . SER A 1 635 ? 17.527 2.014 -33.150 1.00 78.81 635 SER A C 1
ATOM 5044 O O . SER A 1 635 ? 17.022 3.134 -33.070 1.00 78.81 635 SER A O 1
ATOM 5046 N N . ASP A 1 636 ? 17.053 0.963 -32.477 1.00 78.81 636 ASP A N 1
ATOM 5047 C CA . ASP A 1 636 ? 15.939 1.056 -31.527 1.00 78.81 636 ASP A CA 1
ATOM 5048 C C . ASP A 1 636 ? 16.364 1.656 -30.184 1.00 78.81 636 ASP A C 1
ATOM 5050 O O . ASP A 1 636 ? 15.511 2.019 -29.372 1.00 78.81 636 ASP A O 1
ATOM 5054 N N . TRP A 1 637 ? 17.674 1.788 -29.954 1.00 81.06 637 TRP A N 1
ATOM 5055 C CA . TRP A 1 637 ? 18.244 2.381 -28.755 1.00 81.06 637 TRP A CA 1
ATOM 5056 C C . TRP A 1 637 ? 18.623 3.837 -29.022 1.00 81.06 637 TRP A C 1
ATOM 5058 O O . TRP A 1 637 ? 19.584 4.107 -29.749 1.00 81.06 637 TRP A O 1
ATOM 5068 N N . PRO A 1 638 ? 17.911 4.814 -28.435 1.00 79.00 638 PRO A N 1
ATOM 5069 C CA . PRO A 1 638 ? 18.304 6.208 -28.549 1.00 79.00 638 PRO A CA 1
ATOM 5070 C C . PRO A 1 638 ? 19.706 6.423 -27.978 1.00 79.00 638 PRO A C 1
ATOM 5072 O O . PRO A 1 638 ? 20.036 5.872 -26.930 1.00 79.00 638 PRO A O 1
ATOM 5075 N N . ARG A 1 639 ? 20.527 7.247 -28.638 1.00 84.50 639 ARG A N 1
ATOM 5076 C CA . ARG A 1 639 ? 21.908 7.516 -28.212 1.00 84.50 639 ARG A CA 1
ATOM 5077 C C . ARG A 1 639 ? 22.207 9.001 -28.073 1.00 84.50 639 ARG A C 1
ATOM 5079 O O . ARG A 1 639 ? 21.746 9.812 -28.878 1.00 84.50 639 ARG A O 1
ATOM 5086 N N . GLY A 1 640 ? 23.008 9.358 -27.076 1.00 82.62 640 GLY A N 1
ATOM 5087 C CA . GLY A 1 640 ? 23.460 10.725 -26.838 1.00 82.62 640 GLY A CA 1
ATOM 5088 C C . GLY A 1 640 ? 24.408 10.821 -25.647 1.00 82.62 640 GLY A C 1
ATOM 5089 O O . GLY A 1 640 ? 24.298 10.058 -24.700 1.00 82.62 640 GLY A O 1
ATOM 5090 N N . ASN A 1 641 ? 25.328 11.787 -25.697 1.00 74.81 641 ASN A N 1
ATOM 5091 C CA . ASN A 1 641 ? 26.218 12.120 -24.575 1.00 74.81 641 ASN A CA 1
ATOM 5092 C C . ASN A 1 641 ? 25.759 13.421 -23.887 1.00 74.81 641 ASN A C 1
ATOM 5094 O O . ASN A 1 641 ? 26.574 14.225 -23.448 1.00 74.81 641 ASN A O 1
ATOM 5098 N N . ASP A 1 642 ? 24.450 13.674 -23.883 1.00 71.19 642 ASP A N 1
ATOM 5099 C CA . ASP A 1 642 ? 23.809 14.893 -23.374 1.00 71.19 642 ASP A CA 1
ATOM 5100 C C . ASP A 1 642 ? 23.248 14.726 -21.950 1.00 71.19 642 ASP A C 1
ATOM 5102 O O . ASP A 1 642 ? 22.528 15.598 -21.471 1.00 71.19 642 ASP A O 1
ATOM 5106 N N . GLY A 1 643 ? 23.563 13.611 -21.280 1.00 67.06 643 GLY A N 1
ATOM 5107 C CA . GLY A 1 643 ? 23.081 13.299 -19.930 1.00 67.06 643 GLY A CA 1
ATOM 5108 C C . GLY A 1 643 ? 21.600 12.906 -19.872 1.00 67.06 643 GLY A C 1
ATOM 5109 O O . GLY A 1 643 ? 21.022 12.822 -18.789 1.00 67.06 643 GLY A O 1
ATOM 5110 N N . ALA A 1 644 ? 20.953 12.673 -21.018 1.00 72.31 644 ALA A N 1
ATOM 5111 C CA . ALA A 1 644 ? 19.563 12.247 -21.055 1.00 72.31 644 ALA A CA 1
ATOM 5112 C C . ALA A 1 644 ? 19.408 10.816 -20.509 1.00 72.31 644 ALA A C 1
ATOM 5114 O O . ALA A 1 644 ? 19.869 9.857 -21.120 1.00 72.31 644 ALA A O 1
ATOM 5115 N N . TRP A 1 645 ? 18.660 10.669 -19.412 1.00 70.38 645 TRP A N 1
ATOM 5116 C CA . TRP A 1 645 ? 18.368 9.414 -18.689 1.00 70.38 645 TRP A CA 1
ATOM 5117 C C . TRP A 1 645 ? 17.597 8.341 -19.487 1.00 70.38 645 TRP A C 1
ATOM 5119 O O . TRP A 1 645 ? 17.111 7.360 -18.940 1.00 70.38 645 TRP A O 1
ATOM 5129 N N . TRP A 1 646 ? 17.425 8.506 -20.787 1.00 73.00 646 TRP A N 1
ATOM 5130 C CA . TRP A 1 646 ? 16.715 7.559 -21.646 1.00 73.00 646 TRP A CA 1
ATOM 5131 C C . TRP A 1 646 ? 17.498 7.187 -22.899 1.00 73.00 646 TRP A C 1
ATOM 5133 O O . TRP A 1 646 ? 17.010 6.417 -23.727 1.00 73.00 646 TRP A O 1
ATOM 5143 N N . LYS A 1 647 ? 18.710 7.729 -23.038 1.00 78.88 647 LYS A N 1
ATOM 5144 C CA . LYS A 1 647 ? 19.629 7.424 -24.124 1.00 78.88 647 LYS A CA 1
ATOM 5145 C C . LYS A 1 647 ? 20.790 6.598 -23.590 1.00 78.88 647 LYS A C 1
ATOM 5147 O O . LYS A 1 647 ? 21.241 6.812 -22.471 1.00 78.88 647 LYS A O 1
ATOM 5152 N N . LEU A 1 648 ? 21.281 5.691 -24.422 1.00 85.94 648 LEU A N 1
ATOM 5153 C CA . LEU A 1 648 ? 22.592 5.084 -24.252 1.00 85.94 648 LEU A CA 1
ATOM 5154 C C . LEU A 1 648 ? 23.687 6.068 -24.666 1.00 85.94 648 LEU A C 1
ATOM 5156 O O . LEU A 1 648 ? 23.471 6.983 -25.470 1.00 85.94 648 LEU A O 1
ATOM 5160 N N . GLU A 1 649 ? 24.904 5.822 -24.206 1.00 90.75 649 GLU A N 1
ATOM 5161 C CA . GLU A 1 649 ? 26.082 6.519 -24.702 1.00 90.75 649 GLU A CA 1
ATOM 5162 C C . GLU A 1 649 ? 26.284 6.244 -26.207 1.00 90.75 649 GLU A C 1
ATOM 5164 O O . GLU A 1 649 ? 25.836 5.234 -26.771 1.00 90.75 649 GLU A O 1
ATOM 5169 N N . THR A 1 650 ? 26.971 7.156 -26.898 1.00 91.88 650 THR A N 1
ATOM 5170 C CA . THR A 1 650 ? 27.292 6.981 -28.328 1.00 91.88 650 THR A CA 1
ATOM 5171 C C . THR A 1 650 ? 28.170 5.748 -28.576 1.00 91.88 650 THR A C 1
ATOM 5173 O O . THR A 1 650 ? 28.987 5.408 -27.730 1.00 91.88 650 THR A O 1
ATOM 5176 N N . MET A 1 651 ? 28.123 5.157 -29.778 1.00 91.38 651 MET A N 1
ATOM 5177 C CA . MET A 1 651 ? 28.999 4.026 -30.158 1.00 91.38 651 MET A CA 1
ATOM 5178 C C . MET A 1 651 ? 30.507 4.303 -29.989 1.00 91.38 651 MET A C 1
ATOM 5180 O O . MET A 1 651 ? 31.296 3.376 -29.839 1.00 91.38 651 MET A O 1
ATOM 5184 N N . ALA A 1 652 ? 30.918 5.574 -30.056 1.00 93.69 652 ALA A N 1
ATOM 5185 C CA . ALA A 1 652 ? 32.310 5.992 -29.888 1.00 93.69 652 ALA A CA 1
ATOM 5186 C C . ALA A 1 652 ? 32.746 6.091 -28.414 1.00 93.69 652 ALA A C 1
ATOM 5188 O O . ALA A 1 652 ? 33.905 6.402 -28.142 1.00 93.69 652 ALA A O 1
ATOM 5189 N N . TYR A 1 653 ? 31.827 5.876 -27.470 1.00 94.31 653 TYR A N 1
ATOM 5190 C CA . TYR A 1 653 ? 32.138 5.844 -26.050 1.00 94.31 653 TYR A CA 1
ATOM 5191 C C . TYR A 1 653 ? 33.013 4.624 -25.739 1.00 94.31 653 TYR A C 1
ATOM 5193 O O . TYR A 1 653 ? 32.733 3.519 -26.210 1.00 94.31 653 TYR A O 1
ATOM 5201 N N . ILE A 1 654 ? 34.084 4.833 -24.972 1.00 95.75 654 ILE A N 1
ATOM 5202 C CA . ILE A 1 654 ? 35.001 3.769 -24.557 1.00 95.75 654 ILE A CA 1
ATOM 5203 C C . ILE A 1 654 ? 34.661 3.425 -23.104 1.00 95.75 654 ILE A C 1
ATOM 5205 O O . ILE A 1 654 ? 34.996 4.218 -22.225 1.00 95.75 654 ILE A O 1
ATOM 5209 N N . PRO A 1 655 ? 33.998 2.286 -22.851 1.00 95.44 655 PRO A N 1
ATOM 5210 C CA . PRO A 1 655 ? 33.617 1.878 -21.507 1.00 95.44 655 PRO A CA 1
ATOM 5211 C C . PRO A 1 655 ? 34.846 1.583 -20.647 1.00 95.44 655 PRO A C 1
ATOM 5213 O O . PRO A 1 655 ? 35.869 1.084 -21.130 1.00 95.44 655 PRO A O 1
ATOM 5216 N N . SER A 1 656 ? 34.727 1.869 -19.358 1.00 93.25 656 SER A N 1
ATOM 5217 C CA . SER A 1 656 ? 35.755 1.623 -18.356 1.00 93.25 656 SER A CA 1
ATOM 5218 C C . SER A 1 656 ? 35.131 1.286 -17.002 1.00 93.25 656 SER A C 1
ATOM 5220 O O . SER A 1 656 ? 33.948 1.514 -16.763 1.00 93.25 656 SER A O 1
ATOM 5222 N N . ASN A 1 657 ? 35.925 0.742 -16.078 1.00 91.06 657 ASN A N 1
ATOM 5223 C CA . ASN A 1 657 ? 35.483 0.649 -14.690 1.00 91.06 657 ASN A CA 1
ATOM 5224 C C . ASN A 1 657 ? 35.653 2.020 -14.024 1.00 91.06 657 ASN A C 1
ATOM 5226 O O . ASN A 1 657 ? 36.742 2.354 -13.551 1.00 91.06 657 ASN A O 1
ATOM 5230 N N . TYR A 1 658 ? 34.572 2.798 -14.000 1.00 87.81 658 TYR A N 1
ATOM 5231 C CA . TYR A 1 658 ? 34.536 4.137 -13.409 1.00 87.81 658 TYR A CA 1
ATOM 5232 C C . TYR A 1 658 ? 34.054 4.143 -11.945 1.00 87.81 658 TYR A C 1
ATOM 5234 O O . TYR A 1 658 ? 33.663 5.182 -11.414 1.00 87.81 658 TYR A O 1
ATOM 5242 N N . SER A 1 659 ? 34.091 2.993 -11.260 1.00 89.69 659 SER A N 1
ATOM 5243 C CA . SER A 1 659 ? 33.705 2.894 -9.848 1.00 89.69 659 SER A CA 1
ATOM 5244 C C . SER A 1 659 ? 34.513 3.851 -8.968 1.00 89.69 659 SER A C 1
ATOM 5246 O O . SER A 1 659 ? 35.733 3.982 -9.087 1.00 89.69 659 SER A O 1
ATOM 5248 N N . THR A 1 660 ? 33.837 4.479 -8.014 1.00 87.31 660 THR A N 1
ATOM 5249 C CA . THR A 1 660 ? 34.440 5.335 -6.987 1.00 87.31 660 THR A CA 1
ATOM 5250 C C . THR A 1 660 ? 34.390 4.640 -5.627 1.00 87.31 660 THR A C 1
ATOM 5252 O O . THR A 1 660 ? 33.654 3.676 -5.436 1.00 87.31 660 THR A O 1
ATOM 5255 N N . GLY A 1 661 ? 35.120 5.153 -4.632 1.00 84.12 661 GLY A N 1
ATOM 5256 C CA . GLY A 1 661 ? 35.102 4.582 -3.276 1.00 84.12 661 GLY A CA 1
ATOM 5257 C C . GLY A 1 661 ? 33.725 4.581 -2.589 1.00 84.12 661 GLY A C 1
ATOM 5258 O O . GLY A 1 661 ? 33.564 3.917 -1.572 1.00 84.12 661 GLY A O 1
ATOM 5259 N N . THR A 1 662 ? 32.749 5.323 -3.120 1.00 86.81 662 THR A N 1
ATOM 5260 C CA . THR A 1 662 ? 31.392 5.459 -2.564 1.00 86.81 662 THR A CA 1
ATOM 5261 C C . THR A 1 662 ? 30.284 5.119 -3.561 1.00 86.81 662 THR A C 1
ATOM 5263 O O . THR A 1 662 ? 29.111 5.236 -3.215 1.00 86.81 662 THR A O 1
ATOM 5266 N N . CYS A 1 663 ? 30.626 4.765 -4.802 1.00 93.06 663 CYS A N 1
ATOM 5267 C CA . CYS A 1 663 ? 29.653 4.458 -5.843 1.00 93.06 663 CYS A CA 1
ATOM 5268 C C . CYS A 1 663 ? 30.200 3.440 -6.830 1.00 93.06 663 CYS A C 1
ATOM 5270 O O . CYS A 1 663 ? 31.205 3.714 -7.486 1.00 93.06 663 CYS A O 1
ATOM 5272 N N . LEU A 1 664 ? 29.512 2.312 -6.959 1.00 95.50 664 LEU A N 1
ATOM 5273 C CA . LEU A 1 664 ? 29.861 1.253 -7.896 1.00 95.50 664 LEU A CA 1
ATOM 5274 C C . LEU A 1 664 ? 29.381 1.579 -9.316 1.00 95.50 664 LEU A C 1
ATOM 5276 O O . LEU A 1 664 ? 30.096 1.333 -10.280 1.00 95.50 664 LEU A O 1
ATOM 5280 N N . PHE A 1 665 ? 28.202 2.194 -9.438 1.00 94.06 665 PHE A N 1
ATOM 5281 C CA . PHE A 1 665 ? 27.584 2.549 -10.717 1.00 94.06 665 PHE A CA 1
ATOM 5282 C C . PHE A 1 665 ? 27.270 4.054 -10.774 1.00 94.06 665 PHE A C 1
ATOM 5284 O O . PHE A 1 665 ? 26.122 4.460 -10.576 1.00 94.06 665 PHE A O 1
ATOM 5291 N N . PRO A 1 666 ? 28.280 4.918 -10.981 1.00 91.62 666 PRO A N 1
ATOM 5292 C CA . PRO A 1 666 ? 28.063 6.358 -11.086 1.00 91.62 666 PRO A CA 1
ATOM 5293 C C . PRO A 1 666 ? 27.322 6.741 -12.376 1.00 91.62 666 PRO A C 1
ATOM 5295 O O . PRO A 1 666 ? 27.438 6.083 -13.412 1.00 91.62 666 PRO A O 1
ATOM 5298 N N . ASN A 1 667 ? 26.583 7.850 -12.324 1.00 87.38 667 ASN A N 1
ATOM 5299 C CA . ASN A 1 667 ? 26.015 8.483 -13.513 1.00 87.38 667 ASN A CA 1
ATOM 5300 C C . ASN A 1 667 ? 27.087 9.255 -14.313 1.00 87.38 667 ASN A C 1
ATOM 5302 O O . ASN A 1 667 ? 28.237 9.376 -13.887 1.00 87.38 667 ASN A O 1
ATOM 5306 N N . ALA A 1 668 ? 26.705 9.826 -15.460 1.00 81.12 668 ALA A N 1
ATOM 5307 C CA . ALA A 1 668 ? 27.615 10.585 -16.329 1.00 81.12 668 ALA A CA 1
ATOM 5308 C C . ALA A 1 668 ? 28.275 11.811 -15.655 1.00 81.12 668 ALA A C 1
ATOM 5310 O O . ALA A 1 668 ? 29.352 12.232 -16.075 1.00 81.12 668 ALA A O 1
ATOM 5311 N N . ASP A 1 669 ? 27.663 12.356 -14.600 1.00 81.81 669 ASP A N 1
ATOM 5312 C CA . ASP A 1 669 ? 28.195 13.470 -13.806 1.00 81.81 669 ASP A CA 1
ATOM 5313 C C . ASP A 1 669 ? 29.062 12.996 -12.617 1.00 81.81 669 ASP A C 1
ATOM 5315 O O . ASP A 1 669 ? 29.584 13.810 -11.853 1.00 81.81 669 ASP A O 1
ATOM 5319 N N . GLY A 1 670 ? 29.217 11.680 -12.431 1.00 79.56 670 GLY A N 1
ATOM 5320 C CA . GLY A 1 670 ? 29.951 11.073 -11.319 1.00 79.56 670 GLY A CA 1
ATOM 5321 C C . GLY A 1 670 ? 29.165 10.971 -10.005 1.00 79.56 670 GLY A C 1
ATOM 5322 O O . GLY A 1 670 ? 29.751 10.634 -8.974 1.00 79.56 670 GLY A O 1
ATOM 5323 N N . PHE A 1 671 ? 27.859 11.255 -10.003 1.00 83.38 671 PHE A N 1
ATOM 5324 C CA . PHE A 1 671 ? 26.996 11.105 -8.827 1.00 83.38 671 PHE A CA 1
ATOM 5325 C C . PHE A 1 671 ? 26.485 9.671 -8.664 1.00 83.38 671 PHE A C 1
ATOM 5327 O O . PHE A 1 671 ? 26.283 8.947 -9.637 1.00 83.38 671 PHE A O 1
ATOM 5334 N N . CYS A 1 672 ? 26.209 9.292 -7.414 1.00 87.56 672 CYS A N 1
ATOM 5335 C CA . CYS A 1 672 ? 25.616 8.005 -7.074 1.00 87.56 672 CYS A CA 1
ATOM 5336 C C . CYS A 1 672 ? 24.117 8.135 -6.822 1.00 87.56 672 CYS A C 1
ATOM 5338 O O . CYS A 1 672 ? 23.709 8.821 -5.881 1.00 87.56 672 CYS A O 1
ATOM 5340 N N . SER A 1 673 ? 23.290 7.489 -7.640 1.00 83.12 673 SER A N 1
ATOM 5341 C CA . SER A 1 673 ? 21.842 7.510 -7.446 1.00 83.12 673 SER A CA 1
ATOM 5342 C C . SER A 1 673 ? 21.176 6.282 -8.046 1.00 83.12 673 SER A C 1
ATOM 5344 O O . SER A 1 673 ? 21.362 5.992 -9.217 1.00 83.12 673 SER A O 1
ATOM 5346 N N . ASP A 1 674 ? 20.318 5.636 -7.260 1.00 77.12 674 ASP A N 1
ATOM 5347 C CA . ASP A 1 674 ? 19.470 4.524 -7.707 1.00 77.12 674 ASP A CA 1
ATOM 5348 C C . ASP A 1 674 ? 18.288 4.945 -8.576 1.00 77.12 674 ASP A C 1
ATOM 5350 O O . ASP A 1 674 ? 17.626 4.119 -9.202 1.00 77.12 674 ASP A O 1
ATOM 5354 N N . ILE A 1 675 ? 17.999 6.241 -8.598 1.00 75.50 675 ILE A N 1
ATOM 5355 C CA . ILE A 1 675 ? 16.841 6.819 -9.278 1.00 75.50 675 ILE A CA 1
ATOM 5356 C C . ILE A 1 675 ? 17.242 7.370 -10.651 1.00 75.50 675 ILE A C 1
ATOM 5358 O O . ILE A 1 675 ? 16.436 7.353 -11.585 1.00 75.50 675 ILE A O 1
ATOM 5362 N N . GLN A 1 676 ? 18.474 7.871 -10.766 1.00 71.12 676 GLN A N 1
ATOM 5363 C CA . GLN A 1 676 ? 19.064 8.328 -12.025 1.00 71.12 676 GLN A CA 1
ATOM 5364 C C . GLN A 1 676 ? 19.805 7.173 -12.706 1.00 71.12 676 GLN A C 1
ATOM 5366 O O . GLN A 1 676 ? 20.126 6.174 -12.066 1.00 71.12 676 GLN A O 1
ATOM 5371 N N . ASN A 1 677 ? 20.068 7.294 -14.006 1.00 73.31 677 ASN A N 1
ATOM 5372 C CA . ASN A 1 677 ? 20.796 6.251 -14.724 1.00 73.31 677 ASN A CA 1
ATOM 5373 C C . ASN A 1 677 ? 22.272 6.300 -14.369 1.00 73.31 677 ASN A C 1
ATOM 5375 O O . ASN A 1 677 ? 22.867 7.379 -14.341 1.00 73.31 677 ASN A O 1
ATOM 5379 N N . ALA A 1 678 ? 22.861 5.124 -14.190 1.00 85.81 678 ALA A N 1
ATOM 5380 C CA . ALA A 1 678 ? 24.296 4.974 -14.325 1.00 85.81 678 ALA A CA 1
ATOM 5381 C C . ALA A 1 678 ? 24.717 5.293 -15.772 1.00 85.81 678 ALA A C 1
ATOM 5383 O O . ALA A 1 678 ? 23.892 5.252 -16.688 1.00 85.81 678 ALA A O 1
ATOM 5384 N N . ASN A 1 679 ? 25.996 5.600 -15.989 1.00 89.75 679 ASN A N 1
ATOM 5385 C CA . ASN A 1 679 ? 26.549 5.491 -17.337 1.00 89.75 679 ASN A CA 1
ATOM 5386 C C . ASN A 1 679 ? 26.458 4.014 -17.749 1.00 89.75 679 ASN A C 1
ATOM 5388 O O . ASN A 1 679 ? 27.086 3.171 -17.110 1.00 89.75 679 ASN A O 1
ATOM 5392 N N . GLU A 1 680 ? 25.629 3.676 -18.736 1.00 90.38 680 GLU A N 1
ATOM 5393 C CA . GLU A 1 680 ? 25.248 2.275 -18.977 1.00 90.38 680 GLU A CA 1
ATOM 5394 C C . GLU A 1 680 ? 26.429 1.460 -19.516 1.00 90.38 680 GLU A C 1
ATOM 5396 O O . GLU A 1 680 ? 26.619 0.304 -19.129 1.00 90.38 680 GLU A O 1
ATOM 5401 N N . ALA A 1 681 ? 27.267 2.086 -20.346 1.00 93.38 681 ALA A N 1
ATOM 5402 C CA . ALA A 1 681 ? 28.496 1.493 -20.859 1.00 93.38 681 ALA A CA 1
ATOM 5403 C C . ALA A 1 681 ? 29.455 1.098 -19.722 1.00 93.38 681 ALA A C 1
ATOM 5405 O O . ALA A 1 681 ? 29.879 -0.059 -19.640 1.00 93.38 681 ALA A O 1
ATOM 5406 N N . ASP A 1 682 ? 29.762 2.035 -18.820 1.00 94.38 682 ASP A N 1
ATOM 5407 C CA . ASP A 1 682 ? 30.648 1.803 -17.671 1.00 94.38 682 ASP A CA 1
ATOM 5408 C C . ASP A 1 682 ? 30.021 0.858 -16.639 1.00 94.38 682 ASP A C 1
ATOM 5410 O O . ASP A 1 682 ? 30.706 0.003 -16.064 1.00 94.38 682 ASP A O 1
ATOM 5414 N N . ALA A 1 683 ? 28.711 0.976 -16.406 1.00 94.38 683 ALA A N 1
ATOM 5415 C CA . ALA A 1 683 ? 27.991 0.136 -15.460 1.00 94.38 683 ALA A CA 1
ATOM 5416 C C . ALA A 1 683 ? 28.029 -1.328 -15.889 1.00 94.38 683 ALA A C 1
ATOM 5418 O O . ALA A 1 683 ? 28.367 -2.185 -15.077 1.00 94.38 683 ALA A O 1
ATOM 5419 N N . ILE A 1 684 ? 27.768 -1.629 -17.164 1.00 96.12 684 ILE A N 1
ATOM 5420 C CA . ILE A 1 684 ? 27.828 -3.004 -17.677 1.00 96.12 684 ILE A CA 1
ATOM 5421 C C . ILE A 1 684 ? 29.269 -3.522 -17.703 1.00 96.12 684 ILE A C 1
ATOM 5423 O O . ILE A 1 684 ? 29.510 -4.675 -17.340 1.00 96.12 684 ILE A O 1
ATOM 5427 N N . PHE A 1 685 ? 30.236 -2.677 -18.065 1.00 97.38 685 PHE A N 1
ATOM 5428 C CA . PHE A 1 685 ? 31.660 -3.024 -18.020 1.00 97.38 685 PHE A CA 1
ATOM 5429 C C . PHE A 1 685 ? 32.120 -3.400 -16.605 1.00 97.38 685 PHE A C 1
ATOM 5431 O O . PHE A 1 685 ? 32.887 -4.344 -16.426 1.00 97.38 685 PHE A O 1
ATOM 5438 N N . THR A 1 686 ? 31.595 -2.711 -15.593 1.00 96.94 686 THR A N 1
ATOM 5439 C CA . THR A 1 686 ? 31.826 -3.012 -14.173 1.00 96.94 686 THR A CA 1
ATOM 5440 C C . THR A 1 686 ? 31.040 -4.246 -13.712 1.00 96.94 686 THR A C 1
ATOM 5442 O O . THR A 1 686 ? 31.542 -5.046 -12.927 1.00 96.94 686 THR A O 1
ATOM 5445 N N . LEU A 1 687 ? 29.816 -4.427 -14.211 1.00 97.75 687 LEU A N 1
ATOM 5446 C CA . LEU A 1 687 ? 28.871 -5.461 -13.790 1.00 97.75 687 LEU A CA 1
ATOM 5447 C C . LEU A 1 687 ? 29.270 -6.878 -14.211 1.00 97.75 687 LEU A C 1
ATOM 5449 O O . LEU A 1 687 ? 29.088 -7.807 -13.430 1.00 97.75 687 LEU A O 1
ATOM 5453 N N . ILE A 1 688 ? 29.781 -7.073 -15.430 1.00 97.56 688 ILE A N 1
ATOM 5454 C CA . ILE A 1 688 ? 30.074 -8.415 -15.970 1.00 97.56 688 ILE A CA 1
ATOM 5455 C C . ILE A 1 688 ? 30.940 -9.267 -15.019 1.00 97.56 688 ILE A C 1
ATOM 5457 O O . ILE A 1 688 ? 30.502 -10.369 -14.671 1.00 97.56 688 ILE A O 1
ATOM 5461 N N . PRO A 1 689 ? 32.113 -8.804 -14.538 1.00 96.25 689 PRO A N 1
ATOM 5462 C CA . PRO A 1 689 ? 32.914 -9.597 -13.602 1.00 96.25 689 PRO A CA 1
ATOM 5463 C C . PRO A 1 689 ? 32.219 -9.821 -12.246 1.00 96.25 689 PRO A C 1
ATOM 5465 O O . PRO A 1 689 ? 32.449 -10.841 -11.595 1.00 96.25 689 PRO A O 1
ATOM 5468 N N . LEU A 1 690 ? 31.336 -8.911 -11.821 1.00 97.38 690 LEU A N 1
ATOM 5469 C CA . LEU A 1 690 ? 30.558 -9.058 -10.588 1.00 97.38 690 LEU A CA 1
ATOM 5470 C C . LEU A 1 690 ? 29.507 -10.166 -10.716 1.00 97.38 690 LEU A C 1
ATOM 5472 O O . LEU A 1 690 ? 29.410 -11.014 -9.832 1.00 97.38 690 LEU A O 1
ATOM 5476 N N . LEU A 1 691 ? 28.781 -10.230 -11.834 1.00 97.62 691 LEU A N 1
ATOM 5477 C CA . LEU A 1 691 ? 27.841 -11.323 -12.113 1.00 97.62 691 LEU A CA 1
ATOM 5478 C C . LEU A 1 691 ? 28.546 -12.688 -12.145 1.00 97.62 691 LEU A C 1
ATOM 5480 O O . LEU A 1 691 ? 28.045 -13.650 -11.564 1.00 97.62 691 LEU A O 1
ATOM 5484 N N . GLN A 1 692 ? 29.736 -12.761 -12.754 1.00 95.12 692 GLN A N 1
ATOM 5485 C CA . GLN A 1 692 ? 30.566 -13.974 -12.753 1.00 95.12 692 GLN A CA 1
ATOM 5486 C C . GLN A 1 692 ? 30.941 -14.396 -11.324 1.00 95.12 692 GLN A C 1
ATOM 5488 O O . GLN A 1 692 ? 30.841 -15.570 -10.977 1.00 95.12 692 GLN A O 1
ATOM 5493 N N . SER A 1 693 ? 31.317 -13.437 -10.470 1.00 94.69 693 SER A N 1
ATOM 5494 C CA . SER A 1 693 ? 31.732 -13.704 -9.083 1.00 94.69 693 SER A CA 1
ATOM 5495 C C . SER A 1 693 ? 30.636 -14.295 -8.190 1.00 94.69 693 SER A C 1
ATOM 5497 O O . SER A 1 693 ? 30.951 -15.001 -7.233 1.00 94.69 693 SER A O 1
ATOM 5499 N N . ILE A 1 694 ? 29.363 -14.039 -8.512 1.00 95.31 694 ILE A N 1
ATOM 5500 C CA . ILE A 1 694 ? 28.206 -14.586 -7.790 1.00 95.31 694 ILE A CA 1
ATOM 5501 C C . ILE A 1 694 ? 27.583 -15.791 -8.512 1.00 95.31 694 ILE A C 1
ATOM 5503 O O . ILE A 1 694 ? 26.491 -16.216 -8.152 1.00 95.31 694 ILE A O 1
ATOM 5507 N N . ASN A 1 695 ? 28.276 -16.369 -9.501 1.00 93.62 695 ASN A N 1
ATOM 5508 C CA . ASN A 1 695 ? 27.851 -17.547 -10.266 1.00 93.62 695 ASN A CA 1
ATOM 5509 C C . ASN A 1 695 ? 26.515 -17.379 -11.016 1.00 93.62 695 ASN A C 1
ATOM 5511 O O . ASN A 1 695 ? 25.735 -18.328 -11.110 1.00 93.62 695 ASN A O 1
ATOM 5515 N N . VAL A 1 696 ? 26.236 -16.188 -11.554 1.00 95.69 696 VAL A N 1
ATOM 5516 C CA . VAL A 1 696 ? 25.137 -16.010 -12.522 1.00 95.69 696 VAL A CA 1
ATOM 5517 C C . VAL A 1 696 ? 25.415 -16.856 -13.767 1.00 95.69 696 VAL A C 1
ATOM 5519 O O . VAL A 1 696 ? 26.573 -17.006 -14.158 1.00 95.69 696 VAL A O 1
ATOM 5522 N N . ASP A 1 697 ? 24.361 -17.403 -14.383 1.00 92.12 697 ASP A N 1
ATOM 5523 C CA . ASP A 1 697 ? 24.443 -18.250 -15.574 1.00 92.12 697 ASP A CA 1
ATOM 5524 C C . ASP A 1 697 ? 25.320 -17.586 -16.634 1.00 92.12 697 ASP A C 1
ATOM 5526 O O . ASP A 1 697 ? 24.998 -16.542 -17.211 1.00 92.12 697 ASP A O 1
ATOM 5530 N N . CYS A 1 698 ? 26.459 -18.216 -16.881 1.00 89.44 698 CYS A N 1
ATOM 5531 C CA . CYS A 1 698 ? 27.481 -17.663 -17.734 1.00 89.44 698 CYS A CA 1
ATOM 5532 C C . CYS A 1 698 ? 27.051 -17.563 -19.203 1.00 89.44 698 CYS A C 1
ATOM 5534 O O . CYS A 1 698 ? 27.631 -16.762 -19.936 1.00 89.44 698 CYS A O 1
ATOM 5536 N N . VAL A 1 699 ? 26.030 -18.314 -19.643 1.00 88.00 699 VAL A N 1
ATOM 5537 C CA . VAL A 1 699 ? 25.428 -18.124 -20.972 1.00 88.00 699 VAL A CA 1
ATOM 5538 C C . VAL A 1 699 ? 24.783 -16.744 -21.055 1.00 88.00 699 VAL A C 1
ATOM 5540 O O . VAL A 1 699 ? 24.981 -16.029 -22.036 1.00 88.00 699 VAL A O 1
ATOM 5543 N N . GLU A 1 700 ? 24.061 -16.334 -20.016 1.00 94.06 700 GLU A N 1
ATOM 5544 C CA . GLU A 1 700 ? 23.394 -15.033 -19.970 1.00 94.06 700 GLU A CA 1
ATOM 5545 C C . GLU A 1 700 ? 24.381 -13.883 -19.740 1.00 94.06 700 GLU A C 1
ATOM 5547 O O . GLU A 1 700 ? 24.228 -12.812 -20.335 1.00 94.06 700 GLU A O 1
ATOM 5552 N N . VAL A 1 701 ? 25.453 -14.110 -18.974 1.00 96.00 701 VAL A N 1
ATOM 5553 C CA . VAL A 1 701 ? 26.565 -13.149 -18.870 1.00 96.00 701 VAL A CA 1
ATOM 5554 C C . VAL A 1 701 ? 27.256 -12.957 -20.225 1.00 96.00 701 VAL A C 1
ATOM 5556 O O . VAL A 1 701 ? 27.535 -11.824 -20.621 1.00 96.00 701 VAL A O 1
ATOM 5559 N N . GLU A 1 702 ? 27.496 -14.035 -20.976 1.00 93.50 702 GLU A N 1
ATOM 5560 C CA . GLU A 1 702 ? 28.103 -13.956 -22.309 1.00 93.50 702 GLU A CA 1
ATOM 5561 C C . GLU A 1 702 ? 27.179 -13.259 -23.316 1.00 93.50 702 GLU A C 1
ATOM 5563 O O . GLU A 1 702 ? 27.643 -12.431 -24.102 1.00 93.50 702 GLU A O 1
ATOM 5568 N N . ARG A 1 703 ? 25.864 -13.517 -23.268 1.00 94.44 703 ARG A N 1
ATOM 5569 C CA . ARG A 1 703 ? 24.870 -12.790 -24.081 1.00 94.44 703 ARG A CA 1
ATOM 5570 C C . ARG A 1 703 ? 24.897 -11.288 -23.793 1.00 94.44 703 ARG A C 1
ATOM 5572 O O . ARG A 1 703 ? 24.932 -10.504 -24.743 1.00 94.44 703 ARG A O 1
ATOM 5579 N N . LEU A 1 704 ? 24.962 -10.893 -22.518 1.00 96.75 704 LEU A N 1
ATOM 5580 C CA . LEU A 1 704 ? 25.088 -9.488 -22.119 1.00 96.75 704 LEU A CA 1
ATOM 5581 C C . LEU A 1 704 ? 26.391 -8.874 -22.647 1.00 96.75 704 LEU A C 1
ATOM 5583 O O . LEU A 1 704 ? 26.370 -7.784 -23.216 1.00 96.75 704 LEU A O 1
ATOM 5587 N N . ARG A 1 705 ? 27.521 -9.578 -22.509 1.00 95.88 705 ARG A N 1
ATOM 5588 C CA . ARG A 1 705 ? 28.836 -9.128 -22.995 1.00 95.88 705 ARG A CA 1
ATOM 5589 C C . ARG A 1 705 ? 28.848 -8.926 -24.511 1.00 95.88 705 ARG A C 1
ATOM 5591 O O . ARG A 1 705 ? 29.358 -7.916 -24.991 1.00 95.88 705 ARG A O 1
ATOM 5598 N N . VAL A 1 706 ? 28.286 -9.866 -25.272 1.00 93.75 706 VAL A N 1
ATOM 5599 C CA . VAL A 1 706 ? 28.185 -9.774 -26.739 1.00 93.75 706 VAL A CA 1
ATOM 5600 C C . VAL A 1 706 ? 27.296 -8.604 -27.151 1.00 93.75 706 VAL A C 1
ATOM 5602 O O . VAL A 1 706 ? 27.676 -7.842 -28.041 1.00 93.75 706 VAL A O 1
ATOM 5605 N N . TRP A 1 707 ? 26.151 -8.425 -26.488 1.00 94.56 707 TRP A N 1
ATOM 5606 C CA . TRP A 1 707 ? 25.281 -7.273 -26.716 1.00 94.56 707 TRP A CA 1
ATOM 5607 C C . TRP A 1 707 ? 26.003 -5.951 -26.415 1.00 94.56 707 TRP A C 1
ATOM 5609 O O . TRP A 1 707 ? 26.025 -5.061 -27.265 1.00 94.56 707 TRP A O 1
ATOM 5619 N N . ALA A 1 708 ? 26.689 -5.851 -25.273 1.00 95.75 708 ALA A N 1
ATOM 5620 C CA . ALA A 1 708 ? 27.455 -4.668 -24.880 1.00 95.75 708 ALA A CA 1
ATOM 5621 C C . ALA A 1 708 ? 28.598 -4.354 -25.861 1.00 95.75 708 ALA A C 1
ATOM 5623 O O . ALA A 1 708 ? 28.804 -3.197 -26.224 1.00 95.75 708 ALA A O 1
ATOM 5624 N N . LYS A 1 709 ? 29.288 -5.381 -26.376 1.00 95.25 709 LYS A N 1
ATOM 5625 C CA . LYS A 1 709 ? 30.295 -5.234 -27.438 1.00 95.25 709 LYS A CA 1
ATOM 5626 C C . LYS A 1 709 ? 29.702 -4.696 -28.737 1.00 95.25 709 LYS A C 1
ATOM 5628 O O . LYS A 1 709 ? 30.350 -3.897 -29.406 1.00 95.25 709 LYS A O 1
ATOM 5633 N N . GLY A 1 710 ? 28.489 -5.115 -29.093 1.00 92.19 710 GLY A N 1
ATOM 5634 C CA . GLY A 1 710 ? 27.750 -4.536 -30.215 1.00 92.19 710 GLY A CA 1
ATOM 5635 C C . GLY A 1 710 ? 27.396 -3.068 -29.972 1.00 92.19 710 GLY A C 1
ATOM 5636 O O . GLY A 1 710 ? 27.583 -2.239 -30.856 1.00 92.19 710 GLY A O 1
ATOM 5637 N N . MET A 1 711 ? 26.956 -2.733 -28.755 1.00 91.00 711 MET A N 1
ATOM 5638 C CA . MET A 1 711 ? 26.538 -1.375 -28.402 1.00 91.00 711 MET A CA 1
ATOM 5639 C C . MET A 1 711 ? 27.700 -0.382 -28.256 1.00 91.00 711 MET A C 1
ATOM 5641 O O . MET A 1 711 ? 27.515 0.798 -28.570 1.00 91.00 711 MET A O 1
ATOM 5645 N N . TRP A 1 712 ? 28.871 -0.842 -27.805 1.00 95.56 712 TRP A N 1
ATOM 5646 C CA . TRP A 1 712 ? 30.078 -0.038 -27.571 1.00 95.56 712 TRP A CA 1
ATOM 5647 C C . TRP A 1 712 ? 31.334 -0.763 -28.089 1.00 95.56 712 TRP A C 1
ATOM 5649 O O . TRP A 1 712 ? 32.124 -1.298 -27.304 1.00 95.56 712 TRP A O 1
ATOM 5659 N N . PRO A 1 713 ? 31.564 -0.785 -29.414 1.00 95.81 713 PRO A N 1
ATOM 5660 C CA . PRO A 1 713 ? 32.579 -1.632 -30.052 1.00 95.81 713 PRO A CA 1
ATOM 5661 C C . PRO A 1 713 ? 34.034 -1.272 -29.730 1.00 95.81 713 PRO A C 1
ATOM 5663 O O . PRO A 1 713 ? 34.930 -2.064 -30.016 1.00 95.81 713 PRO A O 1
ATOM 5666 N N . LEU A 1 714 ? 34.291 -0.092 -29.157 1.00 96.50 714 LEU A N 1
ATOM 5667 C CA . LEU A 1 714 ? 35.637 0.340 -28.762 1.00 96.50 714 LEU A CA 1
ATOM 5668 C C . LEU A 1 714 ? 36.053 -0.151 -27.364 1.00 96.50 714 LEU A C 1
ATOM 5670 O O . LEU A 1 714 ? 37.203 0.046 -26.976 1.00 96.50 714 LEU A O 1
ATOM 5674 N N . GLY A 1 715 ? 35.139 -0.766 -26.608 1.00 95.69 715 GLY A N 1
ATOM 5675 C CA . GLY A 1 715 ? 35.438 -1.353 -25.304 1.00 95.69 715 GLY A CA 1
ATOM 5676 C C . GLY A 1 715 ? 36.219 -2.660 -25.405 1.00 95.69 715 GLY A C 1
ATOM 5677 O O . GLY A 1 715 ? 35.970 -3.483 -26.288 1.00 95.69 715 GLY A O 1
ATOM 5678 N N . ASP A 1 716 ? 37.126 -2.892 -24.456 1.00 95.69 716 ASP A N 1
ATOM 5679 C CA . ASP A 1 716 ? 37.865 -4.154 -24.336 1.00 95.69 716 ASP A CA 1
ATOM 5680 C C . ASP A 1 716 ? 37.009 -5.243 -23.660 1.00 95.69 716 ASP A C 1
ATOM 5682 O O . ASP A 1 716 ? 37.314 -5.738 -22.580 1.00 95.69 716 ASP A O 1
ATOM 5686 N N . TRP A 1 717 ? 35.874 -5.587 -24.270 1.00 94.94 717 TRP A N 1
ATOM 5687 C CA . TRP A 1 717 ? 34.907 -6.541 -23.713 1.00 94.94 717 TRP A CA 1
ATOM 5688 C C . TRP A 1 717 ? 35.398 -7.990 -23.714 1.00 94.94 717 TRP A C 1
ATOM 5690 O O . TRP A 1 717 ? 34.847 -8.829 -23.004 1.00 94.94 717 TRP A O 1
ATOM 5700 N N . ASP A 1 718 ? 36.391 -8.320 -24.542 1.00 92.25 718 ASP A N 1
ATOM 5701 C CA . ASP A 1 718 ? 36.907 -9.687 -24.658 1.00 92.25 718 ASP A CA 1
ATOM 5702 C C . ASP A 1 718 ? 37.753 -10.088 -23.436 1.00 92.25 718 ASP A C 1
ATOM 5704 O O . ASP A 1 718 ? 37.918 -11.279 -23.176 1.00 92.25 718 ASP A O 1
ATOM 5708 N N . GLN A 1 719 ? 38.204 -9.122 -22.624 1.00 93.50 719 GLN A N 1
ATOM 5709 C CA . GLN A 1 719 ? 38.891 -9.397 -21.357 1.00 93.50 719 GLN A CA 1
ATOM 5710 C C . GLN A 1 719 ? 38.015 -10.146 -20.338 1.00 93.50 719 GLN A C 1
ATOM 5712 O O . GLN A 1 719 ? 38.540 -10.805 -19.444 1.00 93.50 719 GLN A O 1
ATOM 5717 N N . PHE A 1 720 ? 36.688 -10.058 -20.476 1.00 93.25 720 PHE A N 1
ATOM 5718 C CA . PHE A 1 720 ? 35.724 -10.705 -19.583 1.00 93.25 720 PHE A CA 1
ATOM 5719 C C . PHE A 1 720 ? 35.235 -12.063 -20.089 1.00 93.25 720 PHE A C 1
ATOM 5721 O O . PHE A 1 720 ? 34.296 -12.620 -19.519 1.00 93.25 720 PHE A O 1
ATOM 5728 N N . ILE A 1 721 ? 35.821 -12.594 -21.169 1.00 87.12 721 ILE A N 1
ATOM 5729 C CA . ILE A 1 721 ? 35.451 -13.913 -21.684 1.00 87.12 721 ILE A CA 1
ATOM 5730 C C . ILE A 1 721 ? 35.702 -14.965 -20.604 1.00 87.12 721 ILE A C 1
ATOM 5732 O O . ILE A 1 721 ? 36.841 -15.248 -20.227 1.00 87.12 721 ILE A O 1
ATOM 5736 N N . ASP A 1 722 ? 34.623 -15.608 -20.167 1.00 77.81 722 ASP A N 1
ATOM 5737 C CA . ASP A 1 722 ? 34.721 -16.782 -19.319 1.00 77.81 722 ASP A CA 1
ATOM 5738 C C . ASP A 1 722 ? 35.042 -18.012 -20.184 1.00 77.81 722 ASP A C 1
ATOM 5740 O O . ASP A 1 722 ? 34.204 -18.566 -20.907 1.00 77.81 722 ASP A O 1
ATOM 5744 N N . SER A 1 723 ? 36.303 -18.442 -20.125 1.00 67.25 723 SER A N 1
ATOM 5745 C CA . SER A 1 723 ? 36.796 -19.633 -20.832 1.00 67.25 723 SER A CA 1
ATOM 5746 C C . SER A 1 723 ? 36.089 -20.930 -20.413 1.00 67.25 723 SER A C 1
ATOM 5748 O O . SER A 1 723 ? 36.035 -21.887 -21.193 1.00 67.25 723 SER A O 1
ATOM 5750 N N . SER A 1 724 ? 35.493 -20.968 -19.215 1.00 63.06 724 SER A N 1
ATOM 5751 C CA . SER A 1 724 ? 34.694 -22.109 -18.769 1.00 63.06 724 SER A CA 1
ATOM 5752 C C . SER A 1 724 ? 33.388 -22.226 -19.567 1.00 63.06 724 SER A C 1
ATOM 5754 O O . SER A 1 724 ? 32.935 -23.342 -19.845 1.00 63.06 724 SER A O 1
ATOM 5756 N N . CYS A 1 725 ? 32.877 -21.111 -20.098 1.00 60.62 725 CYS A N 1
ATOM 5757 C CA . CYS A 1 725 ? 31.580 -21.023 -20.774 1.00 60.62 725 CYS A CA 1
ATOM 5758 C C . CYS A 1 725 ? 31.651 -20.819 -22.291 1.00 60.62 725 CYS A C 1
ATOM 5760 O O . CYS A 1 725 ? 30.699 -21.127 -23.003 1.00 60.62 725 CYS A O 1
ATOM 5762 N N . THR A 1 726 ? 32.812 -20.453 -22.829 1.00 51.41 726 THR A N 1
ATOM 5763 C CA . THR A 1 726 ? 33.059 -20.420 -24.279 1.00 51.41 726 THR A CA 1
ATOM 5764 C C . THR A 1 726 ? 33.571 -21.767 -24.807 1.00 51.41 726 THR A C 1
ATOM 5766 O O . THR A 1 726 ? 34.312 -22.497 -24.143 1.00 51.41 726 THR A O 1
ATOM 5769 N N . LEU A 1 727 ? 33.155 -22.166 -26.013 1.00 44.53 727 LEU A N 1
ATOM 5770 C CA . LEU A 1 727 ? 33.732 -23.306 -26.739 1.00 44.53 727 LEU A CA 1
ATOM 5771 C C . LEU A 1 727 ? 35.130 -22.914 -27.248 1.00 44.53 727 LEU A C 1
ATOM 5773 O O . LEU A 1 727 ? 35.316 -22.556 -28.406 1.00 44.53 727 LEU A O 1
ATOM 5777 N N . GLY A 1 728 ? 36.128 -22.967 -26.369 1.00 46.50 728 GLY A N 1
ATOM 5778 C CA . GLY A 1 728 ? 37.526 -22.874 -26.769 1.00 46.50 728 GLY A CA 1
ATOM 5779 C C . GLY A 1 728 ? 37.947 -24.145 -27.509 1.00 46.50 728 GLY A C 1
ATOM 5780 O O . GLY A 1 728 ? 37.887 -25.252 -26.960 1.00 46.50 728 GLY A O 1
ATOM 5781 N N . VAL A 1 729 ? 38.388 -24.007 -28.760 1.00 39.56 729 VAL A N 1
ATOM 5782 C CA . VAL A 1 729 ? 39.239 -25.019 -29.392 1.00 39.56 729 VAL A CA 1
ATOM 5783 C C . VAL A 1 729 ? 40.645 -24.735 -28.883 1.00 39.56 729 VAL A C 1
ATOM 5785 O O . VAL A 1 729 ? 41.293 -23.807 -29.357 1.00 39.56 729 VAL A O 1
ATOM 5788 N N . ASN A 1 730 ? 41.098 -25.476 -27.870 1.00 39.56 730 ASN A N 1
ATOM 5789 C CA . ASN A 1 730 ? 42.493 -25.387 -27.450 1.00 39.56 730 ASN A CA 1
ATOM 5790 C C . ASN A 1 730 ? 43.386 -25.700 -28.653 1.00 39.56 730 ASN A C 1
ATOM 5792 O O . ASN A 1 730 ? 43.184 -26.704 -29.342 1.00 39.56 730 ASN A O 1
ATOM 5796 N N . ASP A 1 731 ? 44.367 -24.834 -28.884 1.00 37.69 731 ASP A N 1
ATOM 5797 C CA . ASP A 1 731 ? 45.413 -25.048 -29.871 1.00 37.69 731 ASP A CA 1
ATOM 5798 C C . ASP A 1 731 ? 46.088 -26.406 -29.595 1.00 37.69 731 ASP A C 1
ATOM 5800 O O . ASP A 1 731 ? 46.382 -26.752 -28.445 1.00 37.69 731 ASP A O 1
ATOM 5804 N N . VAL A 1 732 ? 46.280 -27.217 -30.638 1.00 39.91 732 VAL A N 1
ATOM 5805 C CA . VAL A 1 732 ? 46.633 -28.656 -30.566 1.00 39.91 732 VAL A CA 1
ATOM 5806 C C . VAL A 1 732 ? 48.117 -28.864 -30.206 1.00 39.91 732 VAL A C 1
ATOM 5808 O O . VAL A 1 732 ? 48.809 -29.705 -30.772 1.00 39.91 732 VAL A O 1
ATOM 5811 N N . THR A 1 733 ? 48.652 -28.081 -29.271 1.00 39.69 733 THR A N 1
ATOM 5812 C CA . THR A 1 733 ? 50.083 -28.072 -28.928 1.00 39.69 733 THR A CA 1
ATOM 5813 C C . THR A 1 733 ? 50.388 -28.396 -27.465 1.00 39.69 733 THR A C 1
ATOM 5815 O O . THR A 1 733 ? 51.562 -28.521 -27.117 1.00 39.69 733 THR A O 1
ATOM 5818 N N . SER A 1 734 ? 49.387 -28.640 -26.607 1.00 40.12 734 SER A N 1
ATOM 5819 C CA . SER A 1 734 ? 49.626 -29.110 -25.232 1.00 40.12 734 SER A CA 1
ATOM 5820 C C . SER A 1 734 ? 49.475 -30.636 -25.092 1.00 40.12 734 SER A C 1
ATOM 5822 O O . SER A 1 734 ? 48.475 -31.245 -25.465 1.00 40.12 734 SER A O 1
ATOM 5824 N N . ASN A 1 735 ? 50.512 -31.276 -24.545 1.00 42.81 735 ASN A N 1
ATOM 5825 C CA . ASN A 1 735 ? 50.733 -32.730 -24.487 1.00 42.81 735 ASN A CA 1
ATOM 5826 C C . ASN A 1 735 ? 49.802 -33.535 -23.543 1.00 42.81 735 ASN A C 1
ATOM 5828 O O . ASN A 1 735 ? 50.114 -34.681 -23.229 1.00 42.81 735 ASN A O 1
ATOM 5832 N N . ASN A 1 736 ? 48.649 -33.001 -23.125 1.00 50.19 736 ASN A N 1
ATOM 5833 C CA . ASN A 1 736 ? 47.663 -33.712 -22.292 1.00 50.19 736 ASN A CA 1
ATOM 5834 C C . ASN A 1 736 ? 46.377 -34.011 -23.080 1.00 50.19 736 ASN A C 1
ATOM 5836 O O . ASN A 1 736 ? 45.282 -33.584 -22.726 1.00 50.19 736 ASN A O 1
ATOM 5840 N N . VAL A 1 737 ? 46.513 -34.743 -24.188 1.00 55.38 737 VAL A N 1
ATOM 5841 C CA . VAL A 1 737 ? 45.401 -35.019 -25.109 1.00 55.38 737 VAL A CA 1
ATOM 5842 C C . VAL A 1 737 ? 44.430 -36.041 -24.505 1.00 55.38 737 VAL A C 1
ATOM 5844 O O . VAL A 1 737 ? 44.688 -37.247 -24.519 1.00 55.38 737 VAL A O 1
ATOM 5847 N N . PHE A 1 738 ? 43.281 -35.566 -24.024 1.00 69.94 738 PHE A N 1
ATOM 5848 C CA . PHE A 1 738 ? 42.099 -36.392 -23.778 1.00 69.94 738 PHE A CA 1
ATOM 5849 C C . PHE A 1 738 ? 41.555 -36.952 -25.106 1.00 69.94 738 PHE A C 1
ATOM 5851 O O . PHE A 1 738 ? 41.483 -36.236 -26.106 1.00 69.94 738 PHE A O 1
ATOM 5858 N N . ARG A 1 739 ? 41.198 -38.245 -25.146 1.00 79.00 739 ARG A N 1
ATOM 5859 C CA . ARG A 1 739 ? 40.792 -38.946 -26.382 1.00 79.00 739 ARG A CA 1
ATOM 5860 C C . ARG A 1 739 ? 39.374 -39.500 -26.266 1.00 79.00 739 ARG A C 1
ATOM 5862 O O . ARG A 1 739 ? 39.072 -40.176 -25.286 1.00 79.00 739 ARG A O 1
ATOM 5869 N N . ALA A 1 740 ? 38.560 -39.304 -27.306 1.00 83.94 740 ALA A N 1
ATOM 5870 C CA . ALA A 1 740 ? 37.343 -40.086 -27.535 1.00 83.94 740 ALA A CA 1
ATOM 5871 C C . ALA A 1 740 ? 37.578 -41.130 -28.632 1.00 83.94 740 ALA A C 1
ATOM 5873 O O . ALA A 1 740 ? 38.099 -40.804 -29.702 1.00 83.94 740 ALA A O 1
ATOM 5874 N N . TYR A 1 741 ? 37.191 -42.378 -28.374 1.00 84.50 741 TYR A N 1
ATOM 5875 C CA . TYR A 1 741 ? 37.316 -43.482 -29.321 1.00 84.50 741 TYR A CA 1
ATOM 5876 C C . TYR A 1 741 ? 36.125 -44.458 -29.220 1.00 84.50 741 TYR A C 1
ATOM 5878 O O . TYR A 1 741 ? 35.619 -44.689 -28.124 1.00 84.50 741 TYR A O 1
ATOM 5886 N N . PRO A 1 742 ? 35.679 -45.065 -30.334 1.00 86.88 742 PRO A N 1
ATOM 5887 C CA . PRO A 1 742 ? 36.101 -44.775 -31.703 1.00 86.88 742 PRO A CA 1
ATOM 5888 C C . PRO A 1 742 ? 35.608 -43.392 -32.158 1.00 86.88 742 PRO A C 1
ATOM 5890 O O . PRO A 1 742 ? 34.571 -42.911 -31.718 1.00 86.88 742 PRO A O 1
ATOM 5893 N N . ASN A 1 743 ? 36.375 -42.730 -33.020 1.00 86.44 743 ASN A N 1
ATOM 5894 C CA . ASN A 1 743 ? 35.967 -41.491 -33.675 1.00 86.44 743 ASN A CA 1
ATOM 5895 C C . ASN A 1 743 ? 36.531 -41.498 -35.110 1.00 86.44 743 ASN A C 1
ATOM 5897 O O . ASN A 1 743 ? 37.746 -41.354 -35.261 1.00 86.44 743 ASN A O 1
ATOM 5901 N N . PRO A 1 744 ? 35.709 -41.709 -36.158 1.00 88.44 744 PRO A N 1
ATOM 5902 C CA . PRO A 1 744 ? 34.239 -41.731 -36.144 1.00 88.44 744 PRO A CA 1
ATOM 5903 C C . PRO A 1 744 ? 33.609 -42.882 -35.334 1.00 88.44 744 PRO A C 1
ATOM 5905 O O . PRO A 1 744 ? 34.219 -43.940 -35.198 1.00 88.44 744 PRO A O 1
ATOM 5908 N N . THR A 1 745 ? 32.389 -42.686 -34.821 1.00 90.62 745 THR A N 1
ATOM 5909 C CA . THR A 1 745 ? 31.589 -43.699 -34.099 1.00 90.62 745 THR A CA 1
ATOM 5910 C C . THR A 1 745 ? 30.252 -43.987 -34.786 1.00 90.62 745 THR A C 1
ATOM 5912 O O . THR A 1 745 ? 29.745 -43.142 -35.520 1.00 90.62 745 THR A O 1
ATOM 5915 N N . LYS A 1 746 ? 29.660 -45.151 -34.488 1.00 89.06 746 LYS A N 1
ATOM 5916 C CA . LYS A 1 746 ? 28.293 -45.543 -34.878 1.00 89.06 746 LYS A CA 1
ATOM 5917 C C . LYS A 1 746 ? 27.231 -45.244 -33.820 1.00 89.06 746 LYS A C 1
ATOM 5919 O O . LYS A 1 746 ? 26.045 -45.303 -34.111 1.00 89.06 746 LYS A O 1
ATOM 5924 N N . GLY A 1 747 ? 27.648 -44.900 -32.604 1.00 87.31 747 GLY A N 1
ATOM 5925 C CA . GLY A 1 747 ? 26.724 -44.695 -31.493 1.00 87.31 747 GLY A CA 1
ATOM 5926 C C . GLY A 1 747 ? 27.455 -44.397 -30.200 1.00 87.31 747 GLY A C 1
ATOM 5927 O O . GLY A 1 747 ? 27.321 -43.316 -29.649 1.00 87.31 747 GLY A O 1
ATOM 5928 N N . ILE A 1 748 ? 28.299 -45.313 -29.734 1.00 92.00 748 ILE A N 1
ATOM 5929 C CA . ILE A 1 748 ? 28.977 -45.160 -28.442 1.00 92.00 748 ILE A CA 1
ATOM 5930 C C . ILE A 1 748 ? 30.394 -44.607 -28.626 1.00 92.00 748 ILE A C 1
ATOM 5932 O O . ILE A 1 748 ? 31.161 -45.110 -29.451 1.00 92.00 748 ILE A O 1
ATOM 5936 N N . ILE A 1 749 ? 30.763 -43.597 -27.837 1.00 91.88 749 ILE A N 1
ATOM 5937 C CA . ILE A 1 749 ? 32.155 -43.148 -27.682 1.00 91.88 749 ILE A CA 1
ATOM 5938 C C . ILE A 1 749 ? 32.633 -43.372 -26.253 1.00 91.88 749 ILE A C 1
ATOM 5940 O O . ILE A 1 749 ? 31.886 -43.181 -25.295 1.00 91.88 749 ILE A O 1
ATOM 5944 N N . ARG A 1 750 ? 33.898 -43.766 -26.114 1.00 90.50 750 ARG A N 1
ATOM 5945 C CA . ARG A 1 750 ? 34.586 -43.921 -24.834 1.00 90.50 750 ARG A CA 1
ATOM 5946 C C . ARG A 1 750 ? 35.653 -42.866 -24.669 1.00 90.50 750 ARG A C 1
ATOM 5948 O O . ARG A 1 750 ? 36.417 -42.582 -25.589 1.00 90.50 750 ARG A O 1
ATOM 5955 N N . LEU A 1 751 ? 35.697 -42.318 -23.473 1.00 88.19 751 LEU A N 1
ATOM 5956 C CA . LEU A 1 751 ? 36.595 -41.267 -23.052 1.00 88.19 751 LEU A CA 1
ATOM 5957 C C . LEU A 1 751 ? 37.816 -41.877 -22.365 1.00 88.19 751 LEU A C 1
ATOM 5959 O O . LEU A 1 751 ? 37.729 -42.900 -21.681 1.00 88.19 751 LEU A O 1
ATOM 5963 N N . SER A 1 752 ? 38.980 -41.255 -22.530 1.00 82.31 752 SER A N 1
ATOM 5964 C CA . SER A 1 752 ? 40.209 -41.732 -21.887 1.00 82.31 752 SER A CA 1
ATOM 5965 C C . SER A 1 752 ? 40.160 -41.650 -20.357 1.00 82.31 752 SER A C 1
ATOM 5967 O O . SER A 1 752 ? 40.857 -42.419 -19.709 1.00 82.31 752 SER A O 1
ATOM 5969 N N . ASN A 1 753 ? 39.311 -40.781 -19.793 1.00 78.94 753 ASN A N 1
ATOM 5970 C CA . ASN A 1 753 ? 39.094 -40.602 -18.355 1.00 78.94 753 ASN A CA 1
ATOM 5971 C C . ASN A 1 753 ? 37.591 -40.464 -18.052 1.00 78.94 753 ASN A C 1
ATOM 5973 O O . ASN A 1 753 ? 36.831 -40.030 -18.917 1.00 78.94 753 ASN A O 1
ATOM 5977 N N . LEU A 1 754 ? 37.183 -40.783 -16.822 1.00 84.25 754 LEU A N 1
ATOM 5978 C CA . LEU A 1 754 ? 35.866 -40.426 -16.287 1.00 84.25 754 LEU A CA 1
ATOM 5979 C C . LEU A 1 754 ? 35.833 -38.913 -16.022 1.00 84.25 754 LEU A C 1
ATOM 5981 O O . LEU A 1 754 ? 36.579 -38.427 -15.173 1.00 84.25 754 LEU A O 1
ATOM 5985 N N . VAL A 1 755 ? 35.023 -38.173 -16.779 1.00 82.75 755 VAL A N 1
ATOM 5986 C CA . VAL A 1 755 ? 34.986 -36.703 -16.746 1.00 82.75 755 VAL A CA 1
ATOM 5987 C C . VAL A 1 755 ? 33.586 -36.180 -17.034 1.00 82.75 755 VAL A C 1
ATOM 5989 O O . VAL A 1 755 ? 32.750 -36.889 -17.600 1.00 82.75 755 VAL A O 1
ATOM 5992 N N . GLU A 1 756 ? 33.356 -34.920 -16.673 1.00 84.81 756 GLU A N 1
ATOM 5993 C CA . GLU A 1 756 ? 32.195 -34.170 -17.144 1.00 84.81 756 GLU A CA 1
ATOM 5994 C C . GLU A 1 756 ? 32.359 -33.853 -18.630 1.00 84.81 756 GLU A C 1
ATOM 5996 O O . GLU A 1 756 ? 33.468 -33.599 -19.118 1.00 84.81 756 GLU A O 1
ATOM 6001 N N . TRP A 1 757 ? 31.256 -33.897 -19.364 1.00 89.94 757 TRP A N 1
ATOM 6002 C CA . TRP A 1 757 ? 31.243 -33.667 -20.797 1.00 89.94 757 TRP A CA 1
ATOM 6003 C C . TRP A 1 757 ? 29.957 -32.985 -21.256 1.00 89.94 757 TRP A C 1
ATOM 6005 O O . TRP A 1 757 ? 28.892 -33.181 -20.674 1.00 89.94 757 TRP A O 1
ATOM 6015 N N . SER A 1 758 ? 30.065 -32.237 -22.354 1.00 86.69 758 SER A N 1
ATOM 6016 C CA . SER A 1 758 ? 28.954 -31.593 -23.060 1.00 86.69 758 SER A CA 1
ATOM 6017 C C . SER A 1 758 ? 29.129 -31.763 -24.570 1.00 86.69 758 SER A C 1
ATOM 6019 O O . SER A 1 758 ? 30.228 -31.585 -25.095 1.00 86.69 758 SER A O 1
ATOM 6021 N N . ILE A 1 759 ? 28.061 -32.124 -25.279 1.00 89.56 759 ILE A N 1
ATOM 6022 C CA . ILE A 1 759 ? 28.028 -32.278 -26.737 1.00 89.56 759 ILE A CA 1
ATOM 6023 C C . ILE A 1 759 ? 27.352 -31.062 -27.346 1.00 89.56 759 ILE A C 1
ATOM 6025 O O . ILE A 1 759 ? 26.271 -30.682 -26.909 1.00 89.56 759 ILE A O 1
ATOM 6029 N N . PHE A 1 760 ? 27.944 -30.530 -28.407 1.00 86.50 760 PHE A N 1
ATOM 6030 C CA . PHE A 1 760 ? 27.429 -29.405 -29.170 1.00 86.50 760 PHE A CA 1
ATOM 6031 C C . PHE A 1 760 ? 27.295 -29.760 -30.652 1.00 86.50 760 PHE A C 1
ATOM 6033 O O . PHE A 1 760 ? 28.063 -30.576 -31.174 1.00 86.50 760 PHE A O 1
ATOM 6040 N N . ASP A 1 761 ? 26.339 -29.143 -31.341 1.00 86.12 761 ASP A N 1
ATOM 6041 C CA . ASP A 1 761 ? 26.282 -29.185 -32.804 1.00 86.12 761 ASP A CA 1
ATOM 6042 C C . ASP A 1 761 ? 27.335 -28.265 -33.452 1.00 86.12 761 ASP A C 1
ATOM 6044 O O . ASP A 1 761 ? 28.107 -27.578 -32.778 1.00 86.12 761 ASP A O 1
ATOM 6048 N N . ILE A 1 762 ? 27.388 -28.259 -34.788 1.00 84.19 762 ILE A N 1
ATOM 6049 C CA . ILE A 1 762 ? 28.342 -27.431 -35.543 1.00 84.19 762 ILE A CA 1
ATOM 6050 C C . ILE A 1 762 ? 28.101 -25.923 -35.407 1.00 84.19 762 ILE A C 1
ATOM 6052 O O . ILE A 1 762 ? 28.984 -25.146 -35.760 1.00 84.19 762 ILE A O 1
ATOM 6056 N N . MET A 1 763 ? 26.924 -25.513 -34.932 1.00 75.50 763 MET A N 1
ATOM 6057 C CA . MET A 1 763 ? 26.576 -24.116 -34.680 1.00 75.50 763 MET A CA 1
ATOM 6058 C C . MET A 1 763 ? 26.886 -23.705 -33.234 1.00 75.50 763 MET A C 1
ATOM 6060 O O . MET A 1 763 ? 26.640 -22.562 -32.864 1.00 75.50 763 MET A O 1
ATOM 6064 N N . GLY A 1 764 ? 27.441 -24.613 -32.422 1.00 71.94 764 GLY A N 1
ATOM 6065 C CA . GLY A 1 764 ? 27.788 -24.354 -31.028 1.00 71.94 764 GLY A CA 1
ATOM 6066 C C . GLY A 1 764 ? 26.607 -24.468 -30.063 1.00 71.94 764 GLY A C 1
ATOM 6067 O O . GLY A 1 764 ? 26.738 -24.063 -28.911 1.00 71.94 764 GLY A O 1
ATOM 6068 N N . LYS A 1 765 ? 25.467 -25.033 -30.481 1.00 74.12 765 LYS A N 1
ATOM 6069 C CA . LYS A 1 765 ? 24.318 -25.276 -29.595 1.00 74.12 765 LYS A CA 1
ATOM 6070 C C . LYS A 1 765 ? 24.557 -26.521 -28.747 1.00 74.12 765 LYS A C 1
ATOM 6072 O O . LYS A 1 765 ? 24.862 -27.582 -29.290 1.00 74.12 765 LYS A O 1
ATOM 6077 N N . SER A 1 766 ? 24.369 -26.412 -27.430 1.00 82.00 766 SER A N 1
ATOM 6078 C CA . SER A 1 766 ? 24.453 -27.559 -26.515 1.00 82.00 766 SER A CA 1
ATOM 6079 C C . SER A 1 766 ? 23.311 -28.546 -26.774 1.00 82.00 766 SER A C 1
ATOM 6081 O O . SER A 1 766 ? 22.147 -28.158 -26.873 1.00 82.00 766 SER A O 1
ATOM 6083 N N . LEU A 1 767 ? 23.648 -29.827 -26.904 1.00 84.75 767 LEU A N 1
ATOM 6084 C CA . LEU A 1 767 ? 22.715 -30.920 -27.186 1.00 84.75 767 LEU A CA 1
ATOM 6085 C C . LEU A 1 767 ? 22.491 -31.817 -25.969 1.00 84.75 767 LEU A C 1
ATOM 6087 O O . LEU A 1 767 ? 21.381 -32.307 -25.770 1.00 84.75 767 LEU A O 1
ATOM 6091 N N . LYS A 1 768 ? 23.548 -32.098 -25.195 1.00 87.44 768 LYS A N 1
ATOM 6092 C CA . LYS A 1 768 ? 23.497 -32.978 -24.018 1.00 87.44 768 LYS A CA 1
ATOM 6093 C C . LYS A 1 768 ? 24.765 -32.863 -23.178 1.00 87.44 768 LYS A C 1
ATOM 6095 O O . LYS A 1 768 ? 25.843 -32.730 -23.750 1.00 87.44 768 LYS A O 1
ATOM 6100 N N . SER A 1 769 ? 24.646 -33.060 -21.868 1.00 87.94 769 SER A N 1
ATOM 6101 C CA . SER A 1 769 ? 25.780 -33.118 -20.937 1.00 87.94 769 SER A CA 1
ATOM 6102 C C . SER A 1 769 ? 25.679 -34.311 -19.983 1.00 87.94 769 SER A C 1
ATOM 6104 O O . SER A 1 769 ? 24.607 -34.904 -19.836 1.00 87.94 769 SER A O 1
ATOM 6106 N N . GLY A 1 770 ? 26.789 -34.686 -19.346 1.00 85.69 770 GLY A N 1
ATOM 6107 C CA . GLY A 1 770 ? 26.827 -35.762 -18.354 1.00 85.69 770 GLY A CA 1
ATOM 6108 C C . GLY A 1 770 ? 28.203 -35.974 -17.721 1.00 85.69 770 GLY A C 1
ATOM 6109 O O . GLY A 1 770 ? 29.166 -35.296 -18.063 1.00 85.69 770 GLY A O 1
ATOM 6110 N N . TYR A 1 771 ? 28.290 -36.944 -16.807 1.00 88.62 771 TYR A N 1
ATOM 6111 C CA . TYR A 1 771 ? 29.532 -37.387 -16.165 1.00 88.62 771 TYR A CA 1
ATOM 6112 C C . TYR A 1 771 ? 29.694 -38.893 -16.353 1.00 88.62 771 TYR A C 1
ATOM 6114 O O . TYR A 1 771 ? 29.044 -39.699 -15.685 1.00 88.62 771 TYR A O 1
ATOM 6122 N N . SER A 1 772 ? 30.512 -39.294 -17.320 1.00 87.12 772 SER A N 1
ATOM 6123 C CA . SER A 1 772 ? 30.729 -40.708 -17.623 1.00 87.12 772 SER A CA 1
ATOM 6124 C C . SER A 1 772 ? 31.998 -40.909 -18.443 1.00 87.12 772 SER A C 1
ATOM 6126 O O . SER A 1 772 ? 32.538 -39.981 -19.041 1.00 87.12 772 SER A O 1
ATOM 6128 N N . GLN A 1 773 ? 32.481 -42.150 -18.477 1.00 89.38 773 GLN A N 1
ATOM 6129 C CA . GLN A 1 773 ? 33.546 -42.552 -19.393 1.00 89.38 773 GLN A CA 1
ATOM 6130 C C . GLN A 1 773 ? 32.993 -43.078 -20.728 1.00 89.38 773 GLN A C 1
ATOM 6132 O O . GLN A 1 773 ? 33.720 -43.170 -21.711 1.00 89.38 773 GLN A O 1
ATOM 6137 N N . GLU A 1 774 ? 31.708 -43.424 -20.783 1.00 92.75 774 GLU A N 1
ATOM 6138 C CA . GLU A 1 774 ? 31.034 -43.931 -21.975 1.00 92.75 774 GLU A CA 1
ATOM 6139 C C . GLU A 1 774 ? 29.825 -43.048 -22.289 1.00 92.75 774 GLU A C 1
ATOM 6141 O O . GLU A 1 774 ? 29.021 -42.744 -21.405 1.00 92.75 774 GLU A O 1
ATOM 6146 N N . ILE A 1 775 ? 29.713 -42.614 -23.542 1.00 92.31 775 ILE A N 1
ATOM 6147 C CA . ILE A 1 775 ? 28.657 -41.722 -24.011 1.00 92.31 775 ILE A CA 1
ATOM 6148 C C . ILE A 1 775 ? 27.920 -42.407 -25.154 1.00 92.31 775 ILE A C 1
ATOM 6150 O O . ILE A 1 775 ? 28.519 -42.725 -26.183 1.00 92.31 775 ILE A O 1
ATOM 6154 N N . ASN A 1 776 ? 26.614 -42.603 -24.985 1.00 91.50 776 ASN A N 1
ATOM 6155 C CA . ASN A 1 776 ? 25.736 -43.092 -26.040 1.00 91.50 776 ASN A CA 1
ATOM 6156 C C . ASN A 1 776 ? 25.205 -41.903 -26.859 1.00 91.50 776 ASN A C 1
ATOM 6158 O O . ASN A 1 776 ? 24.509 -41.046 -26.316 1.00 91.50 776 ASN A O 1
ATOM 6162 N N . LEU A 1 777 ? 25.523 -41.876 -28.154 1.00 91.81 777 LEU A N 1
ATOM 6163 C CA . LEU A 1 777 ? 25.108 -40.873 -29.137 1.00 91.81 777 LEU A CA 1
ATOM 6164 C C . LEU A 1 777 ? 23.977 -41.360 -30.051 1.00 91.81 777 LEU A C 1
ATOM 6166 O O . LEU A 1 777 ? 23.694 -40.691 -31.038 1.00 91.81 777 LEU A O 1
ATOM 6170 N N . ASP A 1 778 ? 23.333 -42.501 -29.793 1.00 90.25 778 ASP A N 1
ATOM 6171 C CA . ASP A 1 778 ? 22.294 -43.102 -30.651 1.00 90.25 778 ASP A CA 1
ATOM 6172 C C . ASP A 1 778 ? 21.131 -42.143 -30.927 1.00 90.25 778 ASP A C 1
ATOM 6174 O O . ASP A 1 778 ? 20.573 -42.157 -32.019 1.00 90.25 778 ASP A O 1
ATOM 6178 N N . PHE A 1 779 ? 20.863 -41.234 -29.987 1.00 84.06 779 PHE A N 1
ATOM 6179 C CA . PHE A 1 779 ? 19.855 -40.178 -30.091 1.00 84.06 779 PHE A CA 1
ATOM 6180 C C . PHE A 1 779 ? 20.178 -39.069 -31.114 1.00 84.06 779 PHE A C 1
ATOM 6182 O O . PHE A 1 779 ? 19.304 -38.270 -31.437 1.00 84.06 779 PHE A O 1
ATOM 6189 N N . LEU A 1 780 ? 21.417 -38.993 -31.609 1.00 87.75 780 LEU A N 1
ATOM 6190 C CA . LEU A 1 780 ? 21.878 -37.964 -32.545 1.00 87.75 780 LEU A CA 1
ATOM 6191 C C . LEU A 1 780 ? 21.884 -38.469 -33.999 1.00 87.75 780 LEU A C 1
ATOM 6193 O O . LEU A 1 780 ? 22.235 -39.624 -34.228 1.00 87.75 780 LEU A O 1
ATOM 6197 N N . PRO A 1 781 ? 21.561 -37.646 -35.011 1.00 91.38 781 PRO A N 1
ATOM 6198 C CA . PRO A 1 781 ? 21.738 -38.035 -36.412 1.00 91.38 781 PRO A CA 1
ATOM 6199 C C . PRO A 1 781 ? 23.222 -38.152 -36.809 1.00 91.38 781 PRO A C 1
ATOM 6201 O O . PRO A 1 781 ? 24.118 -37.696 -36.092 1.00 91.38 781 PRO A O 1
ATOM 6204 N N . ASP A 1 782 ? 23.492 -38.744 -37.973 1.00 92.75 782 ASP A N 1
ATOM 6205 C CA . ASP A 1 782 ? 24.833 -38.782 -38.566 1.00 92.75 782 ASP A CA 1
ATOM 6206 C C . ASP A 1 782 ? 25.297 -37.365 -38.913 1.00 92.75 782 ASP A C 1
ATOM 6208 O O . ASP A 1 782 ? 24.819 -36.746 -39.864 1.00 92.75 782 ASP A O 1
ATOM 6212 N N . ALA A 1 783 ? 26.227 -36.841 -38.123 1.00 92.00 783 ALA A N 1
ATOM 6213 C CA . ALA A 1 783 ? 26.795 -35.520 -38.322 1.00 92.00 783 ALA A CA 1
ATOM 6214 C C . ALA A 1 783 ? 28.135 -35.380 -37.590 1.00 92.00 783 ALA A C 1
ATOM 6216 O O . ALA A 1 783 ? 28.648 -36.299 -36.940 1.00 92.00 783 ALA A O 1
ATOM 6217 N N . MET A 1 784 ? 28.715 -34.193 -37.726 1.00 92.50 784 MET A N 1
ATOM 6218 C CA . MET A 1 784 ? 29.825 -33.741 -36.905 1.00 92.50 784 MET A CA 1
ATOM 6219 C C . MET A 1 784 ? 29.278 -33.056 -35.653 1.00 92.50 784 MET A C 1
ATOM 6221 O O . MET A 1 784 ? 28.365 -32.242 -35.753 1.00 92.50 784 MET A O 1
ATOM 6225 N N . TYR A 1 785 ? 29.880 -33.349 -34.507 1.00 91.38 785 TYR A N 1
ATOM 6226 C CA . TYR A 1 785 ? 29.590 -32.703 -33.232 1.00 91.38 785 TYR A CA 1
ATOM 6227 C C . TYR A 1 785 ? 30.893 -32.305 -32.545 1.00 91.38 785 TYR A C 1
ATOM 6229 O O . TYR A 1 785 ? 31.976 -32.797 -32.888 1.00 91.38 785 TYR A O 1
ATOM 6237 N N . PHE A 1 786 ? 30.790 -31.445 -31.543 1.00 92.00 786 PHE A N 1
ATOM 6238 C CA . PHE A 1 786 ? 31.900 -31.084 -30.672 1.00 92.00 786 PHE A CA 1
ATOM 6239 C C . PHE A 1 786 ? 31.641 -31.620 -29.270 1.00 92.00 786 PHE A C 1
ATOM 6241 O O . PHE A 1 786 ? 30.604 -31.348 -28.679 1.00 92.00 786 PHE A O 1
ATOM 6248 N N . LEU A 1 787 ? 32.581 -32.397 -28.741 1.00 88.19 787 LEU A N 1
ATOM 6249 C CA . LEU A 1 787 ? 32.576 -32.859 -27.360 1.00 88.19 787 LEU A CA 1
ATOM 6250 C C . LEU A 1 787 ? 33.510 -31.962 -26.548 1.00 88.19 787 LEU A C 1
ATOM 6252 O O . LEU A 1 787 ? 34.724 -32.009 -26.750 1.00 88.19 787 LEU A O 1
ATOM 6256 N N . LYS A 1 788 ? 32.956 -31.169 -25.633 1.00 83.69 788 LYS A N 1
ATOM 6257 C CA . LYS A 1 788 ? 33.704 -30.360 -24.665 1.00 83.69 788 LYS A CA 1
ATOM 6258 C C . LYS A 1 788 ? 33.818 -31.117 -23.347 1.00 83.69 788 LYS A C 1
ATOM 6260 O O . LYS A 1 788 ? 32.846 -31.704 -22.881 1.00 83.69 788 LYS A O 1
ATOM 6265 N N . THR A 1 789 ? 34.997 -31.078 -22.745 1.00 81.19 789 THR A N 1
ATOM 6266 C CA . THR A 1 789 ? 35.287 -31.562 -21.387 1.00 81.19 789 THR A CA 1
ATOM 6267 C C . THR A 1 789 ? 36.119 -30.505 -20.657 1.00 81.19 789 THR A C 1
ATOM 6269 O O . THR A 1 789 ? 36.676 -29.630 -21.330 1.00 81.19 789 THR A O 1
ATOM 6272 N N . PRO A 1 790 ? 36.309 -30.598 -19.328 1.00 69.88 790 PRO A N 1
ATOM 6273 C CA . PRO A 1 790 ? 37.243 -29.725 -18.611 1.00 69.88 790 PRO A CA 1
ATOM 6274 C C . PRO A 1 790 ? 38.669 -29.745 -19.187 1.00 69.88 790 PRO A C 1
ATOM 6276 O O . PRO A 1 790 ? 39.408 -28.776 -19.067 1.00 69.88 790 PRO A O 1
ATOM 6279 N N . ASN A 1 791 ? 39.047 -30.841 -19.857 1.00 71.19 791 ASN A N 1
ATOM 6280 C CA . ASN A 1 791 ? 40.372 -31.031 -20.448 1.00 71.19 791 ASN A CA 1
ATOM 6281 C C . ASN A 1 791 ? 40.473 -30.544 -21.906 1.00 71.19 791 ASN A C 1
ATOM 6283 O O . ASN A 1 791 ? 41.520 -30.704 -22.534 1.00 71.19 791 ASN A O 1
ATOM 6287 N N . GLY A 1 792 ? 39.399 -29.978 -22.465 1.00 75.44 792 GLY A N 1
ATOM 6288 C CA . GLY A 1 792 ? 39.365 -29.416 -23.813 1.00 75.44 792 GLY A CA 1
ATOM 6289 C C . GLY A 1 792 ? 38.226 -29.942 -24.683 1.00 75.44 792 GLY A C 1
ATOM 6290 O O . GLY A 1 792 ? 37.410 -30.772 -24.267 1.00 75.44 792 GLY A O 1
ATOM 6291 N N . THR A 1 793 ? 38.197 -29.442 -25.918 1.00 81.19 793 THR A N 1
ATOM 6292 C CA . THR A 1 793 ? 37.161 -29.730 -26.916 1.00 81.19 793 THR A CA 1
ATOM 6293 C C . THR A 1 793 ? 37.723 -30.589 -28.040 1.00 81.19 793 THR A C 1
ATOM 6295 O O . THR A 1 793 ? 38.762 -30.266 -28.614 1.00 81.19 793 THR A O 1
ATOM 6298 N N . ILE A 1 794 ? 37.016 -31.657 -28.407 1.00 85.25 794 ILE A N 1
ATOM 6299 C CA . ILE A 1 794 ? 37.361 -32.497 -29.555 1.00 85.25 794 ILE A CA 1
ATOM 6300 C C . ILE A 1 794 ? 36.181 -32.640 -30.510 1.00 85.25 794 ILE A C 1
ATOM 6302 O O . ILE A 1 794 ? 35.026 -32.784 -30.114 1.00 85.25 794 ILE A O 1
ATOM 6306 N N . LYS A 1 795 ? 36.485 -32.642 -31.804 1.00 89.62 795 LYS A N 1
ATOM 6307 C CA . LYS A 1 795 ? 35.518 -32.957 -32.854 1.00 89.62 795 LYS A CA 1
ATOM 6308 C C . LYS A 1 795 ? 35.219 -34.452 -32.843 1.00 89.62 795 LYS A C 1
ATOM 6310 O O . LYS A 1 795 ? 36.143 -35.252 -32.984 1.00 89.62 795 LYS A O 1
ATOM 6315 N N . ILE A 1 796 ? 33.947 -34.825 -32.771 1.00 90.88 796 ILE A N 1
ATOM 6316 C CA . ILE A 1 796 ? 33.474 -36.204 -32.916 1.00 90.88 796 ILE A CA 1
ATOM 6317 C C . ILE A 1 796 ? 32.592 -36.337 -34.161 1.00 90.88 796 ILE A C 1
ATOM 6319 O O . ILE A 1 796 ? 31.857 -35.424 -34.529 1.00 90.88 796 ILE A O 1
ATOM 6323 N N . ILE A 1 797 ? 32.697 -37.467 -34.853 1.00 90.88 797 ILE A N 1
ATOM 6324 C CA . ILE A 1 797 ? 31.946 -37.743 -36.079 1.00 90.88 797 ILE A CA 1
ATOM 6325 C C . ILE A 1 797 ? 31.072 -38.972 -35.831 1.00 90.88 797 ILE A C 1
ATOM 6327 O O . ILE A 1 797 ? 31.607 -40.053 -35.580 1.00 90.88 797 ILE A O 1
ATOM 6331 N N . LYS A 1 798 ? 29.747 -38.826 -35.936 1.00 90.31 798 LYS A N 1
ATOM 6332 C CA . LYS A 1 798 ? 28.805 -39.953 -35.926 1.00 90.31 798 LYS A CA 1
ATOM 6333 C C . LYS A 1 798 ? 28.474 -40.369 -37.364 1.00 90.31 798 LYS A C 1
ATOM 6335 O O . LYS A 1 798 ? 28.128 -39.515 -38.179 1.00 90.31 798 LYS A O 1
ATOM 6340 N N . LYS A 1 799 ? 28.634 -41.655 -37.680 1.00 85.44 799 LYS A N 1
ATOM 6341 C CA . LYS A 1 799 ? 28.299 -42.282 -38.970 1.00 85.44 799 LYS A CA 1
ATOM 6342 C C . LYS A 1 799 ? 27.708 -43.665 -38.727 1.00 85.44 799 LYS A C 1
ATOM 6344 O O . LYS A 1 799 ? 28.267 -44.376 -37.900 1.00 85.44 799 LYS A O 1
ATOM 6349 N N . GLN A 1 800 ? 26.684 -44.063 -39.476 1.00 71.94 800 GLN A N 1
ATOM 6350 C CA . GLN A 1 800 ? 26.066 -45.395 -39.391 1.00 71.94 800 GLN A CA 1
ATOM 6351 C C . GLN A 1 800 ? 27.024 -46.586 -39.474 1.00 71.94 800 GLN A C 1
ATOM 6353 O O . GLN A 1 800 ? 28.020 -46.602 -40.238 1.00 71.94 800 GLN A O 1
#